Protein AF-0000000068815207 (afdb_homodimer)

Radius of gyration: 31.26 Å; Cα contacts (8 Å, |Δi|>4): 1818; chains: 2; bounding box: 66×94×66 Å

Organism: Brassicogethes aeneus (NCBI:txid1431903)

Solvent-accessible surface area (backbone atoms only — not comparable to full-atom values): 41514 Å² total; per-residue (Å²): 108,58,62,49,52,49,52,42,51,51,50,59,57,32,50,72,76,37,91,57,64,52,88,56,63,68,58,88,53,42,69,40,53,63,66,57,42,32,51,74,68,54,32,44,70,48,82,45,77,45,69,26,89,88,34,42,34,23,28,33,36,32,41,72,35,25,81,77,25,71,74,82,75,94,48,62,40,36,39,40,33,40,34,78,38,34,36,45,46,60,38,42,69,70,35,71,90,55,10,59,52,42,43,42,21,42,73,52,32,38,31,33,30,35,34,58,74,50,12,78,60,6,66,45,40,77,85,50,48,82,88,37,72,75,62,34,73,41,32,56,63,50,40,7,60,31,47,47,49,40,50,52,51,48,49,33,64,73,68,71,48,76,52,30,34,38,37,16,29,32,47,23,24,32,18,49,54,45,19,21,27,75,40,44,76,53,27,72,39,32,66,32,36,39,23,36,39,41,36,62,39,25,61,63,40,64,43,62,65,55,52,52,48,50,35,68,68,48,32,50,40,50,51,51,25,32,61,53,29,64,58,35,70,42,51,53,62,54,68,64,42,27,52,47,15,61,50,38,19,19,46,86,41,65,44,21,63,48,54,53,46,51,49,24,72,74,45,36,61,44,91,43,51,38,55,63,45,36,17,34,51,23,34,57,41,42,8,11,33,30,44,48,27,55,50,42,53,27,50,19,38,72,68,46,44,49,51,53,74,74,69,45,50,70,50,15,35,72,74,68,72,32,62,58,50,60,62,56,46,51,67,42,32,59,34,39,30,32,42,33,39,27,69,37,17,29,60,29,20,56,68,26,46,52,55,46,53,70,56,38,71,29,66,74,42,84,42,67,43,83,56,61,54,40,21,55,57,32,82,60,42,24,68,58,29,44,83,68,44,45,32,63,52,51,35,51,53,21,58,72,66,77,40,85,70,71,58,50,91,73,54,77,81,106,106,60,63,49,53,50,52,43,51,52,48,57,57,33,52,73,76,40,92,57,64,54,88,56,63,68,56,90,53,42,69,41,54,61,68,57,42,34,51,73,68,51,32,43,69,49,81,46,77,45,68,25,90,88,34,41,35,23,30,33,37,32,41,72,35,24,80,76,24,71,74,81,76,93,50,62,41,38,40,39,32,40,32,78,39,35,35,46,47,59,39,42,69,71,33,69,90,55,10,59,51,41,43,43,21,41,73,51,32,38,31,33,32,36,34,58,75,52,12,79,61,6,68,46,40,79,84,50,48,80,88,37,72,76,61,32,72,43,34,56,62,48,39,7,58,32,48,47,49,38,51,52,50,50,49,34,64,73,67,71,46,77,51,30,34,38,36,16,30,32,46,24,24,32,16,50,53,45,19,21,29,74,40,44,76,54,27,72,39,32,66,33,36,39,21,38,38,42,37,63,38,26,62,61,40,64,43,61,65,57,51,53,49,48,36,69,68,48,30,52,41,51,49,52,26,32,60,54,29,64,57,34,68,42,51,53,62,54,68,63,42,26,52,47,14,60,51,38,18,18,46,88,40,66,43,21,62,49,55,54,46,52,50,24,71,74,45,36,60,43,91,43,52,39,55,62,43,35,16,33,51,24,34,59,40,42,7,10,34,28,43,49,26,55,50,41,54,27,49,20,39,73,70,46,45,48,50,52,72,74,69,44,51,73,50,15,33,73,73,67,69,31,61,59,51,58,63,56,45,51,66,40,33,60,33,39,30,33,41,34,39,27,69,38,16,30,59,29,20,55,69,24,47,52,54,46,53,70,55,37,70,29,67,73,42,83,43,68,43,82,54,60,54,40,22,54,59,29,83,59,41,25,66,57,27,45,83,65,43,45,32,64,52,51,34,52,52,22,58,72,65,74,40,83,70,73,59,49,90,73,54,76,81,106

Nearest PDB structures (foldseek):
  1k8q-assembly2_B  TM=9.442E-01  e=6.840E-45  Canis lupus familiaris
  6v7n-assembly2_B  TM=8.949E-01  e=7.495E-42  Homo sapiens
  1hlg-assembly1_B  TM=8.792E-01  e=1.313E-40  Homo sapiens
  6v7n-assembly1_A  TM=8.928E-01  e=2.159E-39  Homo sapiens
  3lcr-assembly1_B  TM=5.866E-01  e=9.222E-06  Streptomyces sp. CK4412

Secondary structure (DSSP, 8-state):
-HHHHHHHHHHHHHHHHS-----S---TTTT--HHHHHHHTT-EEEEEEEE-TTSEEEEEEEEEE-SS----S---EEEEE--TT--GGGGTTT-TTT-HHHHHHHTT-EEEEE--TTSTT--EESS--TTSGGGG---HHHIIIIIIHHHHHHHHHHHT-S-EEEEEETHHHHHHHHHHHH-GGGGGGEEEEEEES--S--TT---HHHHHHHSHHHHHHHHHHHHHHT--EES---HHHHHHHHHHSSTT-TTHHHHHHHHHHHH---TTB-GGGHHHHTTT----EEHHHHHHHHHHHHH---BS----HHHHHHHHSSSSPPBP-GGG--S-EEEEE-TT-SSS-HHHHHHHHHH-S-EEEEEE-SSTT--TTHHHHBTTHIIIIIHHHHHHHHHHTT------TTGGG-/-HHHHHHHHHHHHHHHHS-----S---TTTT--HHHHHHHTT-EEEEEEEE-TTSEEEEEEEEEE-SS----S---EEEEE--TT--GGGGTTT-TTT-HHHHHHHTT-EEEEE--TTSTT--EESS--TTSGGGG---HHHIIIIIIHHHHHHHHHHHT-S-EEEEEETHHHHHHHHHHHH-GGGGGGEEEEEEES--S--TT---HHHHHHHSHHHHHHHHHHHHHHT--EES---HHHHHHHHHHSSTT-TTHHHHHHHHHHHH---TTB-GGGHHHHTTT----EEHHHHHHHHHHHHH---BS----HHHHHHHHSSSSPPBP-GGG--S-EEEEE-TT-SSS-HHHHHHHHHH-S-EEEEEE-SSTT--TTHHHHBTTHIIIIIHHHHHHHHHHTT------TTGGG-

Structure (mmCIF, N/CA/C/O backbone):
data_AF-0000000068815207-model_v1
#
loop_
_entity.id
_entity.type
_entity.pdbx_description
1 polymer Lipase
#
loop_
_atom_site.group_PDB
_atom_site.id
_atom_site.type_symbol
_atom_site.label_atom_id
_atom_site.label_alt_id
_atom_site.label_comp_id
_atom_site.label_asym_id
_atom_site.label_entity_id
_atom_site.label_seq_id
_atom_site.pdbx_PDB_ins_code
_atom_site.Cartn_x
_atom_site.Cartn_y
_atom_site.Cartn_z
_atom_site.occupancy
_atom_site.B_iso_or_equiv
_atom_site.auth_seq_id
_atom_site.auth_comp_id
_atom_site.auth_asym_id
_atom_site.auth_atom_id
_atom_site.pdbx_PDB_model_num
ATOM 1 N N . MET A 1 1 ? 4.004 7.453 -12.352 1 59.53 1 MET A N 1
ATOM 2 C CA . MET A 1 1 ? 3.369 7.684 -11.055 1 59.53 1 MET A CA 1
ATOM 3 C C . MET A 1 1 ? 2.662 6.426 -10.562 1 59.53 1 MET A C 1
ATOM 5 O O . MET A 1 1 ? 2.914 5.957 -9.453 1 59.53 1 MET A O 1
ATOM 9 N N . LYS A 1 2 ? 1.889 5.758 -11.484 1 63.53 2 LYS A N 1
ATOM 10 C CA . LYS A 1 2 ? 1.195 4.5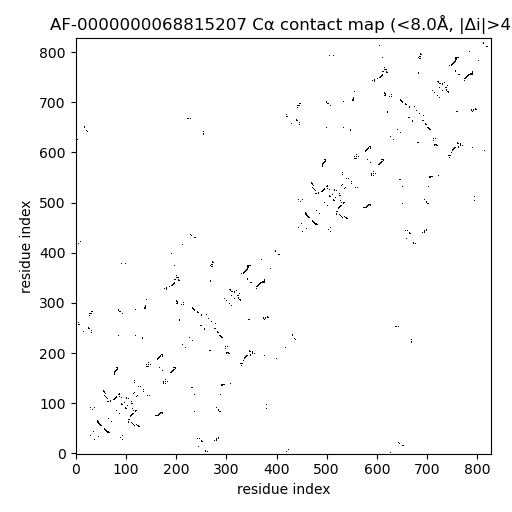35 -11.086 1 63.53 2 LYS A CA 1
ATOM 11 C C . LYS A 1 2 ? 2.186 3.445 -10.695 1 63.53 2 LYS A C 1
ATOM 13 O O . LYS A 1 2 ? 2 2.764 -9.688 1 63.53 2 LYS A O 1
ATOM 18 N N . SER A 1 3 ? 3.252 3.51 -11.32 1 72.75 3 SER A N 1
ATOM 19 C CA . SER A 1 3 ? 4.234 2.451 -11.117 1 72.75 3 SER A CA 1
ATOM 20 C C . SER A 1 3 ? 4.992 2.648 -9.805 1 72.75 3 SER A C 1
ATOM 22 O O . SER A 1 3 ? 5.262 1.683 -9.094 1 72.75 3 SER A O 1
ATOM 24 N N . HIS A 1 4 ? 5.137 3.852 -9.461 1 73.31 4 HIS A N 1
ATOM 25 C CA . HIS A 1 4 ? 5.902 4.121 -8.25 1 73.31 4 HIS A CA 1
ATOM 26 C C . HIS A 1 4 ? 5.074 3.838 -7.004 1 73.31 4 HIS A C 1
ATOM 28 O O . HIS A 1 4 ? 5.598 3.338 -6.004 1 73.31 4 HIS A O 1
ATOM 34 N N . MET A 1 5 ? 3.82 4.121 -7.199 1 74.62 5 MET A N 1
ATOM 35 C CA . MET A 1 5 ? 2.93 3.84 -6.082 1 74.62 5 MET A CA 1
ATOM 36 C C . MET A 1 5 ? 2.828 2.338 -5.828 1 74.62 5 MET A C 1
ATOM 38 O O . MET A 1 5 ? 2.846 1.894 -4.68 1 74.62 5 MET A O 1
ATOM 42 N N . PHE A 1 6 ? 2.777 1.652 -6.902 1 76.06 6 PHE A N 1
ATOM 43 C CA . PHE A 1 6 ? 2.707 0.201 -6.789 1 76.06 6 PHE A CA 1
ATOM 44 C C . PHE A 1 6 ? 3.971 -0.354 -6.145 1 76.06 6 PHE A C 1
ATOM 46 O O . PHE A 1 6 ? 3.895 -1.166 -5.219 1 76.06 6 PHE A O 1
ATOM 53 N N . LEU A 1 7 ? 5.059 0.142 -6.641 1 75.06 7 LEU A N 1
ATOM 54 C CA . LEU A 1 7 ? 6.336 -0.332 -6.113 1 75.06 7 LEU A CA 1
ATOM 55 C C . LEU A 1 7 ? 6.469 0.003 -4.633 1 75.06 7 LEU A C 1
ATOM 57 O O . LEU A 1 7 ? 6.945 -0.819 -3.846 1 75.06 7 LEU A O 1
ATOM 61 N N . PHE A 1 8 ? 6.004 1.092 -4.289 1 74 8 PHE A N 1
ATOM 62 C CA . PHE A 1 8 ? 6.059 1.503 -2.893 1 74 8 PHE A CA 1
ATOM 63 C C . PHE A 1 8 ? 5.184 0.607 -2.027 1 74 8 PHE A C 1
ATOM 65 O O . PHE A 1 8 ? 5.586 0.197 -0.938 1 74 8 PHE A O 1
ATOM 72 N N . CYS A 1 9 ? 4.023 0.347 -2.539 1 75.44 9 CYS A N 1
ATOM 73 C CA . CYS A 1 9 ? 3.102 -0.496 -1.782 1 75.44 9 CYS A CA 1
ATOM 74 C C . CYS A 1 9 ? 3.686 -1.889 -1.575 1 75.44 9 CYS A C 1
ATOM 76 O O . CYS A 1 9 ? 3.596 -2.447 -0.48 1 75.44 9 CYS A O 1
ATOM 78 N N . VAL A 1 10 ? 4.285 -2.324 -2.588 1 74.38 10 VAL A N 1
ATOM 79 C CA . VAL A 1 10 ? 4.875 -3.658 -2.514 1 74.38 10 VAL A CA 1
ATOM 80 C C . VAL A 1 10 ? 6.004 -3.666 -1.49 1 74.38 10 VAL A C 1
ATOM 82 O O . VAL A 1 10 ? 6.09 -4.57 -0.658 1 74.38 10 VAL A O 1
ATOM 85 N N . ILE A 1 11 ? 6.793 -2.654 -1.549 1 72.38 11 ILE A N 1
ATOM 86 C CA . ILE A 1 11 ? 7.93 -2.561 -0.638 1 72.38 11 ILE A CA 1
ATOM 87 C C . ILE A 1 11 ? 7.43 -2.369 0.792 1 72.38 11 ILE A C 1
ATOM 89 O O . ILE A 1 11 ? 7.934 -3.002 1.722 1 72.38 11 ILE A O 1
ATOM 93 N N . PHE A 1 12 ? 6.406 -1.546 0.879 1 72.19 12 PHE A N 1
ATOM 94 C CA . PHE A 1 12 ? 5.832 -1.269 2.191 1 72.19 12 PHE A CA 1
ATOM 95 C C . PHE A 1 12 ? 5.316 -2.549 2.838 1 72.19 12 PHE A C 1
ATOM 97 O O . PHE A 1 12 ? 5.582 -2.807 4.016 1 72.19 12 PHE A O 1
ATOM 104 N N . ILE A 1 13 ? 4.738 -3.348 2.066 1 70.25 13 ILE A N 1
ATOM 105 C CA . ILE A 1 13 ? 4.164 -4.59 2.568 1 70.25 13 ILE A CA 1
ATOM 106 C C . ILE A 1 13 ? 5.277 -5.586 2.889 1 70.25 13 ILE A C 1
ATOM 108 O O . ILE A 1 13 ? 5.215 -6.297 3.895 1 70.25 13 ILE A O 1
ATOM 112 N N . SER A 1 14 ? 6.266 -5.531 2.086 1 69.19 14 SER A N 1
ATOM 113 C CA . SER A 1 14 ? 7.336 -6.508 2.238 1 69.19 14 SER A CA 1
ATOM 114 C C . SER A 1 14 ? 8.203 -6.195 3.453 1 69.19 14 SER A C 1
ATOM 116 O O . SER A 1 14 ? 8.773 -7.102 4.066 1 69.19 14 SER A O 1
ATOM 118 N N . VAL A 1 15 ? 8.352 -4.973 3.73 1 67.62 15 VAL A N 1
ATOM 119 C CA . VAL A 1 15 ? 9.195 -4.566 4.852 1 67.62 15 VAL A CA 1
ATOM 120 C C . VAL A 1 15 ? 8.57 -5.031 6.164 1 67.62 15 VAL A C 1
ATOM 122 O O . VAL A 1 15 ? 9.281 -5.289 7.141 1 67.62 15 VAL A O 1
ATOM 125 N N . PHE A 1 16 ? 7.391 -5.23 6.113 1 64.5 16 PHE A N 1
ATOM 126 C CA . PHE A 1 16 ? 6.711 -5.711 7.312 1 64.5 16 PHE A CA 1
ATOM 127 C C . PHE A 1 16 ? 7.16 -7.121 7.664 1 64.5 16 PHE A C 1
ATOM 129 O O . PHE A 1 16 ? 7.254 -7.473 8.844 1 64.5 16 PHE A O 1
ATOM 136 N N . SER A 1 17 ? 7.512 -7.844 6.645 1 61.28 17 SER A N 1
ATOM 137 C CA . SER A 1 17 ? 7.75 -9.266 6.852 1 61.28 17 SER A CA 1
ATOM 138 C C . SER A 1 17 ? 9.227 -9.547 7.141 1 61.28 17 SER A C 1
ATOM 140 O O . SER A 1 17 ? 9.562 -10.578 7.715 1 61.28 17 SER A O 1
ATOM 142 N N . ASN A 1 18 ? 10.086 -8.594 6.695 1 63.09 18 ASN A N 1
ATOM 143 C CA . ASN A 1 18 ? 11.5 -8.93 6.816 1 63.09 18 ASN A CA 1
ATOM 144 C C . ASN A 1 18 ? 12.297 -7.785 7.43 1 63.09 18 ASN A C 1
ATOM 146 O O . ASN A 1 18 ? 12.148 -6.633 7.027 1 63.09 18 ASN A O 1
ATOM 150 N N . PRO A 1 19 ? 12.867 -8.125 8.547 1 62.78 19 PRO A N 1
ATOM 151 C CA . PRO A 1 19 ? 13.766 -7.086 9.055 1 62.78 19 PRO A CA 1
ATOM 152 C C . PRO A 1 19 ? 14.844 -6.699 8.047 1 62.78 19 PRO A C 1
ATOM 154 O O . PRO A 1 19 ? 15.609 -7.555 7.598 1 62.78 19 PRO A O 1
ATOM 157 N N . ILE A 1 20 ? 14.633 -5.641 7.395 1 64.56 20 ILE A N 1
ATOM 158 C CA . ILE A 1 20 ? 15.562 -5.098 6.414 1 64.56 20 ILE A CA 1
ATOM 159 C C . ILE A 1 20 ? 16.719 -4.406 7.137 1 64.56 20 ILE A C 1
ATOM 161 O O . ILE A 1 20 ? 16.5 -3.639 8.078 1 64.56 20 ILE A O 1
ATOM 165 N N . LYS A 1 21 ? 17.969 -4.887 6.898 1 65.5 21 LYS A N 1
ATOM 166 C CA . LYS A 1 21 ? 19.141 -4.191 7.414 1 65.5 21 LYS A CA 1
ATOM 167 C C . LYS A 1 21 ? 19.734 -3.252 6.363 1 65.5 21 LYS A C 1
ATOM 169 O O . LYS A 1 21 ? 19.797 -3.6 5.184 1 65.5 21 LYS A O 1
ATOM 174 N N . ASN A 1 22 ? 19.672 -1.909 6.633 1 68.25 22 ASN A N 1
ATOM 175 C CA . ASN A 1 22 ? 20.359 -0.995 5.719 1 68.25 22 ASN A CA 1
ATOM 176 C C . ASN A 1 22 ? 21.562 -0.326 6.383 1 68.25 22 ASN A C 1
ATOM 178 O O . ASN A 1 22 ? 21.609 -0.211 7.609 1 68.25 22 ASN A O 1
ATOM 182 N N . ASP A 1 23 ? 22.516 -0.087 5.508 1 75.81 23 ASP A N 1
ATOM 183 C CA . ASP A 1 23 ? 23.766 0.496 5.961 1 75.81 23 ASP A CA 1
ATOM 184 C C . ASP A 1 23 ? 23.828 1.988 5.645 1 75.81 23 ASP A C 1
ATOM 186 O O . ASP A 1 23 ? 24.906 2.582 5.625 1 75.81 23 ASP A O 1
ATOM 190 N N . PHE A 1 24 ? 22.641 2.535 5.375 1 84.56 24 PHE A N 1
ATOM 191 C CA . PHE A 1 24 ? 22.688 3.953 5.035 1 84.56 24 PHE A CA 1
ATOM 192 C C . PHE A 1 24 ? 22.625 4.816 6.289 1 84.56 24 PHE A C 1
ATOM 194 O O . PHE A 1 24 ? 22.031 4.418 7.293 1 84.56 24 PHE A O 1
ATOM 201 N N . PRO A 1 25 ? 23.266 5.973 6.246 1 88.5 25 PRO A N 1
ATOM 202 C CA . PRO A 1 25 ? 23.188 6.859 7.414 1 88.5 25 PRO A CA 1
ATOM 203 C C . PRO A 1 25 ? 21.766 7.324 7.711 1 88.5 25 PRO A C 1
ATOM 205 O O . PRO A 1 25 ? 21.047 7.727 6.801 1 88.5 25 PRO A O 1
ATOM 208 N N . ILE A 1 26 ? 21.438 7.191 8.906 1 92.44 26 ILE A N 1
ATOM 209 C CA . ILE A 1 26 ? 20.125 7.621 9.375 1 92.44 26 ILE A CA 1
ATOM 210 C C . ILE A 1 26 ? 20.266 8.906 10.195 1 92.44 26 ILE A C 1
ATOM 212 O O . ILE A 1 26 ? 21.078 8.977 11.109 1 92.44 26 ILE A O 1
ATOM 216 N N . PRO A 1 27 ? 19.484 9.906 9.836 1 95.19 27 PRO A N 1
ATOM 217 C CA . PRO A 1 27 ? 19.578 11.141 10.625 1 95.19 27 PRO A CA 1
ATOM 218 C C . PRO A 1 27 ? 19.172 10.938 12.086 1 95.19 27 PRO A C 1
ATOM 220 O O . PRO A 1 27 ? 18.297 10.117 12.383 1 95.19 27 PRO A O 1
ATOM 223 N N . ALA A 1 28 ? 19.797 11.648 13 1 93.44 28 ALA A N 1
ATOM 224 C CA . ALA A 1 28 ? 19.672 11.461 14.445 1 93.44 28 ALA A CA 1
ATOM 225 C C . ALA A 1 28 ? 18.234 11.594 14.906 1 93.44 28 ALA A C 1
ATOM 227 O O . ALA A 1 28 ? 17.812 10.953 15.875 1 93.44 28 ALA A O 1
ATOM 228 N N . GLY A 1 29 ? 17.406 12.258 14.25 1 96.38 29 GLY A N 1
ATOM 229 C CA . GLY A 1 29 ? 16.031 12.492 14.688 1 96.38 29 GLY A CA 1
ATOM 230 C C . GLY A 1 29 ? 15.07 11.406 14.242 1 96.38 29 GLY A C 1
ATOM 231 O O . GLY A 1 29 ? 13.922 11.359 14.688 1 96.38 29 GLY A O 1
ATOM 232 N N . ALA A 1 30 ? 15.562 10.414 13.523 1 96.81 30 ALA A N 1
ATOM 233 C CA . ALA A 1 30 ? 14.688 9.359 13 1 96.81 30 ALA A CA 1
ATOM 234 C C . ALA A 1 30 ? 14.25 8.414 14.117 1 96.81 30 ALA A C 1
ATOM 236 O O . ALA A 1 30 ? 15.078 7.93 14.891 1 96.81 30 ALA A O 1
ATOM 237 N N . GLY A 1 31 ? 12.961 8.227 14.211 1 96.62 31 GLY A N 1
ATOM 238 C CA . GLY A 1 31 ? 12.406 7.301 15.188 1 96.62 31 GLY A CA 1
ATOM 239 C C . GLY A 1 31 ? 12.094 7.957 16.516 1 96.62 31 GLY A C 1
ATOM 240 O O . GLY A 1 31 ? 11.547 7.316 17.422 1 96.62 31 GLY A O 1
ATOM 241 N N . LEU A 1 32 ? 12.383 9.203 16.641 1 98.12 32 LEU A N 1
ATOM 242 C CA . LEU A 1 32 ? 12.156 9.891 17.906 1 98.12 32 LEU A CA 1
ATOM 243 C C . LEU A 1 32 ? 10.797 10.578 17.922 1 98.12 32 LEU A C 1
ATOM 245 O O . LEU A 1 32 ? 10.359 11.125 16.906 1 98.12 32 LEU A O 1
ATOM 249 N N . ASN A 1 33 ? 10.148 10.477 19.062 1 97.81 33 ASN A N 1
ATOM 250 C CA . ASN A 1 33 ? 9 11.359 19.234 1 97.81 33 ASN A CA 1
ATOM 251 C C . ASN A 1 33 ? 9.43 12.781 19.578 1 97.81 33 ASN A C 1
ATOM 253 O O . ASN A 1 33 ? 10.625 13.078 19.625 1 97.81 33 ASN A O 1
ATOM 257 N N . ILE A 1 34 ? 8.484 13.664 19.781 1 98.56 34 ILE A N 1
ATOM 258 C CA . ILE A 1 34 ? 8.812 15.078 19.922 1 98.56 34 ILE A CA 1
ATOM 259 C C . ILE A 1 34 ? 9.641 15.305 21.172 1 98.56 34 ILE A C 1
ATOM 261 O O . ILE A 1 34 ? 10.578 16.109 21.172 1 98.56 34 ILE A O 1
ATOM 265 N N . PHE A 1 35 ? 9.391 14.633 22.266 1 98.5 35 PHE A N 1
ATOM 266 C CA . PHE A 1 35 ? 10.117 14.859 23.516 1 98.5 35 PHE A CA 1
ATOM 267 C C . PHE A 1 35 ? 11.539 14.328 23.422 1 98.5 35 PHE A C 1
ATOM 269 O O . PHE A 1 35 ? 12.484 14.984 23.859 1 98.5 35 PHE A O 1
ATOM 276 N N . GLU A 1 36 ? 11.625 13.141 22.859 1 98.5 36 GLU A N 1
ATOM 277 C CA . GLU A 1 36 ? 12.953 12.586 22.625 1 98.5 36 GLU A CA 1
ATOM 278 C C . GLU A 1 36 ? 13.781 13.484 21.703 1 98.5 36 GLU A C 1
ATOM 280 O O . GLU A 1 36 ? 14.984 13.641 21.891 1 98.5 36 GLU A O 1
ATOM 285 N N . PHE A 1 37 ? 13.109 14.016 20.734 1 98.56 37 PHE A N 1
ATOM 286 C CA . PHE A 1 37 ? 13.766 14.891 19.781 1 98.56 37 PHE A CA 1
ATOM 287 C C . PHE A 1 37 ? 14.25 16.172 20.453 1 98.56 37 PHE A C 1
ATOM 289 O O . PHE A 1 37 ? 15.375 16.609 20.219 1 98.56 37 PHE A O 1
ATOM 296 N N . LEU A 1 38 ? 13.445 16.797 21.281 1 98.62 38 LEU A N 1
ATOM 297 C CA . LEU A 1 38 ? 13.812 18 22 1 98.62 38 LEU A CA 1
ATOM 298 C C . LEU A 1 38 ? 14.961 17.719 22.969 1 98.62 38 LEU A C 1
ATOM 300 O O . LEU A 1 38 ? 15.875 18.547 23.094 1 98.62 38 LEU A O 1
ATOM 304 N N . ASP A 1 39 ? 14.922 16.578 23.578 1 98.19 39 ASP A N 1
ATOM 305 C CA . ASP A 1 39 ? 15.992 16.172 24.469 1 98.19 39 ASP A CA 1
ATOM 306 C C . ASP A 1 39 ? 17.312 16.031 23.719 1 98.19 39 ASP A C 1
ATOM 308 O O . ASP A 1 39 ? 18.375 16.375 24.25 1 98.19 39 ASP A O 1
ATOM 312 N N . LEU A 1 40 ? 17.219 15.492 22.547 1 97.75 40 LEU A N 1
ATOM 313 C CA . LEU A 1 40 ? 18.391 15.273 21.719 1 97.75 40 LEU A CA 1
ATOM 314 C C . LEU A 1 40 ? 19.172 16.578 21.516 1 97.75 40 LEU A C 1
ATOM 316 O O . LEU A 1 40 ? 20.406 16.562 21.438 1 97.75 40 LEU A O 1
ATOM 320 N N . TYR A 1 41 ? 18.484 17.688 21.453 1 97.38 41 TYR A N 1
ATOM 321 C CA . TYR A 1 41 ? 19.125 18.953 21.156 1 97.38 41 TYR A CA 1
ATOM 322 C C . TYR A 1 41 ? 19.094 19.875 22.359 1 97.38 41 TYR A C 1
ATOM 324 O O . TYR A 1 41 ? 19.297 21.094 22.234 1 97.38 41 TYR A O 1
ATOM 332 N N . ASP A 1 42 ? 18.688 19.406 23.516 1 96.94 42 ASP A N 1
ATOM 333 C CA . ASP A 1 42 ? 18.797 20.062 24.812 1 96.94 42 ASP A CA 1
ATOM 334 C C . ASP A 1 42 ? 17.797 21.203 24.938 1 96.94 42 ASP A C 1
ATOM 336 O O . ASP A 1 42 ? 18.125 22.266 25.469 1 96.94 42 ASP A O 1
ATOM 340 N N . TYR A 1 43 ? 16.656 21.047 24.328 1 98 43 TYR A N 1
ATOM 341 C CA . TYR A 1 43 ? 15.539 21.953 24.594 1 98 43 TYR A CA 1
ATOM 342 C C . TYR A 1 43 ? 14.68 21.422 25.734 1 98 43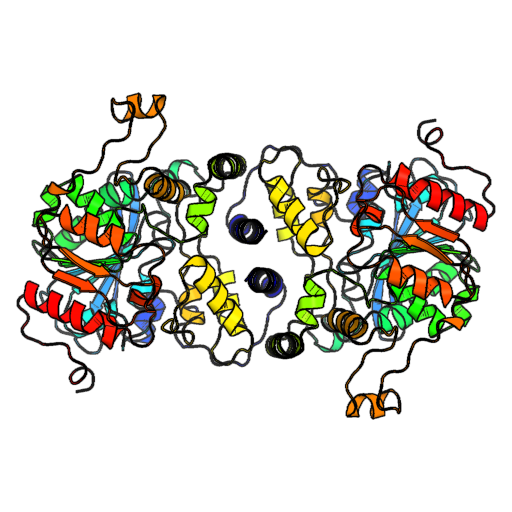 TYR A C 1
ATOM 344 O O . TYR A 1 43 ? 14.25 20.266 25.719 1 98 43 TYR A O 1
ATOM 352 N N . THR A 1 44 ? 14.422 22.266 26.703 1 96.5 44 THR A N 1
ATOM 353 C CA . THR A 1 44 ? 13.547 21.812 27.781 1 96.5 44 THR A CA 1
ATOM 354 C C . THR A 1 44 ? 12.086 21.938 27.375 1 96.5 44 THR A C 1
ATOM 356 O O . THR A 1 44 ? 11.734 22.797 26.562 1 96.5 44 THR A O 1
ATOM 359 N N . HIS A 1 45 ? 11.289 21.062 27.891 1 97.56 45 HIS A N 1
ATOM 360 C CA . HIS A 1 45 ? 9.922 20.984 27.406 1 97.56 45 HIS A CA 1
ATOM 361 C C . HIS A 1 45 ? 8.961 20.562 28.5 1 97.56 45 HIS A C 1
ATOM 363 O O . HIS A 1 45 ? 9.383 20.031 29.531 1 97.56 45 HIS A O 1
ATOM 369 N N . GLU A 1 46 ? 7.703 20.891 28.328 1 98.25 46 GLU A N 1
ATOM 370 C CA . GLU A 1 46 ? 6.582 20.469 29.172 1 98.25 46 GLU A CA 1
ATOM 371 C C . GLU A 1 46 ? 5.469 19.859 28.328 1 98.25 46 GLU A C 1
ATOM 373 O O . GLU A 1 46 ? 5.312 20.188 27.156 1 98.25 46 GLU A O 1
ATOM 378 N N . GLU A 1 47 ? 4.828 18.938 28.922 1 98.38 47 GLU A N 1
ATOM 379 C CA . GLU A 1 47 ? 3.623 18.344 28.344 1 98.38 47 GLU A CA 1
ATOM 380 C C . GLU A 1 47 ? 2.377 18.75 29.125 1 98.38 47 GLU A C 1
ATOM 382 O O . GLU A 1 47 ? 2.35 18.656 30.359 1 98.38 47 GLU A O 1
ATOM 387 N N . HIS A 1 48 ? 1.428 19.266 28.453 1 98.75 48 HIS A N 1
ATOM 388 C CA . HIS A 1 48 ? 0.145 19.625 29.047 1 98.75 48 HIS A CA 1
ATOM 389 C C . HIS A 1 48 ? -0.996 18.828 28.422 1 98.75 48 HIS A C 1
ATOM 391 O O . HIS A 1 48 ? -0.891 18.375 27.266 1 98.75 48 HIS A O 1
ATOM 397 N N . SER A 1 49 ? -2.037 18.578 29.172 1 98.69 49 SER A N 1
ATOM 398 C CA . SER A 1 49 ? -3.307 18.031 28.703 1 98.69 49 SER A CA 1
ATOM 399 C C . SER A 1 49 ? -4.449 19.016 28.906 1 98.69 49 SER A C 1
ATOM 401 O O . SER A 1 49 ? -4.645 19.531 30.016 1 98.69 49 SER A O 1
ATOM 403 N N . VAL A 1 50 ? -5.172 19.281 27.859 1 98.88 50 VAL A N 1
ATOM 404 C CA . VAL A 1 50 ? -6.23 20.281 27.906 1 98.88 50 VAL A CA 1
ATOM 405 C C . VAL A 1 50 ? -7.566 19.641 27.547 1 98.88 50 VAL A C 1
ATOM 407 O O . VAL A 1 50 ? -7.688 18.984 26.516 1 98.88 50 VAL A O 1
ATOM 410 N N . VAL A 1 51 ? -8.594 19.797 28.359 1 98.88 51 VAL A N 1
ATOM 411 C CA . VAL A 1 51 ? -9.914 19.234 28.094 1 98.88 51 VAL A CA 1
ATOM 412 C C . VAL A 1 51 ? -10.789 20.266 27.391 1 98.88 51 VAL A C 1
ATOM 414 O O . VAL A 1 51 ? -10.906 21.406 27.828 1 98.88 51 VAL A O 1
ATOM 417 N N . THR A 1 52 ? -11.336 19.891 26.297 1 98.88 52 THR A N 1
ATOM 418 C CA . THR A 1 52 ? -12.219 20.781 25.547 1 98.88 52 THR A CA 1
ATOM 419 C C . THR A 1 52 ? -13.625 20.766 26.141 1 98.88 52 THR A C 1
ATOM 421 O O . THR A 1 52 ? -13.961 19.875 26.922 1 98.88 52 THR A O 1
ATOM 424 N N . GLU A 1 53 ? -14.391 21.734 25.672 1 98.5 53 GLU A N 1
ATOM 425 C CA . GLU A 1 53 ? -15.766 21.844 26.141 1 98.5 53 GLU A CA 1
ATOM 426 C C . GLU A 1 53 ? -16.562 20.578 25.844 1 98.5 53 GLU A C 1
ATOM 428 O O . GLU A 1 53 ? -17.422 20.188 26.641 1 98.5 53 GLU A O 1
ATOM 433 N N . ASP A 1 54 ? -16.203 19.953 24.734 1 98.38 54 ASP A N 1
ATOM 434 C CA . ASP A 1 54 ? -16.969 18.781 24.328 1 98.38 54 ASP A CA 1
ATOM 435 C C . ASP A 1 54 ? -16.266 17.484 24.734 1 98.38 54 ASP A C 1
ATOM 437 O O . ASP A 1 54 ? -16.594 16.406 24.25 1 98.38 54 ASP A O 1
ATOM 441 N N . GLY A 1 55 ? -15.211 17.562 25.484 1 98.75 55 GLY A N 1
ATOM 442 C CA . GLY A 1 55 ? -14.75 16.406 26.25 1 98.75 55 GLY A CA 1
ATOM 443 C C . GLY A 1 55 ? -13.469 15.805 25.688 1 98.75 55 GLY A C 1
ATOM 444 O O . GLY A 1 55 ? -12.914 14.875 26.281 1 98.75 55 GLY A O 1
ATOM 445 N N . TYR A 1 56 ? -12.93 16.266 24.594 1 98.88 56 TYR A N 1
ATOM 446 C CA . TYR A 1 56 ? -11.656 15.758 24.109 1 98.88 56 TYR A CA 1
ATOM 447 C C . TYR A 1 56 ? -10.516 16.188 25.031 1 98.88 56 TYR A C 1
ATOM 449 O O . TYR A 1 56 ? -10.555 17.266 25.625 1 98.88 56 TYR A O 1
ATOM 457 N N . ILE A 1 57 ? -9.516 15.359 25.188 1 98.88 57 ILE A N 1
ATOM 458 C CA . ILE A 1 57 ? -8.297 15.672 25.906 1 98.88 57 ILE A CA 1
ATOM 459 C C . ILE A 1 57 ? -7.145 15.859 24.922 1 98.88 57 ILE A C 1
ATOM 461 O O . ILE A 1 57 ? -6.684 14.898 24.312 1 98.88 57 ILE A O 1
ATOM 465 N N . LEU A 1 58 ? -6.668 17.047 24.812 1 98.88 58 LEU A N 1
ATOM 466 C CA . LEU A 1 58 ? -5.703 17.422 23.797 1 98.88 58 LEU A CA 1
ATOM 467 C C . LEU A 1 58 ? -4.293 17.469 24.375 1 98.88 58 LEU A C 1
ATOM 469 O O . LEU A 1 58 ? -4.094 17.922 25.5 1 98.88 58 LEU A O 1
ATOM 473 N N . GLY A 1 59 ? -3.348 16.906 23.594 1 98.88 59 GLY A N 1
ATOM 474 C CA . GLY A 1 59 ? -1.947 17.109 23.922 1 98.88 59 GLY A CA 1
ATOM 475 C C . GLY A 1 59 ? -1.435 18.484 23.516 1 98.88 59 GLY A C 1
ATOM 476 O O . GLY A 1 59 ? -1.681 18.938 22.391 1 98.88 59 GLY A O 1
ATOM 477 N N . LEU A 1 60 ? -0.839 19.172 24.422 1 98.88 60 LEU A N 1
ATOM 478 C CA . LEU A 1 60 ? -0.219 20.469 24.219 1 98.88 60 LEU A CA 1
ATOM 479 C C . LEU A 1 60 ? 1.213 20.469 24.75 1 98.88 60 LEU A C 1
ATOM 481 O O . LEU A 1 60 ? 1.463 20.078 25.891 1 98.88 60 LEU A O 1
ATOM 485 N N . HIS A 1 61 ? 2.107 20.906 23.859 1 98.94 61 HIS A N 1
ATOM 486 C CA . HIS A 1 61 ? 3.518 20.875 24.219 1 98.94 61 HIS A CA 1
ATOM 487 C C . HIS A 1 61 ? 4.082 22.281 24.344 1 98.94 61 HIS A C 1
ATOM 489 O O . HIS A 1 61 ? 3.617 23.203 23.672 1 98.94 61 HIS A O 1
ATOM 495 N N . ARG A 1 62 ? 5.027 22.422 25.25 1 98.69 62 ARG A N 1
ATOM 496 C CA . ARG A 1 62 ? 5.652 23.703 25.516 1 98.69 62 ARG A CA 1
ATOM 497 C C . ARG A 1 62 ? 7.172 23.594 25.531 1 98.69 62 ARG A C 1
ATOM 499 O O . ARG A 1 62 ? 7.723 22.688 26.172 1 98.69 62 ARG A O 1
ATOM 506 N N . ILE A 1 63 ? 7.82 24.391 24.672 1 98.12 63 ILE A N 1
ATOM 507 C CA . ILE A 1 63 ? 9.266 24.562 24.781 1 98.12 63 ILE A CA 1
ATOM 508 C C . ILE A 1 63 ? 9.586 25.703 25.734 1 98.12 63 ILE A C 1
ATOM 510 O O . ILE A 1 63 ? 9.391 26.875 25.406 1 98.12 63 ILE A O 1
ATOM 514 N N . THR A 1 64 ? 10.195 25.375 26.828 1 93.06 64 THR A N 1
ATOM 515 C CA . THR A 1 64 ? 10.328 26.344 27.906 1 93.06 64 THR A CA 1
ATOM 516 C C . THR A 1 64 ? 11.688 27.047 27.844 1 93.06 64 THR A C 1
ATOM 518 O O . THR A 1 64 ? 11.836 28.156 28.344 1 93.06 64 THR A O 1
ATOM 521 N N . SER A 1 65 ? 12.648 26.359 27.359 1 91.31 65 SER A N 1
ATOM 522 C CA . SER A 1 65 ? 13.961 26.969 27.219 1 91.31 65 SER A CA 1
ATOM 523 C C . SER A 1 65 ? 14.773 26.297 26.109 1 91.31 65 SER A C 1
ATOM 525 O O . SER A 1 65 ? 14.422 25.203 25.656 1 91.31 65 SER A O 1
ATOM 527 N N . SER A 1 66 ? 15.797 27.031 25.625 1 93.06 66 SER A N 1
ATOM 528 C CA . SER A 1 66 ? 16.703 26.547 24.594 1 93.06 66 SER A CA 1
ATOM 529 C C . SER A 1 66 ? 18.156 26.625 25.047 1 93.06 66 SER A C 1
ATOM 531 O O . SER A 1 66 ? 18.469 27.344 26 1 93.06 66 SER A O 1
ATOM 533 N N . PRO A 1 67 ? 19.016 25.891 24.438 1 91.56 67 PRO A N 1
ATOM 534 C CA . PRO A 1 67 ? 20.438 26.016 24.766 1 91.56 67 PRO A CA 1
ATOM 535 C C . PRO A 1 67 ? 21 27.391 24.469 1 91.56 67 PRO A C 1
ATOM 537 O O . PRO A 1 67 ? 21.984 27.812 25.078 1 91.56 67 PRO A O 1
ATOM 540 N N . ARG A 1 68 ? 20.312 28.094 23.609 1 87.94 68 ARG A N 1
ATOM 541 C CA . ARG A 1 68 ? 20.812 29.406 23.172 1 87.94 68 ARG A CA 1
ATOM 542 C C . ARG A 1 68 ? 20.172 30.516 23.984 1 87.94 68 ARG A C 1
ATOM 544 O O . ARG A 1 68 ? 20.656 31.656 23.984 1 87.94 68 ARG A O 1
ATOM 551 N N . ASN A 1 69 ? 19.109 30.25 24.562 1 86 69 ASN A N 1
ATOM 552 C CA . ASN A 1 69 ? 18.391 31.234 25.359 1 86 69 ASN A CA 1
ATOM 553 C C . ASN A 1 69 ? 17.766 30.594 26.594 1 86 69 ASN A C 1
ATOM 555 O O . ASN A 1 69 ? 16.688 30.031 26.531 1 86 69 ASN A O 1
ATOM 559 N N . ARG A 1 70 ? 18.422 30.859 27.734 1 83.38 70 ARG A N 1
ATOM 560 C CA . ARG A 1 70 ? 17.953 30.25 28.969 1 83.38 70 ARG A CA 1
ATOM 561 C C . ARG A 1 70 ? 17.328 31.297 29.891 1 83.38 70 ARG A C 1
ATOM 563 O O . ARG A 1 70 ? 17.25 31.094 31.109 1 83.38 70 ARG A O 1
ATOM 570 N N . ALA A 1 71 ? 17 32.406 29.203 1 75.75 71 ALA A N 1
ATOM 571 C CA . ALA A 1 71 ? 16.438 33.5 29.984 1 75.75 71 ALA A CA 1
ATOM 572 C C . ALA A 1 71 ? 15.195 33.031 30.734 1 75.75 71 ALA A C 1
ATOM 574 O O . ALA A 1 71 ? 14.391 32.25 30.219 1 75.75 71 ALA A O 1
ATOM 575 N N . GLU A 1 72 ? 15.234 33.5 32.062 1 77.31 72 GLU A N 1
ATOM 576 C CA . GLU A 1 72 ? 14.07 33.281 32.906 1 77.31 72 GLU A CA 1
ATOM 577 C C . GLU A 1 72 ? 13.133 34.5 32.906 1 77.31 72 GLU A C 1
ATOM 579 O O . GLU A 1 72 ? 13.531 35.594 32.5 1 77.31 72 GLU A O 1
ATOM 584 N N . GLY A 1 73 ? 11.875 34.406 33.094 1 77.88 73 GLY A N 1
ATOM 585 C CA . GLY A 1 73 ? 10.93 35.5 33.156 1 77.88 73 GLY A CA 1
ATOM 586 C C . GLY A 1 73 ? 9.836 35.406 32.094 1 77.88 73 GLY A C 1
ATOM 587 O O . GLY A 1 73 ? 9.703 34.375 31.422 1 77.88 73 GLY A O 1
ATOM 588 N N . PRO A 1 74 ? 9.227 36.594 32.062 1 84.94 74 PRO A N 1
ATOM 589 C CA . PRO A 1 74 ? 8.109 36.594 31.109 1 84.94 74 PRO A CA 1
ATOM 590 C C . PRO A 1 74 ? 8.57 36.656 29.656 1 84.94 74 PRO A C 1
ATOM 592 O O . PRO A 1 74 ? 9.477 37.438 29.328 1 84.94 74 PRO A O 1
ATOM 595 N N . LYS A 1 75 ? 8.148 35.875 28.828 1 91.62 75 LYS A N 1
ATOM 596 C CA . LYS A 1 75 ? 8.422 35.812 27.391 1 91.62 75 LYS A CA 1
ATOM 597 C C . LYS A 1 75 ? 7.148 36.031 26.578 1 91.62 75 LYS A C 1
ATOM 599 O O . LYS A 1 75 ? 6.066 35.594 26.984 1 91.62 75 LYS A O 1
ATOM 604 N N . PRO A 1 76 ? 7.332 36.781 25.406 1 95.62 76 PRO A N 1
ATOM 605 C CA . PRO A 1 76 ? 6.164 36.75 24.531 1 95.62 76 PRO A CA 1
ATOM 606 C C . PRO A 1 76 ? 5.805 35.344 24.078 1 95.62 76 PRO A C 1
ATOM 608 O O . PRO A 1 76 ? 6.684 34.5 23.938 1 95.62 76 PRO A O 1
ATOM 611 N N . VAL A 1 77 ? 4.512 35.156 23.891 1 98.31 77 VAL A N 1
ATOM 612 C CA . VAL A 1 77 ? 4.016 33.812 23.688 1 98.31 77 VAL A CA 1
ATOM 613 C C . VAL A 1 77 ? 3.689 33.594 22.203 1 98.31 77 VAL A C 1
ATOM 615 O O . VAL A 1 77 ? 3.061 34.438 21.578 1 98.31 77 VAL A O 1
ATOM 618 N N . VAL A 1 78 ? 4.18 32.5 21.641 1 98.75 78 VAL A N 1
ATOM 619 C CA . VAL A 1 78 ? 3.82 32.094 20.297 1 98.75 78 VAL A CA 1
ATOM 620 C C . VAL A 1 78 ? 3.191 30.688 20.328 1 98.75 78 VAL A C 1
ATOM 622 O O . VAL A 1 78 ? 3.705 29.781 21 1 98.75 78 VAL A O 1
ATOM 625 N N . PHE A 1 79 ? 2.062 30.547 19.688 1 98.94 79 PHE A N 1
ATOM 626 C CA . PHE A 1 79 ? 1.326 29.297 19.578 1 98.94 79 PHE A CA 1
ATOM 627 C C . PHE A 1 79 ? 1.337 28.766 18.156 1 98.94 79 PHE A C 1
ATOM 629 O O . PHE A 1 79 ? 0.867 29.453 17.234 1 98.94 79 PHE A O 1
ATOM 636 N N . LEU A 1 80 ? 1.9 27.547 17.953 1 98.94 80 LEU A N 1
ATOM 637 C CA . LEU A 1 80 ? 2.033 26.938 16.641 1 98.94 80 LEU A CA 1
ATOM 638 C C . LEU A 1 80 ? 1.052 25.781 16.469 1 98.94 80 LEU A C 1
ATOM 640 O O . LEU A 1 80 ? 0.993 24.875 17.312 1 98.94 80 LEU A O 1
ATOM 644 N N . MET A 1 81 ? 0.294 25.781 15.383 1 98.94 81 MET A N 1
ATOM 645 C CA . MET A 1 81 ? -0.696 24.734 15.125 1 98.94 81 MET A CA 1
ATOM 646 C C . MET A 1 81 ? -0.458 24.078 13.766 1 98.94 81 MET A C 1
ATOM 648 O O . MET A 1 81 ? -0.281 24.781 12.758 1 98.94 81 MET A O 1
ATOM 652 N N . HIS A 1 82 ? -0.467 22.781 13.734 1 98.75 82 HIS A N 1
ATOM 653 C CA . HIS A 1 82 ? -0.099 21.969 12.578 1 98.75 82 HIS A CA 1
ATOM 654 C C . HIS A 1 82 ? -1.269 21.828 11.609 1 98.75 82 HIS A C 1
ATOM 656 O O . HIS A 1 82 ? -2.377 22.281 11.898 1 98.75 82 HIS A O 1
ATOM 662 N N . GLY A 1 83 ? -0.958 21.219 10.445 1 98.38 83 GLY A N 1
ATOM 663 C CA . GLY A 1 83 ? -1.956 20.953 9.422 1 98.38 83 GLY A CA 1
ATOM 664 C C . GLY A 1 83 ? -2.564 19.562 9.523 1 98.38 83 GLY A C 1
ATOM 665 O O . GLY A 1 83 ? -2.424 18.891 10.547 1 98.38 83 GLY A O 1
ATOM 666 N N . LEU A 1 84 ? -3.262 19.172 8.461 1 97.62 84 LEU A N 1
ATOM 667 C CA . LEU A 1 84 ? -3.939 17.875 8.375 1 97.62 84 LEU A CA 1
ATOM 668 C C . LEU A 1 84 ? -2.936 16.734 8.414 1 97.62 84 LEU A C 1
ATOM 670 O O . LEU A 1 84 ? -1.891 16.797 7.762 1 97.62 84 LEU A O 1
ATOM 674 N N . GLU A 1 85 ? -3.236 15.664 9.125 1 96 85 GLU A N 1
ATOM 675 C CA . GLU A 1 85 ? -2.432 14.445 9.242 1 96 85 GLU A CA 1
ATOM 676 C C . GLU A 1 85 ? -1.072 14.75 9.867 1 96 85 GLU A C 1
ATOM 678 O O . GLU A 1 85 ? -0.082 14.078 9.562 1 96 85 GLU A O 1
ATOM 683 N N . SER A 1 86 ? -1.014 15.789 10.602 1 97.81 86 SER A N 1
ATOM 684 C CA . SER A 1 86 ? 0.233 16.25 11.203 1 97.81 86 SER A CA 1
ATOM 685 C C . SER A 1 86 ? 0.1 16.375 12.719 1 97.81 86 SER A C 1
ATOM 687 O O . SER A 1 86 ? -0.931 16.016 13.289 1 97.81 86 SER A O 1
ATOM 689 N N . SER A 1 87 ? 1.244 16.812 13.359 1 98.56 87 SER A N 1
ATOM 690 C CA . SER A 1 87 ? 1.314 17.016 14.805 1 98.56 87 SER A CA 1
ATOM 691 C C . SER A 1 87 ? 2.301 18.109 15.164 1 98.56 87 SER A C 1
ATOM 693 O O . SER A 1 87 ? 2.914 18.719 14.281 1 98.56 87 SER A O 1
ATOM 695 N N . SER A 1 88 ? 2.428 18.266 16.438 1 98.81 88 SER A N 1
ATOM 696 C CA . SER A 1 88 ? 3.357 19.25 16.969 1 98.81 88 SER A CA 1
ATOM 697 C C . SER A 1 88 ? 4.781 18.984 16.484 1 98.81 88 SER A C 1
ATOM 699 O O . SER A 1 88 ? 5.59 19.906 16.391 1 98.81 88 SER A O 1
ATOM 701 N N . MET A 1 89 ? 5.051 17.797 16.094 1 98.62 89 MET A N 1
ATOM 702 C CA . MET A 1 89 ? 6.391 17.391 15.672 1 98.62 89 MET A CA 1
ATOM 703 C C . MET A 1 89 ? 6.844 18.188 14.453 1 98.62 89 MET A C 1
ATOM 705 O O . MET A 1 89 ? 8.031 18.453 14.297 1 98.62 89 MET A O 1
ATOM 709 N N . ASP A 1 90 ? 5.953 18.609 13.664 1 98.25 90 ASP A N 1
ATOM 710 C CA . ASP A 1 90 ? 6.277 19.234 12.391 1 98.25 90 ASP A CA 1
ATOM 711 C C . ASP A 1 90 ? 6.953 20.594 12.594 1 98.25 90 ASP A C 1
ATOM 713 O O . ASP A 1 90 ? 7.633 21.094 11.695 1 98.25 90 ASP A O 1
ATOM 717 N N . TRP A 1 91 ? 6.844 21.125 13.758 1 98.81 91 TRP A N 1
ATOM 718 C CA . TRP A 1 91 ? 7.395 22.453 14.031 1 98.81 91 TRP A CA 1
ATOM 719 C C . TRP A 1 91 ? 8.828 22.344 14.523 1 98.81 91 TRP A C 1
ATOM 721 O O . TRP A 1 91 ? 9.484 23.359 14.758 1 98.81 91 TRP A O 1
ATOM 731 N N . VAL A 1 92 ? 9.367 21.078 14.703 1 98.69 92 VAL A N 1
ATOM 732 C CA . VAL A 1 92 ? 10.695 20.969 15.297 1 98.69 92 VAL A CA 1
ATOM 733 C C . VAL A 1 92 ? 11.547 20 14.477 1 98.69 92 VAL A C 1
ATOM 735 O O . VAL A 1 92 ? 12.773 19.984 14.602 1 98.69 92 VAL A O 1
ATOM 738 N N . ASP A 1 93 ? 10.961 19.203 13.578 1 98 93 ASP A N 1
ATOM 739 C CA . ASP A 1 93 ? 11.57 17.969 13.117 1 98 93 ASP A CA 1
ATOM 740 C C . ASP A 1 93 ? 12.648 18.234 12.062 1 98 93 ASP A C 1
ATOM 742 O O . ASP A 1 93 ? 13.453 17.359 11.75 1 98 93 ASP A O 1
ATOM 746 N N . VAL A 1 94 ? 12.773 19.484 11.555 1 98.12 94 VAL A N 1
ATOM 747 C CA . VAL A 1 94 ? 13.867 19.75 10.633 1 98.12 94 VAL A CA 1
ATOM 748 C C . VAL A 1 94 ? 15.109 20.172 11.414 1 98.12 94 VAL A C 1
ATOM 750 O O . VAL A 1 94 ? 16.188 20.375 10.844 1 98.12 94 VAL A O 1
ATOM 753 N N . GLY A 1 95 ? 15.023 20.406 12.758 1 97.38 95 GLY A N 1
ATOM 754 C CA . GLY A 1 95 ? 16.203 20.609 13.586 1 97.38 95 GLY A CA 1
ATOM 755 C C . GLY A 1 95 ? 16.391 22.062 13.977 1 97.38 95 GLY A C 1
ATOM 756 O O . GLY A 1 95 ? 15.648 22.938 13.531 1 97.38 95 GLY A O 1
ATOM 757 N N . PRO A 1 96 ? 17.344 22.328 14.82 1 96.06 96 PRO A N 1
ATOM 758 C CA . PRO A 1 96 ? 17.5 23.625 15.469 1 96.06 96 PRO A CA 1
ATOM 759 C C . PRO A 1 96 ? 17.844 24.734 14.477 1 96.06 96 PRO A C 1
ATOM 761 O O . PRO A 1 96 ? 17.531 25.906 14.711 1 96.06 96 PRO A O 1
ATOM 764 N N . GLU A 1 97 ? 18.391 24.375 13.344 1 94 97 GLU A N 1
ATOM 765 C CA . GLU A 1 97 ? 18.875 25.391 12.422 1 94 97 GLU A CA 1
ATOM 766 C C . GLU A 1 97 ? 17.734 25.984 11.602 1 94 97 GLU A C 1
ATOM 768 O O . GLU A 1 97 ? 17.844 27.109 11.102 1 94 97 GLU A O 1
ATOM 773 N N . SER A 1 98 ? 16.625 25.172 11.523 1 96.38 98 SER A N 1
ATOM 774 C CA . SER A 1 98 ? 15.641 25.672 10.562 1 96.38 98 SER A CA 1
ATOM 775 C C . SER A 1 98 ? 14.219 25.438 11.055 1 96.38 98 SER A C 1
ATOM 777 O O . SER A 1 98 ? 13.266 25.969 10.477 1 96.38 98 SER A O 1
ATOM 779 N N . ALA A 1 99 ? 14.016 24.703 12.07 1 98.25 99 ALA A N 1
ATOM 780 C CA . ALA A 1 99 ? 12.656 24.484 12.562 1 98.25 99 ALA A CA 1
ATOM 781 C C . ALA A 1 99 ? 12.109 25.734 13.242 1 98.25 99 ALA A C 1
ATOM 783 O O . ALA A 1 99 ? 12.711 26.25 14.195 1 98.25 99 ALA A O 1
ATOM 784 N N . LEU A 1 100 ? 10.969 26.188 12.812 1 98.5 100 LEU A N 1
ATOM 785 C CA . LEU A 1 100 ? 10.422 27.469 13.289 1 98.5 100 LEU A CA 1
ATOM 786 C C . LEU A 1 100 ? 10.234 27.438 14.805 1 98.5 100 LEU A C 1
ATOM 788 O O . LEU A 1 100 ? 10.562 28.406 15.492 1 98.5 100 LEU A O 1
ATOM 792 N N . GLY A 1 101 ? 9.695 26.312 15.328 1 98.56 101 GLY A N 1
ATOM 793 C CA . GLY A 1 101 ? 9.477 26.203 16.766 1 98.56 101 GLY A CA 1
ATOM 794 C C . GLY A 1 101 ? 10.742 26.359 17.578 1 98.56 101 GLY A C 1
ATOM 795 O O . GLY A 1 101 ? 10.742 27.031 18.609 1 98.56 101 GLY A O 1
ATOM 796 N N . LEU A 1 102 ? 11.789 25.812 17.094 1 98.19 102 LEU A N 1
ATOM 797 C CA . LEU A 1 102 ? 13.055 25.875 17.812 1 98.19 102 LEU A CA 1
ATOM 798 C C . LEU A 1 102 ? 13.711 27.234 17.656 1 98.19 102 LEU A C 1
ATOM 800 O O . LEU A 1 102 ? 14.258 27.781 18.609 1 98.19 102 LEU A O 1
ATOM 804 N N . MET A 1 103 ? 13.609 27.781 16.453 1 96.88 103 MET A N 1
ATOM 805 C CA . MET A 1 103 ? 14.188 29.094 16.203 1 96.88 103 MET A CA 1
ATOM 806 C C . MET A 1 103 ? 13.5 30.156 17.062 1 96.88 103 MET A C 1
ATOM 808 O O . MET A 1 103 ? 14.164 31.062 17.594 1 96.88 103 MET A O 1
ATOM 812 N N . LEU A 1 104 ? 12.227 30.062 17.172 1 97.06 104 LEU A N 1
ATOM 813 C CA . LEU A 1 104 ? 11.484 31 18.016 1 97.06 104 LEU A CA 1
ATOM 814 C C . LEU A 1 104 ? 11.906 30.875 19.469 1 97.06 104 LEU A C 1
ATOM 816 O O . LEU A 1 104 ? 12.062 31.875 20.172 1 97.06 104 LEU A O 1
ATOM 820 N N . SER A 1 105 ? 12.086 29.672 19.922 1 96.19 105 SER A N 1
ATOM 821 C CA . SER A 1 105 ? 12.578 29.484 21.281 1 96.19 105 SER A CA 1
ATOM 822 C C . SER A 1 105 ? 13.961 30.094 21.469 1 96.19 105 SER A C 1
ATOM 824 O O . SER A 1 105 ? 14.227 30.75 22.484 1 96.19 105 SER A O 1
ATOM 826 N N . ASP A 1 106 ? 14.781 29.875 20.5 1 94.06 106 ASP A N 1
ATOM 827 C CA . ASP A 1 106 ? 16.156 30.391 20.531 1 94.06 106 ASP A CA 1
ATOM 828 C C . ASP A 1 106 ? 16.156 31.922 20.609 1 94.06 106 ASP A C 1
ATOM 830 O O . ASP A 1 106 ? 17.094 32.5 21.172 1 94.06 106 ASP A O 1
ATOM 834 N N . THR A 1 107 ? 15.141 32.531 20.078 1 90.38 107 THR A N 1
ATOM 835 C CA . THR A 1 107 ? 15.125 33.969 20.016 1 90.38 107 THR A CA 1
ATOM 836 C C . THR A 1 107 ? 14.32 34.562 21.188 1 90.38 107 THR A C 1
ATOM 838 O O . THR A 1 107 ? 14.047 35.75 21.219 1 90.38 107 THR A O 1
ATOM 841 N N . GLY A 1 108 ? 13.836 33.719 22.094 1 91.5 108 GLY A N 1
ATOM 842 C CA . GLY A 1 108 ? 13.344 34.219 23.359 1 91.5 108 GLY A CA 1
ATOM 843 C C . GLY A 1 108 ? 11.836 34.125 23.5 1 91.5 108 GLY A C 1
ATOM 844 O O . GLY A 1 108 ? 11.242 34.812 24.344 1 91.5 108 GLY A O 1
ATOM 845 N N . TYR A 1 109 ? 11.211 33.375 22.734 1 95.94 109 TYR A N 1
ATOM 846 C CA . TYR A 1 109 ? 9.766 33.219 22.828 1 95.94 109 TYR A CA 1
ATOM 847 C C . TYR A 1 109 ? 9.398 32.031 23.688 1 95.94 109 TYR A C 1
ATOM 849 O O . TYR A 1 109 ? 10.188 31.078 23.797 1 95.94 109 TYR A O 1
ATOM 857 N N . ASP A 1 110 ? 8.312 32.125 24.406 1 97.31 110 ASP A N 1
ATOM 858 C CA . ASP A 1 110 ? 7.621 30.984 24.984 1 97.31 110 ASP A CA 1
ATOM 859 C C . ASP A 1 110 ? 6.785 30.266 23.938 1 97.31 110 ASP A C 1
ATOM 861 O O . ASP A 1 110 ? 5.723 30.75 23.531 1 97.31 110 ASP A O 1
ATOM 865 N N . VAL A 1 111 ? 7.262 29.062 23.516 1 98.56 111 VAL A N 1
ATOM 866 C CA . VAL A 1 111 ? 6.707 28.422 22.328 1 98.56 111 VAL A CA 1
ATOM 867 C C . VAL A 1 111 ? 5.777 27.281 22.734 1 98.56 111 VAL A C 1
ATOM 869 O O . VAL A 1 111 ? 6.176 26.391 23.484 1 98.56 111 VAL A O 1
ATOM 872 N N . TRP A 1 112 ? 4.609 27.359 22.266 1 98.94 112 TRP A N 1
ATOM 873 C CA . TRP A 1 112 ? 3.602 26.328 22.5 1 98.94 112 TRP A CA 1
ATOM 874 C C . TRP A 1 112 ? 3.221 25.641 21.203 1 98.94 112 TRP A C 1
ATOM 876 O O . TRP A 1 112 ? 3.1 26.281 20.156 1 98.94 112 TRP A O 1
ATOM 886 N N . LEU A 1 113 ? 3.104 24.312 21.281 1 98.94 113 LEU A N 1
ATOM 887 C CA . LEU A 1 113 ? 2.809 23.484 20.109 1 98.94 113 LEU A CA 1
ATOM 888 C C . LEU A 1 113 ? 1.549 22.656 20.344 1 98.94 113 LEU A C 1
ATOM 890 O O . LEU A 1 113 ? 1.532 21.766 21.203 1 98.94 113 LEU A O 1
ATOM 894 N N . GLY A 1 114 ? 0.561 22.906 19.547 1 98.88 114 GLY A N 1
ATOM 895 C CA . GLY A 1 114 ? -0.727 22.266 19.75 1 98.88 114 GLY A CA 1
ATOM 896 C C . GLY A 1 114 ? -0.877 20.969 18.969 1 98.88 114 GLY A C 1
ATOM 897 O O . GLY A 1 114 ? -0.11 20.703 18.047 1 98.88 114 GLY A O 1
ATOM 898 N N . ASN A 1 115 ? -1.851 20.156 19.375 1 98.88 115 ASN A N 1
ATOM 899 C CA . ASN A 1 115 ? -2.279 18.953 18.672 1 98.88 115 ASN A CA 1
ATOM 900 C C . ASN A 1 115 ? -3.801 18.875 18.562 1 98.88 115 ASN A C 1
ATOM 902 O O . ASN A 1 115 ? -4.5 19 19.578 1 98.88 115 ASN A O 1
ATOM 906 N N . ASN A 1 116 ? -4.238 18.672 17.344 1 98.25 116 ASN A N 1
ATOM 907 C CA . ASN A 1 116 ? -5.672 18.547 17.109 1 98.25 116 ASN A CA 1
ATOM 908 C C . ASN A 1 116 ? -6.207 17.219 17.625 1 98.25 116 ASN A C 1
ATOM 910 O O . ASN A 1 116 ? -5.469 16.234 17.703 1 98.25 116 ASN A O 1
ATOM 914 N N . ARG A 1 117 ? -7.504 17.25 18 1 98.75 117 ARG A N 1
ATOM 915 C CA . ARG A 1 117 ? -8.18 16 18.359 1 98.75 117 ARG A CA 1
ATOM 916 C C . ARG A 1 117 ? -7.98 14.953 17.281 1 98.75 117 ARG A C 1
ATOM 918 O O . ARG A 1 117 ? -7.996 15.266 16.078 1 98.75 117 ARG A O 1
ATOM 925 N N . GLY A 1 118 ? -7.688 13.695 17.75 1 97.25 118 GLY A N 1
ATOM 926 C CA . GLY A 1 118 ? -7.633 12.562 16.844 1 97.25 118 GLY A CA 1
ATOM 927 C C . GLY A 1 118 ? -6.227 12.25 16.344 1 97.25 118 GLY A C 1
ATOM 928 O O . GLY A 1 118 ? -5.973 11.172 15.82 1 97.25 118 GLY A O 1
ATOM 929 N N . ASN A 1 119 ? -5.277 13.203 16.469 1 97.62 119 ASN A N 1
ATOM 930 C CA . ASN A 1 119 ? -3.928 12.883 16.016 1 97.62 119 ASN A CA 1
ATOM 931 C C . ASN A 1 119 ? -3.152 12.102 17.078 1 97.62 119 ASN A C 1
ATOM 933 O O . ASN A 1 119 ? -3.709 11.727 18.109 1 97.62 119 ASN A O 1
ATOM 937 N N . THR A 1 120 ? -1.926 11.836 16.875 1 97.12 120 THR A N 1
ATOM 938 C CA . THR A 1 120 ? -1.071 10.961 17.672 1 97.12 120 THR A CA 1
ATOM 939 C C . THR A 1 120 ? -1.102 11.367 19.141 1 97.12 120 THR A C 1
ATOM 941 O O . THR A 1 120 ? -1.076 10.508 20.031 1 97.12 120 THR A O 1
ATOM 944 N N . TRP A 1 121 ? -1.292 12.641 19.438 1 98.44 121 TRP A N 1
ATOM 945 C CA . TRP A 1 121 ? -1.104 13.133 20.797 1 98.44 121 TRP A CA 1
ATOM 946 C C . TRP A 1 121 ? -2.443 13.492 21.438 1 98.44 121 TRP A C 1
ATOM 948 O O . TRP A 1 121 ? -2.488 13.969 22.578 1 98.44 121 TRP A O 1
ATOM 958 N N . SER A 1 122 ? -3.52 13.32 20.703 1 98.62 122 SER A N 1
ATOM 959 C CA . SER A 1 122 ? -4.836 13.742 21.172 1 98.62 122 SER A CA 1
ATOM 960 C C . SER A 1 122 ? -5.898 12.703 20.844 1 98.62 122 SER A C 1
ATOM 962 O O . SER A 1 122 ? -6.926 13.016 20.25 1 98.62 122 SER A O 1
ATOM 964 N N . ARG A 1 123 ? -5.707 11.547 21.422 1 97.5 123 ARG A N 1
ATOM 965 C CA . ARG A 1 123 ? -6.613 10.438 21.125 1 97.5 123 ARG A CA 1
ATOM 966 C C . ARG A 1 123 ? -7.391 10.023 22.375 1 97.5 123 ARG A C 1
ATOM 968 O O . ARG A 1 123 ? -7.75 8.859 22.531 1 97.5 123 ARG A O 1
ATOM 975 N N . ASN A 1 124 ? -7.578 10.938 23.281 1 98.12 124 ASN A N 1
ATOM 976 C CA . ASN A 1 124 ? -8.336 10.664 24.5 1 98.12 124 ASN A CA 1
ATOM 977 C C . ASN A 1 124 ? -9.578 11.539 24.594 1 98.12 124 ASN A C 1
ATOM 979 O O . ASN A 1 124 ? -9.656 12.586 23.938 1 98.12 124 ASN A O 1
ATOM 983 N N . HIS A 1 125 ? -10.5 11.086 25.359 1 98.5 125 HIS A N 1
ATOM 984 C CA . HIS A 1 125 ? -11.773 11.734 25.625 1 98.5 125 HIS A CA 1
ATOM 985 C C . HIS A 1 125 ? -12.281 11.398 27.031 1 98.5 125 HIS A C 1
ATOM 987 O O . HIS A 1 125 ? -11.945 10.344 27.578 1 98.5 125 HIS A O 1
ATOM 993 N N . THR A 1 126 ? -13.094 12.227 27.531 1 98.62 126 THR A N 1
ATOM 994 C CA . THR A 1 126 ? -13.57 12.023 28.891 1 98.62 126 THR A CA 1
ATOM 995 C C . THR A 1 126 ? -14.586 10.891 28.938 1 98.62 126 THR A C 1
ATOM 997 O O . THR A 1 126 ? -14.789 10.273 29.984 1 98.62 126 THR A O 1
ATOM 1000 N N . SER A 1 127 ? -15.219 10.594 27.781 1 98.12 127 SER A N 1
ATOM 1001 C CA . SER A 1 127 ? -16.297 9.617 27.859 1 98.12 127 SER A CA 1
ATOM 1002 C C . SER A 1 127 ? -16.281 8.68 26.672 1 98.12 127 SER A C 1
ATOM 1004 O O . SER A 1 127 ? -16.984 7.668 26.656 1 98.12 127 SER A O 1
ATOM 1006 N N . LEU A 1 128 ? -15.492 9 25.625 1 97.56 128 LEU A N 1
ATOM 1007 C CA . LEU A 1 128 ? -15.508 8.195 24.406 1 97.56 128 LEU A CA 1
ATOM 1008 C C . LEU A 1 128 ? -14.188 7.457 24.219 1 97.56 128 LEU A C 1
ATOM 1010 O O . LEU A 1 128 ? -13.125 7.973 24.578 1 97.56 128 LEU A O 1
ATOM 1014 N N . SER A 1 129 ? -14.359 6.301 23.703 1 94.12 129 SER A N 1
ATOM 1015 C CA . SER A 1 129 ? -13.18 5.547 23.266 1 94.12 129 SER A CA 1
ATOM 1016 C C . SER A 1 129 ? -12.875 5.793 21.797 1 94.12 129 SER A C 1
ATOM 1018 O O . SER A 1 129 ? -13.773 6.113 21.016 1 94.12 129 SER A O 1
ATOM 1020 N N . VAL A 1 130 ? -11.664 5.582 21.391 1 92.31 130 VAL A N 1
ATOM 1021 C CA . VAL A 1 130 ? -11.258 5.742 20 1 92.31 130 VAL A CA 1
ATOM 1022 C C . VAL A 1 130 ? -11.945 4.684 19.141 1 92.31 130 VAL A C 1
ATOM 1024 O O . VAL A 1 130 ? -12.008 4.816 17.922 1 92.31 130 VAL A O 1
ATOM 1027 N N . LYS A 1 131 ? -12.484 3.656 19.734 1 85.56 131 LYS A N 1
ATOM 1028 C CA . LYS A 1 131 ? -13.203 2.613 19 1 85.56 131 LYS A CA 1
ATOM 1029 C C . LYS A 1 131 ? -14.641 3.031 18.703 1 85.56 131 LYS A C 1
ATOM 1031 O O . LYS A 1 131 ? -15.32 2.41 17.891 1 85.56 131 LYS A O 1
ATOM 1036 N N . ASP A 1 132 ? -15.047 4.082 19.344 1 91.06 132 ASP A N 1
ATOM 1037 C CA . ASP A 1 132 ? -16.391 4.613 19.172 1 91.06 132 ASP A CA 1
ATOM 1038 C C . ASP A 1 132 ? -16.469 5.551 17.969 1 91.06 132 ASP A C 1
ATOM 1040 O O . ASP A 1 132 ? -15.648 6.461 17.844 1 91.06 132 ASP A O 1
ATOM 1044 N N . LYS A 1 133 ? -17.484 5.297 17.125 1 89.69 133 LYS A N 1
ATOM 1045 C CA . LYS A 1 133 ? -17.672 6.148 15.945 1 89.69 133 LYS A CA 1
ATOM 1046 C C . LYS A 1 133 ? -17.859 7.609 16.359 1 89.69 133 LYS A C 1
ATOM 1048 O O . LYS A 1 133 ? -17.438 8.516 15.641 1 89.69 133 LYS A O 1
ATOM 1053 N N . ARG A 1 134 ? -18.484 7.793 17.547 1 96.12 134 ARG A N 1
ATOM 1054 C CA . ARG A 1 134 ? -18.75 9.141 18.031 1 96.12 134 ARG A CA 1
ATOM 1055 C C . ARG A 1 134 ? -17.469 9.898 18.312 1 96.12 134 ARG A C 1
ATOM 1057 O O . ARG A 1 134 ? -17.422 11.125 18.203 1 96.12 134 ARG A O 1
ATOM 1064 N N . PHE A 1 135 ? -16.312 9.297 18.547 1 96.75 135 PHE A N 1
ATOM 1065 C CA . PHE A 1 135 ? -15.008 9.898 18.812 1 96.75 135 PHE A CA 1
ATOM 1066 C C . PHE A 1 135 ? -14.484 10.586 17.562 1 96.75 135 PHE A C 1
ATOM 1068 O O . PHE A 1 135 ? -13.812 11.617 17.641 1 96.75 135 PHE A O 1
ATOM 1075 N N . TRP A 1 136 ? -14.891 10.102 16.469 1 95.62 136 TRP A N 1
ATOM 1076 C CA . TRP A 1 136 ? -14.32 10.555 15.211 1 95.62 136 TRP A CA 1
ATOM 1077 C C . TRP A 1 136 ? -15.281 11.492 14.484 1 95.62 136 TRP A C 1
ATOM 1079 O O . TRP A 1 136 ? -15.031 11.875 13.336 1 95.62 136 TRP A O 1
ATOM 1089 N N . ASP A 1 137 ? -16.359 11.891 15.117 1 95.94 137 ASP A N 1
ATOM 1090 C CA . ASP A 1 137 ? -17.359 12.758 14.5 1 95.94 137 ASP A CA 1
ATOM 1091 C C . ASP A 1 137 ? -16.969 14.227 14.648 1 95.94 137 ASP A C 1
ATOM 1093 O O . ASP A 1 137 ? -17.688 15 15.289 1 95.94 137 ASP A O 1
ATOM 1097 N N . PHE A 1 138 ? -15.852 14.562 13.953 1 98.19 138 PHE A N 1
ATOM 1098 C CA . PHE A 1 138 ? -15.391 15.938 14.023 1 98.19 138 PHE A CA 1
ATOM 1099 C C . PHE A 1 138 ? -14.758 16.375 12.711 1 98.19 138 PHE A C 1
ATOM 1101 O O . PHE A 1 138 ? -14.445 15.531 11.859 1 98.19 138 PHE A O 1
ATOM 1108 N N . SER A 1 139 ? -14.664 17.641 12.492 1 98.19 139 SER A N 1
ATOM 1109 C CA . SER A 1 139 ? -13.969 18.297 11.391 1 98.19 139 SER A CA 1
ATOM 1110 C C . SER A 1 139 ? -13.234 19.547 11.867 1 98.19 139 SER A C 1
ATOM 1112 O O . SER A 1 139 ? -13.078 19.75 13.07 1 98.19 139 SER A O 1
ATOM 1114 N N . PHE A 1 140 ? -12.789 20.328 10.891 1 98.62 140 PHE A N 1
ATOM 1115 C CA . PHE A 1 140 ? -12.086 21.547 11.266 1 98.62 140 PHE A CA 1
ATOM 1116 C C . PHE A 1 140 ? -13.016 22.516 12 1 98.62 140 PHE A C 1
ATOM 1118 O O . PHE A 1 140 ? -12.562 23.453 12.656 1 98.62 140 PHE A O 1
ATOM 1125 N N . HIS A 1 141 ? -14.336 22.25 11.898 1 98.56 141 HIS A N 1
ATOM 1126 C CA . HIS A 1 141 ? -15.297 23.047 12.648 1 98.56 141 HIS A CA 1
ATOM 1127 C C . HIS A 1 141 ? -15.102 22.891 14.148 1 98.56 141 HIS A C 1
ATOM 1129 O O . HIS A 1 141 ? -14.945 23.875 14.875 1 98.56 141 HIS A O 1
ATOM 1135 N N . GLU A 1 142 ? -15.086 21.656 14.625 1 98.75 142 GLU A N 1
ATOM 1136 C CA . GLU A 1 142 ? -14.898 21.375 16.047 1 98.75 142 GLU A CA 1
ATOM 1137 C C . GLU A 1 142 ? -13.484 21.719 16.5 1 98.75 142 GLU A C 1
ATOM 1139 O O . GLU A 1 142 ? -13.281 22.172 17.625 1 98.75 142 GLU A O 1
ATOM 1144 N N . ILE A 1 143 ? -12.578 21.5 15.648 1 98.88 143 ILE A N 1
ATOM 1145 C CA . ILE A 1 143 ? -11.195 21.828 15.961 1 98.88 143 ILE A CA 1
ATOM 1146 C C . ILE A 1 143 ? -11.062 23.328 16.203 1 98.88 143 ILE A C 1
ATOM 1148 O O . ILE A 1 143 ? -10.391 23.75 17.156 1 98.88 143 ILE A O 1
ATOM 1152 N N . GLY A 1 144 ? -11.664 24.141 15.344 1 98.81 144 GLY A N 1
ATOM 1153 C CA . GLY A 1 144 ? -11.664 25.578 15.555 1 98.81 144 GLY A CA 1
ATOM 1154 C C . GLY A 1 144 ? -12.445 26 16.781 1 98.81 144 GLY A C 1
ATOM 1155 O O . GLY A 1 144 ? -11.906 26.672 17.672 1 98.81 144 GLY A O 1
ATOM 1156 N N . LYS A 1 145 ? -13.594 25.5 16.891 1 98.56 145 LYS A N 1
ATOM 1157 C CA . LYS A 1 145 ? -14.539 25.938 17.922 1 98.56 145 LYS A CA 1
ATOM 1158 C C . LYS A 1 145 ? -14.109 25.469 19.312 1 98.56 145 LYS A C 1
ATOM 1160 O O . LYS A 1 145 ? -14.156 26.234 20.266 1 98.56 145 LYS A O 1
ATOM 1165 N N . TYR A 1 146 ? -13.648 24.219 19.375 1 98.81 146 TYR A N 1
ATOM 1166 C CA . TYR A 1 146 ? -13.453 23.625 20.703 1 98.81 146 TYR A CA 1
ATOM 1167 C C . TYR A 1 146 ? -11.969 23.453 21 1 98.81 146 TYR A C 1
ATOM 1169 O O . TYR A 1 146 ? -11.508 23.797 22.094 1 98.81 146 TYR A O 1
ATOM 1177 N N . ASP A 1 147 ? -11.219 22.875 20.062 1 98.88 147 ASP A N 1
ATOM 1178 C CA . ASP A 1 147 ? -9.805 22.609 20.344 1 98.88 147 ASP A CA 1
ATOM 1179 C C . ASP A 1 147 ? -9.023 23.922 20.516 1 98.88 147 ASP A C 1
ATOM 1181 O O . ASP A 1 147 ? -8.391 24.141 21.547 1 98.88 147 ASP A O 1
ATOM 1185 N N . LEU A 1 148 ? -9.117 24.781 19.516 1 98.88 148 LEU A N 1
ATOM 1186 C CA . LEU A 1 148 ? -8.289 25.969 19.516 1 98.88 148 LEU A CA 1
ATOM 1187 C C . LEU A 1 148 ? -8.664 26.906 20.656 1 98.88 148 LEU A C 1
ATOM 1189 O O . LEU A 1 148 ? -7.789 27.531 21.266 1 98.88 148 LEU A O 1
ATOM 1193 N N . SER A 1 149 ? -9.969 27.078 20.891 1 98.81 149 SER A N 1
ATOM 1194 C CA . SER A 1 149 ? -10.375 27.938 21.984 1 98.81 149 SER A CA 1
ATOM 1195 C C . SER A 1 149 ? -9.828 27.438 23.312 1 98.81 149 SER A C 1
ATOM 1197 O O . SER A 1 149 ? -9.266 28.203 24.094 1 98.81 149 SER A O 1
ATOM 1199 N N . ALA A 1 150 ? -9.898 26.109 23.516 1 98.94 150 ALA A N 1
ATOM 1200 C CA . ALA A 1 150 ? -9.406 25.531 24.766 1 98.94 150 ALA A CA 1
ATOM 1201 C C . ALA A 1 150 ? -7.895 25.688 24.891 1 98.94 150 ALA A C 1
ATOM 1203 O O . ALA A 1 150 ? -7.387 25.984 25.969 1 98.94 150 ALA A O 1
ATOM 1204 N N . LEU A 1 151 ? -7.203 25.469 23.844 1 98.94 151 LEU A N 1
ATOM 1205 C CA . LEU A 1 151 ? -5.746 25.547 23.859 1 98.94 151 LEU A CA 1
ATOM 1206 C C . LEU A 1 151 ? -5.285 26.984 24.109 1 98.94 151 LEU A C 1
ATOM 1208 O O . LEU A 1 151 ? -4.375 27.219 24.906 1 98.94 151 LEU A O 1
ATOM 1212 N N . ILE A 1 152 ? -5.906 27.938 23.391 1 98.94 152 ILE A N 1
ATOM 1213 C CA . ILE A 1 152 ? -5.551 29.344 23.547 1 98.94 152 ILE A CA 1
ATOM 1214 C C . ILE A 1 152 ? -5.809 29.781 24.984 1 98.94 152 ILE A C 1
ATOM 1216 O O . ILE A 1 152 ? -4.945 30.391 25.625 1 98.94 152 ILE A O 1
ATOM 1220 N N . ASP A 1 153 ? -6.922 29.422 25.516 1 98.88 153 ASP A N 1
ATOM 1221 C CA . ASP A 1 153 ? -7.262 29.797 26.875 1 98.88 153 ASP A CA 1
ATOM 1222 C C . ASP A 1 153 ? -6.277 29.188 27.875 1 98.88 153 ASP A C 1
ATOM 1224 O O . ASP A 1 153 ? -5.84 29.859 28.812 1 98.88 153 ASP A O 1
ATOM 1228 N N . HIS A 1 154 ? -5.965 27.938 27.688 1 98.94 154 HIS A N 1
ATOM 1229 C CA . HIS A 1 154 ? -5.02 27.266 28.578 1 98.94 154 HIS A CA 1
ATOM 1230 C C . HIS A 1 154 ? -3.66 27.969 28.562 1 98.94 154 HIS A C 1
ATOM 1232 O O . HIS A 1 154 ? -3.049 28.172 29.609 1 98.94 154 HIS A O 1
ATOM 1238 N N . ILE A 1 155 ? -3.211 28.312 27.406 1 98.88 155 ILE A N 1
ATOM 1239 C CA . ILE A 1 155 ? -1.911 28.953 27.25 1 98.88 155 ILE A CA 1
ATOM 1240 C C . ILE A 1 155 ? -1.914 30.297 27.953 1 98.88 155 ILE A C 1
ATOM 1242 O O . ILE A 1 155 ? -0.998 30.609 28.719 1 98.88 155 ILE A O 1
ATOM 1246 N N . LEU A 1 156 ? -2.939 31.109 27.672 1 98.69 156 LEU A N 1
ATOM 1247 C CA . LEU A 1 156 ? -3.016 32.438 28.25 1 98.69 156 LEU A CA 1
ATOM 1248 C C . LEU A 1 156 ? -3.131 32.375 29.766 1 98.69 156 LEU A C 1
ATOM 1250 O O . LEU A 1 156 ? -2.525 33.188 30.484 1 98.69 156 LEU A O 1
ATOM 1254 N N . GLU A 1 157 ? -3.869 31.406 30.25 1 98.44 157 GLU A N 1
ATOM 1255 C CA . GLU A 1 157 ? -4.008 31.234 31.688 1 98.44 157 GLU A CA 1
ATOM 1256 C C . GLU A 1 157 ? -2.689 30.812 32.312 1 98.44 157 GLU A C 1
ATOM 1258 O O . GLU A 1 157 ? -2.332 31.281 33.406 1 98.44 157 GLU A O 1
ATOM 1263 N N . THR A 1 158 ? -2.047 29.922 31.688 1 97.81 158 THR A N 1
ATOM 1264 C CA . THR A 1 158 ? -0.805 29.375 32.219 1 97.81 158 THR A CA 1
ATOM 1265 C C . THR A 1 158 ? 0.296 30.438 32.219 1 97.81 158 THR A C 1
ATOM 1267 O O . THR A 1 158 ? 1.101 30.5 33.156 1 97.81 158 THR A O 1
ATOM 1270 N N . THR A 1 159 ? 0.36 31.25 31.188 1 97.12 159 THR A N 1
ATOM 1271 C CA . THR A 1 159 ? 1.459 32.188 31 1 97.12 159 THR A CA 1
ATOM 1272 C C . THR A 1 159 ? 1.105 33.562 31.578 1 97.12 159 THR A C 1
ATOM 1274 O O . THR A 1 159 ? 1.977 34.406 31.734 1 97.12 159 THR A O 1
ATOM 1277 N N . ARG A 1 160 ? -0.128 33.844 31.906 1 96.38 160 ARG A N 1
ATOM 1278 C CA . ARG A 1 160 ? -0.635 35.062 32.5 1 96.38 160 ARG A CA 1
ATOM 1279 C C . ARG A 1 160 ? -0.388 36.281 31.609 1 96.38 160 ARG A C 1
ATOM 1281 O O . ARG A 1 160 ? 0.026 37.344 32.062 1 96.38 160 ARG A O 1
ATOM 1288 N N . VAL A 1 161 ? -0.47 36.062 30.312 1 96.56 161 VAL A N 1
ATOM 1289 C CA . VAL A 1 161 ? -0.46 37.156 29.344 1 96.56 161 VAL A CA 1
ATOM 1290 C C . VAL A 1 161 ? -1.851 37.312 28.734 1 96.56 161 VAL A C 1
ATOM 1292 O O . VAL A 1 161 ? -2.707 36.438 28.875 1 96.56 161 VAL A O 1
ATOM 1295 N N . ASN A 1 162 ? -2.062 38.438 28.062 1 96.12 162 ASN A N 1
ATOM 1296 C CA . ASN A 1 162 ? -3.406 38.75 27.594 1 96.12 162 ASN A CA 1
ATOM 1297 C C . ASN A 1 162 ? -3.625 38.312 26.156 1 96.12 162 ASN A C 1
ATOM 1299 O O . ASN A 1 162 ? -4.766 38.156 25.719 1 96.12 162 ASN A O 1
ATOM 1303 N N . ASN A 1 163 ? -2.531 38.25 25.438 1 98 163 ASN A N 1
ATOM 1304 C CA . ASN A 1 163 ? -2.631 37.812 24.047 1 98 163 ASN A CA 1
ATOM 1305 C C . ASN A 1 163 ? -1.388 37.031 23.609 1 98 163 ASN A C 1
ATOM 1307 O O . ASN A 1 163 ? -0.424 36.906 24.375 1 98 163 ASN A O 1
ATOM 1311 N N . LEU A 1 164 ? -1.48 36.406 22.469 1 98.81 164 LEU A N 1
ATOM 1312 C CA . LEU A 1 164 ? -0.38 35.625 21.938 1 98.81 164 LEU A CA 1
ATOM 1313 C C . LEU A 1 164 ? -0.32 35.719 20.406 1 98.81 164 LEU A C 1
ATOM 1315 O O . LEU A 1 164 ? -1.258 36.219 19.781 1 98.81 164 LEU A O 1
ATOM 1319 N N . THR A 1 165 ? 0.834 35.406 19.844 1 98.88 165 THR A N 1
ATOM 1320 C CA . THR A 1 165 ? 0.983 35.25 18.391 1 98.88 165 THR A CA 1
ATOM 1321 C C . THR A 1 165 ? 0.615 33.844 17.953 1 98.88 165 THR A C 1
ATOM 1323 O O . THR A 1 165 ? 1.075 32.844 18.547 1 98.88 165 THR A O 1
ATOM 1326 N N . TYR A 1 166 ? -0.242 33.75 16.969 1 98.94 166 TYR A N 1
ATOM 1327 C CA . TYR A 1 166 ? -0.66 32.469 16.422 1 98.94 166 TYR A CA 1
ATOM 1328 C C . TYR A 1 166 ? -0.012 32.219 15.07 1 98.94 166 TYR A C 1
ATOM 1330 O O . TYR A 1 166 ? -0.023 33.094 14.188 1 98.94 166 TYR A O 1
ATOM 1338 N N . VAL A 1 167 ? 0.588 31.031 14.906 1 98.94 167 VAL A N 1
ATOM 1339 C CA . VAL A 1 167 ? 1.09 30.578 13.609 1 98.94 167 VAL A CA 1
ATOM 1340 C C . VAL A 1 167 ? 0.442 29.25 13.242 1 98.94 167 VAL A C 1
ATOM 1342 O O . VAL A 1 167 ? 0.546 28.266 13.984 1 98.94 167 VAL A O 1
ATOM 1345 N N . GLY A 1 168 ? -0.219 29.172 12.133 1 98.94 168 GLY A N 1
ATOM 1346 C CA . GLY A 1 168 ? -0.841 27.938 11.656 1 98.94 168 GLY A CA 1
ATOM 1347 C C . GLY A 1 168 ? -0.381 27.547 10.266 1 98.94 168 GLY A C 1
ATOM 1348 O O . GLY A 1 168 ? -0.093 28.406 9.43 1 98.94 168 GLY A O 1
ATOM 1349 N N . HIS A 1 169 ? -0.315 26.25 10.062 1 98.88 169 HIS A N 1
ATOM 1350 C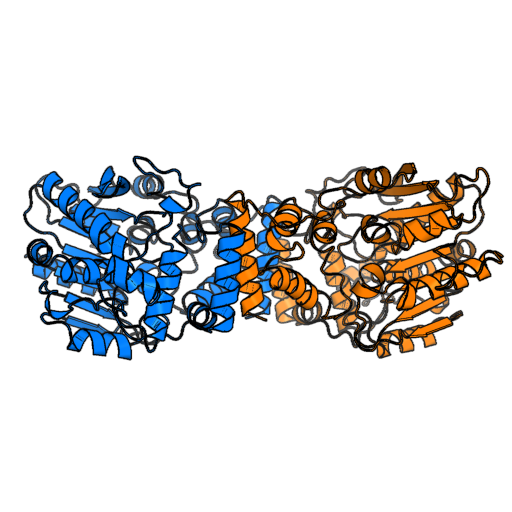 CA . HIS A 1 169 ? -0.07 25.719 8.734 1 98.88 169 HIS A CA 1
ATOM 1351 C C . HIS A 1 169 ? -1.284 24.953 8.211 1 98.88 169 HIS A C 1
ATOM 1353 O O . HIS A 1 169 ? -1.845 24.109 8.922 1 98.88 169 HIS A O 1
ATOM 1359 N N . SER A 1 170 ? -1.703 25.234 6.969 1 98.44 170 SER A N 1
ATOM 1360 C CA . SER A 1 170 ? -2.734 24.469 6.281 1 98.44 170 SER A CA 1
ATOM 1361 C C . SER A 1 170 ? -3.996 24.359 7.129 1 98.44 170 SER A C 1
ATOM 1363 O O . SER A 1 170 ? -4.656 25.359 7.406 1 98.44 170 SER A O 1
ATOM 1365 N N . GLN A 1 171 ? -4.316 23.203 7.707 1 98.62 171 GLN A N 1
ATOM 1366 C CA . GLN A 1 171 ? -5.492 23.047 8.555 1 98.62 171 GLN A CA 1
ATOM 1367 C C . GLN A 1 171 ? -5.418 23.969 9.773 1 98.62 171 GLN A C 1
ATOM 1369 O O . GLN A 1 171 ? -6.445 24.438 10.266 1 98.62 171 GLN A O 1
ATOM 1374 N N . GLY A 1 172 ? -4.219 24.188 10.258 1 98.81 172 GLY A N 1
ATOM 1375 C CA . GLY A 1 172 ? -4.055 25.094 11.383 1 98.81 172 GLY A CA 1
ATOM 1376 C C . GLY A 1 172 ? -4.566 26.5 11.086 1 98.81 172 GLY A C 1
ATOM 1377 O O . GLY A 1 172 ? -5.027 27.203 11.992 1 98.81 172 GLY A O 1
ATOM 1378 N N . THR A 1 173 ? -4.465 26.922 9.867 1 98.94 173 THR A N 1
ATOM 1379 C CA . THR A 1 173 ? -5.023 28.203 9.469 1 98.94 173 THR A CA 1
ATOM 1380 C C . THR A 1 173 ? -6.547 28.125 9.359 1 98.94 173 THR A C 1
ATOM 1382 O O . THR A 1 173 ? -7.25 29.047 9.781 1 98.94 173 THR A O 1
ATOM 1385 N N . THR A 1 174 ? -7.02 27.016 8.75 1 98.81 174 THR A N 1
ATOM 1386 C CA . THR A 1 174 ? -8.453 26.797 8.617 1 98.81 174 THR A CA 1
ATOM 1387 C C . THR A 1 174 ? -9.141 26.875 9.977 1 98.81 174 THR A C 1
ATOM 1389 O O . THR A 1 174 ? -10.18 27.516 10.117 1 98.81 174 THR A O 1
ATOM 1392 N N . ALA A 1 175 ? -8.578 26.219 10.898 1 98.81 175 ALA A N 1
ATOM 1393 C CA . ALA A 1 175 ? -9.156 26.156 12.242 1 98.81 175 ALA A CA 1
ATOM 1394 C C . ALA A 1 175 ? -9.203 27.547 12.883 1 98.81 175 ALA A C 1
ATOM 1396 O O . ALA A 1 175 ? -10.18 27.891 13.555 1 98.81 175 ALA A O 1
ATOM 1397 N N . PHE A 1 176 ? -8.18 28.281 12.734 1 98.94 176 PHE A N 1
ATOM 1398 C CA . PHE A 1 176 ? -8.141 29.641 13.273 1 98.94 176 PHE A CA 1
ATOM 1399 C C . PHE A 1 176 ? -9.242 30.5 12.672 1 98.94 176 PHE A C 1
ATOM 1401 O O . PHE A 1 176 ? -9.945 31.219 13.391 1 98.94 176 PHE A O 1
ATOM 1408 N N . PHE A 1 177 ? -9.375 30.438 11.352 1 98.94 177 PHE A N 1
ATOM 1409 C CA . PHE A 1 177 ? -10.398 31.219 10.664 1 98.94 177 PHE A CA 1
ATOM 1410 C C . PHE A 1 177 ? -11.797 30.812 11.133 1 98.94 177 PHE A C 1
ATOM 1412 O O . PHE A 1 177 ? -12.656 31.672 11.344 1 98.94 177 PHE A O 1
ATOM 1419 N N . ALA A 1 178 ? -12 29.578 11.281 1 98.81 178 ALA A N 1
ATOM 1420 C CA . ALA A 1 178 ? -13.281 29.094 11.789 1 98.81 178 ALA A CA 1
ATOM 1421 C C . ALA A 1 178 ? -13.539 29.609 13.203 1 98.81 178 ALA A C 1
ATOM 1423 O O . ALA A 1 178 ? -14.633 30.078 13.516 1 98.81 178 ALA A O 1
ATOM 1424 N N . LEU A 1 179 ? -12.523 29.484 14.047 1 98.88 179 LEU A N 1
ATOM 1425 C CA . LEU A 1 179 ? -12.664 29.922 15.43 1 98.88 179 LEU A CA 1
ATOM 1426 C C . LEU A 1 179 ? -13.078 31.391 15.5 1 98.88 179 LEU A C 1
ATOM 1428 O O . LEU A 1 179 ? -14.062 31.734 16.141 1 98.88 179 LEU A O 1
ATOM 1432 N N . THR A 1 180 ? -12.32 32.25 14.875 1 98.81 180 THR A N 1
ATOM 1433 C CA . THR A 1 180 ? -12.5 33.688 15.039 1 98.81 180 THR A CA 1
ATOM 1434 C C . THR A 1 180 ? -13.773 34.156 14.32 1 98.81 180 THR A C 1
ATOM 1436 O O . THR A 1 180 ? -14.344 35.188 14.672 1 98.81 180 THR A O 1
ATOM 1439 N N . ALA A 1 181 ? -14.172 33.406 13.344 1 98.62 181 ALA A N 1
ATOM 1440 C CA . ALA A 1 181 ? -15.469 33.688 12.727 1 98.62 181 ALA A CA 1
ATOM 1441 C C . ALA A 1 181 ? -16.609 33.312 13.664 1 98.62 181 ALA A C 1
ATOM 1443 O O . ALA A 1 181 ? -17.625 34 13.734 1 98.62 181 ALA A O 1
ATOM 1444 N N . LEU A 1 182 ? -16.484 32.219 14.375 1 98.25 182 LEU A N 1
ATOM 1445 C CA . LEU A 1 182 ? -17.531 31.688 15.234 1 98.25 182 LEU A CA 1
ATOM 1446 C C . LEU A 1 182 ? -17.547 32.375 16.594 1 98.25 182 LEU A C 1
ATOM 1448 O O . LEU A 1 182 ? -18.594 32.531 17.219 1 98.25 182 LEU A O 1
ATOM 1452 N N . LYS A 1 183 ? -16.375 32.688 17.047 1 98.56 183 LYS A N 1
ATOM 1453 C CA . LYS A 1 183 ? -16.172 33.312 18.344 1 98.56 183 LYS A CA 1
ATOM 1454 C C . LYS A 1 183 ? -15.305 34.562 18.219 1 98.56 183 LYS A C 1
ATOM 1456 O O . LYS A 1 183 ? -14.156 34.562 18.672 1 98.56 183 LYS A O 1
ATOM 1461 N N . PRO A 1 184 ? -15.891 35.594 17.812 1 98.5 184 PRO A N 1
ATOM 1462 C CA . PRO A 1 184 ? -15.109 36.781 17.469 1 98.5 184 PRO A CA 1
ATOM 1463 C C . PRO A 1 184 ? -14.367 37.375 18.672 1 98.5 184 PRO A C 1
ATOM 1465 O O . PRO A 1 184 ? -13.414 38.125 18.484 1 98.5 184 PRO A O 1
ATOM 1468 N N . GLU A 1 185 ? -14.773 37.031 19.891 1 98.5 185 GLU A N 1
ATOM 1469 C CA . GLU A 1 185 ? -14.094 37.562 21.078 1 98.5 185 GLU A CA 1
ATOM 1470 C C . GLU A 1 185 ? -12.648 37.062 21.156 1 98.5 185 GLU A C 1
ATOM 1472 O O . GLU A 1 185 ? -11.812 37.688 21.812 1 98.5 185 GLU A O 1
ATOM 1477 N N . TYR A 1 186 ? -12.32 36.062 20.453 1 98.81 186 TYR A N 1
ATOM 1478 C CA . TYR A 1 186 ? -10.969 35.5 20.5 1 98.81 186 TYR A CA 1
ATOM 1479 C C . TYR A 1 186 ? -10 36.375 19.703 1 98.81 186 TYR A C 1
ATOM 1481 O O . TYR A 1 186 ? -8.781 36.219 19.859 1 98.81 186 TYR A O 1
ATOM 1489 N N . ASN A 1 187 ? -10.555 37.219 18.844 1 98.81 187 ASN A N 1
ATOM 1490 C CA . ASN A 1 187 ? -9.68 38.156 18.109 1 98.81 187 ASN A CA 1
ATOM 1491 C C . ASN A 1 187 ? -8.812 38.969 19.062 1 98.81 187 ASN A C 1
ATOM 1493 O O . ASN A 1 187 ? -7.656 39.25 18.766 1 98.81 187 ASN A O 1
ATOM 1497 N N . GLU A 1 188 ? -9.312 39.281 20.203 1 98.56 188 GLU A N 1
ATOM 1498 C CA . GLU A 1 188 ? -8.609 40.125 21.156 1 98.56 188 GLU A CA 1
ATOM 1499 C C . GLU A 1 188 ? -7.449 39.375 21.812 1 98.56 188 GLU A C 1
ATOM 1501 O O . GLU A 1 188 ? -6.539 40 22.359 1 98.56 188 GLU A O 1
ATOM 1506 N N . LYS A 1 189 ? -7.496 38.125 21.672 1 98.81 189 LYS A N 1
ATOM 1507 C CA . LYS A 1 189 ? -6.484 37.312 22.312 1 98.81 189 LYS A CA 1
ATOM 1508 C C . LYS A 1 189 ? -5.309 37.031 21.375 1 98.81 189 LYS A C 1
ATOM 1510 O O . LYS A 1 189 ? -4.367 36.344 21.734 1 98.81 189 LYS A O 1
ATOM 1515 N N . ILE A 1 190 ? -5.375 37.625 20.203 1 98.88 190 ILE A N 1
ATOM 1516 C CA . ILE A 1 190 ? -4.371 37.344 19.188 1 98.88 190 ILE A CA 1
ATOM 1517 C C . ILE A 1 190 ? -3.746 38.688 18.734 1 98.88 190 ILE A C 1
ATOM 1519 O O . ILE A 1 190 ? -4.445 39.562 18.219 1 98.88 190 ILE A O 1
ATOM 1523 N N . ASN A 1 191 ? -2.477 38.844 18.906 1 98.69 191 ASN A N 1
ATOM 1524 C CA . ASN A 1 191 ? -1.831 40.062 18.453 1 98.69 191 ASN A CA 1
ATOM 1525 C C . ASN A 1 191 ? -1.439 39.969 16.984 1 98.69 191 ASN A C 1
ATOM 1527 O O . ASN A 1 191 ? -1.271 41 16.312 1 98.69 191 ASN A O 1
ATOM 1531 N N . LEU A 1 192 ? -1.207 38.719 16.531 1 98.88 192 LEU A N 1
ATOM 1532 C CA . LEU A 1 192 ? -0.868 38.469 15.133 1 98.88 192 LEU A CA 1
ATOM 1533 C C . LEU A 1 192 ? -1.164 37 14.773 1 98.88 192 LEU A C 1
ATOM 1535 O O . LEU A 1 192 ? -0.865 36.094 15.547 1 98.88 192 LEU A O 1
ATOM 1539 N N . MET A 1 193 ? -1.824 36.844 13.641 1 98.94 193 MET A N 1
ATOM 1540 C CA . MET A 1 193 ? -1.991 35.5 13.047 1 98.94 193 MET A CA 1
ATOM 1541 C C . MET A 1 193 ? -1.149 35.375 11.781 1 98.94 193 MET A C 1
ATOM 1543 O O . MET A 1 193 ? -1.319 36.125 10.828 1 98.94 193 MET A O 1
ATOM 1547 N N . VAL A 1 194 ? -0.189 34.469 11.82 1 98.94 194 VAL A N 1
ATOM 1548 C CA . VAL A 1 194 ? 0.596 34.094 10.641 1 98.94 194 VAL A CA 1
ATOM 1549 C C . VAL A 1 194 ? 0.052 32.812 10.016 1 98.94 194 VAL A C 1
ATOM 1551 O O . VAL A 1 194 ? 0.132 31.75 10.617 1 98.94 194 VAL A O 1
ATOM 1554 N N . ALA A 1 195 ? -0.456 32.938 8.82 1 98.94 195 ALA A N 1
ATOM 1555 C CA . ALA A 1 195 ? -1.048 31.812 8.109 1 98.94 195 ALA A CA 1
ATOM 1556 C C . ALA A 1 195 ? -0.099 31.281 7.043 1 98.94 195 ALA A C 1
ATOM 1558 O O . ALA A 1 195 ? 0.107 31.922 6.012 1 98.94 195 ALA A O 1
ATOM 1559 N N . LEU A 1 196 ? 0.445 30.125 7.293 1 98.94 196 LEU A N 1
ATOM 1560 C CA . LEU A 1 196 ? 1.284 29.453 6.312 1 98.94 196 LEU A CA 1
ATOM 1561 C C . LEU A 1 196 ? 0.456 28.5 5.453 1 98.94 196 LEU A C 1
ATOM 1563 O O . LEU A 1 196 ? -0.145 27.562 5.973 1 98.94 196 LEU A O 1
ATOM 1567 N N . ALA A 1 197 ? 0.441 28.719 4.152 1 98.75 197 ALA A N 1
ATOM 1568 C CA . ALA A 1 197 ? -0.381 27.938 3.229 1 98.75 197 ALA A CA 1
ATOM 1569 C C . ALA A 1 197 ? -1.844 27.938 3.664 1 98.75 197 ALA A C 1
ATOM 1571 O O . ALA A 1 197 ? -2.436 26.875 3.875 1 98.75 197 ALA A O 1
ATOM 1572 N N . PRO A 1 198 ? -2.406 29.141 3.721 1 98.75 198 PRO A N 1
ATOM 1573 C CA . PRO A 1 198 ? -3.752 29.281 4.285 1 98.75 198 PRO A CA 1
ATOM 1574 C C . PRO A 1 198 ? -4.816 28.578 3.447 1 98.75 198 PRO A C 1
ATOM 1576 O O . PRO A 1 198 ? -4.793 28.656 2.217 1 98.75 198 PRO A O 1
ATOM 1579 N N . VAL A 1 199 ? -5.695 27.891 4.117 1 98.06 199 VAL A N 1
ATOM 1580 C CA . VAL A 1 199 ? -6.766 27.156 3.451 1 98.06 199 VAL A CA 1
ATOM 1581 C C . VAL A 1 199 ? -8.117 27.594 4.012 1 98.06 199 VAL A C 1
ATOM 1583 O O . VAL A 1 199 ? -8.375 27.438 5.207 1 98.06 199 VAL A O 1
ATOM 1586 N N . ALA A 1 200 ? -8.945 28.219 3.266 1 97.38 200 ALA A N 1
ATOM 1587 C CA . ALA A 1 200 ? -10.336 28.578 3.525 1 97.38 200 ALA A CA 1
ATOM 1588 C C . ALA A 1 200 ? -11.219 28.266 2.316 1 97.38 200 ALA A C 1
ATOM 1590 O O . ALA A 1 200 ? -11.852 27.203 2.26 1 97.38 200 ALA A O 1
ATOM 1591 N N . TYR A 1 201 ? -11.07 29.141 1.295 1 96.56 201 TYR A N 1
ATOM 1592 C CA . TYR A 1 201 ? -11.695 28.781 0.024 1 96.56 201 TYR A CA 1
ATOM 1593 C C . TYR A 1 201 ? -10.867 27.766 -0.733 1 96.56 201 TYR A C 1
ATOM 1595 O O . TYR A 1 201 ? -9.633 27.797 -0.689 1 96.56 201 TYR A O 1
ATOM 1603 N N . MET A 1 202 ? -11.602 26.828 -1.438 1 95.31 202 MET A N 1
ATOM 1604 C CA . MET A 1 202 ? -10.852 25.734 -2.045 1 95.31 202 MET A CA 1
ATOM 1605 C C . MET A 1 202 ? -11.336 25.469 -3.465 1 95.31 202 MET A C 1
ATOM 1607 O O . MET A 1 202 ? -11.07 24.391 -4.023 1 95.31 202 MET A O 1
ATOM 1611 N N . ASP A 1 203 ? -11.875 26.391 -4.074 1 91.75 203 ASP A N 1
ATOM 1612 C CA . ASP A 1 203 ? -12.469 26.234 -5.398 1 91.75 203 ASP A CA 1
ATOM 1613 C C . ASP A 1 203 ? -11.422 25.828 -6.43 1 91.75 203 ASP A C 1
ATOM 1615 O O . ASP A 1 203 ? -11.703 25.062 -7.355 1 91.75 203 ASP A O 1
ATOM 1619 N N . ASP A 1 204 ? -10.328 26.281 -6.277 1 93.44 204 ASP A N 1
ATOM 1620 C CA . ASP A 1 204 ? -9.312 26.125 -7.316 1 93.44 204 ASP A CA 1
ATOM 1621 C C . ASP A 1 204 ? -8.234 25.141 -6.887 1 93.44 204 ASP A C 1
ATOM 1623 O O . ASP A 1 204 ? -7.164 25.078 -7.5 1 93.44 204 ASP A O 1
ATOM 1627 N N . MET A 1 205 ? -8.531 24.422 -5.793 1 93.31 205 MET A N 1
ATOM 1628 C CA . MET A 1 205 ? -7.613 23.375 -5.336 1 93.31 205 MET A CA 1
ATOM 1629 C C . MET A 1 205 ? -7.371 22.359 -6.434 1 93.31 205 MET A C 1
ATOM 1631 O O . MET A 1 205 ? -8.305 21.922 -7.113 1 93.31 205 MET A O 1
ATOM 1635 N N . THR A 1 206 ? -6.105 21.828 -6.617 1 92.75 206 THR A N 1
ATOM 1636 C CA . THR A 1 206 ? -5.781 21 -7.77 1 92.75 206 THR A CA 1
ATOM 1637 C C . THR A 1 206 ? -5.371 19.594 -7.324 1 92.75 206 THR A C 1
ATOM 1639 O O . THR A 1 206 ? -5.195 18.703 -8.156 1 92.75 206 THR A O 1
ATOM 1642 N N . ASN A 1 207 ? -5.254 19.422 -6.074 1 92.38 207 ASN A N 1
ATOM 1643 C CA . ASN A 1 207 ? -4.844 18.109 -5.617 1 92.38 207 ASN A CA 1
ATOM 1644 C C . ASN A 1 207 ? -5.82 17.031 -6.074 1 92.38 207 ASN A C 1
ATOM 1646 O O . ASN A 1 207 ? -7.035 17.203 -5.98 1 92.38 207 ASN A O 1
ATOM 1650 N N . TRP A 1 208 ? -5.336 15.867 -6.484 1 87.19 208 TRP A N 1
ATOM 1651 C CA . TRP A 1 208 ? -6.16 14.844 -7.121 1 87.19 208 TRP A CA 1
ATOM 1652 C C . TRP A 1 208 ? -6.945 14.055 -6.078 1 87.19 208 TRP A C 1
ATOM 1654 O O . TRP A 1 208 ? -8.023 13.523 -6.371 1 87.19 208 TRP A O 1
ATOM 1664 N N . VAL A 1 209 ? -6.488 13.945 -4.887 1 84.94 209 VAL A N 1
ATOM 1665 C CA . VAL A 1 209 ? -7.129 13.102 -3.881 1 84.94 209 VAL A CA 1
ATOM 1666 C C . VAL A 1 209 ? -8.484 13.688 -3.504 1 84.94 209 VAL A C 1
ATOM 1668 O O . VAL A 1 209 ? -9.516 13.023 -3.65 1 84.94 209 VAL A O 1
ATOM 1671 N N . PRO A 1 210 ? -8.5 14.914 -3.01 1 86.56 210 PRO A N 1
ATOM 1672 C CA . PRO A 1 210 ? -9.82 15.484 -2.736 1 86.56 210 PRO A CA 1
ATOM 1673 C C . PRO A 1 210 ? -10.695 15.578 -3.986 1 86.56 210 PRO A C 1
ATOM 1675 O O . PRO A 1 210 ? -11.922 15.445 -3.902 1 86.56 210 PRO A O 1
ATOM 1678 N N . ARG A 1 211 ? -10.125 15.805 -5.074 1 86.69 211 ARG A N 1
ATOM 1679 C CA . ARG A 1 211 ? -10.914 15.875 -6.305 1 86.69 211 ARG A CA 1
ATOM 1680 C C . ARG A 1 211 ? -11.539 14.523 -6.633 1 86.69 211 ARG A C 1
ATOM 1682 O O . ARG A 1 211 ? -12.688 14.461 -7.094 1 86.69 211 ARG A O 1
ATOM 1689 N N . LEU A 1 212 ? -10.789 13.469 -6.438 1 84.31 212 LEU A N 1
ATOM 1690 C CA . LEU A 1 212 ? -11.336 12.125 -6.609 1 84.31 212 LEU A CA 1
ATOM 1691 C C . LEU A 1 212 ? -12.523 11.898 -5.676 1 84.31 212 LEU A C 1
ATOM 1693 O O . LEU A 1 212 ? -13.547 11.352 -6.09 1 84.31 212 LEU A O 1
ATOM 1697 N N . MET A 1 213 ? -12.43 12.344 -4.496 1 85.31 213 MET A N 1
ATOM 1698 C CA . MET A 1 213 ? -13.469 12.148 -3.49 1 85.31 213 MET A CA 1
ATOM 1699 C C . MET A 1 213 ? -14.664 13.055 -3.758 1 85.31 213 MET A C 1
ATOM 1701 O O . MET A 1 213 ? -15.773 12.789 -3.287 1 85.31 213 MET A O 1
ATOM 1705 N N . SER A 1 214 ? -14.391 14.086 -4.453 1 87.5 214 SER A N 1
ATOM 1706 C CA . SER A 1 214 ? -15.445 15.062 -4.699 1 87.5 214 SER A CA 1
ATOM 1707 C C . SER A 1 214 ? -16.375 14.602 -5.812 1 87.5 214 SER A C 1
ATOM 1709 O O . SER A 1 214 ? -17.484 15.109 -5.945 1 87.5 214 SER A O 1
ATOM 1711 N N . ASN A 1 215 ? -15.922 13.625 -6.602 1 87.38 215 ASN A N 1
ATOM 1712 C CA . ASN A 1 215 ? -16.828 13.016 -7.57 1 87.38 215 ASN A CA 1
ATOM 1713 C C . ASN A 1 215 ? -18.031 12.375 -6.891 1 87.38 215 ASN A C 1
ATOM 1715 O O . ASN A 1 215 ? -17.875 11.609 -5.938 1 87.38 215 ASN A O 1
ATOM 1719 N N . PRO A 1 216 ? -19.234 12.711 -7.363 1 85.44 216 PRO A N 1
ATOM 1720 C CA . PRO A 1 216 ? -20.422 12.25 -6.648 1 85.44 216 PRO A CA 1
ATOM 1721 C C . PRO A 1 216 ? -20.484 10.734 -6.508 1 85.44 216 PRO A C 1
ATOM 1723 O O . PRO A 1 216 ? -20.859 10.219 -5.449 1 85.44 216 PRO A O 1
ATOM 1726 N N . ILE A 1 217 ? -20.141 10.047 -7.547 1 83.31 217 ILE A N 1
ATOM 1727 C CA . ILE A 1 217 ? -20.203 8.586 -7.52 1 83.31 217 ILE A CA 1
ATOM 1728 C C . ILE A 1 217 ? -19.125 8.047 -6.57 1 83.31 217 ILE A C 1
ATOM 1730 O O . ILE A 1 217 ? -19.422 7.195 -5.723 1 83.31 217 ILE A O 1
ATOM 1734 N N . ASN A 1 218 ? -17.953 8.562 -6.68 1 81.5 218 ASN A N 1
ATOM 1735 C CA . ASN A 1 218 ? -16.875 8.148 -5.785 1 81.5 218 ASN A CA 1
ATOM 1736 C C . ASN A 1 218 ? -17.203 8.469 -4.328 1 81.5 218 ASN A C 1
ATOM 1738 O O . ASN A 1 218 ? -16.938 7.656 -3.439 1 81.5 218 ASN A O 1
ATOM 1742 N N . ASN A 1 219 ? -17.734 9.609 -4.195 1 83 219 ASN A N 1
ATOM 1743 C CA . ASN A 1 219 ? -18.078 10.055 -2.85 1 83 219 ASN A CA 1
ATOM 1744 C C . ASN A 1 219 ? -19.094 9.117 -2.197 1 83 219 ASN A C 1
ATOM 1746 O O . ASN A 1 219 ? -18.953 8.773 -1.023 1 83 219 ASN A O 1
ATOM 1750 N N . LEU A 1 220 ? -20.031 8.734 -2.932 1 82.19 220 LEU A N 1
ATOM 1751 C CA . LEU A 1 220 ? -21.062 7.824 -2.434 1 82.19 220 LEU A CA 1
ATOM 1752 C C . LEU A 1 220 ? -20.469 6.457 -2.105 1 82.19 220 LEU A C 1
ATOM 1754 O O . LEU A 1 220 ? -20.719 5.91 -1.029 1 82.19 220 LEU A O 1
ATOM 1758 N N . ILE A 1 221 ? -19.656 5.961 -2.951 1 79.81 221 ILE A N 1
ATOM 1759 C CA . ILE A 1 221 ? -19.109 4.621 -2.805 1 79.81 221 ILE A CA 1
ATOM 1760 C C . ILE A 1 221 ? -18.125 4.594 -1.635 1 79.81 221 ILE A C 1
ATOM 1762 O O . ILE A 1 221 ? -18.172 3.699 -0.788 1 79.81 221 ILE A O 1
ATOM 1766 N N . ILE A 1 222 ? -17.312 5.578 -1.616 1 78.94 222 ILE A N 1
ATOM 1767 C CA . ILE A 1 222 ? -16.328 5.664 -0.553 1 78.94 222 ILE A CA 1
ATOM 1768 C C . ILE A 1 222 ? -17.016 5.895 0.787 1 78.94 222 ILE A C 1
ATOM 1770 O O . ILE A 1 222 ? -16.656 5.285 1.796 1 78.94 222 ILE A O 1
ATOM 1774 N N . GLY A 1 223 ? -18 6.727 0.763 1 81.56 223 GLY A N 1
ATOM 1775 C CA . GLY A 1 223 ? -18.75 6.98 1.979 1 81.56 223 GLY A CA 1
ATOM 1776 C C . GLY A 1 223 ? -19.422 5.738 2.535 1 81.56 223 GLY A C 1
ATOM 1777 O O . GLY A 1 223 ? -19.297 5.438 3.723 1 81.56 223 GLY A O 1
ATOM 1778 N N . PHE A 1 224 ? -20.031 5.047 1.686 1 78 224 PHE A N 1
ATOM 1779 C CA . PHE A 1 224 ? -20.688 3.807 2.088 1 78 224 PHE A CA 1
ATOM 1780 C C . PHE A 1 224 ? -19.656 2.773 2.541 1 78 224 PHE A C 1
ATOM 1782 O O . PHE A 1 224 ? -19.906 2.027 3.492 1 78 224 PHE A O 1
ATOM 1789 N N . GLY A 1 225 ? -18.672 2.762 1.821 1 78.38 225 GLY A N 1
ATOM 1790 C CA . GLY A 1 225 ? -17.609 1.825 2.164 1 78.38 225 GLY A CA 1
ATOM 1791 C C . GLY A 1 225 ? -17 2.09 3.529 1 78.38 225 GLY A C 1
ATOM 1792 O O . GLY A 1 225 ? -16.875 1.175 4.348 1 78.38 225 GLY A O 1
ATOM 1793 N N . ILE A 1 226 ? -16.703 3.281 3.719 1 78.25 226 ILE A N 1
ATOM 1794 C CA . ILE A 1 226 ? -16.078 3.682 4.969 1 78.25 226 ILE A CA 1
ATOM 1795 C C . ILE A 1 226 ? -17.016 3.408 6.137 1 78.25 226 ILE A C 1
ATOM 1797 O O . ILE A 1 226 ? -16.594 2.92 7.188 1 78.25 226 ILE A O 1
ATOM 1801 N N . GLN A 1 227 ? -18.25 3.68 5.934 1 77.12 227 GLN A N 1
ATOM 1802 C CA . GLN A 1 227 ? -19.234 3.438 6.98 1 77.12 227 GLN A CA 1
ATOM 1803 C C . GLN A 1 227 ? -19.391 1.944 7.25 1 77.12 227 GLN A C 1
ATOM 1805 O O . GLN A 1 227 ? -19.547 1.528 8.398 1 77.12 227 GLN A O 1
ATOM 1810 N N . SER A 1 228 ? -19.328 1.248 6.223 1 76.19 228 SER A N 1
ATOM 1811 C CA . SER A 1 228 ? -19.578 -0.186 6.336 1 76.19 228 SER A CA 1
ATOM 1812 C C . SER A 1 228 ? -18.453 -0.879 7.105 1 76.19 228 SER A C 1
ATOM 1814 O O . SER A 1 228 ? -18.688 -1.871 7.797 1 76.19 228 SER A O 1
ATOM 1816 N N . ILE A 1 229 ? -17.281 -0.28 6.961 1 75.56 229 ILE A N 1
ATOM 1817 C CA . ILE A 1 229 ? -16.172 -0.942 7.625 1 75.56 229 ILE A CA 1
ATOM 1818 C C . ILE A 1 229 ? -15.75 -0.139 8.852 1 75.56 229 ILE A C 1
ATOM 1820 O O . ILE A 1 229 ? -14.727 -0.44 9.484 1 75.56 229 ILE A O 1
ATOM 1824 N N . ARG A 1 230 ? -16.438 0.918 9.133 1 79.12 230 ARG A N 1
ATOM 1825 C CA . ARG A 1 230 ? -16.219 1.755 10.305 1 79.12 230 ARG A CA 1
ATOM 1826 C C . ARG A 1 230 ? -14.805 2.311 10.32 1 79.12 230 ARG A C 1
ATOM 1828 O O . ARG A 1 230 ? -14.125 2.26 11.352 1 79.12 230 ARG A O 1
ATOM 1835 N N . PHE A 1 231 ? -14.461 2.719 9.148 1 80.44 231 PHE A N 1
ATOM 1836 C CA . PHE A 1 231 ? -13.141 3.301 8.953 1 80.44 231 PHE A CA 1
ATOM 1837 C C . PHE A 1 231 ? -13.18 4.812 9.148 1 80.44 231 PHE A C 1
ATOM 1839 O O . PHE A 1 231 ? -13.086 5.57 8.18 1 80.44 231 PHE A O 1
ATOM 1846 N N . TYR A 1 232 ? -13.102 5.207 10.453 1 87.81 232 TYR A N 1
ATOM 1847 C CA . TYR A 1 232 ? -13.273 6.621 10.766 1 87.81 232 TYR A CA 1
ATOM 1848 C C . TYR A 1 232 ? -11.945 7.27 11.125 1 87.81 232 TYR A C 1
ATOM 1850 O O . TYR A 1 232 ? -11.805 8.492 11.039 1 87.81 232 TYR A O 1
ATOM 1858 N N . ASP A 1 233 ? -11.031 6.453 11.602 1 89.88 233 ASP A N 1
ATOM 1859 C CA . ASP A 1 233 ? -9.672 6.871 11.93 1 89.88 233 ASP A CA 1
ATOM 1860 C C . ASP A 1 233 ? -8.773 6.816 10.695 1 89.88 233 ASP A C 1
ATOM 1862 O O . ASP A 1 233 ? -8.273 5.75 10.328 1 89.88 233 ASP A O 1
ATOM 1866 N N . ILE A 1 234 ? -8.523 7.965 10.094 1 89.19 234 ILE A N 1
ATOM 1867 C CA . ILE A 1 234 ? -7.863 7.984 8.789 1 89.19 234 ILE A CA 1
ATOM 1868 C C . ILE A 1 234 ? -6.363 8.195 8.977 1 89.19 234 ILE A C 1
ATOM 1870 O O . ILE A 1 234 ? -5.938 9.219 9.516 1 89.19 234 ILE A O 1
ATOM 1874 N N . LEU A 1 235 ? -5.527 7.273 8.562 1 88.75 235 LEU A N 1
ATOM 1875 C CA . LEU A 1 235 ? -4.074 7.289 8.469 1 88.75 235 LEU A CA 1
ATOM 1876 C C . LEU A 1 235 ? -3.445 7.684 9.797 1 88.75 235 LEU A C 1
ATOM 1878 O O . LEU A 1 235 ? -2.645 8.617 9.859 1 88.75 235 LEU A O 1
ATOM 1882 N N . PRO A 1 236 ? -3.816 6.969 10.852 1 90.69 236 PRO A N 1
ATOM 1883 C CA . PRO A 1 236 ? -3.055 7.164 12.094 1 90.69 236 PRO A CA 1
ATOM 1884 C C . PRO A 1 236 ? -1.581 6.789 11.938 1 90.69 236 PRO A C 1
ATOM 1886 O O . PRO A 1 236 ? -1.205 6.117 10.977 1 90.69 236 PRO A O 1
ATOM 1889 N N . HIS A 1 237 ? -0.774 7.289 12.82 1 92.19 237 HIS A N 1
ATOM 1890 C CA . HIS A 1 237 ? 0.62 6.863 12.766 1 92.19 237 HIS A CA 1
ATOM 1891 C C . HIS A 1 237 ? 0.774 5.418 13.219 1 92.19 237 HIS A C 1
ATOM 1893 O O . HIS A 1 237 ? 0.232 5.031 14.258 1 92.19 237 HIS A O 1
ATOM 1899 N N . ILE A 1 238 ? 1.415 4.676 12.398 1 86.31 238 ILE A N 1
ATOM 1900 C CA . ILE A 1 238 ? 1.781 3.322 12.797 1 86.31 238 ILE A CA 1
ATOM 1901 C C . ILE A 1 238 ? 3.287 3.125 12.633 1 86.31 238 ILE A C 1
ATOM 1903 O O . ILE A 1 238 ? 3.926 3.809 11.836 1 86.31 238 ILE A O 1
ATOM 1907 N N . GLU A 1 239 ? 3.848 2.221 13.336 1 86.38 239 GLU A N 1
ATOM 1908 C CA . GLU A 1 239 ? 5.289 2.004 13.406 1 86.38 239 GLU A CA 1
ATOM 1909 C C . GLU A 1 239 ? 5.867 1.672 12.031 1 86.38 239 GLU A C 1
ATOM 1911 O O . GLU A 1 239 ? 7.035 1.961 11.758 1 86.38 239 GLU A O 1
ATOM 1916 N N . LEU A 1 240 ? 5.09 1.142 11.188 1 83.81 240 LEU A N 1
ATOM 1917 C CA . LEU A 1 240 ? 5.543 0.747 9.859 1 83.81 240 LEU A CA 1
ATOM 1918 C C . LEU A 1 240 ? 6.066 1.95 9.086 1 83.81 240 LEU A C 1
ATOM 1920 O O . LEU A 1 240 ? 7.012 1.826 8.305 1 83.81 240 LEU A O 1
ATOM 1924 N N . PHE A 1 241 ? 5.488 3.111 9.289 1 89.44 241 PHE A N 1
ATOM 1925 C CA . PHE A 1 241 ? 5.988 4.316 8.633 1 89.44 241 PHE A CA 1
ATOM 1926 C C . PHE A 1 241 ? 7.414 4.621 9.078 1 89.44 241 PHE A C 1
ATOM 1928 O O . PHE A 1 241 ? 8.258 4.996 8.258 1 89.44 241 PHE A O 1
ATOM 1935 N N . THR A 1 242 ? 7.637 4.391 10.312 1 91.69 242 THR A N 1
ATOM 1936 C CA . THR A 1 242 ? 8.961 4.629 10.875 1 91.69 242 THR A CA 1
ATOM 1937 C C . THR A 1 242 ? 9.977 3.635 10.305 1 91.69 242 THR A C 1
ATOM 1939 O O . THR A 1 242 ? 11.078 4.016 9.922 1 91.69 242 THR A O 1
ATOM 1942 N N . VAL A 1 243 ? 9.594 2.443 10.227 1 87.88 243 VAL A N 1
ATOM 1943 C CA . VAL A 1 243 ? 10.477 1.392 9.734 1 87.88 243 VAL A CA 1
ATOM 1944 C C . VAL A 1 243 ? 10.805 1.642 8.266 1 87.88 243 VAL A C 1
ATOM 1946 O O . VAL A 1 243 ? 11.969 1.57 7.859 1 87.88 243 VAL A O 1
ATOM 1949 N N . VAL A 1 244 ? 9.82 1.944 7.504 1 86.88 244 VAL A N 1
ATOM 1950 C CA . VAL A 1 244 ? 10.023 2.23 6.086 1 86.88 244 VAL A CA 1
ATOM 1951 C C . VAL A 1 244 ? 10.906 3.467 5.934 1 86.88 244 VAL A C 1
ATOM 1953 O O . VAL A 1 244 ? 11.812 3.492 5.094 1 86.88 244 VAL A O 1
ATOM 1956 N N . GLY A 1 245 ? 10.633 4.48 6.707 1 91.5 245 GLY A N 1
ATOM 1957 C CA . GLY A 1 245 ? 11.445 5.684 6.68 1 91.5 245 GLY A CA 1
ATOM 1958 C C . GLY A 1 245 ? 12.922 5.414 6.941 1 91.5 245 GLY A C 1
ATOM 1959 O O . GLY A 1 245 ? 13.789 5.934 6.234 1 91.5 245 GLY A O 1
ATOM 1960 N N . LYS A 1 246 ? 13.172 4.574 7.902 1 89.75 246 LYS A N 1
ATOM 1961 C CA . LYS A 1 246 ? 14.547 4.301 8.312 1 89.75 246 LYS A CA 1
ATOM 1962 C C . LYS A 1 246 ? 15.234 3.367 7.32 1 89.75 246 LYS A C 1
ATOM 1964 O O . LYS A 1 246 ? 16.438 3.49 7.078 1 89.75 246 LYS A O 1
ATOM 1969 N N . LYS A 1 247 ? 14.508 2.564 6.695 1 85.75 247 LYS A N 1
ATOM 1970 C CA . LYS A 1 247 ? 15.125 1.5 5.91 1 85.75 247 LYS A CA 1
ATOM 1971 C C . LYS A 1 247 ? 15.18 1.868 4.43 1 85.75 247 LYS A C 1
ATOM 1973 O O . LYS A 1 247 ? 16.094 1.459 3.719 1 85.75 247 LYS A O 1
ATOM 1978 N N . ILE A 1 248 ? 14.281 2.652 4.012 1 87.62 248 ILE A N 1
ATOM 1979 C CA . ILE A 1 248 ? 14.125 2.855 2.572 1 87.62 248 ILE A CA 1
ATOM 1980 C C . ILE A 1 248 ? 14.43 4.309 2.223 1 87.62 248 ILE A C 1
ATOM 1982 O O . ILE A 1 248 ? 14.922 4.602 1.13 1 87.62 248 ILE A O 1
ATOM 1986 N N . CYS A 1 249 ? 14.25 5.16 3.129 1 91.81 249 CYS A N 1
ATOM 1987 C CA . CYS A 1 249 ? 14.164 6.559 2.723 1 91.81 249 CYS A CA 1
ATOM 1988 C C . CYS A 1 249 ? 15.422 7.324 3.125 1 91.81 249 CYS A C 1
ATOM 1990 O O . CYS A 1 249 ? 15.508 8.539 2.918 1 91.81 249 CYS A O 1
ATOM 1992 N N . PRO A 1 250 ? 16.406 6.664 3.744 1 92.12 250 PRO A N 1
ATOM 1993 C CA . PRO A 1 250 ? 17.609 7.426 4.066 1 92.12 250 PRO A CA 1
ATOM 1994 C C . PRO A 1 250 ? 18.312 7.961 2.824 1 92.12 250 PRO A C 1
ATOM 1996 O O . PRO A 1 250 ? 18.141 7.418 1.729 1 92.12 250 PRO A O 1
ATOM 1999 N N . ASP A 1 251 ? 19.047 9.062 3.188 1 90.31 251 ASP A N 1
ATOM 2000 C CA . ASP A 1 251 ? 19.875 9.609 2.123 1 90.31 251 ASP A CA 1
ATOM 2001 C C . ASP A 1 251 ? 20.875 8.57 1.618 1 90.31 251 ASP A C 1
ATOM 2003 O O . ASP A 1 251 ? 21.453 7.824 2.408 1 90.31 251 ASP A O 1
ATOM 2007 N N . GLY A 1 252 ? 21.047 8.484 0.362 1 86.62 252 GLY A N 1
ATOM 2008 C CA . GLY A 1 252 ? 21.953 7.5 -0.227 1 86.62 252 GLY A CA 1
ATOM 2009 C C . GLY A 1 252 ? 21.234 6.246 -0.7 1 86.62 252 GLY A C 1
ATOM 2010 O O . GLY A 1 252 ? 21.766 5.504 -1.532 1 86.62 252 GLY A O 1
ATOM 2011 N N . SER A 1 253 ? 20.062 5.957 -0.143 1 86.62 253 SER A N 1
ATOM 2012 C CA . SER A 1 253 ? 19.281 4.809 -0.599 1 86.62 253 SER A CA 1
ATOM 2013 C C . SER A 1 253 ? 18.844 4.98 -2.049 1 86.62 253 SER A C 1
ATOM 2015 O O . SER A 1 253 ? 18.297 6.023 -2.418 1 86.62 253 SER A O 1
ATOM 2017 N N . PRO A 1 254 ? 19.016 3.961 -2.832 1 84.62 254 PRO A N 1
ATOM 2018 C CA . PRO A 1 254 ? 18.547 4.043 -4.219 1 84.62 254 PRO A CA 1
ATOM 2019 C C . PRO A 1 254 ? 17.031 4.125 -4.336 1 84.62 254 PRO A C 1
ATOM 2021 O O . PRO A 1 254 ? 16.5 4.504 -5.383 1 84.62 254 PRO A O 1
ATOM 2024 N N . LEU A 1 255 ? 16.375 3.775 -3.25 1 85.62 255 LEU A N 1
ATOM 2025 C CA . LEU A 1 255 ? 14.914 3.738 -3.305 1 85.62 255 LEU A CA 1
ATOM 2026 C C . LEU A 1 255 ? 14.312 4.969 -2.635 1 85.62 255 LEU A C 1
ATOM 2028 O O . LEU A 1 255 ? 13.086 5.086 -2.521 1 85.62 255 LEU A O 1
ATOM 2032 N N . GLN A 1 256 ? 15.125 5.852 -2.213 1 89.38 256 GLN A N 1
ATOM 2033 C CA . GLN A 1 256 ? 14.641 7.043 -1.526 1 89.38 256 GLN A CA 1
ATOM 2034 C C . GLN A 1 256 ? 13.633 7.801 -2.389 1 89.38 256 GLN A C 1
ATOM 2036 O O . GLN A 1 256 ? 12.672 8.383 -1.872 1 89.38 256 GLN A O 1
ATOM 2041 N N . PHE A 1 257 ? 13.844 7.754 -3.682 1 87.62 257 PHE A N 1
ATOM 2042 C CA . PHE A 1 257 ? 12.984 8.492 -4.602 1 87.62 257 PHE A CA 1
ATOM 2043 C C . PHE A 1 257 ? 11.539 8.023 -4.48 1 87.62 257 PHE A C 1
ATOM 2045 O O . PHE A 1 257 ? 10.609 8.805 -4.699 1 87.62 257 PHE A O 1
ATOM 2052 N N . LEU A 1 258 ? 11.297 6.766 -4.141 1 85.94 258 LEU A N 1
ATOM 2053 C CA . LEU A 1 258 ? 9.945 6.25 -3.971 1 85.94 258 LEU A CA 1
ATOM 2054 C C . LEU A 1 258 ? 9.234 6.945 -2.809 1 85.94 258 LEU A C 1
ATOM 2056 O O . LEU A 1 258 ? 8.047 7.246 -2.891 1 85.94 258 LEU A O 1
ATOM 2060 N N . CYS A 1 259 ? 10.031 7.172 -1.76 1 90.62 259 CYS A N 1
ATOM 2061 C CA . CYS A 1 259 ? 9.484 7.852 -0.593 1 90.62 259 CYS A CA 1
ATOM 2062 C C . CYS A 1 259 ? 9.102 9.289 -0.931 1 90.62 259 CYS A C 1
ATOM 2064 O O . CYS A 1 259 ? 8.008 9.742 -0.584 1 90.62 259 CYS A O 1
ATOM 2066 N N . ALA A 1 260 ? 9.953 9.953 -1.611 1 92.56 260 ALA A N 1
ATOM 2067 C CA . ALA A 1 260 ? 9.672 11.32 -2.037 1 92.56 260 ALA A CA 1
ATOM 2068 C C . ALA A 1 260 ? 8.469 11.367 -2.975 1 92.56 260 ALA A C 1
ATOM 2070 O O . ALA A 1 260 ? 7.625 12.266 -2.869 1 92.56 260 ALA A O 1
ATOM 2071 N N . ASP A 1 261 ? 8.359 10.422 -3.824 1 88.94 261 ASP A N 1
ATOM 2072 C CA . ASP A 1 261 ? 7.301 10.398 -4.828 1 88.94 261 ASP A CA 1
ATOM 2073 C C . ASP A 1 261 ? 5.93 10.234 -4.18 1 88.94 261 ASP A C 1
ATOM 2075 O O . ASP A 1 261 ? 4.938 10.781 -4.66 1 88.94 261 ASP A O 1
ATOM 2079 N N . ILE A 1 262 ? 5.902 9.484 -3.186 1 88.25 262 ILE A N 1
ATOM 2080 C CA . ILE A 1 262 ? 4.625 9.305 -2.504 1 88.25 262 ILE A CA 1
ATOM 2081 C C . ILE A 1 262 ? 4.191 10.625 -1.872 1 88.25 262 ILE A C 1
ATOM 2083 O O . ILE A 1 262 ? 3.018 11 -1.939 1 88.25 262 ILE A O 1
ATOM 2087 N N . ILE A 1 263 ? 5.109 11.328 -1.271 1 92.62 263 ILE A N 1
ATOM 2088 C CA . ILE A 1 263 ? 4.816 12.625 -0.68 1 92.62 263 ILE A CA 1
ATOM 2089 C C . ILE A 1 263 ? 4.402 13.609 -1.774 1 92.62 263 ILE A C 1
ATOM 2091 O O . ILE A 1 263 ? 3.434 14.352 -1.613 1 92.62 263 ILE A O 1
ATOM 2095 N N . TYR A 1 264 ? 5.086 13.547 -2.922 1 91.69 264 TYR A N 1
ATOM 2096 C CA . TYR A 1 264 ? 4.75 14.406 -4.055 1 91.69 264 TYR A CA 1
ATOM 2097 C C . TYR A 1 264 ? 3.344 14.102 -4.566 1 91.69 264 TYR A C 1
ATOM 2099 O O . TYR A 1 264 ? 2.59 15.016 -4.902 1 91.69 264 TYR A O 1
ATOM 2107 N N . ALA A 1 265 ? 3.082 12.867 -4.551 1 87.06 265 ALA A N 1
ATOM 2108 C CA . ALA A 1 265 ? 1.772 12.461 -5.059 1 87.06 265 ALA A CA 1
ATOM 2109 C C . ALA A 1 265 ? 0.653 12.977 -4.16 1 87.06 265 ALA A C 1
ATOM 2111 O O . ALA A 1 265 ? -0.414 13.367 -4.645 1 87.06 265 ALA A O 1
ATOM 2112 N N . VAL A 1 266 ? 0.9 13.062 -2.91 1 88.69 266 VAL A N 1
ATOM 2113 C CA . VAL A 1 266 ? -0.173 13.375 -1.974 1 88.69 266 VAL A CA 1
ATOM 2114 C C . VAL A 1 266 ? -0.193 14.875 -1.694 1 88.69 266 VAL A C 1
ATOM 2116 O O . VAL A 1 266 ? -1.259 15.461 -1.5 1 88.69 266 VAL A O 1
ATOM 2119 N N . ALA A 1 267 ? 1.013 15.508 -1.695 1 93.19 267 ALA A N 1
ATOM 2120 C CA . ALA A 1 267 ? 1.049 16.875 -1.185 1 93.19 267 ALA A CA 1
ATOM 2121 C C . ALA A 1 267 ? 1.674 17.828 -2.201 1 93.19 267 ALA A C 1
ATOM 2123 O O . ALA A 1 267 ? 1.826 19.016 -1.934 1 93.19 267 ALA A O 1
ATOM 2124 N N . GLY A 1 268 ? 2.023 17.359 -3.334 1 92.62 268 GLY A N 1
ATOM 2125 C CA . GLY A 1 268 ? 2.6 18.203 -4.367 1 92.62 268 GLY A CA 1
ATOM 2126 C C . GLY A 1 268 ? 4.109 18.062 -4.477 1 92.62 268 GLY A C 1
ATOM 2127 O O . GLY A 1 268 ? 4.797 17.938 -3.463 1 92.62 268 GLY A O 1
ATOM 2128 N N . SER A 1 269 ? 4.594 18.094 -5.711 1 92.94 269 SER A N 1
ATOM 2129 C CA . SER A 1 269 ? 6.02 17.938 -5.977 1 92.94 269 SER A CA 1
ATOM 2130 C C . SER A 1 269 ? 6.777 19.234 -5.688 1 92.94 269 SER A C 1
ATOM 2132 O O . SER A 1 269 ? 6.281 20.328 -5.961 1 92.94 269 SER A O 1
ATOM 2134 N N . SER A 1 270 ? 7.945 19.078 -5.117 1 94.5 270 SER A N 1
ATOM 2135 C CA . SER A 1 270 ? 8.797 20.234 -4.832 1 94.5 270 SER A CA 1
ATOM 2136 C C . SER A 1 270 ? 10.266 19.828 -4.75 1 94.5 270 SER A C 1
ATOM 2138 O O . SER A 1 270 ? 10.617 18.875 -4.039 1 94.5 270 SER A O 1
ATOM 2140 N N . PRO A 1 271 ? 11.125 20.562 -5.434 1 95.94 271 PRO A N 1
ATOM 2141 C CA . PRO A 1 271 ? 12.562 20.344 -5.266 1 95.94 271 PRO A CA 1
ATOM 2142 C C . PRO A 1 271 ? 13.07 20.766 -3.893 1 95.94 271 PRO A C 1
ATOM 2144 O O . PRO A 1 271 ? 14.203 20.453 -3.52 1 95.94 271 PRO A O 1
ATOM 2147 N N . GLN A 1 272 ? 12.227 21.453 -3.135 1 97.06 272 GLN A N 1
ATOM 2148 C CA . GLN A 1 272 ? 12.656 22 -1.851 1 97.06 272 GLN A CA 1
ATOM 2149 C C . GLN A 1 272 ? 12.398 21 -0.719 1 97.06 272 GLN A C 1
ATOM 2151 O O . GLN A 1 272 ? 12.859 21.203 0.407 1 97.06 272 GLN A O 1
ATOM 2156 N N . LEU A 1 273 ? 11.68 19.906 -1.028 1 97 273 LEU A N 1
ATOM 2157 C CA . LEU A 1 273 ? 11.484 18.922 0.035 1 97 273 LEU A CA 1
ATOM 2158 C C . LEU A 1 273 ? 12.82 18.406 0.544 1 97 273 LEU A C 1
ATOM 2160 O O . LEU A 1 273 ? 13.641 17.906 -0.237 1 97 273 LEU A O 1
ATOM 2164 N N . ASN A 1 274 ? 13.047 18.516 1.85 1 97.19 274 ASN A N 1
ATOM 2165 C CA . ASN A 1 274 ? 14.289 18.016 2.432 1 97.19 274 ASN A CA 1
ATOM 2166 C C . ASN A 1 274 ? 14.305 16.5 2.494 1 97.19 274 ASN A C 1
ATOM 2168 O O . ASN A 1 274 ? 13.984 15.906 3.529 1 97.19 274 ASN A O 1
ATOM 2172 N N . ARG A 1 275 ? 14.859 15.891 1.49 1 95.88 275 ARG A N 1
ATOM 2173 C CA . ARG A 1 275 ? 14.789 14.445 1.349 1 95.88 275 ARG A CA 1
ATOM 2174 C C . ARG A 1 275 ? 15.695 13.75 2.361 1 95.88 275 ARG A C 1
ATOM 2176 O O . ARG A 1 275 ? 15.469 12.594 2.717 1 95.88 275 ARG A O 1
ATOM 2183 N N . ASN A 1 276 ? 16.719 14.461 2.855 1 95.5 276 ASN A N 1
ATOM 2184 C CA . ASN A 1 276 ? 17.641 13.891 3.844 1 95.5 276 ASN A CA 1
ATOM 2185 C C . ASN A 1 276 ? 16.922 13.586 5.152 1 95.5 276 ASN A C 1
ATOM 2187 O O . ASN A 1 276 ? 17.359 12.727 5.922 1 95.5 276 ASN A O 1
ATOM 2191 N N . LEU A 1 277 ? 15.812 14.234 5.34 1 97.75 277 LEU A N 1
ATOM 2192 C CA . LEU A 1 277 ? 15.133 14.102 6.625 1 97.75 277 LEU A CA 1
ATOM 2193 C C . LEU A 1 277 ? 13.867 13.258 6.488 1 97.75 277 LEU A C 1
ATOM 2195 O O . LEU A 1 277 ? 13.055 13.195 7.414 1 97.75 277 LEU A O 1
ATOM 2199 N N . LEU A 1 278 ? 13.711 12.578 5.375 1 97.44 278 LEU A N 1
ATOM 2200 C CA . LEU A 1 278 ? 12.531 11.758 5.148 1 97.44 278 LEU A CA 1
ATOM 2201 C C . LEU A 1 278 ? 12.359 10.734 6.27 1 97.44 278 LEU A C 1
ATOM 2203 O O . LEU A 1 278 ? 11.25 10.539 6.773 1 97.44 278 LEU A O 1
ATOM 2207 N N . PRO A 1 279 ? 13.477 10.07 6.801 1 96.94 279 PRO A N 1
ATOM 2208 C CA . PRO A 1 279 ? 13.305 9.148 7.926 1 96.94 279 PRO A CA 1
ATOM 2209 C C . PRO A 1 279 ? 12.734 9.828 9.164 1 96.94 279 PRO A C 1
ATOM 2211 O O . PRO A 1 279 ? 11.977 9.211 9.922 1 96.94 279 PRO A O 1
ATOM 2214 N N . VAL A 1 280 ? 13.055 11.078 9.344 1 98.06 280 VAL A N 1
ATOM 2215 C CA . VAL A 1 280 ? 12.555 11.828 10.492 1 98.06 280 VAL A CA 1
ATOM 2216 C C . VAL A 1 280 ? 11.086 12.172 10.297 1 98.06 280 VAL A C 1
ATOM 2218 O O . VAL A 1 280 ? 10.266 11.992 11.203 1 98.06 280 VAL A O 1
ATOM 2221 N N . PHE A 1 281 ? 10.742 12.617 9.086 1 97.94 281 PHE A N 1
ATOM 2222 C CA . PHE A 1 281 ? 9.367 13.008 8.789 1 97.94 281 PHE A CA 1
ATOM 2223 C C . PHE A 1 281 ? 8.43 11.812 8.93 1 97.94 281 PHE A C 1
ATOM 2225 O O . PHE A 1 281 ? 7.363 11.93 9.539 1 97.94 281 PHE A O 1
ATOM 2232 N N . LEU A 1 282 ? 8.852 10.656 8.484 1 96.25 282 LEU A N 1
ATOM 2233 C CA . LEU A 1 282 ? 8 9.469 8.461 1 96.25 282 LEU A CA 1
ATOM 2234 C C . LEU A 1 282 ? 7.91 8.844 9.852 1 96.25 282 LEU A C 1
ATOM 2236 O O . LEU A 1 282 ? 7.07 7.969 10.086 1 96.25 282 LEU A O 1
ATOM 2240 N N . SER A 1 283 ? 8.688 9.359 10.789 1 97.38 283 SER A N 1
ATOM 2241 C CA . SER A 1 283 ? 8.656 8.828 12.141 1 97.38 283 SER A CA 1
ATOM 2242 C C . SER A 1 283 ? 7.441 9.336 12.914 1 97.38 283 SER A C 1
ATOM 2244 O O . SER A 1 283 ? 7.082 8.781 13.953 1 97.38 283 SER A O 1
ATOM 2246 N N . ASN A 1 284 ? 6.828 10.359 12.375 1 97.62 284 ASN A N 1
ATOM 2247 C CA . ASN A 1 284 ? 5.727 10.938 13.141 1 97.62 284 ASN A CA 1
ATOM 2248 C C . ASN A 1 284 ? 4.57 11.344 12.234 1 97.62 284 ASN A C 1
ATOM 2250 O O . ASN A 1 284 ? 3.529 11.805 12.711 1 97.62 284 ASN A O 1
ATOM 2254 N N . THR A 1 285 ? 4.676 11.297 10.945 1 95.81 285 THR A N 1
ATOM 2255 C CA . THR A 1 285 ? 3.662 11.633 9.953 1 95.81 285 THR A CA 1
ATOM 2256 C C . THR A 1 285 ? 3.418 10.461 9.008 1 95.81 285 THR A C 1
ATOM 2258 O O . THR A 1 285 ? 4.367 9.836 8.531 1 95.81 285 THR A O 1
ATOM 2261 N N . PRO A 1 286 ? 2.213 10.141 8.703 1 94 286 PRO A N 1
ATOM 2262 C CA . PRO A 1 286 ? 0.988 10.844 9.094 1 94 286 PRO A CA 1
ATOM 2263 C C . PRO A 1 286 ? 0.627 10.625 10.562 1 94 286 PRO A C 1
ATOM 2265 O O . PRO A 1 286 ? 1.163 9.711 11.203 1 94 286 PRO A O 1
ATOM 2268 N N . ALA A 1 287 ? -0.292 11.508 11.094 1 96.88 287 ALA A N 1
ATOM 2269 C CA . ALA A 1 287 ? -0.5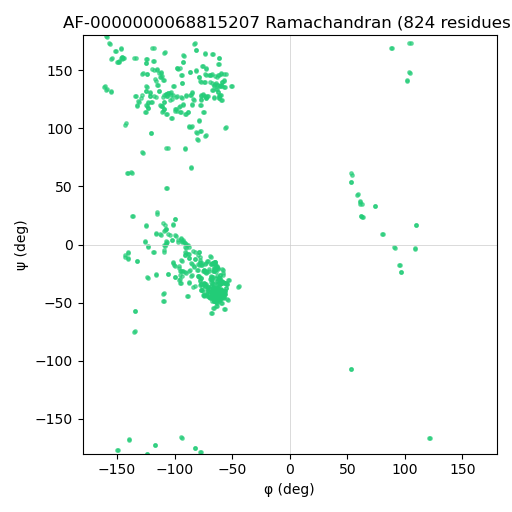47 11.477 12.531 1 96.88 287 ALA A CA 1
ATOM 2270 C C . ALA A 1 287 ? -2.025 11.234 12.82 1 96.88 287 ALA A C 1
ATOM 2272 O O . ALA A 1 287 ? -2.439 11.203 13.984 1 96.88 287 ALA A O 1
ATOM 2273 N N . GLY A 1 288 ? -2.867 11.125 11.781 1 93.06 288 GLY A N 1
ATOM 2274 C CA . GLY A 1 288 ? -4.254 10.734 11.984 1 93.06 288 GLY A CA 1
ATOM 2275 C C . GLY A 1 288 ? -5.223 11.898 11.867 1 93.06 288 GLY A C 1
ATOM 2276 O O . GLY A 1 288 ? -4.867 13.039 12.164 1 93.06 288 GLY A O 1
ATOM 2277 N N . THR A 1 289 ? -6.422 11.617 11.391 1 94.56 289 THR A N 1
ATOM 2278 C CA . THR A 1 289 ? -7.551 12.539 11.328 1 94.56 289 THR A CA 1
ATOM 2279 C C . THR A 1 289 ? -8.867 11.773 11.219 1 94.56 289 THR A C 1
ATOM 2281 O O . THR A 1 289 ? -8.875 10.539 11.258 1 94.56 289 THR A O 1
ATOM 2284 N N . SER A 1 290 ? -9.969 12.492 11.188 1 95 290 SER A N 1
ATOM 2285 C CA . SER A 1 290 ? -11.266 11.828 11.07 1 95 290 SER A CA 1
ATOM 2286 C C . SER A 1 290 ? -11.75 11.82 9.625 1 95 290 SER A C 1
ATOM 2288 O O . SER A 1 290 ? -11.43 12.719 8.852 1 95 290 SER A O 1
ATOM 2290 N N . TYR A 1 291 ? -12.539 10.828 9.289 1 91.62 291 TYR A N 1
ATOM 2291 C CA . TYR A 1 291 ? -13.172 10.766 7.977 1 91.62 291 TYR A CA 1
ATOM 2292 C C . TYR A 1 291 ? -14.062 11.984 7.742 1 91.62 291 TYR A C 1
ATOM 2294 O O . TYR A 1 291 ? -14.094 12.531 6.637 1 91.62 291 TYR A O 1
ATOM 2302 N N . ARG A 1 292 ? -14.75 12.422 8.766 1 94.38 292 ARG A N 1
ATOM 2303 C CA . ARG A 1 292 ? -15.633 13.578 8.641 1 94.38 292 ARG A CA 1
ATOM 2304 C C . ARG A 1 292 ? -14.844 14.82 8.242 1 94.38 292 ARG A C 1
ATOM 2306 O O . ARG A 1 292 ? -15.328 15.641 7.461 1 94.38 292 ARG A O 1
ATOM 2313 N N . GLN A 1 293 ? -13.727 14.93 8.773 1 96.31 293 GLN A N 1
ATOM 2314 C CA . GLN A 1 293 ? -12.891 16.078 8.438 1 96.31 293 GLN A CA 1
ATOM 2315 C C . GLN A 1 293 ? -12.523 16.062 6.957 1 96.31 293 GLN A C 1
ATOM 2317 O O . GLN A 1 293 ? -12.586 17.109 6.289 1 96.31 293 GLN A O 1
ATOM 2322 N N . MET A 1 294 ? -12.156 14.922 6.477 1 93.06 294 MET A N 1
ATOM 2323 C CA . MET A 1 294 ? -11.836 14.797 5.055 1 93.06 294 MET A CA 1
ATOM 2324 C C . MET A 1 294 ? -13.031 15.188 4.195 1 93.06 294 MET A C 1
ATOM 2326 O O . MET A 1 294 ? -12.891 15.93 3.221 1 93.06 294 MET A O 1
ATOM 2330 N N . MET A 1 295 ? -14.156 14.734 4.598 1 93.69 295 MET A N 1
ATOM 2331 C CA . MET A 1 295 ? -15.375 15.023 3.838 1 93.69 295 MET A CA 1
ATOM 2332 C C . MET A 1 295 ? -15.727 16.5 3.912 1 93.69 295 MET A C 1
ATOM 2334 O O . MET A 1 295 ? -16.25 17.062 2.951 1 93.69 295 MET A O 1
ATOM 2338 N N . HIS A 1 296 ? -15.422 17.062 4.996 1 96.5 296 HIS A N 1
ATOM 2339 C CA . HIS A 1 296 ? -15.703 18.484 5.125 1 96.5 296 HIS A CA 1
ATOM 2340 C C . HIS A 1 296 ? -14.883 19.297 4.121 1 96.5 296 HIS A C 1
ATOM 2342 O O . HIS A 1 296 ? -15.406 20.219 3.494 1 96.5 296 HIS A O 1
ATOM 2348 N N . TYR A 1 297 ? -13.656 18.984 3.939 1 96.31 297 TYR A N 1
ATOM 2349 C CA . TYR A 1 297 ? -12.836 19.656 2.938 1 96.31 297 TYR A CA 1
ATOM 2350 C C . TYR A 1 297 ? -13.352 19.391 1.532 1 96.31 297 TYR A C 1
ATOM 2352 O O . TYR A 1 297 ? -13.336 20.266 0.672 1 96.31 297 TYR A O 1
ATOM 2360 N N . VAL A 1 298 ? -13.789 18.188 1.342 1 94.5 298 VAL A N 1
ATOM 2361 C CA . VAL A 1 298 ? -14.352 17.828 0.043 1 94.5 298 VAL A CA 1
ATOM 2362 C C . VAL A 1 298 ? -15.586 18.688 -0.234 1 94.5 298 VAL A C 1
ATOM 2364 O O . VAL A 1 298 ? -15.805 19.125 -1.366 1 94.5 298 VAL A O 1
ATOM 2367 N N . GLN A 1 299 ? -16.391 18.891 0.807 1 94.56 299 GLN A N 1
ATOM 2368 C CA . GLN A 1 299 ? -17.562 19.734 0.669 1 94.56 299 GLN A CA 1
ATOM 2369 C C . GLN A 1 299 ? -17.172 21.172 0.312 1 94.56 299 GLN A C 1
ATOM 2371 O O . GLN A 1 299 ? -17.859 21.828 -0.472 1 94.56 299 GLN A O 1
ATOM 2376 N N . GLU A 1 300 ? -16.078 21.641 0.91 1 95.88 300 GLU A N 1
ATOM 2377 C CA . GLU A 1 300 ? -15.602 22.984 0.593 1 95.88 300 GLU A CA 1
ATOM 2378 C C . GLU A 1 300 ? -15.156 23.078 -0.861 1 95.88 300 GLU A C 1
ATOM 2380 O O . GLU A 1 300 ? -15.406 24.078 -1.529 1 95.88 300 GLU A O 1
ATOM 2385 N N . LEU A 1 301 ? -14.508 22.094 -1.271 1 94.88 301 LEU A N 1
ATOM 2386 C CA . LEU A 1 301 ? -14.047 22.047 -2.652 1 94.88 301 LEU A CA 1
ATOM 2387 C C . LEU A 1 301 ? -15.219 22.078 -3.625 1 94.88 301 LEU A C 1
ATOM 2389 O O . LEU A 1 301 ? -15.195 22.812 -4.613 1 94.88 301 LEU A O 1
ATOM 2393 N N . ARG A 1 302 ? -16.266 21.391 -3.338 1 92.62 302 ARG A N 1
ATOM 2394 C CA . ARG A 1 302 ? -17.406 21.25 -4.23 1 92.62 302 ARG A CA 1
ATOM 2395 C C . ARG A 1 302 ? -18.266 22.5 -4.23 1 92.62 302 ARG A C 1
ATOM 2397 O O . ARG A 1 302 ? -18.766 22.922 -5.277 1 92.62 302 ARG A O 1
ATOM 2404 N N . SER A 1 303 ? -18.422 23.062 -3.078 1 92.12 303 SER A N 1
ATOM 2405 C CA . SER A 1 303 ? -19.344 24.188 -2.936 1 92.12 303 SER A CA 1
ATOM 2406 C C . SER A 1 303 ? -18.656 25.516 -3.244 1 92.12 303 SER A C 1
ATOM 2408 O O . SER A 1 303 ? -19.312 26.484 -3.646 1 92.12 303 SER A O 1
ATOM 2410 N N . GLY A 1 304 ? -17.375 25.531 -2.914 1 92.06 304 GLY A N 1
ATOM 2411 C CA . GLY A 1 304 ? -16.625 26.781 -3.035 1 92.06 304 GLY A CA 1
ATOM 2412 C C . GLY A 1 304 ? -16.859 27.719 -1.87 1 92.06 304 GLY A C 1
ATOM 2413 O O . GLY A 1 304 ? -16.453 28.891 -1.921 1 92.06 304 GLY A O 1
ATOM 2414 N N . HIS A 1 305 ? -17.516 27.234 -0.877 1 93.81 305 HIS A N 1
ATOM 2415 C CA . HIS A 1 305 ? -17.828 28.062 0.281 1 93.81 305 HIS A CA 1
ATOM 2416 C C . HIS A 1 305 ? -17.016 27.641 1.502 1 93.81 305 HIS A C 1
ATOM 2418 O O . HIS A 1 305 ? -16.734 26.438 1.68 1 93.81 305 HIS A O 1
ATOM 2424 N N . PHE A 1 306 ? -16.609 28.625 2.246 1 97.88 306 PHE A N 1
ATOM 2425 C CA . PHE A 1 306 ? -16.094 28.375 3.59 1 97.88 306 PHE A CA 1
ATOM 2426 C C . PHE A 1 306 ? -17.234 28.375 4.609 1 97.88 306 PHE A C 1
ATOM 2428 O O . PHE A 1 306 ? -17.719 29.453 4.992 1 97.88 306 PHE A O 1
ATOM 2435 N N . ARG A 1 307 ? -17.656 27.125 5.031 1 97.56 307 ARG A N 1
ATOM 2436 C CA . ARG A 1 307 ? -18.891 27.062 5.816 1 97.56 307 ARG A CA 1
ATOM 2437 C C . ARG A 1 307 ? -18.922 25.781 6.652 1 97.56 307 ARG A C 1
ATOM 2439 O O . ARG A 1 307 ? -18.031 24.938 6.555 1 97.56 307 ARG A O 1
ATOM 2446 N N . ALA A 1 308 ? -19.922 25.688 7.488 1 97.81 308 ALA A N 1
ATOM 2447 C CA . ALA A 1 308 ? -20.078 24.531 8.359 1 97.81 308 ALA A CA 1
ATOM 2448 C C . ALA A 1 308 ? -20.391 23.281 7.551 1 97.81 308 ALA A C 1
ATOM 2450 O O . ALA A 1 308 ? -20.703 23.359 6.363 1 97.81 308 ALA A O 1
ATOM 2451 N N . TYR A 1 309 ? -20.234 22.125 8.18 1 97.56 309 TYR A N 1
ATOM 2452 C CA . TYR A 1 309 ? -20.422 20.828 7.547 1 97.56 309 TYR A CA 1
ATOM 2453 C C . TYR A 1 309 ? -21.844 20.656 7.035 1 97.56 309 TYR A C 1
ATOM 2455 O O . TYR A 1 309 ? -22.812 21 7.73 1 97.56 309 TYR A O 1
ATOM 2463 N N . ASP A 1 310 ? -22 20.141 5.855 1 96.12 310 ASP A N 1
ATOM 2464 C CA . ASP A 1 310 ? -23.297 19.891 5.266 1 96.12 310 ASP A CA 1
ATOM 2465 C C . ASP A 1 310 ? -23.797 18.484 5.609 1 96.12 310 ASP A C 1
ATOM 2467 O O . ASP A 1 310 ? -23.297 17.5 5.059 1 96.12 310 ASP A O 1
ATOM 2471 N N . TYR A 1 311 ? -24.812 18.438 6.387 1 93.88 311 TYR A N 1
ATOM 2472 C CA . TYR A 1 311 ? -25.375 17.156 6.805 1 93.88 311 TYR A CA 1
ATOM 2473 C C . TYR A 1 311 ? -26.516 16.734 5.879 1 93.88 311 TYR A C 1
ATOM 2475 O O . TYR A 1 311 ? -27.156 15.703 6.105 1 93.88 311 TYR A O 1
ATOM 2483 N N . SER A 1 312 ? -26.734 17.484 4.91 1 91.5 312 SER A N 1
ATOM 2484 C CA . SER A 1 312 ? -27.859 17.312 3.994 1 91.5 312 SER A CA 1
ATOM 2485 C C . SER A 1 312 ? -29.094 18.047 4.504 1 91.5 312 SER A C 1
ATOM 2487 O O . SER A 1 312 ? -29.125 18.516 5.645 1 91.5 312 SER A O 1
ATOM 2489 N N . ILE A 1 313 ? -30.078 18.141 3.668 1 93.38 313 ILE A N 1
ATOM 2490 C CA . ILE A 1 313 ? -31.188 19.062 3.842 1 93.38 313 ILE A CA 1
ATOM 2491 C C . ILE A 1 313 ? -31.891 18.781 5.164 1 93.38 313 ILE A C 1
ATOM 2493 O O . ILE A 1 313 ? -32.094 19.688 5.969 1 93.38 313 ILE A O 1
ATOM 2497 N N . ILE A 1 314 ? -32.25 17.594 5.473 1 94.44 314 ILE A N 1
ATOM 2498 C CA . ILE A 1 314 ? -33.062 17.234 6.633 1 94.44 314 ILE A CA 1
ATOM 2499 C C . ILE A 1 314 ? -32.281 17.5 7.91 1 94.44 314 ILE A C 1
ATOM 2501 O O . ILE A 1 314 ? -32.781 18.141 8.836 1 94.44 314 ILE A O 1
ATOM 2505 N N . LYS A 1 315 ? -31.109 17.062 7.98 1 94.31 315 LYS A N 1
ATOM 2506 C CA . LYS A 1 315 ? -30.281 17.234 9.18 1 94.31 315 LYS A CA 1
ATOM 2507 C C . LYS A 1 315 ? -29.844 18.688 9.336 1 94.31 315 LYS A C 1
ATOM 2509 O O . LYS A 1 315 ? -29.703 19.172 10.461 1 94.31 315 LYS A O 1
ATOM 2514 N N . ASN A 1 316 ? -29.578 19.375 8.25 1 96.19 316 ASN A N 1
ATOM 2515 C CA . ASN A 1 316 ? -29.266 20.797 8.312 1 96.19 316 ASN A CA 1
ATOM 2516 C C . ASN A 1 316 ? -30.391 21.594 8.977 1 96.19 316 ASN A C 1
ATOM 2518 O O . ASN A 1 316 ? -30.141 22.484 9.773 1 96.19 316 ASN A O 1
ATOM 2522 N N . ARG A 1 317 ? -31.578 21.219 8.617 1 96 317 ARG A N 1
ATOM 2523 C CA . ARG A 1 317 ? -32.719 21.906 9.203 1 96 317 ARG A CA 1
ATOM 2524 C C . ARG A 1 317 ? -32.781 21.672 10.711 1 96 317 ARG A C 1
ATOM 2526 O O . ARG A 1 317 ? -33.188 22.562 11.461 1 96 317 ARG A O 1
ATOM 2533 N N . LYS A 1 318 ? -32.469 20.531 11.086 1 95.88 318 LYS A N 1
ATOM 2534 C CA . LYS A 1 318 ? -32.469 20.188 12.5 1 95.88 318 LYS A CA 1
ATOM 2535 C C . LYS A 1 318 ? -31.344 20.891 13.25 1 95.88 318 LYS A C 1
ATOM 2537 O O . LYS A 1 318 ? -31.531 21.391 14.359 1 95.88 318 LYS A O 1
ATOM 2542 N N . ILE A 1 319 ? -30.188 20.938 12.617 1 95.12 319 ILE A N 1
ATOM 2543 C CA . ILE A 1 319 ? -28.969 21.391 13.297 1 95.12 319 ILE A CA 1
ATOM 2544 C C . ILE A 1 319 ? -28.844 22.906 13.148 1 95.12 319 ILE A C 1
ATOM 2546 O O . ILE A 1 319 ? -28.531 23.609 14.109 1 95.12 319 ILE A O 1
ATOM 2550 N N . TYR A 1 320 ? -29.094 23.422 11.891 1 96.31 320 TYR A N 1
ATOM 2551 C CA . TYR A 1 320 ? -28.797 24.812 11.586 1 96.31 320 TYR A CA 1
ATOM 2552 C C . TYR A 1 320 ? -30.078 25.625 11.414 1 96.31 320 TYR A C 1
ATOM 2554 O O . TYR A 1 320 ? -30.031 26.844 11.242 1 96.31 320 TYR A O 1
ATOM 2562 N N . LYS A 1 321 ? -31.234 24.938 11.461 1 96.5 321 LYS A N 1
ATOM 2563 C CA . LYS A 1 321 ? -32.531 25.562 11.273 1 96.5 321 LYS A CA 1
ATOM 2564 C C . LYS A 1 321 ? -32.656 26.188 9.883 1 96.5 321 LYS A C 1
ATOM 2566 O O . LYS A 1 321 ? -33.344 27.203 9.703 1 96.5 321 LYS A O 1
ATOM 2571 N N . GLN A 1 322 ? -31.891 25.672 8.977 1 95.81 322 GLN A N 1
ATOM 2572 C CA . GLN A 1 322 ? -31.938 26 7.562 1 95.81 322 GLN A CA 1
ATOM 2573 C C . GLN A 1 322 ? -31.469 24.844 6.699 1 95.81 322 GLN A C 1
ATOM 2575 O O . GLN A 1 322 ? -30.828 23.906 7.203 1 95.81 322 GLN A O 1
ATOM 2580 N N . SER A 1 323 ? -31.734 24.922 5.348 1 94.94 323 SER A N 1
ATOM 2581 C CA . SER A 1 323 ? -31.516 23.781 4.465 1 94.94 323 SER A CA 1
ATOM 2582 C C . SER A 1 323 ? -30.047 23.641 4.102 1 94.94 323 SER A C 1
ATOM 2584 O O . SER A 1 323 ? -29.578 22.547 3.771 1 94.94 323 SER A O 1
ATOM 2586 N N . THR A 1 324 ? -29.297 24.688 4.105 1 95.44 324 THR A N 1
ATOM 2587 C CA . THR A 1 324 ? -27.875 24.672 3.791 1 95.44 324 THR A CA 1
ATOM 2588 C C . THR A 1 324 ? -27.047 25.078 5.012 1 95.44 324 THR A C 1
ATOM 2590 O O . THR A 1 324 ? -27.547 25.781 5.898 1 95.44 324 THR A O 1
ATOM 2593 N N . PRO A 1 325 ? -25.844 24.562 5.117 1 96.81 325 PRO A N 1
ATOM 2594 C CA . PRO A 1 325 ? -25.031 24.969 6.266 1 96.81 325 PRO A CA 1
ATOM 2595 C C . PRO A 1 325 ? -24.703 26.469 6.254 1 96.81 325 PRO A C 1
ATOM 2597 O O . PRO A 1 325 ? -24.516 27.047 5.188 1 96.81 325 PRO A O 1
ATOM 2600 N N . PRO A 1 326 ? -24.656 27.078 7.383 1 97 326 PRO A N 1
ATOM 2601 C CA . PRO A 1 326 ? -24.266 28.484 7.438 1 97 326 PRO A CA 1
ATOM 2602 C C . PRO A 1 326 ? -22.797 28.719 7.07 1 97 326 PRO A C 1
ATOM 2604 O O . PRO A 1 326 ? -21.938 27.922 7.453 1 97 326 PRO A O 1
ATOM 2607 N N . SER A 1 327 ? -22.547 29.781 6.305 1 97.25 327 SER A N 1
ATOM 2608 C CA . SER A 1 327 ? -21.172 30.203 6.016 1 97.25 327 SER A CA 1
ATOM 2609 C C . SER A 1 327 ? -20.531 30.844 7.234 1 97.25 327 SER A C 1
ATOM 2611 O O . SER A 1 327 ? -21.203 31.469 8.047 1 97.25 327 SER A O 1
ATOM 2613 N N . TYR A 1 328 ? -19.281 30.625 7.348 1 98.31 328 TYR A N 1
ATOM 2614 C CA . TYR A 1 328 ? -18.547 31.375 8.359 1 98.31 328 TYR A CA 1
ATOM 2615 C C . TYR A 1 328 ? -18.516 32.844 8.016 1 98.31 328 TYR A C 1
ATOM 2617 O O . TYR A 1 328 ? -18.281 33.219 6.859 1 98.31 328 TYR A O 1
ATOM 2625 N N . ASN A 1 329 ? -18.812 33.688 8.984 1 98 329 ASN A N 1
ATOM 2626 C CA . ASN A 1 329 ? -18.734 35.125 8.758 1 98 329 ASN A CA 1
ATOM 2627 C C . ASN A 1 329 ? -17.297 35.625 8.812 1 98 329 ASN A C 1
ATOM 2629 O O . ASN A 1 329 ? -16.797 36 9.883 1 98 329 ASN A O 1
ATOM 2633 N N . VAL A 1 330 ? -16.688 35.781 7.715 1 97.88 330 VAL A N 1
ATOM 2634 C CA . VAL A 1 330 ? -15.258 36.062 7.594 1 97.88 330 VAL A CA 1
ATOM 2635 C C . VAL A 1 330 ? -14.984 37.5 8.086 1 97.88 330 VAL A C 1
ATOM 2637 O O . VAL A 1 330 ? -13.867 37.812 8.516 1 97.88 330 VAL A O 1
ATOM 2640 N N . THR A 1 331 ? -15.945 38.312 8.102 1 98 331 THR A N 1
ATOM 2641 C CA . THR A 1 331 ? -15.766 39.719 8.539 1 98 331 THR A CA 1
ATOM 2642 C C . THR A 1 331 ? -15.547 39.781 10.047 1 98 331 THR A C 1
ATOM 2644 O O . THR A 1 331 ? -15.086 40.781 10.562 1 98 331 THR A O 1
ATOM 2647 N N . ASN A 1 332 ? -15.844 38.688 10.695 1 98.56 332 ASN A N 1
ATOM 2648 C CA . ASN A 1 332 ? -15.617 38.625 12.141 1 98.56 332 ASN A CA 1
ATOM 2649 C C . ASN A 1 332 ? -14.141 38.438 12.461 1 98.56 332 ASN A C 1
ATOM 2651 O O . ASN A 1 332 ? -13.727 38.594 13.609 1 98.56 332 ASN A O 1
ATOM 2655 N N . ILE A 1 333 ? -13.398 38.062 11.523 1 98.69 333 ILE A N 1
ATOM 2656 C CA . ILE A 1 333 ? -11.984 37.781 11.742 1 98.69 333 ILE A CA 1
ATOM 2657 C C . ILE A 1 333 ? -11.195 39.094 11.75 1 98.69 333 ILE A C 1
ATOM 2659 O O . ILE A 1 333 ? -10.617 39.469 10.734 1 98.69 333 ILE A O 1
ATOM 2663 N N . LYS A 1 334 ? -11.078 39.625 12.914 1 98.56 334 LYS A N 1
ATOM 2664 C CA . LYS A 1 334 ? -10.578 41 13.023 1 98.56 334 LYS A CA 1
ATOM 2665 C C . LYS A 1 334 ? -9.109 41.031 13.438 1 98.56 334 LYS A C 1
ATOM 2667 O O . LYS A 1 334 ? -8.438 42.062 13.32 1 98.56 334 LYS A O 1
ATOM 2672 N N . ALA A 1 335 ? -8.586 39.938 13.93 1 98.69 335 ALA A N 1
ATOM 2673 C CA . ALA A 1 335 ? -7.164 39.875 14.258 1 98.69 335 ALA A CA 1
ATOM 2674 C C . ALA A 1 335 ? -6.305 40.188 13.039 1 98.69 335 ALA A C 1
ATOM 2676 O O . ALA A 1 335 ? -6.695 39.906 11.906 1 98.69 335 ALA A O 1
ATOM 2677 N N . PRO A 1 336 ? -5.105 40.844 13.273 1 98.81 336 PRO A N 1
ATOM 2678 C CA . PRO A 1 336 ? -4.188 41.031 12.141 1 98.81 336 PRO A CA 1
ATOM 2679 C C . PRO A 1 336 ? -3.73 39.688 11.547 1 98.81 336 PRO A C 1
ATOM 2681 O O . PRO A 1 336 ? -3.262 38.812 12.273 1 98.81 336 PRO A O 1
ATOM 2684 N N . VAL A 1 337 ? -3.895 39.562 10.195 1 98.88 337 VAL A N 1
ATOM 2685 C CA . VAL A 1 337 ? -3.58 38.312 9.547 1 98.88 337 VAL A CA 1
ATOM 2686 C C . VAL A 1 337 ? -2.492 38.531 8.492 1 98.88 337 VAL A C 1
ATOM 2688 O O . VAL A 1 337 ? -2.623 39.375 7.625 1 98.88 337 VAL A O 1
ATOM 2691 N N . ALA A 1 338 ? -1.413 37.844 8.617 1 98.94 338 ALA A N 1
ATOM 2692 C CA . ALA A 1 338 ? -0.391 37.75 7.578 1 98.94 338 ALA A CA 1
ATOM 2693 C C . ALA A 1 338 ? -0.492 36.438 6.809 1 98.94 338 ALA A C 1
ATOM 2695 O O . ALA A 1 338 ? -0.546 35.375 7.406 1 98.94 338 ALA A O 1
ATOM 2696 N N . LEU A 1 339 ? -0.536 36.5 5.469 1 98.88 339 LEU A N 1
ATOM 2697 C CA . LEU A 1 339 ? -0.723 35.312 4.637 1 98.88 339 LEU A CA 1
ATOM 2698 C C . LEU A 1 339 ? 0.559 34.969 3.887 1 98.88 339 LEU A C 1
ATOM 2700 O O . LEU A 1 339 ? 1.132 35.844 3.205 1 98.88 339 LEU A O 1
ATOM 2704 N N . PHE A 1 340 ? 1.046 33.812 4.059 1 98.94 340 PHE A N 1
ATOM 2705 C CA . PHE A 1 340 ? 2.174 33.25 3.312 1 98.94 340 PHE A CA 1
ATOM 2706 C C . PHE A 1 340 ? 1.719 32.125 2.389 1 98.94 340 PHE A C 1
ATOM 2708 O O . PHE A 1 340 ? 1.155 31.141 2.846 1 98.94 340 PHE A O 1
ATOM 2715 N N . TYR A 1 341 ? 1.914 32.281 1.08 1 98.75 341 TYR A N 1
ATOM 2716 C CA . TYR A 1 341 ? 1.379 31.344 0.109 1 98.75 341 TYR A CA 1
ATOM 2717 C C . TYR A 1 341 ? 2.322 31.188 -1.077 1 98.75 341 TYR A C 1
ATOM 2719 O O . TYR A 1 341 ? 3.293 31.938 -1.21 1 98.75 341 TYR A O 1
ATOM 2727 N N . SER A 1 342 ? 2.17 30.125 -1.847 1 98.44 342 SER A N 1
ATOM 2728 C CA . SER A 1 342 ? 3.074 29.828 -2.953 1 98.44 342 SER A CA 1
ATOM 2729 C C . SER A 1 342 ? 2.305 29.422 -4.207 1 98.44 342 SER A C 1
ATOM 2731 O O . SER A 1 342 ? 1.144 29.016 -4.129 1 98.44 342 SER A O 1
ATOM 2733 N N . GLU A 1 343 ? 2.967 29.531 -5.254 1 97.38 343 GLU A N 1
ATOM 2734 C CA . GLU A 1 343 ? 2.354 29.312 -6.562 1 97.38 343 GLU A CA 1
ATOM 2735 C C . GLU A 1 343 ? 2.041 27.844 -6.789 1 97.38 343 GLU A C 1
ATOM 2737 O O . GLU A 1 343 ? 1.046 27.5 -7.434 1 97.38 343 GLU A O 1
ATOM 2742 N N . ASN A 1 344 ? 2.857 26.969 -6.34 1 97.31 344 ASN A N 1
ATOM 2743 C CA . ASN A 1 344 ? 2.764 25.547 -6.656 1 97.31 344 ASN A CA 1
ATOM 2744 C C . ASN A 1 344 ? 2.102 24.766 -5.527 1 97.31 344 ASN A C 1
ATOM 2746 O O . ASN A 1 344 ? 2.312 23.547 -5.398 1 97.31 344 ASN A O 1
ATOM 2750 N N . ASP A 1 345 ? 1.357 25.438 -4.715 1 97.94 345 ASP A N 1
ATOM 2751 C CA . ASP A 1 345 ? 0.612 24.781 -3.656 1 97.94 345 ASP A CA 1
ATOM 2752 C C . ASP A 1 345 ? -0.641 24.094 -4.207 1 97.94 345 ASP A C 1
ATOM 2754 O O . ASP A 1 345 ? -1.52 24.766 -4.762 1 97.94 345 ASP A O 1
ATOM 2758 N N . VAL A 1 346 ? -0.803 22.828 -3.975 1 96.94 346 VAL A N 1
ATOM 2759 C CA . VAL A 1 346 ? -1.865 22.062 -4.617 1 96.94 346 VAL A CA 1
ATOM 2760 C C . VAL A 1 346 ? -3.123 22.094 -3.752 1 96.94 346 VAL A C 1
ATOM 2762 O O . VAL A 1 346 ? -4.191 21.656 -4.184 1 96.94 346 VAL A O 1
ATOM 2765 N N . PHE A 1 347 ? -3.055 22.641 -2.535 1 97.31 347 PHE A N 1
ATOM 2766 C CA . PHE A 1 347 ? -4.203 22.734 -1.643 1 97.31 347 PHE A CA 1
ATOM 2767 C C . PHE A 1 347 ? -4.668 24.172 -1.511 1 97.31 347 PHE A C 1
ATOM 2769 O O . PHE A 1 347 ? -5.867 24.438 -1.437 1 97.31 347 PHE A O 1
ATOM 2776 N N . ALA A 1 348 ? -3.699 25.062 -1.393 1 97.81 348 ALA A N 1
ATOM 2777 C CA . ALA A 1 348 ? -3.967 26.484 -1.242 1 97.81 348 ALA A CA 1
ATOM 2778 C C . ALA A 1 348 ? -3.621 27.25 -2.52 1 97.81 348 ALA A C 1
ATOM 2780 O O . ALA A 1 348 ? -2.602 27.938 -2.582 1 97.81 348 ALA A O 1
ATOM 2781 N N . ALA A 1 349 ? -4.566 27.234 -3.465 1 97.38 349 ALA A N 1
ATOM 2782 C CA . ALA A 1 349 ? -4.34 27.906 -4.742 1 97.38 349 ALA A CA 1
ATOM 2783 C C . ALA A 1 349 ? -4.273 29.422 -4.566 1 97.38 349 ALA A C 1
ATOM 2785 O O . ALA A 1 349 ? -5.023 29.984 -3.771 1 97.38 349 ALA A O 1
ATOM 2786 N N . VAL A 1 350 ? -3.453 30 -5.383 1 98 350 VAL A N 1
ATOM 2787 C CA . VAL A 1 350 ? -3.232 31.453 -5.293 1 98 350 VAL A CA 1
ATOM 2788 C C . VAL A 1 350 ? -4.559 32.188 -5.449 1 98 350 VAL A C 1
ATOM 2790 O O . VAL A 1 350 ? -4.832 33.156 -4.73 1 98 350 VAL A O 1
ATOM 2793 N N . GLN A 1 351 ? -5.387 31.734 -6.348 1 97.88 351 GLN A N 1
ATOM 2794 C CA . GLN A 1 351 ? -6.672 32.375 -6.594 1 97.88 351 GLN A CA 1
ATOM 2795 C C . GLN A 1 351 ? -7.566 32.312 -5.359 1 97.88 351 GLN A C 1
ATOM 2797 O O . GLN A 1 351 ? -8.242 33.281 -5.023 1 97.88 351 GLN A O 1
ATOM 2802 N N . ASP A 1 352 ? -7.566 31.219 -4.75 1 98.12 352 ASP A N 1
ATOM 2803 C CA . ASP A 1 352 ? -8.375 31.047 -3.547 1 98.12 352 ASP A CA 1
ATOM 2804 C C . ASP A 1 352 ? -7.867 31.922 -2.406 1 98.12 352 ASP A C 1
ATOM 2806 O O . ASP A 1 352 ? -8.656 32.531 -1.677 1 98.12 352 ASP A O 1
ATOM 2810 N N . VAL A 1 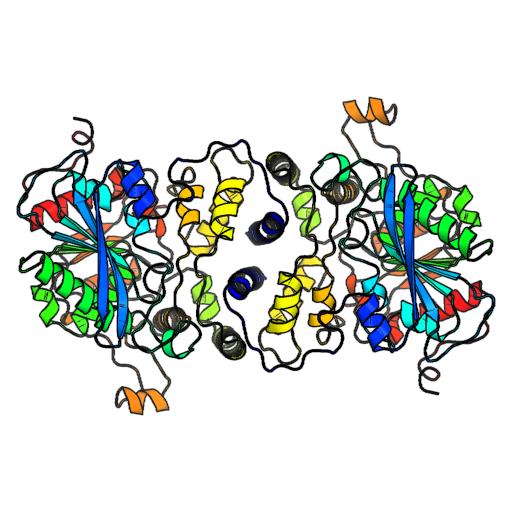353 ? -6.543 31.969 -2.223 1 98.62 353 VAL A N 1
ATOM 2811 C CA . VAL A 1 353 ? -5.926 32.781 -1.164 1 98.62 353 VAL A CA 1
ATOM 2812 C C . VAL A 1 353 ? -6.227 34.25 -1.387 1 98.62 353 VAL A C 1
ATOM 2814 O O . VAL A 1 353 ? -6.57 34.969 -0.446 1 98.62 353 VAL A O 1
ATOM 2817 N N . THR A 1 354 ? -6.133 34.656 -2.58 1 98.38 354 THR A N 1
ATOM 2818 C CA . THR A 1 354 ? -6.363 36.062 -2.914 1 98.38 354 THR A CA 1
ATOM 2819 C C . THR A 1 354 ? -7.824 36.438 -2.695 1 98.38 354 THR A C 1
ATOM 2821 O O . THR A 1 354 ? -8.125 37.5 -2.152 1 98.38 354 THR A O 1
ATOM 2824 N N . ARG A 1 355 ? -8.672 35.562 -3.154 1 98.06 355 ARG A N 1
ATOM 2825 C CA . ARG A 1 355 ? -10.094 35.812 -2.918 1 98.06 355 ARG A CA 1
ATOM 2826 C C . ARG A 1 355 ? -10.391 35.938 -1.427 1 98.06 355 ARG A C 1
ATOM 2828 O O . ARG A 1 355 ? -11.109 36.844 -1.002 1 98.06 355 ARG A O 1
ATOM 2835 N N . PHE A 1 356 ? -9.852 35.062 -0.699 1 98.38 356 PHE A N 1
ATOM 2836 C CA . PHE A 1 356 ? -10.062 35.062 0.744 1 98.38 356 PHE A CA 1
ATOM 2837 C C . PHE A 1 356 ? -9.492 36.344 1.366 1 98.38 356 PHE A C 1
ATOM 2839 O O . PHE A 1 356 ? -10.125 36.938 2.234 1 98.38 356 PHE A O 1
ATOM 2846 N N . ALA A 1 357 ? -8.312 36.719 0.984 1 98.62 357 ALA A N 1
ATOM 2847 C CA . ALA A 1 357 ? -7.668 37.938 1.476 1 98.62 357 ALA A CA 1
ATOM 2848 C C . ALA A 1 357 ? -8.555 39.156 1.248 1 98.62 357 ALA A C 1
ATOM 2850 O O . ALA A 1 357 ? -8.602 40.062 2.086 1 98.62 357 ALA A O 1
ATOM 2851 N N . ASN A 1 358 ? -9.195 39.156 0.172 1 98.19 358 ASN A N 1
ATOM 2852 C CA . ASN A 1 358 ? -10.078 40.281 -0.164 1 98.19 358 ASN A CA 1
ATOM 2853 C C . ASN A 1 358 ? -11.281 40.344 0.765 1 98.19 358 ASN A C 1
ATOM 2855 O O . ASN A 1 358 ? -11.836 41.406 1.007 1 98.19 358 ASN A O 1
ATOM 2859 N N . ASP A 1 359 ? -11.648 39.188 1.265 1 98.06 359 ASP A N 1
ATOM 2860 C CA . ASP A 1 359 ? -12.828 39.125 2.129 1 98.06 359 ASP A CA 1
ATOM 2861 C C . ASP A 1 359 ? -12.453 39.406 3.584 1 98.06 359 ASP A C 1
ATOM 2863 O O . ASP A 1 359 ? -13.312 39.719 4.402 1 98.06 359 ASP A O 1
ATOM 2867 N N . LEU A 1 360 ? -11.18 39.219 3.965 1 98.44 360 LEU A N 1
ATOM 2868 C CA . LEU A 1 360 ? -10.719 39.438 5.332 1 98.44 360 LEU A CA 1
ATOM 2869 C C . LEU A 1 360 ? -10.617 40.906 5.641 1 98.44 360 LEU A C 1
ATOM 2871 O O . LEU A 1 360 ? -10.125 41.688 4.82 1 98.44 360 LEU A O 1
ATOM 2875 N N . PRO A 1 361 ? -11 41.344 6.824 1 98.38 361 PRO A N 1
ATOM 2876 C CA . PRO A 1 361 ? -11.031 42.781 7.133 1 98.38 361 PRO A CA 1
ATOM 2877 C C . PRO A 1 361 ? -9.656 43.312 7.547 1 98.38 361 PRO A C 1
ATOM 2879 O O . PRO A 1 361 ? -9.43 44.531 7.508 1 98.38 361 PRO A O 1
ATOM 2882 N N . ASN A 1 362 ? -8.727 42.469 7.961 1 98.5 362 ASN A N 1
ATOM 2883 C CA . ASN A 1 362 ? -7.492 42.969 8.555 1 98.5 362 ASN A CA 1
ATOM 2884 C C . ASN A 1 362 ? -6.281 42.156 8.109 1 98.5 362 ASN A C 1
ATOM 2886 O O . ASN A 1 362 ? -5.555 41.625 8.945 1 98.5 362 ASN A O 1
ATOM 2890 N N . VAL A 1 363 ? -6.043 42.188 6.773 1 98.75 363 VAL A N 1
ATOM 2891 C CA . VAL A 1 363 ? -4.828 41.562 6.234 1 98.75 363 VAL A CA 1
ATOM 2892 C C . VAL A 1 363 ? -3.666 42.562 6.336 1 98.75 363 VAL A C 1
ATOM 2894 O O . VAL A 1 363 ? -3.701 43.625 5.734 1 98.75 363 VAL A O 1
ATOM 2897 N N . VAL A 1 364 ? -2.67 42.125 7.059 1 98.56 364 VAL A N 1
ATOM 2898 C CA . VAL A 1 364 ? -1.596 43.062 7.328 1 98.56 364 VAL A CA 1
ATOM 2899 C C . VAL A 1 364 ? -0.424 42.812 6.383 1 98.56 364 VAL A C 1
ATOM 2901 O O . VAL A 1 364 ? 0.439 43.656 6.199 1 98.56 364 VAL A O 1
ATOM 2904 N N . SER A 1 365 ? -0.409 41.625 5.801 1 97.75 365 SER A N 1
ATOM 2905 C CA . SER A 1 365 ? 0.66 41.312 4.859 1 97.75 365 SER A CA 1
ATOM 2906 C C . SER A 1 365 ? 0.271 40.125 3.955 1 97.75 365 SER A C 1
ATOM 2908 O O . SER A 1 365 ? -0.35 39.188 4.406 1 97.75 365 SER A O 1
ATOM 2910 N N . MET A 1 366 ? 0.572 40.312 2.67 1 98.12 366 MET A N 1
ATOM 2911 C CA . MET A 1 366 ? 0.492 39.219 1.68 1 98.12 366 MET A CA 1
ATOM 2912 C C . MET A 1 366 ? 1.883 38.812 1.211 1 98.12 366 MET A C 1
ATOM 2914 O O . MET A 1 366 ? 2.584 39.594 0.566 1 98.12 366 MET A O 1
ATOM 2918 N N . ASN A 1 367 ? 2.238 37.625 1.529 1 98.38 367 ASN A N 1
ATOM 2919 C CA . ASN A 1 367 ? 3.6 37.156 1.257 1 98.38 367 ASN A CA 1
ATOM 2920 C C . ASN A 1 367 ? 3.617 35.938 0.335 1 98.38 367 ASN A C 1
ATOM 2922 O O . ASN A 1 367 ? 3.523 34.812 0.798 1 98.38 367 ASN A O 1
ATOM 2926 N N . LYS A 1 368 ? 3.803 36.188 -0.959 1 98.25 368 LYS A N 1
ATOM 2927 C CA . LYS A 1 368 ? 3.975 35.094 -1.909 1 98.25 368 LYS A CA 1
ATOM 2928 C C . LYS A 1 368 ? 5.426 34.625 -1.948 1 98.25 368 LYS A C 1
ATOM 2930 O O . LYS A 1 368 ? 6.336 35.406 -2.201 1 98.25 368 LYS A O 1
ATOM 2935 N N . ILE A 1 369 ? 5.609 33.375 -1.728 1 98.31 369 ILE A N 1
ATOM 2936 C CA . ILE A 1 369 ? 6.961 32.844 -1.747 1 98.31 369 ILE A CA 1
ATOM 2937 C C . ILE A 1 369 ? 7.566 33 -3.137 1 98.31 369 ILE A C 1
ATOM 2939 O O . ILE A 1 369 ? 6.91 32.75 -4.145 1 98.31 369 ILE A O 1
ATOM 2943 N N . LYS A 1 370 ? 8.82 33.406 -3.182 1 95.06 370 LYS A N 1
ATOM 2944 C CA . LYS A 1 370 ? 9.469 33.781 -4.434 1 95.06 370 LYS A CA 1
ATOM 2945 C C . LYS A 1 370 ? 9.789 32.562 -5.277 1 95.06 370 LYS A C 1
ATOM 2947 O O . LYS A 1 370 ? 9.742 32.594 -6.508 1 95.06 370 LYS A O 1
ATOM 2952 N N . TYR A 1 371 ? 10.102 31.484 -4.699 1 96.75 371 TYR A N 1
ATOM 2953 C CA . TYR A 1 371 ? 10.445 30.266 -5.43 1 96.75 371 TYR A CA 1
ATOM 2954 C C . TYR A 1 371 ? 9.211 29.609 -6.016 1 96.75 371 TYR A C 1
ATOM 2956 O O . TYR A 1 371 ? 8.414 29 -5.293 1 96.75 371 TYR A O 1
ATOM 2964 N N . GLY A 1 372 ? 9.125 29.578 -7.273 1 96.56 372 GLY A N 1
ATOM 2965 C CA . GLY A 1 372 ? 7.91 29.203 -7.98 1 96.56 372 GLY A CA 1
ATOM 2966 C C . GLY A 1 372 ? 7.496 27.766 -7.723 1 96.56 372 GLY A C 1
ATOM 2967 O O . GLY A 1 372 ? 6.309 27.438 -7.766 1 96.56 372 GLY A O 1
ATOM 2968 N N . GLN A 1 373 ? 8.398 26.859 -7.438 1 97.12 373 GLN A N 1
ATOM 2969 C CA . GLN A 1 373 ? 8.078 25.453 -7.273 1 97.12 373 GLN A CA 1
ATOM 2970 C C . GLN A 1 373 ? 7.848 25.109 -5.809 1 97.12 373 GLN A C 1
ATOM 2972 O O . GLN A 1 373 ? 7.656 23.938 -5.465 1 97.12 373 GLN A O 1
ATOM 2977 N N . PHE A 1 374 ? 7.879 26.188 -4.949 1 97.75 374 PHE A N 1
ATOM 2978 C CA . PHE A 1 374 ? 7.613 26 -3.527 1 97.75 374 PHE A CA 1
ATOM 2979 C C . PHE A 1 374 ? 6.207 25.453 -3.309 1 97.75 374 PHE A C 1
ATOM 2981 O O . PHE A 1 374 ? 5.234 25.984 -3.84 1 97.75 374 PHE A O 1
ATOM 2988 N N . SER A 1 375 ? 6.105 24.297 -2.551 1 97.38 375 SER A N 1
ATOM 2989 C CA . SER A 1 375 ? 4.82 23.625 -2.445 1 97.38 375 SER A CA 1
ATOM 2990 C C . SER A 1 375 ? 4.316 23.609 -1.007 1 97.38 375 SER A C 1
ATOM 2992 O O . SER A 1 375 ? 4.898 24.25 -0.133 1 97.38 375 SER A O 1
ATOM 2994 N N . HIS A 1 376 ? 3.266 22.906 -0.775 1 98.12 376 HIS A N 1
ATOM 2995 C CA . HIS A 1 376 ? 2.443 22.969 0.427 1 98.12 376 HIS A CA 1
ATOM 2996 C C . HIS A 1 376 ? 3.244 22.562 1.663 1 98.12 376 HIS A C 1
ATOM 2998 O O . HIS A 1 376 ? 3.188 23.25 2.689 1 98.12 376 HIS A O 1
ATOM 3004 N N . LEU A 1 377 ? 4.043 21.516 1.569 1 98.19 377 LEU A N 1
ATOM 3005 C CA . LEU A 1 377 ? 4.746 21 2.738 1 98.19 377 LEU A CA 1
ATOM 3006 C C . LEU A 1 377 ? 6.078 21.719 2.934 1 98.19 377 LEU A C 1
ATOM 3008 O O . LEU A 1 377 ? 6.691 21.609 3.998 1 98.19 377 LEU A O 1
ATOM 3012 N N . ASP A 1 378 ? 6.449 22.469 1.919 1 98.44 378 ASP A N 1
ATOM 3013 C CA . ASP A 1 378 ? 7.73 23.172 1.987 1 98.44 378 ASP A CA 1
ATOM 3014 C C . ASP A 1 378 ? 7.723 24.234 3.088 1 98.44 378 ASP A C 1
ATOM 3016 O O . ASP A 1 378 ? 8.781 24.609 3.592 1 98.44 378 ASP A O 1
ATOM 3020 N N . PHE A 1 379 ? 6.605 24.641 3.498 1 98.75 379 PHE A N 1
ATOM 3021 C CA . PHE A 1 379 ? 6.504 25.641 4.551 1 98.75 379 PHE A CA 1
ATOM 3022 C C . PHE A 1 379 ? 7.035 25.094 5.871 1 98.75 379 PHE A C 1
ATOM 3024 O O . PHE A 1 379 ? 7.297 25.859 6.805 1 98.75 379 PHE A O 1
ATOM 3031 N N . LEU A 1 380 ? 7.207 23.797 5.965 1 98.31 380 LEU A N 1
ATOM 3032 C CA . LEU A 1 380 ? 7.699 23.156 7.18 1 98.31 380 LEU A CA 1
ATOM 3033 C C . LEU A 1 380 ? 8.953 22.328 6.895 1 98.31 380 LEU A C 1
ATOM 3035 O O . LEU A 1 380 ? 9.797 22.156 7.777 1 98.31 380 LEU A O 1
ATOM 3039 N N . TRP A 1 381 ? 9.062 21.828 5.621 1 97.88 381 TRP A N 1
ATOM 3040 C CA . TRP A 1 381 ? 10.008 20.734 5.387 1 97.88 381 TRP A CA 1
ATOM 3041 C C . TRP A 1 381 ? 10.984 21.094 4.273 1 97.88 381 TRP A C 1
ATOM 3043 O O . TRP A 1 381 ? 11.711 20.219 3.773 1 97.88 381 TRP A O 1
ATOM 3053 N N . ALA A 1 382 ? 11.109 22.359 3.893 1 98.12 382 ALA A N 1
ATOM 3054 C CA . ALA A 1 382 ? 11.984 22.781 2.805 1 98.12 382 ALA A CA 1
ATOM 3055 C C . ALA A 1 382 ? 13.445 22.766 3.252 1 98.12 382 ALA A C 1
ATOM 3057 O O . ALA A 1 382 ? 13.742 23 4.426 1 98.12 382 ALA A O 1
ATOM 3058 N N . THR A 1 383 ? 14.297 22.594 2.299 1 97.44 383 THR A N 1
ATOM 3059 C CA . THR A 1 383 ? 15.734 22.688 2.518 1 97.44 383 THR A CA 1
ATOM 3060 C C . THR A 1 383 ? 16.141 24.125 2.865 1 97.44 383 THR A C 1
ATOM 3062 O O . THR A 1 383 ? 16.938 24.344 3.779 1 97.44 383 THR A O 1
ATOM 3065 N N . ASP A 1 384 ? 15.578 25.109 2.176 1 97.31 384 ASP A N 1
ATOM 3066 C CA . ASP A 1 384 ? 15.914 26.5 2.404 1 97.31 384 ASP A CA 1
ATOM 3067 C C . ASP A 1 384 ? 14.781 27.234 3.123 1 97.31 384 ASP A C 1
ATOM 3069 O O . ASP A 1 384 ? 14.375 28.328 2.711 1 97.31 384 ASP A O 1
ATOM 3073 N N . LEU A 1 385 ? 14.352 26.656 4.102 1 97.25 385 LEU A N 1
ATOM 3074 C CA . LEU A 1 385 ? 13.203 27.141 4.863 1 97.25 385 LEU A CA 1
ATOM 3075 C C . LEU A 1 385 ? 13.469 28.531 5.418 1 97.25 385 LEU A C 1
ATOM 3077 O O . LEU A 1 385 ? 12.586 29.391 5.395 1 97.25 385 LEU A O 1
ATOM 3081 N N . ASN A 1 386 ? 14.688 28.797 5.93 1 97.06 386 ASN A N 1
ATOM 3082 C CA . ASN A 1 386 ? 15.008 30.094 6.512 1 97.06 386 ASN A CA 1
ATOM 3083 C C . ASN A 1 386 ? 14.891 31.219 5.488 1 97.06 386 ASN A C 1
ATOM 3085 O O . ASN A 1 386 ? 14.242 32.25 5.75 1 97.06 386 ASN A O 1
ATOM 3089 N N . GLU A 1 387 ? 15.406 30.953 4.348 1 95.81 387 GLU A N 1
ATOM 3090 C CA . GLU A 1 387 ? 15.438 31.953 3.291 1 95.81 387 GLU A CA 1
ATOM 3091 C C . GLU A 1 387 ? 14.031 32.281 2.779 1 95.81 387 GLU A C 1
ATOM 3093 O O . GLU A 1 387 ? 13.695 33.438 2.541 1 95.81 387 GLU A O 1
ATOM 3098 N N . TYR A 1 388 ? 13.234 31.25 2.678 1 96.88 388 TYR A N 1
ATOM 3099 C CA . TYR A 1 388 ? 11.977 31.438 1.967 1 96.88 388 TYR A CA 1
ATOM 3100 C C . TYR A 1 388 ? 10.836 31.75 2.938 1 96.88 388 TYR A C 1
ATOM 3102 O O . TYR A 1 388 ? 9.828 32.344 2.553 1 96.88 388 TYR A O 1
ATOM 3110 N N . VAL A 1 389 ? 10.984 31.344 4.25 1 97.69 389 VAL A N 1
ATOM 3111 C CA . VAL A 1 389 ? 9.828 31.453 5.129 1 97.69 389 VAL A CA 1
ATOM 3112 C C . VAL A 1 389 ? 10.25 32.062 6.465 1 97.69 389 VAL A C 1
ATOM 3114 O O . VAL A 1 389 ? 9.836 33.188 6.809 1 97.69 389 VAL A O 1
ATOM 3117 N N . ASN A 1 390 ? 11.195 31.5 7.184 1 97.62 390 ASN A N 1
ATOM 3118 C CA . ASN A 1 390 ? 11.406 31.734 8.609 1 97.62 390 ASN A CA 1
ATOM 3119 C C . ASN A 1 390 ? 11.844 33.156 8.891 1 97.62 390 ASN A C 1
ATOM 3121 O O . ASN A 1 390 ? 11.383 33.781 9.859 1 97.62 390 ASN A O 1
ATOM 3125 N N . PHE A 1 391 ? 12.75 33.688 8.141 1 96.56 391 PHE A N 1
ATOM 3126 C CA . PHE A 1 391 ? 13.25 35.031 8.422 1 96.56 391 PHE A CA 1
ATOM 3127 C C . PHE A 1 391 ? 12.133 36.062 8.344 1 96.56 391 PHE A C 1
ATOM 3129 O O . PHE A 1 391 ? 11.992 36.875 9.234 1 96.56 391 PHE A O 1
ATOM 3136 N N . ASP A 1 392 ? 11.328 35.938 7.293 1 96.56 392 ASP A N 1
ATOM 3137 C CA . ASP A 1 392 ? 10.211 36.844 7.152 1 96.56 392 ASP A CA 1
ATOM 3138 C C . ASP A 1 392 ? 9.195 36.688 8.273 1 96.56 392 ASP A C 1
ATOM 3140 O O . ASP A 1 392 ? 8.688 37.656 8.828 1 96.56 392 ASP A O 1
ATOM 3144 N N . VAL A 1 393 ? 8.906 35.469 8.609 1 98.19 393 VAL A N 1
ATOM 3145 C CA . VAL A 1 393 ? 7.914 35.156 9.633 1 98.19 393 VAL A CA 1
ATOM 3146 C C . VAL A 1 393 ? 8.398 35.656 10.992 1 98.19 393 VAL A C 1
ATOM 3148 O O . VAL A 1 393 ? 7.656 36.344 11.695 1 98.19 393 VAL A O 1
ATOM 3151 N N . ILE A 1 394 ? 9.641 35.375 11.375 1 97.44 394 ILE A N 1
ATOM 3152 C CA . ILE A 1 394 ? 10.172 35.75 12.68 1 97.44 394 ILE A CA 1
ATOM 3153 C C . ILE A 1 394 ? 10.266 37.25 12.781 1 97.44 394 ILE A C 1
ATOM 3155 O O . ILE A 1 394 ? 9.945 37.844 13.82 1 97.44 394 ILE A O 1
ATOM 3159 N N . ASN A 1 395 ? 10.688 37.938 11.703 1 96.62 395 ASN A N 1
ATOM 3160 C CA . ASN A 1 395 ? 10.766 39.406 11.719 1 96.62 395 ASN A CA 1
ATOM 3161 C C . ASN A 1 395 ? 9.391 40.031 11.922 1 96.62 395 ASN A C 1
ATOM 3163 O O . ASN A 1 395 ? 9.266 41.031 12.625 1 96.62 395 ASN A O 1
ATOM 3167 N N . LEU A 1 396 ? 8.43 39.469 11.297 1 97.19 396 LEU A N 1
ATOM 3168 C CA . LEU A 1 396 ? 7.062 39.969 11.461 1 97.19 396 LEU A CA 1
ATOM 3169 C C . LEU A 1 396 ? 6.578 39.75 12.891 1 97.19 396 LEU A C 1
ATOM 3171 O O . LEU A 1 396 ? 5.957 40.625 13.484 1 97.19 396 LEU A O 1
ATOM 3175 N N . ILE A 1 397 ? 6.82 38.594 13.422 1 98.19 397 ILE A N 1
ATOM 3176 C CA . ILE A 1 397 ? 6.445 38.281 14.797 1 98.19 397 ILE A CA 1
ATOM 3177 C C . ILE A 1 397 ? 7.145 39.219 15.758 1 98.19 397 ILE A C 1
ATOM 3179 O O . ILE A 1 397 ? 6.523 39.75 16.688 1 98.19 397 ILE A O 1
ATOM 3183 N N . ASN A 1 398 ? 8.43 39.469 15.516 1 96.44 398 ASN A N 1
ATOM 3184 C CA . ASN A 1 398 ? 9.172 40.438 16.328 1 96.44 398 ASN A CA 1
ATOM 3185 C C . ASN A 1 398 ? 8.531 41.812 16.312 1 96.44 398 ASN A C 1
ATOM 3187 O O . ASN A 1 398 ? 8.391 42.438 17.359 1 96.44 398 ASN A O 1
ATOM 3191 N N . LYS A 1 399 ? 8.18 42.188 15.195 1 96.25 399 LYS A N 1
ATOM 3192 C CA . LYS A 1 399 ? 7.559 43.5 15.047 1 96.25 399 LYS A CA 1
ATOM 3193 C C . LYS A 1 399 ? 6.293 43.625 15.891 1 96.25 399 LYS A C 1
ATOM 3195 O O . LYS A 1 399 ? 6.086 44.625 16.594 1 96.25 399 LYS A O 1
ATOM 3200 N N . TYR A 1 400 ? 5.473 42.625 15.906 1 97.19 400 TYR A N 1
ATOM 3201 C CA . TYR A 1 400 ? 4.18 42.656 16.578 1 97.19 400 TYR A CA 1
ATOM 3202 C C . TYR A 1 400 ? 4.336 42.375 18.078 1 97.19 400 TYR A C 1
ATOM 3204 O O . TYR A 1 400 ? 3.369 42.5 18.828 1 97.19 400 TYR A O 1
ATOM 3212 N N . ASN A 1 401 ? 5.5 42.031 18.5 1 96 401 ASN A N 1
ATOM 3213 C CA . ASN A 1 401 ? 5.781 41.812 19.906 1 96 401 ASN A CA 1
ATOM 3214 C C . ASN A 1 401 ? 6.801 42.812 20.438 1 96 401 ASN A C 1
ATOM 3216 O O . ASN A 1 401 ? 7.363 42.625 21.516 1 96 401 ASN A O 1
ATOM 3220 N N . ASN A 1 402 ? 7.133 43.812 19.656 1 92.5 402 ASN A N 1
ATOM 3221 C CA . ASN A 1 402 ? 8.008 44.906 20 1 92.5 402 ASN A CA 1
ATOM 3222 C C . ASN A 1 402 ? 9.414 44.438 20.344 1 92.5 402 ASN A C 1
ATOM 3224 O O . ASN A 1 402 ? 10 44.844 21.344 1 92.5 402 ASN A O 1
ATOM 3228 N N . ILE A 1 403 ? 9.773 43.469 19.625 1 88.25 403 ILE A N 1
ATOM 3229 C CA . ILE A 1 403 ? 11.148 42.969 19.719 1 88.25 403 ILE A CA 1
ATOM 3230 C C . ILE A 1 403 ? 11.984 43.562 18.578 1 88.25 403 ILE A C 1
ATOM 3232 O O . ILE A 1 403 ? 11.609 43.438 17.422 1 88.25 403 ILE A O 1
ATOM 3236 N N . SER A 1 404 ? 13.102 44.156 18.859 1 80.69 404 SER A N 1
ATOM 3237 C CA . SER A 1 404 ? 13.906 44.906 17.891 1 80.69 404 SER A CA 1
ATOM 3238 C C . SER A 1 404 ? 14.852 43.969 17.125 1 80.69 404 SER A C 1
ATOM 3240 O O . SER A 1 404 ? 15.305 44.312 16.031 1 80.69 404 SER A O 1
ATOM 3242 N N . ALA A 1 405 ? 15.047 42.844 17.594 1 75.62 405 ALA A N 1
ATOM 3243 C CA . ALA A 1 405 ? 16 41.938 16.938 1 75.62 405 ALA A CA 1
ATOM 3244 C C . ALA A 1 405 ? 15.516 41.531 15.555 1 75.62 405 ALA A C 1
ATOM 3246 O O . ALA A 1 405 ? 14.328 41.281 15.359 1 75.62 405 ALA A O 1
ATOM 3247 N N . TYR A 1 406 ? 16.406 41.75 14.539 1 75.75 406 TYR A N 1
ATOM 3248 C CA . TYR A 1 406 ? 16.125 41.344 13.164 1 75.75 406 TYR A CA 1
ATOM 3249 C C . TYR A 1 406 ? 16.797 40.031 12.828 1 75.75 406 TYR A C 1
ATOM 3251 O O . TYR A 1 406 ? 18 39.844 13.078 1 75.75 406 TYR A O 1
ATOM 3259 N N . CYS A 1 407 ? 15.922 39.094 12.547 1 72.38 407 CYS A N 1
ATOM 3260 C CA . CYS A 1 407 ? 16.406 37.75 12.18 1 72.38 407 CYS A CA 1
ATOM 3261 C C . CYS A 1 407 ? 16.812 37.719 10.711 1 72.38 407 CYS A C 1
ATOM 3263 O O . CYS A 1 407 ? 16 37.969 9.828 1 72.38 407 CYS A O 1
ATOM 3265 N N . ASN A 1 408 ? 18.109 37.875 10.242 1 69 408 ASN A N 1
ATOM 3266 C CA . ASN A 1 408 ? 18.562 37.75 8.859 1 69 408 ASN A CA 1
ATOM 3267 C C . ASN A 1 408 ? 19.594 36.656 8.695 1 69 408 ASN A C 1
ATOM 3269 O O . ASN A 1 408 ? 19.984 36 9.672 1 69 408 ASN A O 1
ATOM 3273 N N . ARG A 1 409 ? 19.938 36.281 7.387 1 56.38 409 ARG A N 1
ATOM 3274 C CA . ARG A 1 409 ? 20.969 35.312 7.07 1 56.38 409 ARG A CA 1
ATOM 3275 C C . ARG A 1 409 ? 22.219 35.531 7.914 1 56.38 409 ARG A C 1
ATOM 3277 O O . ARG A 1 409 ? 22.891 34.562 8.305 1 56.38 409 ARG A O 1
ATOM 3284 N N . VAL A 1 410 ? 22.531 36.625 8.188 1 44.53 410 VAL A N 1
ATOM 3285 C CA . VAL A 1 410 ? 23.828 36.969 8.766 1 44.53 410 VAL A CA 1
ATOM 3286 C C . VAL A 1 410 ? 23.844 36.625 10.258 1 44.53 410 VAL A C 1
ATOM 3288 O O . VAL A 1 410 ? 24.859 36.219 10.805 1 44.53 410 VAL A O 1
ATOM 3291 N N . ILE A 1 411 ? 22.844 36.719 11.047 1 42.38 411 ILE A N 1
ATOM 3292 C CA . ILE A 1 411 ? 22.922 36.75 12.5 1 42.38 411 ILE A CA 1
ATOM 3293 C C . ILE A 1 411 ? 22.812 35.312 13.039 1 42.38 411 ILE A C 1
ATOM 3295 O O . ILE A 1 411 ? 23.047 35.094 14.227 1 42.38 411 ILE A O 1
ATOM 3299 N N . LEU A 1 412 ? 22.281 34.406 12.43 1 41.59 412 LEU A N 1
ATOM 3300 C CA . LEU A 1 412 ? 22.094 33.125 13.094 1 41.59 412 LEU A CA 1
ATOM 3301 C C . LEU A 1 412 ? 23.438 32.531 13.477 1 41.59 412 LEU A C 1
ATOM 3303 O O . LEU A 1 412 ? 23.5 31.562 14.25 1 41.59 412 LEU A O 1
ATOM 3307 N N . TYR A 1 413 ? 24.609 32.719 12.742 1 35.25 413 TYR A N 1
ATOM 3308 C CA . TYR A 1 413 ? 25.906 32.156 13.086 1 35.25 413 TYR A CA 1
ATOM 3309 C C . TYR A 1 413 ? 26.703 33.094 13.977 1 35.25 413 TYR A C 1
ATOM 3311 O O . TYR A 1 413 ? 27.906 32.875 14.203 1 35.25 413 TYR A O 1
ATOM 3319 N N . SER A 1 414 ? 26.219 34.219 14.336 1 29.59 414 SER A N 1
ATOM 3320 C CA . SER A 1 414 ? 27.125 34.875 15.281 1 29.59 414 SER A CA 1
ATOM 3321 C C . SER A 1 414 ? 26.859 34.438 16.703 1 29.59 414 SER A C 1
ATOM 3323 O O . SER A 1 414 ? 25.703 34.25 17.109 1 29.59 414 SER A O 1
ATOM 3325 N N . MET B 1 1 ? -7.176 4.168 -12.328 1 59.22 1 MET B N 1
ATOM 3326 C CA . MET B 1 1 ? -6.301 3.102 -11.852 1 59.22 1 MET B CA 1
ATOM 3327 C C . MET B 1 1 ? -5.363 3.613 -10.766 1 59.22 1 MET B C 1
ATOM 3329 O O . MET B 1 1 ? -5.301 3.043 -9.672 1 59.22 1 MET B O 1
ATOM 3333 N N . LYS B 1 2 ? -4.758 4.82 -11 1 63.41 2 LYS B N 1
ATOM 3334 C CA . LYS B 1 2 ? -3.859 5.379 -9.992 1 63.41 2 LYS B CA 1
ATOM 3335 C C . LYS B 1 2 ? -4.605 5.68 -8.695 1 63.41 2 LYS B C 1
ATOM 3337 O O . LYS B 1 2 ? -4.113 5.367 -7.605 1 63.41 2 LYS B O 1
ATOM 3342 N N . SER B 1 3 ? -5.785 5.992 -8.875 1 72.88 3 SER B N 1
ATOM 3343 C CA . SER B 1 3 ? -6.57 6.41 -7.719 1 72.88 3 SER B CA 1
ATOM 3344 C C . SER B 1 3 ? -7.02 5.211 -6.891 1 72.88 3 SER B C 1
ATOM 3346 O O . SER B 1 3 ? -7.008 5.262 -5.656 1 72.88 3 SER B O 1
ATOM 3348 N N . HIS B 1 4 ? -7.207 4.16 -7.566 1 73.62 4 HIS B N 1
ATOM 3349 C CA . HIS B 1 4 ? -7.695 2.986 -6.852 1 73.62 4 HIS B CA 1
ATOM 3350 C C . HIS B 1 4 ? -6.574 2.314 -6.066 1 73.62 4 HIS B C 1
ATOM 3352 O O . HIS B 1 4 ? -6.793 1.827 -4.953 1 73.62 4 HIS B O 1
ATOM 3358 N N . MET B 1 5 ? -5.445 2.416 -6.684 1 74.75 5 MET B N 1
ATOM 3359 C CA . MET B 1 5 ? -4.293 1.85 -5.992 1 74.75 5 MET B CA 1
ATOM 3360 C C . MET B 1 5 ? -3.975 2.641 -4.727 1 74.75 5 MET B C 1
ATOM 3362 O O . MET B 1 5 ? -3.676 2.059 -3.684 1 74.75 5 MET B O 1
ATOM 3366 N N . PHE B 1 6 ? -4.094 3.896 -4.871 1 76.06 6 PHE B N 1
ATOM 3367 C CA . PHE B 1 6 ? -3.84 4.758 -3.725 1 76.06 6 PHE B CA 1
ATOM 3368 C C . PHE B 1 6 ? -4.848 4.492 -2.613 1 76.06 6 PHE B C 1
ATOM 3370 O O . PHE B 1 6 ? -4.473 4.328 -1.452 1 76.06 6 PHE B O 1
ATOM 3377 N N . LEU B 1 7 ? -6.066 4.422 -3.043 1 75.19 7 LEU B N 1
ATOM 3378 C CA . LEU B 1 7 ? -7.125 4.191 -2.062 1 75.19 7 LEU B CA 1
ATOM 3379 C C . LEU B 1 7 ? -6.949 2.84 -1.38 1 75.19 7 LEU B C 1
ATOM 3381 O O . LEU B 1 7 ? -7.137 2.723 -0.167 1 75.19 7 LEU B O 1
ATOM 3385 N N . PHE B 1 8 ? -6.543 1.927 -2.105 1 74.06 8 PHE B N 1
ATOM 3386 C CA . PHE B 1 8 ? -6.316 0.598 -1.547 1 74.06 8 PHE B CA 1
ATOM 3387 C C . PHE B 1 8 ? -5.172 0.618 -0.544 1 74.06 8 PHE B C 1
ATOM 3389 O O . PHE B 1 8 ? -5.266 0.013 0.526 1 74.06 8 PHE B O 1
ATOM 3396 N N . CYS B 1 9 ? -4.141 1.296 -0.929 1 75.25 9 CYS B N 1
ATOM 3397 C CA . CYS B 1 9 ? -2.984 1.368 -0.042 1 75.25 9 CYS B CA 1
ATOM 3398 C C . CYS B 1 9 ? -3.35 2.045 1.273 1 75.25 9 CYS B C 1
ATOM 3400 O O . CYS B 1 9 ? -2.947 1.587 2.346 1 75.25 9 CYS B O 1
ATOM 3402 N N . VAL B 1 10 ? -4.113 3.033 1.124 1 74.56 10 VAL B N 1
ATOM 3403 C CA . VAL B 1 10 ? -4.52 3.773 2.314 1 74.56 10 VAL B CA 1
ATOM 3404 C C . VAL B 1 10 ? -5.379 2.883 3.209 1 74.56 10 VAL B C 1
ATOM 3406 O O . VAL B 1 10 ? -5.168 2.826 4.422 1 74.56 10 VAL B O 1
ATOM 3409 N N . ILE B 1 11 ? -6.262 2.186 2.588 1 72.25 11 ILE B N 1
ATOM 3410 C CA . ILE B 1 11 ? -7.16 1.315 3.338 1 72.25 11 ILE B CA 1
ATOM 3411 C C . ILE B 1 11 ? -6.371 0.162 3.951 1 72.25 11 ILE B C 1
ATOM 3413 O O . ILE B 1 11 ? -6.578 -0.19 5.117 1 72.25 11 ILE B O 1
ATOM 3417 N N . PHE B 1 12 ? -5.449 -0.329 3.143 1 72.06 12 PHE B N 1
ATOM 3418 C CA . PHE B 1 12 ? -4.625 -1.439 3.604 1 72.06 12 PHE B CA 1
ATOM 3419 C C . PHE B 1 12 ? -3.84 -1.049 4.848 1 72.06 12 PHE B C 1
ATOM 3421 O O . PHE B 1 12 ? -3.797 -1.802 5.824 1 72.06 12 PHE B O 1
ATOM 3428 N N . ILE B 1 13 ? -3.371 0.108 4.852 1 70.12 13 ILE B N 1
ATOM 3429 C CA . ILE B 1 13 ? -2.564 0.591 5.969 1 70.12 13 ILE B CA 1
ATOM 3430 C C . ILE B 1 13 ? -3.461 0.865 7.176 1 70.12 13 ILE B C 1
ATOM 3432 O O . ILE B 1 13 ? -3.088 0.571 8.312 1 70.12 13 ILE B O 1
ATOM 3436 N N . SER B 1 14 ? -4.609 1.329 6.871 1 68.56 14 SER B N 1
ATOM 3437 C CA . SER B 1 14 ? -5.5 1.729 7.953 1 68.56 14 SER B CA 1
ATOM 3438 C C . SER B 1 14 ? -6.09 0.513 8.664 1 68.56 14 SER B C 1
ATOM 3440 O O . SER B 1 14 ? -6.398 0.571 9.852 1 68.56 14 SER B O 1
ATOM 3442 N N . VAL B 1 15 ? -6.309 -0.503 7.938 1 67.25 15 VAL B N 1
ATOM 3443 C CA . VAL B 1 15 ? -6.906 -1.705 8.508 1 67.25 15 VAL B CA 1
ATOM 3444 C C . VAL B 1 15 ? -5.945 -2.326 9.523 1 67.25 15 VAL B C 1
ATOM 3446 O O . VAL B 1 15 ? -6.379 -2.982 10.477 1 67.25 15 VAL B O 1
ATOM 3449 N N . PHE B 1 16 ? -4.812 -2.023 9.383 1 64.25 16 PHE B N 1
ATOM 3450 C CA . PHE B 1 16 ? -3.824 -2.541 10.32 1 64.25 16 PHE B CA 1
ATOM 3451 C C . PHE B 1 16 ? -4.031 -1.944 11.711 1 64.25 16 PHE B C 1
ATOM 3453 O O . PHE B 1 16 ? -3.801 -2.613 12.719 1 64.25 16 PHE B O 1
ATOM 3460 N N . SER B 1 17 ? -4.531 -0.744 11.727 1 60.94 17 SER B N 1
ATOM 3461 C CA . SER B 1 17 ? -4.559 -0.004 12.984 1 60.94 17 SER B CA 1
ATOM 3462 C C . SER B 1 17 ? -5.887 -0.2 13.703 1 60.94 17 SER B C 1
ATOM 3464 O O . SER B 1 17 ? -5.969 -0.011 14.922 1 60.94 17 SER B O 1
ATOM 3466 N N . ASN B 1 18 ? -6.934 -0.565 12.914 1 62.59 18 ASN B N 1
ATOM 3467 C CA . ASN B 1 18 ? -8.234 -0.584 13.578 1 62.59 18 ASN B CA 1
ATOM 3468 C C . ASN B 1 18 ? -9 -1.871 13.281 1 62.59 18 ASN B C 1
ATOM 3470 O O . ASN B 1 18 ? -9.047 -2.314 12.133 1 62.59 18 ASN B O 1
ATOM 3474 N N . PRO B 1 19 ? -9.266 -2.547 14.352 1 62.28 19 PRO B N 1
ATOM 3475 C CA . PRO B 1 19 ? -10.141 -3.693 14.094 1 62.28 19 PRO B CA 1
ATOM 3476 C C . PRO B 1 19 ? -11.445 -3.299 13.406 1 62.28 19 PRO B C 1
ATOM 3478 O O . PRO B 1 19 ? -12.172 -2.439 13.914 1 62.28 19 PRO B O 1
ATOM 3481 N N . ILE B 1 20 ? -11.492 -3.514 12.164 1 64.44 20 ILE B N 1
ATOM 3482 C CA . ILE B 1 20 ? -12.672 -3.232 11.352 1 64.44 20 ILE B CA 1
ATOM 3483 C C . ILE B 1 20 ? -13.711 -4.336 11.547 1 64.44 20 ILE B C 1
ATOM 3485 O O . ILE B 1 20 ? -13.367 -5.523 11.516 1 64.44 20 ILE B O 1
ATOM 3489 N N . LYS B 1 21 ? -14.914 -3.975 12.039 1 65.38 21 LYS B N 1
ATOM 3490 C CA . LYS B 1 21 ? -16.016 -4.934 12.102 1 65.38 21 LYS B CA 1
ATOM 3491 C C . LYS B 1 21 ? -16.906 -4.828 10.867 1 65.38 21 LYS B C 1
ATOM 3493 O O . LYS B 1 21 ? -17.203 -3.725 10.406 1 65.38 21 LYS B O 1
ATOM 3498 N N . ASN B 1 22 ? -16.922 -5.906 10.023 1 68.25 22 ASN B N 1
ATOM 3499 C CA . ASN B 1 22 ? -17.844 -5.898 8.906 1 68.25 22 ASN B CA 1
ATOM 3500 C C . ASN B 1 22 ? -18.953 -6.938 9.086 1 68.25 22 ASN B C 1
ATOM 3502 O O . ASN B 1 22 ? -18.75 -7.953 9.75 1 68.25 22 ASN B O 1
ATOM 3506 N N . ASP B 1 23 ? -20.094 -6.496 8.578 1 75.75 23 ASP B N 1
ATOM 3507 C CA . ASP B 1 23 ? -21.281 -7.332 8.711 1 75.75 23 ASP B CA 1
ATOM 3508 C C . ASP B 1 23 ? -21.578 -8.062 7.406 1 75.75 23 ASP B C 1
ATOM 3510 O O . ASP B 1 23 ? -22.703 -8.555 7.207 1 75.75 23 ASP B O 1
ATOM 3514 N N . PHE B 1 24 ? -20.562 -8.094 6.555 1 84.69 24 PHE B N 1
ATOM 3515 C CA . PHE B 1 24 ? -20.844 -8.758 5.289 1 84.69 24 PHE B CA 1
ATOM 3516 C C . PHE B 1 24 ? -20.594 -10.25 5.391 1 84.69 24 PHE B C 1
ATOM 3518 O O . PHE B 1 24 ? -19.719 -10.688 6.156 1 84.69 24 PHE B O 1
ATOM 3525 N N . PRO B 1 25 ? -21.344 -11.039 4.645 1 88.56 25 PRO B N 1
ATOM 3526 C CA . PRO B 1 25 ? -21.109 -12.484 4.676 1 88.56 25 PRO B CA 1
ATOM 3527 C C . PRO B 1 25 ? -19.703 -12.859 4.176 1 88.56 25 PRO B C 1
ATOM 3529 O O . PRO B 1 25 ? -19.266 -12.344 3.146 1 88.56 25 PRO B O 1
ATOM 3532 N N . ILE B 1 26 ? -19.094 -13.648 4.926 1 92.44 26 ILE B N 1
ATOM 3533 C CA . ILE B 1 26 ? -17.766 -14.141 4.582 1 92.44 26 ILE B CA 1
ATOM 3534 C C . ILE B 1 26 ? -17.844 -15.602 4.145 1 92.44 26 ILE B C 1
ATOM 3536 O O . ILE B 1 26 ? -18.438 -16.438 4.84 1 92.44 26 ILE B O 1
ATOM 3540 N N . PRO B 1 27 ? -17.281 -15.883 2.99 1 95.25 27 PRO B N 1
ATOM 3541 C CA . PRO B 1 27 ? -17.312 -17.281 2.564 1 95.25 27 PRO B CA 1
ATOM 3542 C C . PRO B 1 27 ? -16.578 -18.219 3.521 1 95.25 27 PRO B C 1
ATOM 3544 O O . PRO B 1 27 ? -15.57 -17.812 4.117 1 95.25 27 PRO B O 1
ATOM 3547 N N . ALA B 1 28 ? -17.047 -19.422 3.676 1 93.69 28 ALA B N 1
ATOM 3548 C CA . ALA B 1 28 ? -16.594 -20.391 4.68 1 93.69 28 ALA B CA 1
ATOM 3549 C C . ALA B 1 28 ? -15.102 -20.672 4.531 1 93.69 28 ALA B C 1
ATOM 3551 O O . ALA B 1 28 ? -14.406 -20.938 5.52 1 93.69 28 ALA B O 1
ATOM 3552 N N . GLY B 1 29 ? -14.516 -20.531 3.436 1 96.5 29 GLY B N 1
ATOM 3553 C CA . GLY B 1 29 ? -13.125 -20.859 3.213 1 96.5 29 GLY B CA 1
ATOM 3554 C C . GLY B 1 29 ? -12.172 -19.719 3.541 1 96.5 29 GLY B C 1
ATOM 3555 O O . GLY B 1 29 ? -10.953 -19.922 3.576 1 96.5 29 GLY B O 1
ATOM 3556 N N . ALA B 1 30 ? -12.703 -18.578 3.947 1 96.88 30 ALA B N 1
ATOM 3557 C CA . ALA B 1 30 ? -11.867 -17.422 4.223 1 96.88 30 ALA B CA 1
ATOM 3558 C C . ALA B 1 30 ? -11.086 -17.594 5.516 1 96.88 30 ALA B C 1
ATOM 3560 O O . ALA B 1 30 ? -11.648 -17.969 6.547 1 96.88 30 ALA B O 1
ATOM 3561 N N . GLY B 1 31 ? -9.789 -17.422 5.422 1 96.75 31 GLY B N 1
ATOM 3562 C CA . GLY B 1 31 ? -8.93 -17.5 6.59 1 96.75 31 GLY B CA 1
ATOM 3563 C C . GLY B 1 31 ? -8.383 -18.891 6.832 1 96.75 31 GLY B C 1
ATOM 3564 O O . GLY B 1 31 ? -7.566 -19.109 7.73 1 96.75 31 GLY B O 1
ATOM 3565 N N . LEU B 1 32 ? -8.781 -19.828 6.035 1 98.12 32 LEU B N 1
ATOM 3566 C CA . LEU B 1 32 ? -8.344 -21.203 6.238 1 98.12 32 LEU B CA 1
ATOM 3567 C C . LEU B 1 32 ? -7.102 -21.516 5.414 1 98.12 32 LEU B C 1
ATOM 3569 O O . LEU B 1 32 ? -6.973 -21.047 4.277 1 98.12 32 LEU B O 1
ATOM 3573 N N . ASN B 1 33 ? -6.203 -22.234 6.039 1 97.81 33 ASN B N 1
ATOM 3574 C CA . ASN B 1 33 ? -5.145 -22.812 5.215 1 97.81 33 ASN B CA 1
ATOM 3575 C C . ASN B 1 33 ? -5.637 -24.031 4.445 1 97.81 33 ASN B C 1
ATOM 3577 O O . ASN B 1 33 ? -6.816 -24.391 4.527 1 97.81 33 ASN B O 1
ATOM 3581 N N . ILE B 1 34 ? -4.773 -24.656 3.682 1 98.56 34 ILE B N 1
ATOM 3582 C CA . ILE B 1 34 ? -5.215 -25.703 2.764 1 98.56 34 ILE B CA 1
ATOM 3583 C C . ILE B 1 34 ? -5.75 -26.891 3.555 1 98.56 34 ILE B C 1
ATOM 3585 O O . ILE B 1 34 ? -6.75 -27.516 3.166 1 98.56 34 ILE B O 1
ATOM 3589 N N . PHE B 1 35 ? -5.188 -27.25 4.672 1 98.5 35 PHE B N 1
ATOM 3590 C CA . PHE B 1 35 ? -5.625 -28.422 5.434 1 98.5 35 PHE B CA 1
ATOM 3591 C C . PHE B 1 35 ? -6.965 -28.156 6.105 1 98.5 35 PHE B C 1
ATOM 3593 O O . PHE B 1 35 ? -7.852 -29.016 6.094 1 98.5 35 PHE B O 1
ATOM 3600 N N . GLU B 1 36 ? -7.055 -26.984 6.668 1 98.5 36 GLU B N 1
ATOM 3601 C CA . GLU B 1 36 ? -8.336 -26.594 7.258 1 98.5 36 GLU B CA 1
ATOM 3602 C C . GLU B 1 36 ? -9.438 -26.562 6.203 1 98.5 36 GLU B C 1
ATOM 3604 O O . GLU B 1 36 ? -10.578 -26.938 6.484 1 98.5 36 GLU B O 1
ATOM 3609 N N . PHE B 1 37 ? -9.062 -26.094 5.059 1 98.56 37 PHE B N 1
ATOM 3610 C CA . PHE B 1 37 ? -10.016 -26 3.961 1 98.56 37 PHE B CA 1
ATOM 3611 C C . PHE B 1 37 ? -10.461 -27.391 3.514 1 98.56 37 PHE B C 1
ATOM 3613 O O . PHE B 1 37 ? -11.656 -27.625 3.293 1 98.56 37 PHE B O 1
ATOM 3620 N N . LEU B 1 38 ? -9.57 -28.328 3.355 1 98.62 38 LEU B N 1
ATOM 3621 C CA . LEU B 1 38 ? -9.891 -29.703 2.977 1 98.62 38 LEU B CA 1
ATOM 3622 C C . LEU B 1 38 ? -10.75 -30.375 4.039 1 98.62 38 LEU B C 1
ATOM 3624 O O . LEU B 1 38 ? -11.695 -31.094 3.713 1 98.62 38 LEU B O 1
ATOM 3628 N N . ASP B 1 39 ? -10.445 -30.078 5.277 1 98.19 39 ASP B N 1
ATOM 3629 C CA . ASP B 1 39 ? -11.234 -30.625 6.379 1 98.19 39 ASP B CA 1
ATOM 3630 C C . ASP B 1 39 ? -12.664 -30.094 6.336 1 98.19 39 ASP B C 1
ATOM 3632 O O . ASP B 1 39 ? -13.609 -30.844 6.629 1 98.19 39 ASP B O 1
ATOM 3636 N N . LEU B 1 40 ? -12.789 -28.859 6.004 1 97.75 40 LEU B N 1
ATOM 3637 C CA . LEU B 1 40 ? -14.094 -28.219 5.93 1 97.75 40 LEU B CA 1
ATOM 3638 C C . LEU B 1 40 ? -15.031 -28.984 5.004 1 97.75 40 LEU B C 1
ATOM 3640 O O . LEU B 1 40 ? -16.234 -29.047 5.25 1 97.75 40 LEU B O 1
ATOM 3644 N N . TYR B 1 41 ? -14.492 -29.578 3.965 1 97.38 41 TYR B N 1
ATOM 3645 C CA . TYR B 1 41 ? -15.32 -30.234 2.965 1 97.38 41 TYR B CA 1
ATOM 3646 C C . TYR B 1 41 ? -15.117 -31.75 2.996 1 97.38 41 TYR B C 1
ATOM 3648 O O . TYR B 1 41 ? -15.477 -32.438 2.049 1 97.38 41 TYR B O 1
ATOM 3656 N N . ASP B 1 42 ? -14.406 -32.25 3.963 1 96.94 42 ASP B N 1
ATOM 3657 C CA . ASP B 1 42 ? -14.289 -33.688 4.289 1 96.94 42 ASP B CA 1
ATOM 3658 C C . ASP B 1 42 ? -13.422 -34.406 3.266 1 96.94 42 ASP B C 1
ATOM 3660 O O . ASP B 1 42 ? -13.734 -35.531 2.863 1 96.94 42 ASP B O 1
ATOM 3664 N N . TYR B 1 43 ? -12.438 -33.719 2.75 1 98 43 TYR B N 1
ATOM 3665 C CA . TYR B 1 43 ? -11.391 -34.375 1.978 1 98 43 TYR B CA 1
ATOM 3666 C C . TYR B 1 43 ? -10.234 -34.812 2.877 1 98 43 TYR B C 1
ATOM 3668 O O . TYR B 1 43 ? -9.703 -34 3.641 1 98 43 TYR B O 1
ATOM 3676 N N . THR B 1 44 ? -9.867 -36.062 2.783 1 96.44 44 THR B N 1
ATOM 3677 C CA . THR B 1 44 ? -8.727 -36.469 3.578 1 96.44 44 THR B CA 1
ATOM 3678 C C . THR B 1 44 ? -7.418 -36.094 2.893 1 96.44 44 THR B C 1
ATOM 3680 O O . THR B 1 44 ? -7.359 -36 1.665 1 96.44 44 THR B O 1
ATOM 3683 N N . HIS B 1 45 ? -6.422 -35.844 3.701 1 97.56 45 HIS B N 1
ATOM 3684 C CA . HIS B 1 45 ? -5.203 -35.281 3.135 1 97.56 45 HIS B CA 1
ATOM 3685 C C . HIS B 1 45 ? -3.973 -35.75 3.91 1 97.56 45 HIS B C 1
ATOM 3687 O O . HIS B 1 45 ? -4.09 -36.219 5.039 1 97.56 45 HIS B O 1
ATOM 3693 N N . GLU B 1 46 ? -2.842 -35.688 3.262 1 98.25 46 GLU B N 1
ATOM 3694 C CA . GLU B 1 46 ? -1.518 -35.938 3.828 1 98.25 46 GLU B CA 1
ATOM 3695 C C . GLU B 1 46 ? -0.566 -34.781 3.523 1 98.25 46 GLU B C 1
ATOM 3697 O O . GLU B 1 46 ? -0.72 -34.094 2.514 1 98.25 46 GLU B O 1
ATOM 3702 N N . GLU B 1 47 ? 0.291 -34.562 4.441 1 98.38 47 GLU B N 1
ATOM 3703 C CA . GLU B 1 47 ? 1.384 -33.625 4.25 1 98.38 47 GLU B CA 1
ATOM 3704 C C . GLU B 1 47 ? 2.725 -34.344 4.133 1 98.38 47 GLU B C 1
ATOM 3706 O O . GLU B 1 47 ? 3.045 -35.188 4.949 1 98.38 47 GLU B O 1
ATOM 3711 N N . HIS B 1 48 ? 3.434 -34.031 3.117 1 98.75 48 HIS B N 1
ATOM 3712 C CA . HIS B 1 48 ? 4.77 -34.594 2.9 1 98.75 48 HIS B CA 1
ATOM 3713 C C . HIS B 1 48 ? 5.816 -33.469 2.855 1 98.75 48 HIS B C 1
ATOM 3715 O O . HIS B 1 48 ? 5.5 -32.344 2.523 1 98.75 48 HIS B O 1
ATOM 3721 N N . SER B 1 49 ? 7.016 -33.781 3.254 1 98.69 49 SER B N 1
ATOM 3722 C CA . SER B 1 49 ? 8.195 -32.938 3.096 1 98.69 49 SER B CA 1
ATOM 3723 C C . SER B 1 49 ? 9.242 -33.625 2.207 1 98.69 49 SER B C 1
ATOM 3725 O O . SER B 1 49 ? 9.625 -34.75 2.451 1 98.69 49 SER B O 1
ATOM 3727 N N . VAL B 1 50 ? 9.68 -32.906 1.203 1 98.88 50 VAL B N 1
ATOM 3728 C CA . VAL B 1 50 ? 10.609 -33.469 0.228 1 98.88 50 VAL B CA 1
ATOM 3729 C C . VAL B 1 50 ? 11.883 -32.656 0.184 1 98.88 50 VAL B C 1
ATOM 3731 O O . VAL B 1 50 ? 11.836 -31.422 0.012 1 98.88 50 VAL B O 1
ATOM 3734 N N . VAL B 1 51 ? 13.047 -33.25 0.319 1 98.88 51 VAL B N 1
ATOM 3735 C CA . VAL B 1 51 ? 14.328 -32.562 0.283 1 98.88 51 VAL B CA 1
ATOM 3736 C C . VAL B 1 51 ? 14.891 -32.594 -1.135 1 98.88 51 VAL B C 1
ATOM 3738 O O . VAL B 1 51 ? 14.984 -33.656 -1.749 1 98.88 51 VAL B O 1
ATOM 3741 N N . THR B 1 52 ? 15.211 -31.469 -1.655 1 98.88 52 THR B N 1
ATOM 3742 C CA . THR B 1 52 ? 15.789 -31.375 -2.99 1 98.88 52 THR B CA 1
ATOM 3743 C C . THR B 1 52 ? 17.297 -31.656 -2.945 1 98.88 52 THR B C 1
ATOM 3745 O O . THR B 1 52 ? 17.891 -31.656 -1.87 1 98.88 52 THR B O 1
ATOM 3748 N N . GLU B 1 53 ? 17.812 -31.844 -4.129 1 98.5 53 GLU B N 1
ATOM 3749 C CA . GLU B 1 53 ? 19.234 -32.125 -4.258 1 98.5 53 GLU B CA 1
ATOM 3750 C C . GLU B 1 53 ? 20.078 -31 -3.66 1 98.5 53 GLU B C 1
ATOM 3752 O O . GLU B 1 53 ? 21.141 -31.25 -3.076 1 98.5 53 GLU B O 1
ATOM 3757 N N . ASP B 1 54 ? 19.547 -29.781 -3.777 1 98.38 54 ASP B N 1
ATOM 3758 C CA . ASP B 1 54 ? 20.328 -28.641 -3.316 1 98.38 54 ASP B CA 1
ATOM 3759 C C . ASP B 1 54 ? 19.875 -28.188 -1.927 1 98.38 54 ASP B C 1
ATOM 3761 O O . ASP B 1 54 ? 20.219 -27.094 -1.479 1 98.38 54 ASP B O 1
ATOM 3765 N N . GLY B 1 55 ? 19.016 -28.922 -1.286 1 98.75 55 GLY B N 1
ATOM 3766 C CA . GLY B 1 55 ? 18.875 -28.812 0.157 1 98.75 55 GLY B CA 1
ATOM 3767 C C . GLY B 1 55 ? 17.578 -28.141 0.575 1 98.75 55 GLY B C 1
ATOM 3768 O O . GLY B 1 55 ? 17.281 -28.047 1.767 1 98.75 55 GLY B O 1
ATOM 3769 N N . TYR B 1 56 ? 16.75 -27.672 -0.313 1 98.88 56 TYR B N 1
ATOM 3770 C CA . TYR B 1 56 ? 15.461 -27.109 0.074 1 98.88 56 TYR B CA 1
ATOM 3771 C C . TYR B 1 56 ? 14.523 -28.203 0.575 1 98.88 56 TYR B C 1
ATOM 3773 O O . TYR B 1 56 ? 14.578 -29.344 0.105 1 98.88 56 TYR B O 1
ATOM 3781 N N . ILE B 1 57 ? 13.703 -27.891 1.528 1 98.88 57 ILE B N 1
ATOM 3782 C CA . ILE B 1 57 ? 12.648 -28.781 2.018 1 98.88 57 ILE B CA 1
ATOM 3783 C C . ILE B 1 57 ? 11.289 -28.281 1.541 1 98.88 57 ILE B C 1
ATOM 3785 O O . ILE B 1 57 ? 10.805 -27.234 2.002 1 98.88 57 ILE B O 1
ATOM 3789 N N . LEU B 1 58 ? 10.672 -29.016 0.696 1 98.88 58 LEU B N 1
ATOM 3790 C CA . LEU B 1 58 ? 9.461 -28.578 0.008 1 98.88 58 LEU B CA 1
ATOM 3791 C C . LEU B 1 58 ? 8.227 -29.203 0.647 1 98.88 58 LEU B C 1
ATOM 3793 O O . LEU B 1 58 ? 8.242 -30.359 1.046 1 98.88 58 LEU B O 1
ATOM 3797 N N . GLY B 1 59 ? 7.191 -28.344 0.822 1 98.88 59 GLY B N 1
ATOM 3798 C CA . GLY B 1 59 ? 5.895 -28.875 1.19 1 98.88 59 GLY B CA 1
ATOM 3799 C C . GLY B 1 59 ? 5.156 -29.516 0.024 1 98.88 59 GLY B C 1
ATOM 3800 O O . GLY B 1 59 ? 5.078 -28.922 -1.058 1 98.88 59 GLY B O 1
ATOM 3801 N N . LEU B 1 60 ? 4.707 -30.703 0.194 1 98.88 60 LEU B N 1
ATOM 3802 C CA . LEU B 1 60 ? 3.92 -31.469 -0.771 1 98.88 60 LEU B CA 1
ATOM 3803 C C . LEU B 1 60 ? 2.656 -32.031 -0.122 1 98.88 60 LEU B C 1
ATOM 3805 O O . LEU B 1 60 ? 2.721 -32.656 0.937 1 98.88 60 LEU B O 1
ATOM 3809 N N . HIS B 1 61 ? 1.538 -31.703 -0.783 1 98.94 61 HIS B N 1
ATOM 3810 C CA . HIS B 1 61 ? 0.264 -32.125 -0.208 1 98.94 61 HIS B CA 1
ATOM 3811 C C . HIS B 1 61 ? -0.407 -33.188 -1.068 1 98.94 61 HIS B C 1
ATOM 3813 O O . HIS B 1 61 ? -0.219 -33.219 -2.287 1 98.94 61 HIS B O 1
ATOM 3819 N N . ARG B 1 62 ? -1.13 -34.062 -0.396 1 98.75 62 ARG B N 1
ATOM 3820 C CA . ARG B 1 62 ? -1.817 -35.156 -1.068 1 98.75 62 ARG B CA 1
ATOM 3821 C C . ARG B 1 62 ? -3.271 -35.25 -0.617 1 98.75 62 ARG B C 1
ATOM 3823 O O . ARG B 1 62 ? -3.557 -35.219 0.582 1 98.75 62 ARG B O 1
ATOM 3830 N N . ILE B 1 63 ? -4.188 -35.188 -1.603 1 98.12 63 ILE B N 1
ATOM 3831 C CA . ILE B 1 63 ? -5.578 -35.531 -1.32 1 98.12 63 ILE B CA 1
ATOM 3832 C C . ILE B 1 63 ? -5.797 -37.031 -1.522 1 98.12 63 ILE B C 1
ATOM 3834 O O . ILE B 1 63 ? -5.809 -37.5 -2.656 1 98.12 63 ILE B O 1
ATOM 3838 N N . THR B 1 64 ? -6.09 -37.719 -0.461 1 93 64 THR B N 1
ATOM 3839 C CA . THR B 1 64 ? -6.074 -39.156 -0.503 1 93 64 THR B CA 1
ATOM 3840 C C . THR B 1 64 ? -7.477 -39.719 -0.762 1 93 64 THR B C 1
ATOM 3842 O O . THR B 1 64 ? -7.633 -40.844 -1.266 1 93 64 THR B O 1
ATOM 3845 N N . SER B 1 65 ? -8.453 -39 -0.319 1 91.31 65 SER B N 1
ATOM 3846 C CA . SER B 1 65 ? -9.82 -39.438 -0.576 1 91.31 65 SER B CA 1
ATOM 3847 C C . SER B 1 65 ? -10.789 -38.25 -0.55 1 91.31 65 SER B C 1
ATOM 3849 O O . SER B 1 65 ? -10.43 -37.156 -0.09 1 91.31 65 SER B O 1
ATOM 3851 N N . SER B 1 66 ? -11.961 -38.469 -1.179 1 93.06 66 SER B N 1
ATOM 3852 C CA . SER B 1 66 ? -13.023 -37.469 -1.233 1 93.06 66 SER B CA 1
ATOM 3853 C C . SER B 1 66 ? -14.336 -38.031 -0.681 1 93.06 66 SER B C 1
ATOM 3855 O O . SER B 1 66 ? -14.5 -39.25 -0.555 1 93.06 66 SER B O 1
ATOM 3857 N N . PRO B 1 67 ? -15.227 -37.156 -0.287 1 91.44 67 PRO B N 1
ATOM 3858 C CA . PRO B 1 67 ? -16.531 -37.656 0.154 1 91.44 67 PRO B CA 1
ATOM 3859 C C . PRO B 1 67 ? -17.297 -38.375 -0.953 1 91.44 67 PRO B C 1
ATOM 3861 O O . PRO B 1 67 ? -18.156 -39.219 -0.667 1 91.44 67 PRO B O 1
ATOM 3864 N N . ARG B 1 68 ? -16.906 -38.094 -2.168 1 87.88 68 ARG B N 1
ATOM 3865 C CA . ARG B 1 68 ? -17.625 -38.688 -3.303 1 87.88 68 ARG B CA 1
ATOM 3866 C C . ARG B 1 68 ? -16.938 -39.938 -3.805 1 87.88 68 ARG B C 1
ATOM 3868 O O . ARG B 1 68 ? -17.531 -40.719 -4.551 1 87.88 68 ARG B O 1
ATOM 3875 N N . ASN B 1 69 ? -15.758 -40.094 -3.484 1 85.94 69 ASN B N 1
ATOM 3876 C CA . ASN B 1 69 ? -14.977 -41.25 -3.908 1 85.94 69 ASN B CA 1
ATOM 3877 C C . ASN B 1 69 ? -14.023 -41.719 -2.814 1 85.94 69 ASN B C 1
ATOM 3879 O O . ASN B 1 69 ? -12.93 -41.156 -2.664 1 85.94 69 ASN B O 1
ATOM 3883 N N . ARG B 1 70 ? -14.43 -42.812 -2.166 1 83.25 70 ARG B N 1
ATOM 3884 C CA . ARG B 1 70 ? -13.633 -43.312 -1.051 1 83.25 70 ARG B CA 1
ATOM 3885 C C . ARG B 1 70 ? -12.914 -44.594 -1.427 1 83.25 70 ARG B C 1
ATOM 3887 O O . ARG B 1 70 ? -12.539 -45.375 -0.553 1 83.25 70 ARG B O 1
ATOM 3894 N N . ALA B 1 71 ? -12.891 -44.75 -2.77 1 75.56 71 ALA B N 1
ATOM 3895 C CA . ALA B 1 71 ? -12.266 -46 -3.25 1 75.56 71 ALA B CA 1
ATOM 3896 C C . ALA B 1 71 ? -10.844 -46.125 -2.719 1 75.56 71 ALA B C 1
ATOM 3898 O O . ALA B 1 71 ? -10.109 -45.156 -2.629 1 75.56 71 ALA B O 1
ATOM 3899 N N . GLU B 1 72 ? -10.633 -47.469 -2.258 1 77.19 72 GLU B N 1
ATOM 3900 C CA . GLU B 1 72 ? -9.289 -47.812 -1.827 1 77.19 72 GLU B CA 1
ATOM 3901 C C . GLU B 1 72 ? -8.516 -48.5 -2.953 1 77.19 72 GLU B C 1
ATOM 3903 O O . GLU B 1 72 ? -9.102 -48.938 -3.939 1 77.19 72 GLU B O 1
ATOM 3908 N N . GLY B 1 73 ? -7.25 -48.438 -3.07 1 77.56 73 GLY B N 1
ATOM 3909 C CA . GLY B 1 73 ? -6.445 -49.094 -4.086 1 77.56 73 GLY B CA 1
ATOM 3910 C C . GLY B 1 73 ? -5.621 -48.125 -4.914 1 77.56 73 GLY B C 1
ATOM 3911 O O . GLY B 1 73 ? -5.535 -46.938 -4.59 1 77.56 73 GLY B O 1
ATOM 3912 N N . PRO B 1 74 ? -5.16 -48.781 -5.973 1 84.81 74 PRO B N 1
ATOM 3913 C CA . PRO B 1 74 ? -4.305 -47.969 -6.824 1 84.81 74 PRO B CA 1
ATOM 3914 C C . PRO B 1 74 ? -5.098 -46.969 -7.66 1 84.81 74 PRO B C 1
ATOM 3916 O O . PRO B 1 74 ? -6.133 -47.312 -8.234 1 84.81 74 PRO B O 1
ATOM 3919 N N . LYS B 1 75 ? -4.797 -45.781 -7.664 1 91.44 75 LYS B N 1
ATOM 3920 C CA . LYS B 1 75 ? -5.387 -44.656 -8.422 1 91.44 75 LYS B CA 1
ATOM 3921 C C . LYS B 1 75 ? -4.367 -44.062 -9.375 1 91.44 75 LYS B C 1
ATOM 3923 O O . LYS B 1 75 ? -3.18 -43.969 -9.055 1 91.44 75 LYS B O 1
ATOM 3928 N N . PRO B 1 76 ? -4.898 -43.688 -10.633 1 95.56 76 PRO B N 1
ATOM 3929 C CA . PRO B 1 76 ? -3.975 -42.875 -11.422 1 95.56 76 PRO B CA 1
ATOM 3930 C C . PRO B 1 76 ? -3.574 -41.562 -10.711 1 95.56 76 PRO B C 1
ATOM 3932 O O . PRO B 1 76 ? -4.367 -41 -9.953 1 95.56 76 PRO B O 1
ATOM 3935 N N . VAL B 1 77 ? -2.346 -41.188 -10.984 1 98.31 77 VAL B N 1
ATOM 3936 C CA . VAL B 1 77 ? -1.764 -40.094 -10.203 1 98.31 77 VAL B CA 1
ATOM 3937 C C . VAL B 1 77 ? -1.769 -38.812 -11.016 1 98.31 77 VAL B C 1
ATOM 3939 O O . VAL B 1 77 ? -1.405 -38.812 -12.195 1 98.31 77 VAL B O 1
ATOM 3942 N N . VAL B 1 78 ? -2.248 -37.75 -10.422 1 98.75 78 VAL B N 1
ATOM 3943 C CA . VAL B 1 78 ? -2.166 -36.406 -11.023 1 98.75 78 VAL B CA 1
ATOM 3944 C C . VAL B 1 78 ? -1.398 -35.469 -10.094 1 98.75 78 VAL B C 1
ATOM 3946 O O . VAL B 1 78 ? -1.641 -35.438 -8.883 1 98.75 78 VAL B O 1
ATOM 3949 N N . PHE B 1 79 ? -0.441 -34.75 -10.648 1 98.94 79 PHE B N 1
ATOM 3950 C CA . PHE B 1 79 ? 0.385 -33.781 -9.93 1 98.94 79 PHE B CA 1
ATOM 3951 C C . PHE B 1 79 ? 0.101 -32.375 -10.406 1 98.94 79 PHE B C 1
ATOM 3953 O O . PHE B 1 79 ? 0.271 -32.062 -11.586 1 98.94 79 PHE B O 1
ATOM 3960 N N . LEU B 1 80 ? -0.356 -31.5 -9.469 1 98.94 80 LEU B N 1
ATOM 3961 C CA . LEU B 1 80 ? -0.721 -30.125 -9.781 1 98.94 80 LEU B CA 1
ATOM 3962 C C . LEU B 1 80 ? 0.316 -29.141 -9.234 1 98.94 80 LEU B C 1
ATOM 3964 O O . LEU B 1 80 ? 0.667 -29.203 -8.055 1 98.94 80 LEU B O 1
ATOM 3968 N N . MET B 1 81 ? 0.798 -28.234 -10.07 1 98.94 81 MET B N 1
ATOM 3969 C CA . MET B 1 81 ? 1.812 -27.266 -9.672 1 98.94 81 MET B CA 1
ATOM 3970 C C . MET B 1 81 ? 1.341 -25.844 -9.953 1 98.94 81 MET B C 1
ATOM 3972 O O . MET B 1 81 ? 0.866 -25.547 -11.047 1 98.94 81 MET B O 1
ATOM 3976 N N . HIS B 1 82 ? 1.48 -24.984 -9 1 98.75 82 HIS B N 1
ATOM 3977 C CA . HIS B 1 82 ? 0.951 -23.625 -9 1 98.75 82 HIS B CA 1
ATOM 3978 C C . HIS B 1 82 ? 1.874 -22.672 -9.758 1 98.75 82 HIS B C 1
ATOM 3980 O O . HIS B 1 82 ? 2.959 -23.062 -10.188 1 98.75 82 HIS B O 1
ATOM 3986 N N . GLY B 1 83 ? 1.378 -21.422 -9.93 1 98.38 83 GLY B N 1
ATOM 3987 C CA . GLY B 1 83 ? 2.137 -20.375 -10.586 1 98.38 83 GLY B CA 1
ATOM 3988 C C . GLY B 1 83 ? 2.9 -19.5 -9.625 1 98.38 83 GLY B C 1
ATOM 3989 O O . GLY B 1 83 ? 3.076 -19.844 -8.453 1 98.38 83 GLY B O 1
ATOM 3990 N N . LEU B 1 84 ? 3.377 -18.359 -10.125 1 97.62 84 LEU B N 1
ATOM 3991 C CA . LEU B 1 84 ? 4.156 -17.391 -9.367 1 97.62 84 LEU B CA 1
ATOM 3992 C C . LEU B 1 84 ? 3.322 -16.781 -8.242 1 97.62 84 LEU B C 1
ATOM 3994 O O . LEU B 1 84 ? 2.158 -16.438 -8.445 1 97.62 84 LEU B O 1
ATOM 3998 N N . GLU B 1 85 ? 3.893 -16.609 -7.07 1 95.94 85 GLU B N 1
ATOM 3999 C CA . GLU B 1 85 ? 3.277 -16 -5.891 1 95.94 85 GLU B CA 1
ATOM 4000 C C . GLU B 1 85 ? 2.074 -16.812 -5.418 1 95.94 85 GLU B C 1
ATOM 4002 O O . GLU B 1 85 ? 1.123 -16.25 -4.867 1 95.94 85 GLU B O 1
ATOM 4007 N N . SER B 1 86 ? 2.064 -18.047 -5.754 1 97.81 86 SER B N 1
ATOM 4008 C CA . SER B 1 86 ? 0.948 -18.922 -5.441 1 97.81 86 SER B CA 1
ATOM 4009 C C . SER B 1 86 ? 1.411 -20.141 -4.645 1 97.81 86 SER B C 1
ATOM 4011 O O . SER B 1 86 ? 2.582 -20.234 -4.27 1 97.81 86 SER B O 1
ATOM 4013 N N . SER B 1 87 ? 0.406 -21.031 -4.305 1 98.56 87 SER B N 1
ATOM 4014 C CA . SER B 1 87 ? 0.649 -22.266 -3.555 1 98.56 87 SER B CA 1
ATOM 4015 C C . SER B 1 87 ? -0.342 -23.344 -3.943 1 98.56 87 SER B C 1
ATOM 4017 O O . SER B 1 87 ? -1.205 -23.141 -4.797 1 98.56 87 SER B O 1
ATOM 4019 N N . SER B 1 88 ? -0.182 -24.422 -3.248 1 98.81 88 SER B N 1
ATOM 4020 C CA . SER B 1 88 ? -1.068 -25.562 -3.463 1 98.81 88 SER B CA 1
ATOM 4021 C C . SER B 1 88 ? -2.525 -25.188 -3.225 1 98.81 88 SER B C 1
ATOM 4023 O O . SER B 1 88 ? -3.434 -25.781 -3.797 1 98.81 88 SER B O 1
ATOM 4025 N N . MET B 1 89 ? -2.752 -24.141 -2.498 1 98.62 89 MET B N 1
ATOM 4026 C CA . MET B 1 89 ? -4.102 -23.719 -2.137 1 98.62 89 MET B CA 1
ATOM 4027 C C . MET B 1 89 ? -4.906 -23.344 -3.379 1 98.62 89 MET B C 1
ATOM 4029 O O . MET B 1 89 ? -6.125 -23.531 -3.41 1 98.62 89 MET B O 1
ATOM 4033 N N . ASP B 1 90 ? -4.273 -22.938 -4.391 1 98.25 90 ASP B N 1
ATOM 4034 C CA . ASP B 1 90 ? -4.945 -22.406 -5.574 1 98.25 90 ASP B CA 1
ATOM 4035 C C . ASP B 1 90 ? -5.703 -23.5 -6.312 1 98.25 90 ASP B C 1
ATOM 4037 O O . ASP B 1 90 ? -6.621 -23.219 -7.086 1 98.25 90 ASP B O 1
ATOM 4041 N N . TRP B 1 91 ? -5.395 -24.719 -6.035 1 98.81 91 TRP B N 1
ATOM 4042 C CA . TRP B 1 91 ? -6.012 -25.828 -6.746 1 98.81 91 TRP B CA 1
ATOM 4043 C C . TRP B 1 91 ? -7.273 -26.297 -6.031 1 98.81 91 TRP B C 1
ATOM 4045 O O . TRP B 1 91 ? -7.965 -27.203 -6.504 1 98.81 91 TRP B O 1
ATOM 4055 N N . VAL B 1 92 ? -7.609 -25.672 -4.844 1 98.69 92 VAL B N 1
ATOM 4056 C CA . VAL B 1 92 ? -8.742 -26.188 -4.086 1 98.69 92 VAL B CA 1
ATOM 4057 C C . VAL B 1 92 ? -9.648 -25.031 -3.656 1 98.69 92 VAL B C 1
ATOM 4059 O O . VAL B 1 92 ? -10.797 -25.25 -3.279 1 98.69 92 VAL B O 1
ATOM 4062 N N . ASP B 1 93 ? -9.203 -23.797 -3.73 1 97.94 93 ASP B N 1
ATOM 4063 C CA . ASP B 1 93 ? -9.758 -22.703 -2.932 1 97.94 93 ASP B CA 1
ATOM 4064 C C . ASP B 1 93 ? -11.078 -22.203 -3.523 1 97.94 93 ASP B C 1
ATOM 4066 O O . ASP B 1 93 ? -11.828 -21.484 -2.861 1 97.94 93 ASP B O 1
ATOM 4070 N N . VAL B 1 94 ? -11.453 -22.625 -4.758 1 98.12 94 VAL B N 1
ATOM 4071 C CA . VAL B 1 94 ? -12.758 -22.234 -5.273 1 98.12 94 VAL B CA 1
ATOM 4072 C C . VAL B 1 94 ? -13.82 -23.234 -4.824 1 98.12 94 VAL B C 1
ATOM 4074 O O . VAL B 1 94 ? -15.008 -23.031 -5.07 1 98.12 94 VAL B O 1
ATOM 4077 N N . GLY B 1 95 ? -13.453 -24.375 -4.195 1 97.38 95 GLY B N 1
ATOM 4078 C CA . GLY B 1 95 ? -14.414 -25.266 -3.578 1 97.38 95 GLY B CA 1
ATOM 4079 C C . GLY B 1 95 ? -14.68 -26.516 -4.395 1 97.38 95 GLY B C 1
ATOM 4080 O O . GLY B 1 95 ? -14.156 -26.672 -5.5 1 97.38 95 GLY B O 1
ATOM 4081 N N . PRO B 1 96 ? -15.43 -27.422 -3.852 1 96.06 96 PRO B N 1
ATOM 4082 C CA . PRO B 1 96 ? -15.578 -28.766 -4.41 1 96.06 96 PRO B CA 1
ATOM 4083 C C . PRO B 1 96 ? -16.266 -28.766 -5.773 1 96.06 96 PRO B C 1
ATOM 4085 O O . PRO B 1 96 ? -16.031 -29.672 -6.582 1 96.06 96 PRO B O 1
ATOM 4088 N N . GLU B 1 97 ? -17.016 -27.734 -6.051 1 94.06 97 GLU B N 1
ATOM 4089 C CA . GLU B 1 97 ? -17.812 -27.75 -7.273 1 94.06 97 GLU B CA 1
ATOM 4090 C C . GLU B 1 97 ? -16.953 -27.391 -8.492 1 94.06 97 GLU B C 1
ATOM 4092 O O . GLU B 1 97 ? -17.297 -27.75 -9.617 1 94.06 97 GLU B O 1
ATOM 4097 N N . SER B 1 98 ? -15.797 -26.688 -8.188 1 96.44 98 SER B N 1
ATOM 4098 C CA . SER B 1 98 ? -15.133 -26.188 -9.383 1 96.44 98 SER B CA 1
ATOM 4099 C C . SER B 1 98 ? -13.617 -26.25 -9.242 1 96.44 98 SER B C 1
ATOM 4101 O O . SER B 1 98 ? -12.891 -26.047 -10.219 1 96.44 98 SER B O 1
ATOM 4103 N N . ALA B 1 99 ? -13.125 -26.531 -8.109 1 98.25 99 ALA B N 1
ATOM 4104 C CA . ALA B 1 99 ? -11.672 -26.609 -7.957 1 98.25 99 ALA B CA 1
ATOM 4105 C C . ALA 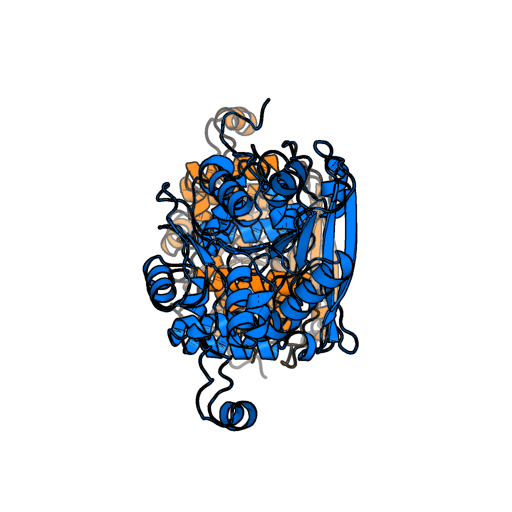B 1 99 ? -11.125 -27.875 -8.617 1 98.25 99 ALA B C 1
ATOM 4107 O O . ALA B 1 99 ? -11.531 -28.984 -8.273 1 98.25 99 ALA B O 1
ATOM 4108 N N . LEU B 1 100 ? -10.156 -27.719 -9.492 1 98.5 100 LEU B N 1
ATOM 4109 C CA . LEU B 1 100 ? -9.664 -28.828 -10.281 1 98.5 100 LEU B CA 1
ATOM 4110 C C . LEU B 1 100 ? -9.125 -29.938 -9.383 1 98.5 100 LEU B C 1
ATOM 4112 O O . LEU B 1 100 ? -9.391 -31.125 -9.609 1 98.5 100 LEU B O 1
ATOM 4116 N N . GLY B 1 101 ? -8.359 -29.562 -8.336 1 98.56 101 GLY B N 1
ATOM 4117 C CA . GLY B 1 101 ? -7.801 -30.562 -7.43 1 98.56 101 GLY B CA 1
ATOM 4118 C C . GLY B 1 101 ? -8.859 -31.422 -6.758 1 98.56 101 GLY B C 1
ATOM 4119 O O . GLY B 1 101 ? -8.703 -32.625 -6.645 1 98.56 101 GLY B O 1
ATOM 4120 N N . LEU B 1 102 ? -9.922 -30.797 -6.383 1 98.19 102 LEU B N 1
ATOM 4121 C CA . LEU B 1 102 ? -10.992 -31.516 -5.691 1 98.19 102 LEU B CA 1
ATOM 4122 C C . LEU B 1 102 ? -11.812 -32.344 -6.676 1 98.19 102 LEU B C 1
ATOM 4124 O O . LEU B 1 102 ? -12.18 -33.5 -6.379 1 98.19 102 LEU B O 1
ATOM 4128 N N . MET B 1 103 ? -12.047 -31.766 -7.84 1 96.88 103 MET B N 1
ATOM 4129 C CA . MET B 1 103 ? -12.812 -32.5 -8.852 1 96.88 103 MET B CA 1
ATOM 4130 C C . MET B 1 103 ? -12.07 -33.75 -9.297 1 96.88 103 MET B C 1
ATOM 4132 O O . MET B 1 103 ? -12.688 -34.812 -9.5 1 96.88 103 MET B O 1
ATOM 4136 N N . LEU B 1 104 ? -10.797 -33.625 -9.461 1 97.06 104 LEU B N 1
ATOM 4137 C CA . LEU B 1 104 ? -9.992 -34.812 -9.828 1 97.06 104 LEU B CA 1
ATOM 4138 C C . LEU B 1 104 ? -10.047 -35.875 -8.742 1 97.06 104 LEU B C 1
ATOM 4140 O O . LEU B 1 104 ? -10.148 -37.062 -9.039 1 97.06 104 LEU B O 1
ATOM 4144 N N . SER B 1 105 ? -9.984 -35.469 -7.512 1 96.19 105 SER B N 1
ATOM 4145 C CA . SER B 1 105 ? -10.117 -36.406 -6.414 1 96.19 105 SER B CA 1
ATOM 4146 C C . SER B 1 105 ? -11.477 -37.094 -6.441 1 96.19 105 SER B C 1
ATOM 4148 O O . SER B 1 105 ? -11.578 -38.312 -6.258 1 96.19 105 SER B O 1
ATOM 4150 N N . ASP B 1 106 ? -12.484 -36.312 -6.691 1 94.06 106 ASP B N 1
ATOM 4151 C CA . ASP B 1 106 ? -13.852 -36.812 -6.734 1 94.06 106 ASP B CA 1
ATOM 4152 C C . ASP B 1 106 ? -14.016 -37.875 -7.836 1 94.06 106 ASP B C 1
ATOM 4154 O O . ASP B 1 106 ? -14.852 -38.75 -7.727 1 94.06 106 ASP B O 1
ATOM 4158 N N . THR B 1 107 ? -13.211 -37.75 -8.859 1 90.38 107 THR B N 1
ATOM 4159 C CA . THR B 1 107 ? -13.367 -38.625 -10 1 90.38 107 THR B CA 1
ATOM 4160 C C . THR B 1 107 ? -12.391 -39.812 -9.914 1 90.38 107 THR B C 1
ATOM 4162 O O . THR B 1 107 ? -12.227 -40.562 -10.875 1 90.38 107 THR B O 1
ATOM 4165 N N . GLY B 1 108 ? -11.617 -39.875 -8.828 1 91.44 108 GLY B N 1
ATOM 4166 C CA . GLY B 1 108 ? -10.898 -41.125 -8.547 1 91.44 108 GLY B CA 1
ATOM 4167 C C . GLY B 1 108 ? -9.398 -41 -8.75 1 91.44 108 GLY B C 1
ATOM 4168 O O . GLY B 1 108 ? -8.703 -42 -8.875 1 91.44 108 GLY B O 1
ATOM 4169 N N . TYR B 1 109 ? -8.891 -39.875 -8.797 1 95.94 109 TYR B N 1
ATOM 4170 C CA . TYR B 1 109 ? -7.453 -39.688 -8.953 1 95.94 109 TYR B CA 1
ATOM 4171 C C . TYR B 1 109 ? -6.773 -39.531 -7.602 1 95.94 109 TYR B C 1
ATOM 4173 O O . TYR B 1 109 ? -7.402 -39.094 -6.637 1 95.94 109 TYR B O 1
ATOM 4181 N N . ASP B 1 110 ? -5.57 -40.031 -7.512 1 97.25 110 ASP B N 1
ATOM 4182 C CA . ASP B 1 110 ? -4.641 -39.656 -6.449 1 97.25 110 ASP B CA 1
ATOM 4183 C C . ASP B 1 110 ? -3.994 -38.312 -6.734 1 97.25 110 ASP B C 1
ATOM 4185 O O . ASP B 1 110 ? -3.107 -38.188 -7.582 1 97.25 110 ASP B O 1
ATOM 4189 N N . VAL B 1 111 ? -4.43 -37.25 -5.977 1 98.56 111 VAL B N 1
ATOM 4190 C CA . VAL B 1 111 ? -4.098 -35.875 -6.344 1 98.56 111 VAL B CA 1
ATOM 4191 C C . VAL B 1 111 ? -2.975 -35.375 -5.449 1 98.56 111 VAL B C 1
ATOM 4193 O O . VAL B 1 111 ? -3.088 -35.406 -4.223 1 98.56 111 VAL B O 1
ATOM 4196 N N . TRP B 1 112 ? -1.965 -34.938 -6.059 1 98.94 112 TRP B N 1
ATOM 4197 C CA . TRP B 1 112 ? -0.823 -34.344 -5.371 1 98.94 112 TRP B CA 1
ATOM 4198 C C . TRP B 1 112 ? -0.677 -32.875 -5.73 1 98.94 112 TRP B C 1
ATOM 4200 O O . TRP B 1 112 ? -0.87 -32.5 -6.883 1 98.94 112 TRP B O 1
ATOM 4210 N N . LEU B 1 113 ? -0.399 -32.062 -4.711 1 98.94 113 LEU B N 1
ATOM 4211 C CA . LEU B 1 113 ? -0.29 -30.609 -4.859 1 98.94 113 LEU B CA 1
ATOM 4212 C C . LEU B 1 113 ? 1.072 -30.125 -4.387 1 98.94 113 LEU B C 1
ATOM 4214 O O . LEU B 1 113 ? 1.382 -30.188 -3.195 1 98.94 113 LEU B O 1
ATOM 4218 N N . GLY B 1 114 ? 1.816 -29.562 -5.293 1 98.88 114 GLY B N 1
ATOM 4219 C CA . GLY B 1 114 ? 3.18 -29.172 -4.977 1 98.88 114 GLY B CA 1
ATOM 4220 C C . GLY B 1 114 ? 3.289 -27.734 -4.512 1 98.88 114 GLY B C 1
ATOM 4221 O O . GLY B 1 114 ? 2.361 -26.938 -4.695 1 98.88 114 GLY B O 1
ATOM 4222 N N . ASN B 1 115 ? 4.418 -27.406 -3.879 1 98.88 115 ASN B N 1
ATOM 4223 C CA . ASN B 1 115 ? 4.801 -26.062 -3.5 1 98.88 115 ASN B CA 1
ATOM 4224 C C . ASN B 1 115 ? 6.258 -25.766 -3.855 1 98.88 115 ASN B C 1
ATOM 4226 O O . ASN B 1 115 ? 7.152 -26.531 -3.494 1 98.88 115 ASN B O 1
ATOM 4230 N N . ASN B 1 116 ? 6.426 -24.656 -4.555 1 98.19 116 ASN B N 1
ATOM 4231 C CA . ASN B 1 116 ? 7.77 -24.234 -4.934 1 98.19 116 ASN B CA 1
ATOM 4232 C C . ASN B 1 116 ? 8.555 -23.703 -3.734 1 98.19 116 ASN B C 1
ATOM 4234 O O . ASN B 1 116 ? 7.961 -23.234 -2.768 1 98.19 116 ASN B O 1
ATOM 4238 N N . ARG B 1 117 ? 9.883 -23.875 -3.82 1 98.75 117 ARG B N 1
ATOM 4239 C CA . ARG B 1 117 ? 10.75 -23.266 -2.82 1 98.75 117 ARG B CA 1
ATOM 4240 C C . ARG B 1 117 ? 10.422 -21.781 -2.637 1 98.75 117 ARG B C 1
ATOM 4242 O O . ARG B 1 117 ? 10.125 -21.078 -3.607 1 98.75 117 ARG B O 1
ATOM 4249 N N . GLY B 1 118 ? 10.383 -21.375 -1.329 1 97.31 118 GLY B N 1
ATOM 4250 C CA . GLY B 1 118 ? 10.242 -19.953 -1.01 1 97.31 118 GLY B CA 1
ATOM 4251 C C . GLY B 1 118 ? 8.805 -19.547 -0.751 1 97.31 118 GLY B C 1
ATOM 4252 O O . GLY B 1 118 ? 8.555 -18.469 -0.198 1 97.31 118 GLY B O 1
ATOM 4253 N N . ASN B 1 119 ? 7.812 -20.359 -1.179 1 97.69 119 ASN B N 1
ATOM 4254 C CA . ASN B 1 119 ? 6.438 -19.953 -0.899 1 97.69 119 ASN B CA 1
ATOM 4255 C C . ASN B 1 119 ? 6.016 -20.344 0.517 1 97.69 119 ASN B C 1
ATOM 4257 O O . ASN B 1 119 ? 6.836 -20.812 1.305 1 97.69 119 ASN B O 1
ATOM 4261 N N . THR B 1 120 ? 4.816 -20.141 0.878 1 97.19 120 THR B N 1
ATOM 4262 C CA . THR B 1 120 ? 4.27 -20.266 2.225 1 97.19 120 THR B CA 1
ATOM 4263 C C . THR B 1 120 ? 4.598 -21.641 2.811 1 97.19 120 THR B C 1
ATOM 4265 O O . THR B 1 120 ? 4.871 -21.75 4.008 1 97.19 120 THR B O 1
ATOM 4268 N N . TRP B 1 121 ? 4.711 -22.672 1.993 1 98.44 121 TRP B N 1
ATOM 4269 C CA . TRP B 1 121 ? 4.793 -24.047 2.49 1 98.44 121 TRP B CA 1
ATOM 4270 C C . TRP B 1 121 ? 6.195 -24.609 2.303 1 98.44 121 TRP B C 1
ATOM 4272 O O . TRP B 1 121 ? 6.453 -25.766 2.645 1 98.44 121 TRP B O 1
ATOM 4282 N N . SER B 1 122 ? 7.078 -23.828 1.725 1 98.62 122 SER B N 1
ATOM 4283 C CA . SER B 1 122 ? 8.414 -24.312 1.384 1 98.62 122 SER B CA 1
ATOM 4284 C C . SER B 1 122 ? 9.477 -23.281 1.729 1 98.62 122 SER B C 1
ATOM 4286 O O . SER B 1 122 ? 10.297 -22.922 0.881 1 98.62 122 SER B O 1
ATOM 4288 N N . ARG B 1 123 ? 9.555 -22.984 2.996 1 97.5 123 ARG B N 1
ATOM 4289 C CA . ARG B 1 123 ? 10.484 -21.953 3.445 1 97.5 123 ARG B CA 1
ATOM 4290 C C . ARG B 1 123 ? 11.562 -22.547 4.344 1 97.5 123 ARG B C 1
ATOM 4292 O O . ARG B 1 123 ? 12.062 -21.875 5.25 1 97.5 123 ARG B O 1
ATOM 4299 N N . ASN B 1 124 ? 11.867 -23.797 4.156 1 98.12 124 ASN B N 1
ATOM 4300 C CA . ASN B 1 124 ? 12.906 -24.469 4.934 1 98.12 124 ASN B CA 1
ATOM 4301 C C . ASN B 1 124 ? 14.031 -24.969 4.043 1 98.12 124 ASN B C 1
ATOM 4303 O O . ASN B 1 124 ? 13.852 -25.156 2.836 1 98.12 124 ASN B O 1
ATOM 4307 N N . HIS B 1 125 ? 15.148 -25.156 4.641 1 98.5 125 HIS B N 1
ATOM 4308 C CA . HIS B 1 125 ? 16.375 -25.641 4.016 1 98.5 125 HIS B CA 1
ATOM 4309 C C . HIS B 1 125 ? 17.219 -26.438 5.012 1 98.5 125 HIS B C 1
ATOM 4311 O O . HIS B 1 125 ? 17.141 -26.203 6.219 1 98.5 125 HIS B O 1
ATOM 4317 N N . THR B 1 126 ? 18.016 -27.25 4.484 1 98.62 126 THR B N 1
ATOM 4318 C CA . THR B 1 126 ? 18.812 -28.109 5.363 1 98.62 126 THR B CA 1
ATOM 4319 C C . THR B 1 126 ? 19.938 -27.312 6.02 1 98.62 126 THR B C 1
ATOM 4321 O O . THR B 1 126 ? 20.438 -27.688 7.082 1 98.62 126 THR B O 1
ATOM 4324 N N . SER B 1 127 ? 20.312 -26.172 5.391 1 98.12 127 SER B N 1
ATOM 4325 C CA . SER B 1 127 ? 21.484 -25.484 5.934 1 98.12 127 SER B CA 1
ATOM 4326 C C . SER B 1 127 ? 21.297 -23.969 5.922 1 98.12 127 SER B C 1
ATOM 4328 O O . SER B 1 127 ? 22.094 -23.234 6.516 1 98.12 127 SER B O 1
ATOM 4330 N N . LEU B 1 128 ? 20.25 -23.469 5.227 1 97.56 128 LEU B N 1
ATOM 4331 C CA . LEU B 1 128 ? 20.078 -22.031 5.086 1 97.56 128 LEU B CA 1
ATOM 4332 C C . LEU B 1 128 ? 18.844 -21.562 5.836 1 97.56 128 LEU B C 1
ATOM 4334 O O . LEU B 1 128 ? 17.844 -22.266 5.902 1 97.56 128 LEU B O 1
ATOM 4338 N N . SER B 1 129 ? 19.031 -20.406 6.363 1 94.12 129 SER B N 1
ATOM 4339 C CA . SER B 1 129 ? 17.875 -19.719 6.941 1 94.12 129 SER B CA 1
ATOM 4340 C C . SER B 1 129 ? 17.203 -18.797 5.926 1 94.12 129 SER B C 1
ATOM 4342 O O . SER B 1 129 ? 17.859 -18.312 4.992 1 94.12 129 SER B O 1
ATOM 4344 N N . VAL B 1 130 ? 15.969 -18.484 6.117 1 92.31 130 VAL B N 1
ATOM 4345 C CA . VAL B 1 130 ? 15.242 -17.578 5.234 1 92.31 130 VAL B CA 1
ATOM 4346 C C . VAL B 1 130 ? 15.82 -16.172 5.344 1 92.31 130 VAL B C 1
ATOM 4348 O O . VAL B 1 130 ? 15.578 -15.32 4.484 1 92.31 130 VAL B O 1
ATOM 4351 N N . LYS B 1 131 ? 16.594 -15.891 6.355 1 85.5 131 LYS B N 1
ATOM 4352 C CA . LYS B 1 131 ? 17.234 -14.586 6.531 1 85.5 131 LYS B CA 1
ATOM 4353 C C . LYS B 1 131 ? 18.516 -14.484 5.703 1 85.5 131 LYS B C 1
ATOM 4355 O O . LYS B 1 131 ? 19.047 -13.391 5.516 1 85.5 131 LYS B O 1
ATOM 4360 N N . ASP B 1 132 ? 18.938 -15.609 5.211 1 91.06 132 ASP B N 1
ATOM 4361 C CA . ASP B 1 132 ? 20.141 -15.672 4.391 1 91.06 132 ASP B CA 1
ATOM 4362 C C . ASP B 1 132 ? 19.828 -15.359 2.928 1 91.06 132 ASP B C 1
ATOM 4364 O O . ASP B 1 132 ? 18.906 -15.938 2.348 1 91.06 132 ASP B O 1
ATOM 4368 N N . LYS B 1 133 ? 20.641 -14.445 2.361 1 89.62 133 LYS B N 1
ATOM 4369 C CA . LYS B 1 133 ? 20.453 -14.086 0.959 1 89.62 133 LYS B CA 1
ATOM 4370 C C . LYS B 1 133 ? 20.562 -15.32 0.06 1 89.62 133 LYS B C 1
ATOM 4372 O O . LYS B 1 133 ? 19.891 -15.406 -0.968 1 89.62 133 LYS B O 1
ATOM 4377 N N . ARG B 1 134 ? 21.422 -16.266 0.506 1 96.12 134 ARG B N 1
ATOM 4378 C CA . ARG B 1 134 ? 21.656 -17.484 -0.284 1 96.12 134 ARG B CA 1
ATOM 4379 C C . ARG B 1 134 ? 20.375 -18.312 -0.386 1 96.12 134 ARG B C 1
ATOM 4381 O O . ARG B 1 134 ? 20.188 -19.031 -1.369 1 96.12 134 ARG B O 1
ATOM 4388 N N . PHE B 1 135 ? 19.391 -18.234 0.487 1 96.69 135 PHE B N 1
ATOM 4389 C CA . PHE B 1 135 ? 18.125 -18.938 0.488 1 96.69 135 PHE B CA 1
ATOM 4390 C C . PHE B 1 135 ? 17.25 -18.5 -0.678 1 96.69 135 PHE B C 1
ATOM 4392 O O . PHE B 1 135 ? 16.516 -19.297 -1.245 1 96.69 135 PHE B O 1
ATOM 4399 N N . TRP B 1 136 ? 17.469 -17.328 -1.07 1 95.62 136 TRP B N 1
ATOM 4400 C CA . TRP B 1 136 ? 16.562 -16.719 -2.049 1 95.62 136 TRP B CA 1
ATOM 4401 C C . TRP B 1 136 ? 17.219 -16.656 -3.426 1 95.62 136 TRP B C 1
ATOM 4403 O O . TRP B 1 136 ? 16.672 -16.062 -4.355 1 95.62 136 TRP B O 1
ATOM 4413 N N . ASP B 1 137 ? 18.359 -17.281 -3.598 1 95.88 137 ASP B N 1
ATOM 4414 C CA . ASP B 1 137 ? 19.094 -17.266 -4.863 1 95.88 137 ASP B CA 1
ATOM 4415 C C . ASP B 1 137 ? 18.594 -18.359 -5.797 1 95.88 137 ASP B C 1
ATOM 4417 O O . ASP B 1 137 ? 19.344 -19.266 -6.164 1 95.88 137 ASP B O 1
ATOM 4421 N N . PHE B 1 138 ? 17.297 -18.172 -6.207 1 98.19 138 PHE B N 1
ATOM 4422 C CA . PHE B 1 138 ? 16.719 -19.172 -7.098 1 98.19 138 PHE B CA 1
ATOM 4423 C C . PHE B 1 138 ? 15.758 -18.516 -8.086 1 98.19 138 PHE B C 1
ATOM 4425 O O . PHE B 1 138 ? 15.352 -17.375 -7.887 1 98.19 138 PHE B O 1
ATOM 4432 N N . SER B 1 139 ? 15.492 -19.188 -9.156 1 98.19 139 SER B N 1
ATOM 4433 C CA . SER B 1 139 ? 14.484 -18.844 -10.164 1 98.19 139 SER B CA 1
ATOM 4434 C C . SER B 1 139 ? 13.75 -20.094 -10.648 1 98.19 139 SER B C 1
ATOM 4436 O O . SER B 1 139 ? 13.844 -21.156 -10.031 1 98.19 139 SER B O 1
ATOM 4438 N N . PHE B 1 140 ? 13.008 -19.922 -11.734 1 98.62 140 PHE B N 1
ATOM 4439 C CA . PHE B 1 140 ? 12.281 -21.062 -12.266 1 98.62 140 PHE B CA 1
ATOM 4440 C C . PHE B 1 140 ? 13.242 -22.141 -12.758 1 98.62 140 PHE B C 1
ATOM 4442 O O . PHE B 1 140 ? 12.852 -23.281 -12.961 1 98.62 140 PHE B O 1
ATOM 4449 N N . HIS B 1 141 ? 14.516 -21.766 -12.922 1 98.56 141 HIS B N 1
ATOM 4450 C CA . HIS B 1 141 ? 15.531 -22.734 -13.297 1 98.56 141 HIS B CA 1
ATOM 4451 C C . HIS B 1 141 ? 15.711 -23.797 -12.203 1 98.56 141 HIS B C 1
ATOM 4453 O O . HIS B 1 141 ? 15.617 -25 -12.477 1 98.56 141 HIS B O 1
ATOM 4459 N N . GLU B 1 142 ? 15.945 -23.359 -10.984 1 98.75 142 GLU B N 1
ATOM 4460 C CA . GLU B 1 142 ? 16.125 -24.266 -9.852 1 98.75 142 GLU B CA 1
ATOM 4461 C C . GLU B 1 142 ? 14.828 -24.984 -9.508 1 98.75 142 GLU B C 1
ATOM 4463 O O . GLU B 1 142 ? 14.844 -26.156 -9.125 1 98.75 142 GLU B O 1
ATOM 4468 N N . ILE B 1 143 ? 13.773 -24.297 -9.664 1 98.88 143 ILE B N 1
ATOM 4469 C CA . ILE B 1 143 ? 12.469 -24.891 -9.398 1 98.88 143 ILE B CA 1
ATOM 4470 C C . ILE B 1 143 ? 12.234 -26.062 -10.344 1 98.88 143 ILE B C 1
ATOM 4472 O O . ILE B 1 143 ? 11.758 -27.125 -9.938 1 98.88 143 ILE B O 1
ATOM 4476 N N . GLY B 1 144 ? 12.531 -25.875 -11.625 1 98.81 144 GLY B N 1
ATOM 4477 C CA . GLY B 1 144 ? 12.422 -26.953 -12.586 1 98.81 144 GLY B CA 1
ATOM 4478 C C . GLY B 1 144 ? 13.414 -28.078 -12.336 1 98.81 144 GLY B C 1
ATOM 4479 O O . GLY B 1 144 ? 13.023 -29.234 -12.172 1 98.81 144 GLY B O 1
ATOM 4480 N N . LYS B 1 145 ? 14.602 -27.719 -12.148 1 98.56 145 LYS B N 1
ATOM 4481 C CA . LYS B 1 145 ? 15.703 -28.672 -12.07 1 98.56 145 LYS B CA 1
ATOM 4482 C C . LYS B 1 145 ? 15.656 -29.469 -10.773 1 98.56 145 LYS B C 1
ATOM 4484 O O . LYS B 1 145 ? 15.828 -30.688 -10.773 1 98.56 145 LYS B O 1
ATOM 4489 N N . TYR B 1 146 ? 15.375 -28.75 -9.68 1 98.81 146 TYR B N 1
ATOM 4490 C CA . TYR B 1 146 ? 15.547 -29.391 -8.383 1 98.81 146 TYR B CA 1
ATOM 4491 C C . TYR B 1 146 ? 14.203 -29.672 -7.723 1 98.81 146 TYR B C 1
ATOM 4493 O O . TYR B 1 146 ? 13.969 -30.766 -7.207 1 98.81 146 TYR B O 1
ATOM 4501 N N . ASP B 1 147 ? 13.32 -28.672 -7.684 1 98.88 147 ASP B N 1
ATOM 4502 C CA . ASP B 1 147 ? 12.055 -28.875 -6.984 1 98.88 147 ASP B CA 1
ATOM 4503 C C . ASP B 1 147 ? 11.195 -29.922 -7.691 1 98.88 147 ASP B C 1
ATOM 4505 O O . ASP B 1 147 ? 10.789 -30.906 -7.086 1 98.88 147 ASP B O 1
ATOM 4509 N N . LEU B 1 148 ? 10.953 -29.703 -8.969 1 98.88 148 LEU B N 1
ATOM 4510 C CA . LEU B 1 148 ? 10.016 -30.562 -9.695 1 98.88 148 LEU B CA 1
ATOM 4511 C C . LEU B 1 148 ? 10.539 -31.984 -9.789 1 98.88 148 LEU B C 1
ATOM 4513 O O . LEU B 1 148 ? 9.773 -32.938 -9.68 1 98.88 148 LEU B O 1
ATOM 4517 N N . SER B 1 149 ? 11.844 -32.125 -10.078 1 98.81 149 SER B N 1
ATOM 4518 C CA . SER B 1 149 ? 12.391 -33.469 -10.148 1 98.81 149 SER B CA 1
ATOM 4519 C C . SER B 1 149 ? 12.227 -34.219 -8.82 1 98.81 149 SER B C 1
ATOM 4521 O O . SER B 1 149 ? 11.781 -35.375 -8.797 1 98.81 149 SER B O 1
ATOM 4523 N N . ALA B 1 150 ? 12.484 -33.531 -7.715 1 98.94 150 ALA B N 1
ATOM 4524 C CA . ALA B 1 150 ? 12.367 -34.125 -6.395 1 98.94 150 ALA B CA 1
ATOM 4525 C C . ALA B 1 150 ? 10.914 -34.5 -6.09 1 98.94 150 ALA B C 1
ATOM 4527 O O . ALA B 1 150 ? 10.641 -35.562 -5.539 1 98.94 150 ALA B O 1
ATOM 4528 N N . LEU B 1 151 ? 10.023 -33.625 -6.395 1 98.94 151 LEU B N 1
ATOM 4529 C CA . LEU B 1 151 ? 8.609 -33.844 -6.117 1 98.94 151 LEU B CA 1
ATOM 4530 C C . LEU B 1 151 ? 8.062 -35 -6.941 1 98.94 151 LEU B C 1
ATOM 4532 O O . LEU B 1 151 ? 7.348 -35.875 -6.418 1 98.94 151 LEU B O 1
ATOM 4536 N N . ILE B 1 152 ? 8.406 -35.031 -8.25 1 98.94 152 ILE B N 1
ATOM 4537 C CA . ILE B 1 152 ? 7.938 -36.094 -9.133 1 98.94 152 ILE B CA 1
ATOM 4538 C C . ILE B 1 152 ? 8.477 -37.438 -8.641 1 98.94 152 ILE B C 1
ATOM 4540 O O . ILE B 1 152 ? 7.719 -38.406 -8.516 1 98.94 152 ILE B O 1
ATOM 4544 N N . ASP B 1 153 ? 9.711 -37.469 -8.305 1 98.88 153 ASP B N 1
ATOM 4545 C CA . ASP B 1 153 ? 10.312 -38.719 -7.836 1 98.88 153 ASP B CA 1
ATOM 4546 C C . ASP B 1 153 ? 9.664 -39.188 -6.539 1 98.88 153 ASP B C 1
ATOM 4548 O O . ASP B 1 153 ? 9.375 -40.375 -6.379 1 98.88 153 ASP B O 1
ATOM 4552 N N . HIS B 1 154 ? 9.445 -38.281 -5.629 1 98.94 154 HIS B N 1
ATOM 4553 C CA . HIS B 1 154 ? 8.812 -38.625 -4.363 1 98.94 154 HIS B CA 1
ATOM 4554 C C . HIS B 1 154 ? 7.414 -39.188 -4.586 1 98.94 154 HIS B C 1
ATOM 4556 O O . HIS B 1 154 ? 7.043 -40.188 -3.957 1 98.94 154 HIS B O 1
ATOM 4562 N N . ILE B 1 155 ? 6.68 -38.594 -5.445 1 98.88 155 ILE B N 1
ATOM 4563 C CA . ILE B 1 155 ? 5.312 -39.031 -5.727 1 98.88 155 ILE B CA 1
ATOM 4564 C C . ILE B 1 155 ? 5.328 -40.438 -6.324 1 98.88 155 ILE B C 1
ATOM 4566 O O . ILE B 1 155 ? 4.586 -41.312 -5.879 1 98.88 155 ILE B O 1
ATOM 4570 N N . LEU B 1 156 ? 6.172 -40.625 -7.348 1 98.69 156 LEU B N 1
ATOM 4571 C CA . LEU B 1 156 ? 6.23 -41.906 -8.023 1 98.69 156 LEU B CA 1
ATOM 4572 C C . LEU B 1 156 ? 6.695 -43.031 -7.07 1 98.69 156 LEU B C 1
ATOM 4574 O O . LEU B 1 156 ? 6.18 -44.125 -7.102 1 98.69 156 LEU B O 1
ATOM 4578 N N . GLU B 1 157 ? 7.629 -42.656 -6.199 1 98.44 157 GLU B N 1
ATOM 4579 C CA . GLU B 1 157 ? 8.117 -43.625 -5.223 1 98.44 157 GLU B CA 1
ATOM 4580 C C . GLU B 1 157 ? 7.031 -44 -4.203 1 98.44 157 GLU B C 1
ATOM 4582 O O . GLU B 1 157 ? 6.883 -45.156 -3.824 1 98.44 157 GLU B O 1
ATOM 4587 N N . THR B 1 158 ? 6.352 -43 -3.779 1 97.81 158 THR B N 1
ATOM 4588 C CA . THR B 1 158 ? 5.336 -43.188 -2.752 1 97.81 158 THR B CA 1
ATOM 4589 C C . THR B 1 158 ? 4.152 -43.969 -3.299 1 97.81 158 THR B C 1
ATOM 4591 O O . THR B 1 158 ? 3.576 -44.812 -2.594 1 97.81 158 THR B O 1
ATOM 4594 N N . THR B 1 159 ? 3.768 -43.719 -4.531 1 97.12 159 THR B N 1
ATOM 4595 C CA . THR B 1 159 ? 2.559 -44.312 -5.105 1 97.12 159 THR B CA 1
ATOM 4596 C C . THR B 1 159 ? 2.881 -45.594 -5.863 1 97.12 159 THR B C 1
ATOM 4598 O O . THR B 1 159 ? 1.979 -46.344 -6.219 1 97.12 159 THR B O 1
ATOM 4601 N N . ARG B 1 160 ? 4.121 -45.875 -6.164 1 96.31 160 ARG B N 1
ATOM 4602 C CA . ARG B 1 160 ? 4.613 -47.094 -6.84 1 96.31 160 ARG B CA 1
ATOM 4603 C C . ARG B 1 160 ? 4.031 -47.188 -8.242 1 96.31 160 ARG B C 1
ATOM 4605 O O . ARG B 1 160 ? 3.607 -48.281 -8.664 1 96.31 160 ARG B O 1
ATOM 4612 N N . VAL B 1 161 ? 3.85 -46.062 -8.891 1 96.56 161 VAL B N 1
ATOM 4613 C CA . VAL B 1 161 ? 3.496 -46.031 -10.305 1 96.56 161 VAL B CA 1
ATOM 4614 C C . VAL B 1 161 ? 4.684 -45.531 -11.125 1 96.56 161 VAL B C 1
ATOM 4616 O O . VAL B 1 161 ? 5.645 -45 -10.57 1 96.56 161 VAL B O 1
ATOM 4619 N N . ASN B 1 162 ? 4.617 -45.75 -12.43 1 96.19 162 ASN B N 1
ATOM 4620 C CA . ASN B 1 162 ? 5.77 -45.469 -13.281 1 96.19 162 ASN B CA 1
ATOM 4621 C C . ASN B 1 162 ? 5.699 -44.062 -13.875 1 96.19 162 ASN B C 1
ATOM 4623 O O . ASN B 1 162 ? 6.715 -43.5 -14.297 1 96.19 162 ASN B O 1
ATOM 4627 N N . ASN B 1 163 ? 4.488 -43.594 -14.016 1 98 163 ASN B N 1
ATOM 4628 C CA . ASN B 1 163 ? 4.312 -42.25 -14.555 1 98 163 ASN B CA 1
ATOM 4629 C C . ASN B 1 163 ? 3.096 -41.531 -13.953 1 98 163 ASN B C 1
ATOM 4631 O O . ASN B 1 163 ? 2.348 -42.156 -13.188 1 98 163 ASN B O 1
ATOM 4635 N N . LEU B 1 164 ? 2.99 -40.281 -14.195 1 98.81 164 LEU B N 1
ATOM 4636 C CA . LEU B 1 164 ? 1.888 -39.469 -13.672 1 98.81 164 LEU B CA 1
ATOM 4637 C C . LEU B 1 164 ? 1.468 -38.406 -14.672 1 98.81 164 LEU B C 1
ATOM 4639 O O . LEU B 1 164 ? 2.176 -38.156 -15.648 1 98.81 164 LEU B O 1
ATOM 4643 N N . THR B 1 165 ? 0.249 -37.875 -14.5 1 98.88 165 THR B N 1
ATOM 4644 C CA . THR B 1 165 ? -0.212 -36.688 -15.234 1 98.88 165 THR B CA 1
ATOM 4645 C C . THR B 1 165 ? 0.197 -35.406 -14.523 1 98.88 165 THR B C 1
ATOM 4647 O O . THR B 1 165 ? -0.002 -35.281 -13.312 1 98.88 165 THR B O 1
ATOM 4650 N N . TYR B 1 166 ? 0.801 -34.531 -15.273 1 98.94 166 TYR B N 1
ATOM 4651 C CA . TYR B 1 166 ? 1.222 -33.25 -14.727 1 98.94 166 TYR B CA 1
ATOM 4652 C C . TYR B 1 166 ? 0.31 -32.125 -15.203 1 98.94 166 TYR B C 1
ATOM 4654 O O . TYR B 1 166 ? 0.022 -32 -16.406 1 98.94 166 TYR B O 1
ATOM 4662 N N . VAL B 1 167 ? -0.179 -31.297 -14.266 1 98.94 167 VAL B N 1
ATOM 4663 C CA . VAL B 1 167 ? -0.912 -30.078 -14.602 1 98.94 167 VAL B CA 1
ATOM 4664 C C . VAL B 1 167 ? -0.224 -28.859 -13.969 1 98.94 167 VAL B C 1
ATOM 4666 O O . VAL B 1 167 ? -0.047 -28.812 -12.75 1 98.94 167 VAL B O 1
ATOM 4669 N N . GLY B 1 168 ? 0.17 -27.906 -14.75 1 98.94 168 GLY B N 1
ATOM 4670 C CA . GLY B 1 168 ? 0.795 -26.703 -14.25 1 98.94 168 GLY B CA 1
ATOM 4671 C C . GLY B 1 168 ? 0.076 -25.438 -14.695 1 98.94 168 GLY B C 1
ATOM 4672 O O . GLY B 1 168 ? -0.49 -25.391 -15.789 1 98.94 168 GLY B O 1
ATOM 4673 N N . HIS B 1 169 ? 0.106 -24.453 -13.828 1 98.88 169 HIS B N 1
ATOM 4674 C CA . HIS B 1 169 ? -0.38 -23.125 -14.18 1 98.88 169 HIS B CA 1
ATOM 4675 C C . HIS B 1 169 ? 0.758 -22.109 -14.203 1 98.88 169 HIS B C 1
ATOM 4677 O O . HIS B 1 169 ? 1.556 -22.047 -13.266 1 98.88 169 HIS B O 1
ATOM 4683 N N . SER B 1 170 ? 0.85 -21.297 -15.273 1 98.44 170 SER B N 1
ATOM 4684 C CA . SER B 1 170 ? 1.772 -20.172 -15.352 1 98.44 170 SER B CA 1
ATOM 4685 C C . SER B 1 170 ? 3.201 -20.609 -15.039 1 98.44 170 SER B C 1
ATOM 4687 O O . SER B 1 170 ? 3.799 -21.391 -15.789 1 98.44 170 SER B O 1
ATOM 4689 N N . GLN B 1 171 ? 3.768 -20.281 -13.891 1 98.62 171 GLN B N 1
ATOM 4690 C CA . GLN B 1 171 ? 5.117 -20.688 -13.523 1 98.62 171 GLN B CA 1
ATOM 4691 C C . GLN B 1 171 ? 5.227 -22.219 -13.453 1 98.62 171 GLN B C 1
ATOM 4693 O O . GLN B 1 171 ? 6.281 -22.781 -13.758 1 98.62 171 GLN B O 1
ATOM 4698 N N . GLY B 1 172 ? 4.156 -22.844 -13.047 1 98.81 172 GLY B N 1
ATOM 4699 C CA . GLY B 1 172 ? 4.16 -24.297 -13.023 1 98.81 172 GLY B CA 1
ATOM 4700 C C . GLY B 1 172 ? 4.43 -24.922 -14.375 1 98.81 172 GLY B C 1
ATOM 4701 O O . GLY B 1 172 ? 5.012 -26.016 -14.461 1 98.81 172 GLY B O 1
ATOM 4702 N N . THR B 1 173 ? 4.008 -24.281 -15.422 1 98.94 173 THR B N 1
ATOM 4703 C CA . THR B 1 173 ? 4.312 -24.75 -16.766 1 98.94 173 THR B CA 1
ATOM 4704 C C . THR B 1 173 ? 5.766 -24.453 -17.125 1 98.94 173 THR B C 1
ATOM 4706 O O . THR B 1 173 ? 6.445 -25.281 -17.734 1 98.94 173 THR B O 1
ATOM 4709 N N . THR B 1 174 ? 6.203 -23.234 -16.781 1 98.81 174 THR B N 1
ATOM 4710 C CA . THR B 1 174 ? 7.582 -22.828 -17.016 1 98.81 174 THR B CA 1
ATOM 4711 C C . THR B 1 174 ? 8.555 -23.828 -16.406 1 98.81 174 THR B C 1
ATOM 4713 O O . THR B 1 174 ? 9.516 -24.25 -17.047 1 98.81 174 THR B O 1
ATOM 4716 N N . ALA B 1 175 ? 8.297 -24.172 -15.219 1 98.81 175 ALA B N 1
ATOM 4717 C CA . ALA B 1 175 ? 9.164 -25.094 -14.484 1 98.81 175 ALA B CA 1
ATOM 4718 C C . ALA B 1 175 ? 9.211 -26.469 -15.148 1 98.81 175 ALA B C 1
ATOM 4720 O O . ALA B 1 175 ? 10.266 -27.094 -15.227 1 98.81 175 ALA B O 1
ATOM 4721 N N . PHE B 1 176 ? 8.109 -26.938 -15.562 1 98.94 176 PHE B N 1
ATOM 4722 C CA . PHE B 1 176 ? 8.055 -28.219 -16.234 1 98.94 176 PHE B CA 1
ATOM 4723 C C . PHE B 1 176 ? 8.883 -28.203 -17.516 1 98.94 176 PHE B C 1
ATOM 4725 O O . PHE B 1 176 ? 9.648 -29.141 -17.781 1 98.94 176 PHE B O 1
ATOM 4732 N N . PHE B 1 177 ? 8.711 -27.156 -18.312 1 98.94 177 PHE B N 1
ATOM 4733 C CA . PHE B 1 177 ? 9.453 -27.031 -19.562 1 98.94 177 PHE B CA 1
ATOM 4734 C C . PHE B 1 177 ? 10.953 -26.969 -19.297 1 98.94 177 PHE B C 1
ATOM 4736 O O . PHE B 1 177 ? 11.742 -27.594 -20.016 1 98.94 177 PHE B O 1
ATOM 4743 N N . ALA B 1 178 ? 11.312 -26.266 -18.297 1 98.81 178 ALA B N 1
ATOM 4744 C CA . ALA B 1 178 ? 12.727 -26.203 -17.922 1 98.81 178 ALA B CA 1
ATOM 4745 C C . ALA B 1 178 ? 13.242 -27.562 -17.5 1 98.81 178 ALA B C 1
ATOM 4747 O O . ALA B 1 178 ? 14.32 -27.984 -17.938 1 98.81 178 ALA B O 1
ATOM 4748 N N . LEU B 1 179 ? 12.477 -28.234 -16.672 1 98.88 179 LEU B N 1
ATOM 4749 C CA . LEU B 1 179 ? 12.883 -29.547 -16.188 1 98.88 179 LEU B CA 1
ATOM 4750 C C . LEU B 1 179 ? 13.141 -30.5 -17.344 1 98.88 179 LEU B C 1
ATOM 4752 O O . LEU B 1 179 ? 14.211 -31.109 -17.438 1 98.88 179 LEU B O 1
ATOM 4756 N N . THR B 1 180 ? 12.164 -30.672 -18.203 1 98.81 180 THR B N 1
ATOM 4757 C CA . THR B 1 180 ? 12.227 -31.703 -19.25 1 98.81 180 THR B CA 1
ATOM 4758 C C . THR B 1 180 ? 13.234 -31.312 -20.328 1 98.81 180 THR B C 1
ATOM 4760 O O . THR B 1 180 ? 13.758 -32.188 -21.016 1 98.81 180 THR B O 1
ATOM 4763 N N . ALA B 1 181 ? 13.477 -30.047 -20.438 1 98.62 181 ALA B N 1
ATOM 4764 C CA . ALA B 1 181 ? 14.555 -29.625 -21.328 1 98.62 181 ALA B CA 1
ATOM 4765 C C . ALA B 1 181 ? 15.922 -29.969 -20.734 1 98.62 181 ALA B C 1
ATOM 4767 O O . ALA B 1 181 ? 16.828 -30.375 -21.469 1 98.62 181 ALA B O 1
ATOM 4768 N N . LEU B 1 182 ? 16.062 -29.828 -19.469 1 98.25 182 LEU B N 1
ATOM 4769 C CA . LEU B 1 182 ? 17.344 -30.016 -18.781 1 98.25 182 LEU B CA 1
ATOM 4770 C C . LEU B 1 182 ? 17.578 -31.5 -18.469 1 98.25 182 LEU B C 1
ATOM 4772 O O . LEU B 1 182 ? 18.734 -31.953 -18.453 1 98.25 182 LEU B O 1
ATOM 4776 N N . LYS B 1 183 ? 16.547 -32.156 -18.141 1 98.56 183 LYS B N 1
ATOM 4777 C CA . LYS B 1 183 ? 16.578 -33.562 -17.781 1 98.56 183 LYS B CA 1
ATOM 4778 C C . LYS B 1 183 ? 15.562 -34.375 -18.609 1 98.56 183 LYS B C 1
ATOM 4780 O O . LYS B 1 183 ? 14.555 -34.844 -18.078 1 98.56 183 LYS B O 1
ATOM 4785 N N . PRO B 1 184 ? 15.93 -34.656 -19.766 1 98.5 184 PRO B N 1
ATOM 4786 C CA . PRO B 1 184 ? 14.961 -35.25 -20.703 1 98.5 184 PRO B CA 1
ATOM 4787 C C . PRO B 1 184 ? 14.461 -36.625 -20.25 1 98.5 184 PRO B C 1
ATOM 4789 O O . PRO B 1 184 ? 13.414 -37.094 -20.703 1 98.5 184 PRO B O 1
ATOM 4792 N N . GLU B 1 185 ? 15.164 -37.312 -19.344 1 98.5 185 GLU B N 1
ATOM 4793 C CA . GLU B 1 185 ? 14.734 -38.594 -18.844 1 98.5 185 GLU B CA 1
ATOM 4794 C C . GLU B 1 185 ? 13.406 -38.5 -18.094 1 98.5 185 GLU B C 1
ATOM 4796 O O . GLU B 1 185 ? 12.672 -39.469 -17.969 1 98.5 185 GLU B O 1
ATOM 4801 N N . TYR B 1 186 ? 13.031 -37.344 -17.672 1 98.81 186 TYR B N 1
ATOM 4802 C CA . TYR B 1 186 ? 11.805 -37.188 -16.906 1 98.81 186 TYR B CA 1
ATOM 4803 C C . TYR B 1 186 ? 10.586 -37.219 -17.828 1 98.81 186 TYR B C 1
ATOM 4805 O O . TYR B 1 186 ? 9.453 -37.375 -17.359 1 98.81 186 TYR B O 1
ATOM 4813 N N . ASN B 1 187 ? 10.82 -37.094 -19.141 1 98.81 187 ASN B N 1
ATOM 4814 C CA . ASN B 1 187 ? 9.703 -37.219 -20.078 1 98.81 187 ASN B CA 1
ATOM 4815 C C . ASN B 1 187 ? 9 -38.562 -19.906 1 98.81 187 ASN B C 1
ATOM 4817 O O . ASN B 1 187 ? 7.777 -38.656 -20.047 1 98.81 187 ASN B O 1
ATOM 4821 N N . GLU B 1 188 ? 9.711 -39.562 -19.562 1 98.56 188 GLU B N 1
ATOM 4822 C CA . GLU B 1 188 ? 9.156 -40.906 -19.469 1 98.56 188 GLU B CA 1
ATOM 4823 C C . GLU B 1 188 ? 8.273 -41.031 -18.234 1 98.56 188 GLU B C 1
ATOM 4825 O O . GLU B 1 188 ? 7.457 -41.969 -18.141 1 98.56 188 GLU B O 1
ATOM 4830 N N . LYS B 1 189 ? 8.43 -40.125 -17.375 1 98.81 189 LYS B N 1
ATOM 4831 C CA . LYS B 1 189 ? 7.695 -40.188 -16.125 1 98.81 189 LYS B CA 1
ATOM 4832 C C . LYS B 1 189 ? 6.371 -39.438 -16.219 1 98.81 189 LYS B C 1
ATOM 4834 O O . LYS B 1 189 ? 5.617 -39.375 -15.25 1 98.81 189 LYS B O 1
ATOM 4839 N N . ILE B 1 190 ? 6.102 -38.906 -17.391 1 98.88 190 ILE B N 1
ATOM 4840 C CA . ILE B 1 190 ? 4.918 -38.094 -17.594 1 98.88 190 ILE B CA 1
ATOM 4841 C C . ILE B 1 190 ? 4.07 -38.656 -18.719 1 98.88 190 ILE B C 1
ATOM 4843 O O . ILE B 1 190 ? 4.527 -38.75 -19.859 1 98.88 190 ILE B O 1
ATOM 4847 N N . ASN B 1 191 ? 2.865 -39.031 -18.438 1 98.69 191 ASN B N 1
ATOM 4848 C CA . ASN B 1 191 ? 2.004 -39.531 -19.5 1 98.69 191 ASN B CA 1
ATOM 4849 C C . ASN B 1 191 ? 1.294 -38.406 -20.234 1 98.69 191 ASN B C 1
ATOM 4851 O O . ASN B 1 191 ? 0.87 -38.594 -21.375 1 98.69 191 ASN B O 1
ATOM 4855 N N . LEU B 1 192 ? 1.099 -37.281 -19.516 1 98.88 192 LEU B N 1
ATOM 4856 C CA . LEU B 1 192 ? 0.48 -36.094 -20.094 1 9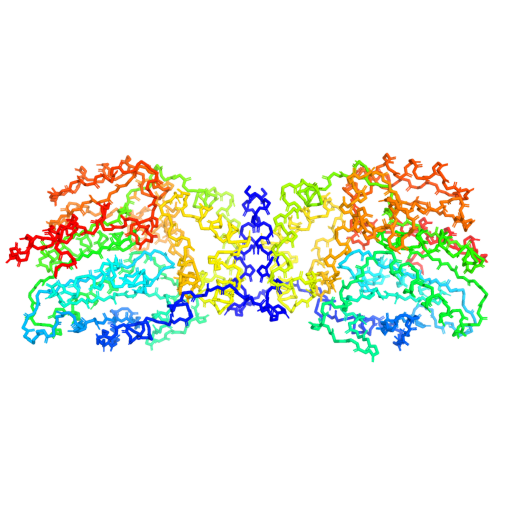8.88 192 LEU B CA 1
ATOM 4857 C C . LEU B 1 192 ? 0.842 -34.875 -19.281 1 98.88 192 LEU B C 1
ATOM 4859 O O . LEU B 1 192 ? 0.833 -34.906 -18.047 1 98.88 192 LEU B O 1
ATOM 4863 N N . MET B 1 193 ? 1.234 -33.812 -20 1 98.94 193 MET B N 1
ATOM 4864 C CA . MET B 1 193 ? 1.404 -32.5 -19.391 1 98.94 193 MET B CA 1
ATOM 4865 C C . MET B 1 193 ? 0.315 -31.547 -19.859 1 98.94 193 MET B C 1
ATOM 4867 O O . MET B 1 193 ? 0.181 -31.297 -21.062 1 98.94 193 MET B O 1
ATOM 4871 N N . VAL B 1 194 ? -0.511 -31.078 -18.922 1 98.94 194 VAL B N 1
ATOM 4872 C CA . VAL B 1 194 ? -1.504 -30.047 -19.203 1 98.94 194 VAL B CA 1
ATOM 4873 C C . VAL B 1 194 ? -0.981 -28.688 -18.75 1 98.94 194 VAL B C 1
ATOM 4875 O O . VAL B 1 194 ? -0.806 -28.469 -17.547 1 98.94 194 VAL B O 1
ATOM 4878 N N . ALA B 1 195 ? -0.773 -27.812 -19.688 1 98.94 195 ALA B N 1
ATOM 4879 C CA . ALA B 1 195 ? -0.241 -26.484 -19.406 1 98.94 195 ALA B CA 1
ATOM 4880 C C . ALA B 1 195 ? -1.348 -25.438 -19.438 1 98.94 195 ALA B C 1
ATOM 4882 O O . ALA B 1 195 ? -1.856 -25.094 -20.5 1 98.94 195 ALA B O 1
ATOM 4883 N N . LEU B 1 196 ? -1.688 -24.938 -18.266 1 98.94 196 LEU B N 1
ATOM 4884 C CA . LEU B 1 196 ? -2.652 -23.844 -18.172 1 98.94 196 LEU B CA 1
ATOM 4885 C C . LEU B 1 196 ? -1.947 -22.5 -18.172 1 98.94 196 LEU B C 1
ATOM 4887 O O . LEU B 1 196 ? -1.145 -22.203 -17.281 1 98.94 196 LEU B O 1
ATOM 4891 N N . ALA B 1 197 ? -2.26 -21.656 -19.141 1 98.75 197 ALA B N 1
ATOM 4892 C CA . ALA B 1 197 ? -1.592 -20.375 -19.312 1 98.75 197 ALA B CA 1
ATOM 4893 C C . ALA B 1 197 ? -0.077 -20.547 -19.375 1 98.75 197 ALA B C 1
ATOM 4895 O O . ALA B 1 197 ? 0.661 -19.953 -18.578 1 98.75 197 ALA B O 1
ATOM 4896 N N . PRO B 1 198 ? 0.353 -21.297 -20.391 1 98.75 198 PRO B N 1
ATOM 4897 C CA . PRO B 1 198 ? 1.77 -21.656 -20.453 1 98.75 198 PRO B CA 1
ATOM 4898 C C . PRO B 1 198 ? 2.682 -20.453 -20.672 1 98.75 198 PRO B C 1
ATOM 4900 O O . PRO B 1 198 ? 2.371 -19.578 -21.484 1 98.75 198 PRO B O 1
ATOM 4903 N N . VAL B 1 199 ? 3.75 -20.438 -19.953 1 98.06 199 VAL B N 1
ATOM 4904 C CA . VAL B 1 199 ? 4.711 -19.344 -20.047 1 98.06 199 VAL B CA 1
ATOM 4905 C C . VAL B 1 199 ? 6.102 -19.906 -20.344 1 98.06 199 VAL B C 1
ATOM 4907 O O . VAL B 1 199 ? 6.637 -20.688 -19.578 1 98.06 199 VAL B O 1
ATOM 4910 N N . ALA B 1 200 ? 6.668 -19.641 -21.469 1 97.38 200 ALA B N 1
ATOM 4911 C CA . ALA B 1 200 ? 8.039 -19.906 -21.906 1 97.38 200 ALA B CA 1
ATOM 4912 C C . ALA B 1 200 ? 8.641 -18.703 -22.609 1 97.38 200 ALA B C 1
ATOM 4914 O O . ALA B 1 200 ? 9.352 -17.906 -21.984 1 97.38 200 ALA B O 1
ATOM 4915 N N . TYR B 1 201 ? 8.172 -18.516 -23.859 1 96.56 201 TYR B N 1
ATOM 4916 C CA . TYR B 1 201 ? 8.523 -17.266 -24.516 1 96.56 201 TYR B CA 1
ATOM 4917 C C . TYR B 1 201 ? 7.652 -16.125 -24.016 1 96.56 201 TYR B C 1
ATOM 4919 O O . TYR B 1 201 ? 6.465 -16.312 -23.734 1 96.56 201 TYR B O 1
ATOM 4927 N N . MET B 1 202 ? 8.297 -14.891 -23.922 1 95.38 202 MET B N 1
ATOM 4928 C CA . MET B 1 202 ? 7.555 -13.812 -23.281 1 95.38 202 MET B CA 1
ATOM 4929 C C . MET B 1 202 ? 7.723 -12.508 -24.062 1 95.38 202 MET B C 1
ATOM 4931 O O . MET B 1 202 ? 7.465 -11.422 -23.531 1 95.38 202 MET B O 1
ATOM 4935 N N . ASP B 1 203 ? 7.996 -12.586 -25.266 1 91.81 203 ASP B N 1
ATOM 4936 C CA . ASP B 1 203 ? 8.281 -11.422 -26.094 1 91.81 203 ASP B CA 1
ATOM 4937 C C . ASP B 1 203 ? 7.066 -10.5 -26.172 1 91.81 203 ASP B C 1
ATOM 4939 O O . ASP B 1 203 ? 7.211 -9.273 -26.234 1 91.81 203 ASP B O 1
ATOM 4943 N N . ASP B 1 204 ? 6 -11.016 -26.156 1 93.5 204 ASP B N 1
ATOM 4944 C CA . ASP B 1 204 ? 4.793 -10.242 -26.438 1 93.5 204 ASP B CA 1
ATOM 4945 C C . ASP B 1 204 ? 3.957 -10.047 -25.188 1 93.5 204 ASP B C 1
ATOM 4947 O O . ASP B 1 204 ? 2.787 -9.664 -25.25 1 93.5 204 ASP B O 1
ATOM 4951 N N . MET B 1 205 ? 4.582 -10.383 -24.047 1 93.25 205 MET B N 1
ATOM 4952 C CA . MET B 1 205 ? 3.912 -10.156 -22.766 1 93.25 205 MET B CA 1
ATOM 4953 C C . MET B 1 205 ? 3.531 -8.688 -22.609 1 93.25 205 MET B C 1
ATOM 4955 O O . MET B 1 205 ? 4.32 -7.797 -22.922 1 93.25 205 MET B O 1
ATOM 4959 N N . THR B 1 206 ? 2.334 -8.359 -22.016 1 92.75 206 THR B N 1
ATOM 4960 C CA . THR B 1 206 ? 1.844 -6.984 -22.016 1 92.75 206 THR B CA 1
ATOM 4961 C C . THR B 1 206 ? 1.702 -6.461 -20.594 1 92.75 206 THR B C 1
ATOM 4963 O O . THR B 1 206 ? 1.431 -5.273 -20.391 1 92.75 206 THR B O 1
ATOM 4966 N N . ASN B 1 207 ? 1.897 -7.312 -19.672 1 92.38 207 ASN B N 1
ATOM 4967 C CA . ASN B 1 207 ? 1.751 -6.848 -18.297 1 92.38 207 ASN B CA 1
ATOM 4968 C C . ASN B 1 207 ? 2.705 -5.699 -17.984 1 92.38 207 ASN B C 1
ATOM 4970 O O . ASN B 1 207 ? 3.881 -5.75 -18.344 1 92.38 207 ASN B O 1
ATOM 4974 N N . TRP B 1 208 ? 2.275 -4.691 -17.25 1 87.19 208 TRP B N 1
ATOM 4975 C CA . TRP B 1 208 ? 3.039 -3.461 -17.047 1 87.19 208 TRP B CA 1
ATOM 4976 C C . TRP B 1 208 ? 4.125 -3.656 -16 1 87.19 208 TRP B C 1
ATOM 4978 O O . TRP B 1 208 ? 5.152 -2.975 -16.016 1 87.19 208 TRP B O 1
ATOM 4988 N N . VAL B 1 209 ? 3.971 -4.547 -15.086 1 85.12 209 VAL B N 1
ATOM 4989 C CA . VAL B 1 209 ? 4.914 -4.695 -13.977 1 85.12 209 VAL B CA 1
ATOM 4990 C C . VAL B 1 209 ? 6.25 -5.211 -14.508 1 85.12 209 VAL B C 1
ATOM 4992 O O . VAL B 1 209 ? 7.285 -4.566 -14.328 1 85.12 209 VAL B O 1
ATOM 4995 N N . PRO B 1 210 ? 6.23 -6.371 -15.148 1 86.75 210 PRO B N 1
ATOM 4996 C CA . PRO B 1 210 ? 7.512 -6.801 -15.719 1 86.75 210 PRO B CA 1
ATOM 4997 C C . PRO B 1 210 ? 8.055 -5.82 -16.75 1 86.75 210 PRO B C 1
ATOM 4999 O O . PRO B 1 210 ? 9.273 -5.672 -16.891 1 86.75 210 PRO B O 1
ATOM 5002 N N . ARG B 1 211 ? 7.238 -5.199 -17.453 1 86.75 211 ARG B N 1
ATOM 5003 C CA . ARG B 1 211 ? 7.703 -4.234 -18.438 1 86.75 211 ARG B CA 1
ATOM 5004 C C . ARG B 1 211 ? 8.383 -3.047 -17.766 1 86.75 211 ARG B C 1
ATOM 5006 O O . ARG B 1 211 ? 9.391 -2.537 -18.266 1 86.75 211 ARG B O 1
ATOM 5013 N N . LEU B 1 212 ? 7.816 -2.596 -16.672 1 84.38 212 LEU B N 1
ATOM 5014 C CA . LEU B 1 212 ? 8.453 -1.545 -15.883 1 84.38 212 LEU B CA 1
ATOM 5015 C C . LEU B 1 212 ? 9.836 -1.977 -15.414 1 84.38 212 LEU B C 1
ATOM 5017 O O . LEU B 1 212 ? 10.797 -1.201 -15.5 1 84.38 212 LEU B O 1
ATOM 5021 N N . MET B 1 213 ? 9.969 -3.166 -15.023 1 85.38 213 MET B N 1
ATOM 5022 C CA . MET B 1 213 ? 11.234 -3.688 -14.5 1 85.38 213 MET B CA 1
ATOM 5023 C C . MET B 1 213 ? 12.227 -3.939 -15.633 1 85.38 213 MET B C 1
ATOM 5025 O O . MET B 1 213 ? 13.43 -4.008 -15.398 1 85.38 213 MET B O 1
ATOM 5029 N N . SER B 1 214 ? 11.68 -4.102 -16.766 1 87.44 214 SER B N 1
ATOM 5030 C CA . SER B 1 214 ? 12.531 -4.43 -17.906 1 87.44 214 SER B CA 1
ATOM 5031 C C . SER B 1 214 ? 13.227 -3.188 -18.453 1 87.44 214 SER B C 1
ATOM 5033 O O . SER B 1 214 ? 14.219 -3.293 -19.172 1 87.44 214 SER B O 1
ATOM 5035 N N . ASN B 1 215 ? 12.703 -2.014 -18.094 1 87.5 215 ASN B N 1
ATOM 5036 C CA . ASN B 1 215 ? 13.422 -0.789 -18.438 1 87.5 215 ASN B CA 1
ATOM 5037 C C . ASN B 1 215 ? 14.812 -0.759 -17.797 1 87.5 215 ASN B C 1
ATOM 5039 O O . ASN B 1 215 ? 14.961 -1.007 -16.609 1 87.5 215 ASN B O 1
ATOM 5043 N N . PRO B 1 216 ? 15.844 -0.497 -18.625 1 85.56 216 PRO B N 1
ATOM 5044 C CA . PRO B 1 216 ? 17.219 -0.618 -18.109 1 85.56 216 PRO B CA 1
ATOM 5045 C C . PRO B 1 216 ? 17.469 0.264 -16.891 1 85.56 216 PRO B C 1
ATOM 5047 O O . PRO B 1 216 ? 18.125 -0.166 -15.945 1 85.56 216 PRO B O 1
ATOM 5050 N N . ILE B 1 217 ? 16.953 1.462 -16.938 1 83.62 217 ILE B N 1
ATOM 5051 C CA . ILE B 1 217 ? 17.172 2.389 -15.828 1 83.62 217 ILE B CA 1
ATOM 5052 C C . ILE B 1 217 ? 16.422 1.902 -14.594 1 83.62 217 ILE B C 1
ATOM 5054 O O . ILE B 1 217 ? 17 1.842 -13.5 1 83.62 217 ILE B O 1
ATOM 5058 N N . ASN B 1 218 ? 15.219 1.525 -14.781 1 81.62 218 ASN B N 1
ATOM 5059 C CA . ASN B 1 218 ? 14.438 1 -13.672 1 81.62 218 ASN B CA 1
ATOM 5060 C C . ASN B 1 218 ? 15.055 -0.271 -13.094 1 81.62 218 ASN B C 1
ATOM 5062 O O . ASN B 1 218 ? 15.094 -0.453 -11.875 1 81.62 218 ASN B O 1
ATOM 5066 N N . ASN B 1 219 ? 15.461 -1.051 -14 1 83.25 219 ASN B N 1
ATOM 5067 C CA . ASN B 1 219 ? 16.062 -2.316 -13.594 1 83.25 219 ASN B CA 1
ATOM 5068 C C . ASN B 1 219 ? 17.297 -2.1 -12.727 1 83.25 219 ASN B C 1
ATOM 5070 O O . ASN B 1 219 ? 17.469 -2.779 -11.711 1 83.25 219 ASN B O 1
ATOM 5074 N N . LEU B 1 220 ? 18.062 -1.201 -13.094 1 82.38 220 LEU B N 1
ATOM 5075 C CA . LEU B 1 220 ? 19.281 -0.883 -12.344 1 82.38 220 LEU B CA 1
ATOM 5076 C C . LEU B 1 220 ? 18.938 -0.314 -10.969 1 82.38 220 LEU B C 1
ATOM 5078 O O . LEU B 1 220 ? 19.484 -0.748 -9.953 1 82.38 220 LEU B O 1
ATOM 5082 N N . ILE B 1 221 ? 18.016 0.562 -10.922 1 79.94 221 ILE B N 1
ATOM 5083 C CA . ILE B 1 221 ? 17.656 1.256 -9.688 1 79.94 221 ILE B CA 1
ATOM 5084 C C . ILE B 1 221 ? 16.969 0.281 -8.727 1 79.94 221 ILE B C 1
ATOM 5086 O O . ILE B 1 221 ? 17.328 0.221 -7.543 1 79.94 221 ILE B O 1
ATOM 5090 N N . ILE B 1 222 ? 16.094 -0.447 -9.273 1 79.12 222 ILE B N 1
ATOM 5091 C CA . ILE B 1 222 ? 15.367 -1.416 -8.461 1 79.12 222 ILE B CA 1
ATOM 5092 C C . ILE B 1 222 ? 16.328 -2.504 -7.98 1 79.12 222 ILE B C 1
ATOM 5094 O O . ILE B 1 222 ? 16.266 -2.914 -6.816 1 79.12 222 ILE B O 1
ATOM 5098 N N . GLY B 1 223 ? 17.188 -2.916 -8.844 1 81.62 223 GLY B N 1
ATOM 5099 C CA . GLY B 1 223 ? 18.172 -3.92 -8.469 1 81.62 223 GLY B CA 1
ATOM 5100 C C . GLY B 1 223 ? 19.078 -3.469 -7.352 1 81.62 223 GLY B C 1
ATOM 5101 O O . GLY B 1 223 ? 19.266 -4.188 -6.367 1 81.62 223 GLY B O 1
ATOM 5102 N N . PHE B 1 224 ? 19.547 -2.312 -7.488 1 78 224 PHE B N 1
ATOM 5103 C CA . PHE B 1 224 ? 20.406 -1.747 -6.457 1 78 224 PHE B CA 1
ATOM 5104 C C . PHE B 1 224 ? 19.641 -1.538 -5.16 1 78 224 PHE B C 1
ATOM 5106 O O . PHE B 1 224 ? 20.172 -1.755 -4.07 1 78 224 PHE B O 1
ATOM 5113 N N . GLY B 1 225 ? 18.516 -1.092 -5.352 1 78.62 225 GLY B N 1
ATOM 5114 C CA . GLY B 1 225 ? 17.672 -0.866 -4.184 1 78.62 225 GLY B CA 1
ATOM 5115 C C . GLY B 1 225 ? 17.375 -2.135 -3.41 1 78.62 225 GLY B C 1
ATOM 5116 O O . GLY B 1 225 ? 17.547 -2.184 -2.191 1 78.62 225 GLY B O 1
ATOM 5117 N N . ILE B 1 226 ? 17 -3.074 -4.133 1 78.38 226 ILE B N 1
ATOM 5118 C CA . ILE B 1 226 ? 16.641 -4.348 -3.527 1 78.38 226 ILE B CA 1
ATOM 5119 C C . ILE B 1 226 ? 17.844 -4.957 -2.83 1 78.38 226 ILE B C 1
ATOM 5121 O O . ILE B 1 226 ? 17.734 -5.484 -1.721 1 78.38 226 ILE B O 1
ATOM 5125 N N . GLN B 1 227 ? 18.953 -4.848 -3.447 1 77.12 227 GLN B N 1
ATOM 5126 C CA . GLN B 1 227 ? 20.188 -5.379 -2.859 1 77.12 227 GLN B CA 1
ATOM 5127 C C . GLN B 1 227 ? 20.562 -4.605 -1.604 1 77.12 227 GLN B C 1
ATOM 5129 O O . GLN B 1 227 ? 21.031 -5.191 -0.625 1 77.12 227 GLN B O 1
ATOM 5134 N N . SER B 1 228 ? 20.359 -3.381 -1.68 1 76.25 228 SER B N 1
ATOM 5135 C CA . SER B 1 228 ? 20.781 -2.52 -0.583 1 76.25 228 SER B CA 1
ATOM 5136 C C . SER B 1 228 ? 19.953 -2.775 0.674 1 76.25 228 SER B C 1
ATOM 5138 O O . SER B 1 228 ? 20.453 -2.635 1.792 1 76.25 228 SER B O 1
ATOM 5140 N N . ILE B 1 229 ? 18.719 -3.182 0.405 1 75.75 229 ILE B N 1
ATOM 5141 C CA . ILE B 1 229 ? 17.859 -3.373 1.573 1 75.75 229 ILE B CA 1
ATOM 5142 C C . ILE B 1 229 ? 17.656 -4.867 1.815 1 75.75 229 ILE B C 1
ATOM 5144 O O . ILE B 1 229 ? 16.844 -5.254 2.666 1 75.75 229 ILE B O 1
ATOM 5148 N N . ARG B 1 230 ? 18.281 -5.684 1.032 1 79.12 230 ARG B N 1
ATOM 5149 C CA . ARG B 1 230 ? 18.234 -7.133 1.168 1 79.12 230 ARG B CA 1
ATOM 5150 C C . ARG B 1 230 ? 16.812 -7.656 1.085 1 79.12 230 ARG B C 1
ATOM 5152 O O . ARG B 1 230 ? 16.391 -8.477 1.907 1 79.12 230 ARG B O 1
ATOM 5159 N N . PHE B 1 231 ? 16.156 -7.062 0.138 1 80.62 231 PHE B N 1
ATOM 5160 C CA . PHE B 1 231 ? 14.773 -7.426 -0.115 1 80.62 231 PHE B CA 1
ATOM 5161 C C . PHE B 1 231 ? 14.688 -8.547 -1.147 1 80.62 231 PHE B C 1
ATOM 5163 O O . PHE B 1 231 ? 14.297 -8.312 -2.293 1 80.62 231 PHE B O 1
ATOM 5170 N N . TYR B 1 232 ? 14.875 -9.789 -0.637 1 87.75 232 TYR B N 1
ATOM 5171 C CA . TYR B 1 232 ? 14.961 -10.914 -1.56 1 87.75 232 TYR B CA 1
ATOM 5172 C C . TYR B 1 232 ? 13.68 -11.75 -1.519 1 87.75 232 TYR B C 1
ATOM 5174 O O . TYR B 1 232 ? 13.391 -12.492 -2.459 1 87.75 232 TYR B O 1
ATOM 5182 N N . ASP B 1 233 ? 13 -11.688 -0.398 1 89.94 233 ASP B N 1
ATOM 5183 C CA . ASP B 1 233 ? 11.711 -12.344 -0.2 1 89.94 233 ASP B CA 1
ATOM 5184 C C . ASP B 1 233 ? 10.57 -11.469 -0.703 1 89.94 233 ASP B C 1
ATOM 5186 O O . ASP B 1 233 ? 10.125 -10.555 -0.003 1 89.94 233 ASP B O 1
ATOM 5190 N N . ILE B 1 234 ? 10.055 -11.789 -1.877 1 89.25 234 ILE B N 1
ATOM 5191 C CA . ILE B 1 234 ? 9.117 -10.891 -2.535 1 89.25 234 ILE B CA 1
ATOM 5192 C C . ILE B 1 234 ? 7.684 -11.328 -2.238 1 89.25 234 ILE B C 1
ATOM 5194 O O . ILE B 1 234 ? 7.285 -12.438 -2.594 1 89.25 234 ILE B O 1
ATOM 5198 N N . LEU B 1 235 ? 6.875 -10.516 -1.601 1 88.88 235 LEU B N 1
ATOM 5199 C CA . LEU B 1 235 ? 5.445 -10.609 -1.336 1 88.88 235 LEU B CA 1
ATOM 5200 C C . LEU B 1 235 ? 5.105 -11.945 -0.674 1 88.88 235 LEU B C 1
ATOM 5202 O O . LEU B 1 235 ? 4.242 -12.68 -1.159 1 88.88 235 LEU B O 1
ATOM 5206 N N . PRO B 1 236 ? 5.789 -12.242 0.428 1 90.75 236 PRO B N 1
ATOM 5207 C CA . PRO B 1 236 ? 5.316 -13.383 1.213 1 90.75 236 PRO B CA 1
ATOM 5208 C C . PRO B 1 236 ? 3.9 -13.188 1.747 1 90.75 236 PRO B C 1
ATOM 5210 O O . PRO B 1 236 ? 3.387 -12.07 1.753 1 90.75 236 PRO B O 1
ATOM 5213 N N . HIS B 1 237 ? 3.273 -14.266 2.096 1 92.31 237 HIS B N 1
ATOM 5214 C CA . HIS B 1 237 ? 1.96 -14.102 2.707 1 92.31 237 HIS B CA 1
ATOM 5215 C C . HIS B 1 237 ? 2.074 -13.531 4.117 1 92.31 237 HIS B C 1
ATOM 5217 O O . HIS B 1 237 ? 2.885 -14 4.918 1 92.31 237 HIS B O 1
ATOM 5223 N N . ILE B 1 238 ? 1.345 -12.5 4.324 1 86.25 238 ILE B N 1
ATOM 5224 C CA . ILE B 1 238 ? 1.231 -11.969 5.676 1 86.25 238 ILE B CA 1
ATOM 5225 C C . ILE B 1 238 ? -0.24 -11.883 6.078 1 86.25 238 ILE B C 1
ATOM 5227 O O . ILE B 1 238 ? -1.119 -11.789 5.219 1 86.25 238 ILE B O 1
ATOM 5231 N N . GLU B 1 239 ? -0.521 -11.891 7.32 1 86.31 239 GLU B N 1
ATOM 5232 C CA . GLU B 1 239 ? -1.873 -11.961 7.867 1 86.31 239 GLU B CA 1
ATOM 5233 C C . GLU B 1 239 ? -2.715 -10.773 7.41 1 86.31 239 GLU B C 1
ATOM 5235 O O . GLU B 1 239 ? -3.938 -10.883 7.293 1 86.31 239 GLU B O 1
ATOM 5240 N N . LEU B 1 240 ? -2.104 -9.719 7.109 1 83.88 240 LEU B N 1
ATOM 5241 C CA . LEU B 1 240 ? -2.807 -8.508 6.703 1 83.88 240 LEU B CA 1
ATOM 5242 C C . LEU B 1 240 ? -3.623 -8.75 5.438 1 83.88 240 LEU B C 1
ATOM 5244 O O . LEU B 1 240 ? -4.703 -8.18 5.27 1 83.88 240 LEU B O 1
ATOM 5248 N N . PHE B 1 241 ? -3.141 -9.586 4.555 1 89.5 241 PHE B N 1
ATOM 5249 C CA . PHE B 1 241 ? -3.904 -9.922 3.357 1 89.5 241 PHE B CA 1
ATOM 5250 C C . PHE B 1 241 ? -5.215 -10.609 3.727 1 89.5 241 PHE B C 1
ATOM 5252 O O . PHE B 1 241 ? -6.258 -10.32 3.141 1 89.5 241 PHE B O 1
ATOM 5259 N N . THR B 1 242 ? -5.113 -11.422 4.711 1 91.69 242 THR B N 1
ATOM 5260 C CA . THR B 1 242 ? -6.293 -12.141 5.176 1 91.69 242 THR B CA 1
ATOM 5261 C C . THR B 1 242 ? -7.293 -11.18 5.812 1 91.69 242 THR B C 1
ATOM 5263 O O . THR B 1 242 ? -8.492 -11.258 5.543 1 91.69 242 THR B O 1
ATOM 5266 N N . VAL B 1 243 ? -6.809 -10.305 6.578 1 87.75 243 VAL B N 1
ATOM 5267 C CA . VAL B 1 243 ? -7.664 -9.352 7.277 1 87.75 243 VAL B CA 1
ATOM 5268 C C . VAL B 1 243 ? -8.352 -8.438 6.266 1 87.75 243 VAL B C 1
ATOM 5270 O O . VAL B 1 243 ? -9.562 -8.219 6.34 1 87.75 243 VAL B O 1
ATOM 5273 N N . VAL B 1 244 ? -7.609 -7.957 5.34 1 86.81 244 VAL B N 1
ATOM 5274 C CA . VAL B 1 244 ? -8.164 -7.094 4.305 1 86.81 244 VAL B CA 1
ATOM 5275 C C . VAL B 1 244 ? -9.188 -7.871 3.479 1 86.81 244 VAL B C 1
ATOM 5277 O O . VAL B 1 244 ? -10.258 -7.348 3.158 1 86.81 244 VAL B O 1
ATOM 5280 N N . GLY B 1 245 ? -8.859 -9.07 3.129 1 91.5 245 GLY B N 1
ATOM 5281 C CA . GLY B 1 245 ? -9.781 -9.914 2.389 1 91.5 245 GLY B CA 1
ATOM 5282 C C . GLY B 1 245 ? -11.117 -10.102 3.094 1 91.5 245 GLY B C 1
ATOM 5283 O O . GLY B 1 245 ? -12.172 -9.992 2.471 1 91.5 245 GLY B O 1
ATOM 5284 N N . LYS B 1 246 ? -11.047 -10.312 4.371 1 89.69 246 LYS B N 1
ATOM 5285 C CA . LYS B 1 246 ? -12.25 -10.594 5.145 1 89.69 246 LYS B CA 1
ATOM 5286 C C . LYS B 1 246 ? -13.047 -9.32 5.41 1 89.69 246 LYS B C 1
ATOM 5288 O O . LYS B 1 246 ? -14.281 -9.344 5.449 1 89.69 246 LYS B O 1
ATOM 5293 N N . LYS B 1 247 ? -12.398 -8.25 5.465 1 85.69 247 LYS B N 1
ATOM 5294 C CA . LYS B 1 247 ? -13.062 -7.043 5.938 1 85.69 247 LYS B CA 1
ATOM 5295 C C . LYS B 1 247 ? -13.492 -6.16 4.77 1 85.69 247 LYS B C 1
ATOM 5297 O O . LYS B 1 247 ? -14.508 -5.465 4.855 1 85.69 247 LYS B O 1
ATOM 5302 N N . ILE B 1 248 ? -12.797 -6.246 3.707 1 87.56 248 ILE B N 1
ATOM 5303 C CA . ILE B 1 248 ? -13.008 -5.273 2.641 1 87.56 248 ILE B CA 1
ATOM 5304 C C . ILE B 1 248 ? -13.539 -5.977 1.396 1 87.56 248 ILE B C 1
ATOM 5306 O O . ILE B 1 248 ? -14.305 -5.395 0.624 1 87.56 248 ILE B O 1
ATOM 5310 N N . CYS B 1 249 ? -13.258 -7.188 1.262 1 91.75 249 CYS B N 1
ATOM 5311 C CA . CYS B 1 249 ? -13.422 -7.773 -0.065 1 91.75 249 CYS B CA 1
ATOM 5312 C C . CYS B 1 249 ? -14.625 -8.703 -0.107 1 91.75 249 CYS B C 1
ATOM 5314 O O . CYS B 1 249 ? -14.891 -9.344 -1.131 1 91.75 249 CYS B O 1
ATOM 5316 N N . PRO B 1 250 ? -15.352 -8.859 1.004 1 92.06 250 PRO B N 1
ATOM 5317 C CA . PRO B 1 250 ? -16.531 -9.727 0.904 1 92.06 250 PRO B CA 1
ATOM 5318 C C . PRO B 1 250 ? -17.562 -9.211 -0.095 1 92.06 250 PRO B C 1
ATOM 5320 O O . PRO B 1 250 ? -17.594 -8.016 -0.399 1 92.06 250 PRO B O 1
ATOM 5323 N N . ASP B 1 251 ? -18.312 -10.266 -0.542 1 90.25 251 ASP B N 1
ATOM 5324 C CA . ASP B 1 251 ? -19.422 -9.906 -1.412 1 90.25 251 ASP B CA 1
ATOM 5325 C C . ASP B 1 251 ? -20.391 -8.961 -0.704 1 90.25 251 ASP B C 1
ATOM 5327 O O . ASP B 1 251 ? -20.672 -9.133 0.48 1 90.25 251 ASP B O 1
ATOM 5331 N N . GLY B 1 252 ? -20.828 -7.969 -1.37 1 86.75 252 GLY B N 1
ATOM 5332 C CA . GLY B 1 252 ? -21.719 -6.984 -0.785 1 86.75 252 GLY B CA 1
ATOM 5333 C C . GLY B 1 252 ? -21 -5.746 -0.287 1 86.75 252 GLY B C 1
ATOM 5334 O O . GLY B 1 252 ? -21.625 -4.691 -0.111 1 86.75 252 GLY B O 1
ATOM 5335 N N . SER B 1 253 ? -19.719 -5.863 0.008 1 86.62 253 SER B N 1
ATOM 5336 C CA . SER B 1 253 ? -18.953 -4.699 0.42 1 86.62 253 SER B CA 1
ATOM 5337 C C . SER B 1 253 ? -18.875 -3.66 -0.695 1 86.6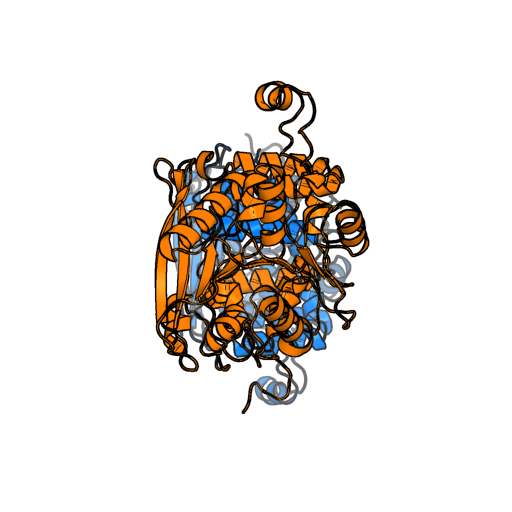2 253 SER B C 1
ATOM 5339 O O . SER B 1 253 ? -18.547 -3.99 -1.836 1 86.62 253 SER B O 1
ATOM 5341 N N . PRO B 1 254 ? -19.109 -2.426 -0.358 1 84.56 254 PRO B N 1
ATOM 5342 C CA . PRO B 1 254 ? -19 -1.377 -1.375 1 84.56 254 PRO B CA 1
ATOM 5343 C C . PRO B 1 254 ? -17.562 -1.174 -1.854 1 84.56 254 PRO B C 1
ATOM 5345 O O . PRO B 1 254 ? -17.344 -0.567 -2.906 1 84.56 254 PRO B O 1
ATOM 5348 N N . LEU B 1 255 ? -16.641 -1.7 -1.088 1 85.5 255 LEU B N 1
ATOM 5349 C CA . LEU B 1 255 ? -15.234 -1.476 -1.429 1 85.5 255 LEU B CA 1
ATOM 5350 C C . LEU B 1 255 ? -14.633 -2.709 -2.092 1 85.5 255 LEU B C 1
ATOM 5352 O O . LEU B 1 255 ? -13.438 -2.734 -2.393 1 85.5 255 LEU B O 1
ATOM 5356 N N . GLN B 1 256 ? -15.422 -3.678 -2.314 1 89.31 256 GLN B N 1
ATOM 5357 C CA . GLN B 1 256 ? -14.914 -4.914 -2.908 1 89.31 256 GLN B CA 1
ATOM 5358 C C . GLN B 1 256 ? -14.227 -4.641 -4.242 1 89.31 256 GLN B C 1
ATOM 5360 O O . GLN B 1 256 ? -13.242 -5.301 -4.586 1 89.31 256 GLN B O 1
ATOM 5365 N N . PHE B 1 257 ? -14.727 -3.658 -4.957 1 87.69 257 PHE B N 1
ATOM 5366 C CA . PHE B 1 257 ? -14.188 -3.34 -6.273 1 87.69 257 PHE B CA 1
ATOM 5367 C C . PHE B 1 257 ? -12.711 -2.98 -6.184 1 87.69 257 PHE B C 1
ATOM 5369 O O . PHE B 1 257 ? -11.953 -3.221 -7.121 1 87.69 257 PHE B O 1
ATOM 5376 N N . LEU B 1 258 ? -12.258 -2.398 -5.074 1 85.94 258 LEU B N 1
ATOM 5377 C CA . LEU B 1 258 ? -10.852 -2.049 -4.895 1 85.94 258 LEU B CA 1
ATOM 5378 C C . LEU B 1 258 ? -9.977 -3.301 -4.879 1 85.94 258 LEU B C 1
ATOM 5380 O O . LEU B 1 258 ? -8.875 -3.305 -5.438 1 85.94 258 LEU B O 1
ATOM 5384 N N . CYS B 1 259 ? -10.531 -4.32 -4.223 1 90.56 259 CYS B N 1
ATOM 5385 C CA . CYS B 1 259 ? -9.805 -5.586 -4.156 1 90.56 259 CYS B CA 1
ATOM 5386 C C . CYS B 1 259 ? -9.672 -6.215 -5.539 1 90.56 259 CYS B C 1
ATOM 5388 O O . CYS B 1 259 ? -8.586 -6.648 -5.926 1 90.56 259 CYS B O 1
ATOM 5390 N N . ALA B 1 260 ? -10.727 -6.219 -6.254 1 92.62 260 ALA B N 1
ATOM 5391 C CA . ALA B 1 260 ? -10.711 -6.75 -7.617 1 92.62 260 ALA B CA 1
ATOM 5392 C C . ALA B 1 260 ? -9.773 -5.938 -8.508 1 92.62 260 ALA B C 1
ATOM 5394 O O . ALA B 1 260 ? -9.031 -6.504 -9.312 1 92.62 260 ALA B O 1
ATOM 5395 N N . ASP B 1 261 ? -9.75 -4.676 -8.336 1 88.88 261 ASP B N 1
ATOM 5396 C CA . ASP B 1 261 ? -8.961 -3.789 -9.18 1 88.88 261 ASP B CA 1
ATOM 5397 C C . ASP B 1 261 ? -7.469 -4.023 -8.977 1 88.88 261 ASP B C 1
ATOM 5399 O O . ASP B 1 261 ? -6.684 -3.908 -9.922 1 88.88 261 ASP B O 1
ATOM 5403 N N . ILE B 1 262 ? -7.125 -4.297 -7.812 1 88.25 262 ILE B N 1
ATOM 5404 C CA . ILE B 1 262 ? -5.715 -4.562 -7.559 1 88.25 262 ILE B CA 1
ATOM 5405 C C . ILE B 1 262 ? -5.297 -5.844 -8.273 1 88.25 262 ILE B C 1
ATOM 5407 O O . ILE B 1 262 ? -4.223 -5.906 -8.875 1 88.25 262 ILE B O 1
ATOM 5411 N N . ILE B 1 263 ? -6.129 -6.84 -8.227 1 92.62 263 ILE B N 1
ATOM 5412 C CA . ILE B 1 263 ? -5.852 -8.094 -8.914 1 92.62 263 ILE B CA 1
ATOM 5413 C C . ILE B 1 263 ? -5.816 -7.855 -10.422 1 92.62 263 ILE B C 1
ATOM 5415 O O . ILE B 1 263 ? -4.926 -8.352 -11.117 1 92.62 263 ILE B O 1
ATOM 5419 N N . TYR B 1 264 ? -6.734 -7.023 -10.922 1 91.81 264 TYR B N 1
ATOM 5420 C CA . TYR B 1 264 ? -6.77 -6.68 -12.336 1 91.81 264 TYR B CA 1
ATOM 5421 C C . TYR B 1 264 ? -5.496 -5.949 -12.75 1 91.81 264 TYR B C 1
ATOM 5423 O O . TYR B 1 264 ? -4.949 -6.207 -13.828 1 91.81 264 TYR B O 1
ATOM 5431 N N . ALA B 1 265 ? -5.102 -5.133 -11.875 1 87.12 265 ALA B N 1
ATOM 5432 C CA . ALA B 1 265 ? -3.908 -4.348 -12.18 1 87.12 265 ALA B CA 1
ATOM 5433 C C . ALA B 1 265 ? -2.676 -5.242 -12.281 1 87.12 265 ALA B C 1
ATOM 5435 O O . ALA B 1 265 ? -1.802 -5.016 -13.125 1 87.12 265 ALA B O 1
ATOM 5436 N N . VAL B 1 266 ? -2.627 -6.254 -11.516 1 88.62 266 VAL B N 1
ATOM 5437 C CA . VAL B 1 266 ? -1.406 -7.047 -11.43 1 88.62 266 VAL B CA 1
ATOM 5438 C C . VAL B 1 266 ? -1.487 -8.227 -12.391 1 88.62 266 VAL B C 1
ATOM 5440 O O . VAL B 1 266 ? -0.476 -8.648 -12.961 1 88.62 266 VAL B O 1
ATOM 5443 N N . ALA B 1 267 ? -2.721 -8.766 -12.586 1 93.19 267 ALA B N 1
ATOM 5444 C CA . ALA B 1 267 ? -2.789 -10.039 -13.297 1 93.19 267 ALA B CA 1
ATOM 5445 C C . ALA B 1 267 ? -3.73 -9.953 -14.492 1 93.19 267 ALA B C 1
ATOM 5447 O O . ALA B 1 267 ? -3.941 -10.945 -15.195 1 93.19 267 ALA B O 1
ATOM 5448 N N . GLY B 1 268 ? -4.285 -8.836 -14.75 1 92.62 268 GLY B N 1
ATOM 5449 C CA . GLY B 1 268 ? -5.176 -8.664 -15.883 1 92.62 268 GLY B CA 1
ATOM 5450 C C . GLY B 1 268 ? -6.641 -8.664 -15.5 1 92.62 268 GLY B C 1
ATOM 5451 O O . GLY B 1 268 ? -7.059 -9.414 -14.625 1 92.62 268 GLY B O 1
ATOM 5452 N N . SER B 1 269 ? -7.395 -7.797 -16.156 1 92.94 269 SER B N 1
ATOM 5453 C CA . SER B 1 269 ? -8.82 -7.645 -15.875 1 92.94 269 SER B CA 1
ATOM 5454 C C . SER B 1 269 ? -9.625 -8.773 -16.5 1 92.94 269 SER B C 1
ATOM 5456 O O . SER B 1 269 ? -9.336 -9.219 -17.609 1 92.94 269 SER B O 1
ATOM 5458 N N . SER B 1 270 ? -10.609 -9.242 -15.766 1 94.44 270 SER B N 1
ATOM 5459 C CA . SER B 1 270 ? -11.484 -10.289 -16.266 1 94.44 270 SER B CA 1
ATOM 5460 C C . SER B 1 270 ? -12.844 -10.258 -15.562 1 94.44 270 SER B C 1
ATOM 5462 O O . SER B 1 270 ? -12.914 -10.227 -14.336 1 94.44 270 SER B O 1
ATOM 5464 N N . PRO B 1 271 ? -13.914 -10.305 -16.344 1 95.88 271 PRO B N 1
ATOM 5465 C CA . PRO B 1 271 ? -15.242 -10.445 -15.742 1 95.88 271 PRO B CA 1
ATOM 5466 C C . PRO B 1 271 ? -15.461 -11.812 -15.117 1 95.88 271 PRO B C 1
ATOM 5468 O O . PRO B 1 271 ? -16.422 -12.008 -14.375 1 95.88 271 PRO B O 1
ATOM 5471 N N . GLN B 1 272 ? -14.547 -12.734 -15.359 1 97.06 272 GLN B N 1
ATOM 5472 C CA . GLN B 1 272 ? -14.719 -14.102 -14.891 1 97.06 272 GLN B CA 1
ATOM 5473 C C . GLN B 1 272 ? -14.094 -14.289 -13.508 1 97.06 272 GLN B C 1
ATOM 5475 O O . GLN B 1 272 ? -14.297 -15.328 -12.867 1 97.06 272 GLN B O 1
ATOM 5480 N N . LEU B 1 273 ? -13.359 -13.273 -13.039 1 97 273 LEU B N 1
ATOM 5481 C CA . LEU B 1 273 ? -12.812 -13.422 -11.688 1 97 273 LEU B CA 1
ATOM 5482 C C . LEU B 1 273 ? -13.93 -13.617 -10.672 1 97 273 LEU B C 1
ATOM 5484 O O . LEU B 1 273 ? -14.852 -12.797 -10.586 1 97 273 LEU B O 1
ATOM 5488 N N . ASN B 1 274 ? -13.859 -14.703 -9.914 1 97.25 274 ASN B N 1
ATOM 5489 C CA . ASN B 1 274 ? -14.867 -14.953 -8.883 1 97.25 274 ASN B CA 1
ATOM 5490 C C . ASN B 1 274 ? -14.695 -14.016 -7.695 1 97.25 274 ASN B C 1
ATOM 5492 O O . ASN B 1 274 ? -14.078 -14.383 -6.691 1 97.25 274 ASN B O 1
ATOM 5496 N N . ARG B 1 275 ? -15.406 -12.938 -7.727 1 95.94 275 ARG B N 1
ATOM 5497 C CA . ARG B 1 275 ? -15.211 -11.891 -6.734 1 95.94 275 ARG B CA 1
ATOM 5498 C C . ARG B 1 275 ? -15.781 -12.305 -5.379 1 95.94 275 ARG B C 1
ATOM 5500 O O . ARG B 1 275 ? -15.352 -11.797 -4.34 1 95.94 275 ARG B O 1
ATOM 5507 N N . ASN B 1 276 ? -16.75 -13.25 -5.375 1 95.56 276 ASN B N 1
ATOM 5508 C CA . ASN B 1 276 ? -17.328 -13.727 -4.129 1 95.56 276 ASN B CA 1
ATOM 5509 C C . ASN B 1 276 ? -16.297 -14.438 -3.26 1 95.56 276 ASN B C 1
ATOM 5511 O O . ASN B 1 276 ? -16.453 -14.516 -2.041 1 95.56 276 ASN B O 1
ATOM 5515 N N . LEU B 1 277 ? -15.25 -14.875 -3.896 1 97.75 277 LEU B N 1
ATOM 5516 C CA . LEU B 1 277 ? -14.281 -15.688 -3.168 1 97.75 277 LEU B CA 1
ATOM 5517 C C . LEU B 1 277 ? -13 -14.906 -2.91 1 97.75 277 LEU B C 1
ATOM 5519 O O . LEU B 1 277 ? -11.992 -15.484 -2.484 1 97.75 277 LEU B O 1
ATOM 5523 N N . LEU B 1 278 ? -13.031 -13.602 -3.107 1 97.44 278 LEU B N 1
ATOM 5524 C CA . LEU B 1 278 ? -11.852 -12.773 -2.895 1 97.44 278 LEU B CA 1
ATOM 5525 C C . LEU B 1 278 ? -11.312 -12.945 -1.478 1 97.44 278 LEU B C 1
ATOM 5527 O O . LEU B 1 278 ? -10.109 -13.078 -1.279 1 97.44 278 LEU B O 1
ATOM 5531 N N . PRO B 1 279 ? -12.211 -13.055 -0.398 1 97 279 PRO B N 1
ATOM 5532 C CA . PRO B 1 279 ? -11.68 -13.289 0.949 1 97 279 PRO B CA 1
ATOM 5533 C C . PRO B 1 279 ? -10.914 -14.609 1.064 1 97 279 PRO B C 1
ATOM 5535 O O . PRO B 1 279 ? -9.945 -14.695 1.818 1 97 279 PRO B O 1
ATOM 5538 N N . VAL B 1 280 ? -11.32 -15.578 0.301 1 98.12 280 VAL B N 1
ATOM 5539 C CA . VAL B 1 280 ? -10.664 -16.875 0.323 1 98.12 280 VAL B CA 1
ATOM 5540 C C . VAL B 1 280 ? -9.32 -16.797 -0.4 1 98.12 280 VAL B C 1
ATOM 5542 O O . VAL B 1 280 ? -8.305 -17.266 0.106 1 98.12 280 VAL B O 1
ATOM 5545 N N . PHE B 1 281 ? -9.312 -16.125 -1.559 1 98 281 PHE B N 1
ATOM 5546 C CA . PHE B 1 281 ? -8.102 -16 -2.352 1 98 281 PHE B CA 1
ATOM 5547 C C . PHE B 1 281 ? -7.023 -15.242 -1.581 1 98 281 PHE B C 1
ATOM 5549 O O . PHE B 1 281 ? -5.867 -15.664 -1.542 1 98 281 PHE B O 1
ATOM 5556 N N . LEU B 1 282 ? -7.418 -14.203 -0.882 1 96.31 282 LEU B N 1
ATOM 5557 C CA . LEU B 1 282 ? -6.469 -13.328 -0.196 1 96.31 282 LEU B CA 1
ATOM 5558 C C . LEU B 1 282 ? -5.996 -13.961 1.108 1 96.31 282 LEU B C 1
ATOM 5560 O O . LEU B 1 282 ? -5.039 -13.484 1.726 1 96.31 282 LEU B O 1
ATOM 5564 N N . SER B 1 283 ? -6.586 -15.078 1.471 1 97.44 283 SER B N 1
ATOM 5565 C CA . SER B 1 283 ? -6.188 -15.758 2.699 1 97.44 283 SER B CA 1
ATOM 5566 C C . SER B 1 283 ? -4.891 -16.531 2.508 1 97.44 283 SER B C 1
ATOM 5568 O O . SER B 1 283 ? -4.242 -16.922 3.482 1 97.44 283 SER B O 1
ATOM 5570 N N . ASN B 1 284 ? -4.527 -16.734 1.269 1 97.62 284 ASN B N 1
ATOM 5571 C CA . ASN B 1 284 ? -3.348 -17.562 1.047 1 97.62 284 ASN B CA 1
ATOM 5572 C C . ASN B 1 284 ? -2.48 -17.016 -0.084 1 97.62 284 ASN B C 1
ATOM 5574 O O . ASN B 1 284 ? -1.413 -17.562 -0.373 1 97.62 284 ASN B O 1
ATOM 5578 N N . THR B 1 285 ? -2.875 -16.016 -0.803 1 95.81 285 THR B N 1
ATOM 5579 C CA . THR B 1 285 ? -2.158 -15.375 -1.899 1 95.81 285 THR B CA 1
ATOM 5580 C C . THR B 1 285 ? -2.014 -13.883 -1.646 1 95.81 285 THR B C 1
ATOM 5582 O O . THR B 1 285 ? -2.971 -13.219 -1.244 1 95.81 285 THR B O 1
ATOM 5585 N N . PRO B 1 286 ? -0.878 -13.305 -1.882 1 94.12 286 PRO B N 1
ATOM 5586 C CA . PRO B 1 286 ? 0.315 -13.93 -2.459 1 94.12 286 PRO B CA 1
ATOM 5587 C C . PRO B 1 286 ? 1.03 -14.852 -1.479 1 94.12 286 PRO B C 1
ATOM 5589 O O . PRO B 1 286 ? 0.764 -14.805 -0.275 1 94.12 286 PRO B O 1
ATOM 5592 N N . ALA B 1 287 ? 1.945 -15.719 -2.033 1 96.88 287 ALA B N 1
ATOM 5593 C CA . ALA B 1 287 ? 2.531 -16.766 -1.194 1 96.88 287 ALA B CA 1
ATOM 5594 C C . ALA B 1 287 ? 4.055 -16.672 -1.185 1 96.88 287 ALA B C 1
ATOM 5596 O O . ALA B 1 287 ? 4.73 -17.484 -0.558 1 96.88 287 ALA B O 1
ATOM 5597 N N . GLY B 1 288 ? 4.625 -15.711 -1.927 1 93.12 288 GLY B N 1
ATOM 5598 C CA . GLY B 1 288 ? 6.055 -15.461 -1.836 1 93.12 288 GLY B CA 1
ATOM 5599 C C . GLY B 1 288 ? 6.836 -16.016 -3.01 1 93.12 288 GLY B C 1
ATOM 5600 O O . GLY B 1 288 ? 6.426 -17.016 -3.617 1 93.12 288 GLY B O 1
ATOM 5601 N N . THR B 1 289 ? 7.918 -15.359 -3.361 1 94.56 289 THR B N 1
ATOM 5602 C CA . THR B 1 289 ? 8.898 -15.789 -4.355 1 94.56 289 THR B CA 1
ATOM 5603 C C . THR B 1 289 ? 10.227 -15.07 -4.152 1 94.56 289 THR B C 1
ATOM 5605 O O . THR B 1 289 ? 10.383 -14.305 -3.191 1 94.56 289 THR B O 1
ATOM 5608 N N . SER B 1 290 ? 11.203 -15.383 -4.977 1 95.06 290 SER B N 1
ATOM 5609 C CA . SER B 1 290 ? 12.5 -14.727 -4.848 1 95.06 290 SER B CA 1
ATOM 5610 C C . SER B 1 290 ? 12.641 -13.578 -5.84 1 95.06 290 SER B C 1
ATOM 5612 O O . SER B 1 290 ? 12.062 -13.609 -6.926 1 95.06 290 SER B O 1
ATOM 5614 N N . TYR B 1 291 ? 13.43 -12.602 -5.473 1 91.62 291 TYR B N 1
ATOM 5615 C CA . TYR B 1 291 ? 13.75 -11.5 -6.379 1 91.62 291 TYR B CA 1
ATOM 5616 C C . TYR B 1 291 ? 14.422 -12.016 -7.648 1 91.62 291 TYR B C 1
ATOM 5618 O O . TYR B 1 291 ? 14.133 -11.531 -8.742 1 91.62 291 TYR B O 1
ATOM 5626 N N . ARG B 1 292 ? 15.281 -12.992 -7.508 1 94.31 292 ARG B N 1
ATOM 5627 C CA . ARG B 1 292 ? 15.977 -13.547 -8.664 1 94.31 292 ARG B CA 1
ATOM 5628 C C . ARG B 1 292 ? 14.984 -14.133 -9.664 1 94.31 292 ARG B C 1
ATOM 5630 O O . ARG B 1 292 ? 15.18 -14.023 -10.875 1 94.31 292 ARG B O 1
ATOM 5637 N N . GLN B 1 293 ? 14.023 -14.719 -9.164 1 96.19 293 GLN B N 1
ATOM 5638 C CA . GLN B 1 293 ? 13.008 -15.297 -10.047 1 96.19 293 GLN B CA 1
ATOM 5639 C C . GLN B 1 293 ? 12.305 -14.211 -10.852 1 96.19 293 GLN B C 1
ATOM 5641 O O . GLN B 1 293 ? 12.102 -14.367 -12.062 1 96.19 293 GLN B O 1
ATOM 5646 N N . MET B 1 294 ? 11.961 -13.156 -10.188 1 93.06 294 MET B N 1
ATOM 5647 C CA . MET B 1 294 ? 11.336 -12.047 -10.891 1 93.06 294 MET B CA 1
ATOM 5648 C C . MET B 1 294 ? 12.25 -11.516 -11.992 1 93.06 294 MET B C 1
ATOM 5650 O O . MET B 1 294 ? 11.797 -11.273 -13.109 1 93.06 294 MET B O 1
ATOM 5654 N N . MET B 1 295 ? 13.484 -11.398 -11.664 1 93.69 295 MET B N 1
ATOM 5655 C CA . MET B 1 295 ? 14.445 -10.867 -12.625 1 93.69 295 MET B CA 1
ATOM 5656 C C . MET B 1 295 ? 14.648 -11.844 -13.781 1 93.69 295 MET B C 1
ATOM 5658 O O . MET B 1 295 ? 14.867 -11.422 -14.922 1 93.69 295 MET B O 1
ATOM 5662 N N . HIS B 1 296 ? 14.539 -13.055 -13.477 1 96.5 296 HIS B N 1
ATOM 5663 C CA . HIS B 1 296 ? 14.688 -14.039 -14.539 1 96.5 296 HIS B CA 1
ATOM 5664 C C . HIS B 1 296 ? 13.578 -13.898 -15.578 1 96.5 296 HIS B C 1
ATOM 5666 O O . HIS B 1 296 ? 13.836 -13.961 -16.781 1 96.5 296 HIS B O 1
ATOM 5672 N N . TYR B 1 297 ? 12.375 -13.703 -15.172 1 96.31 297 TYR B N 1
ATOM 5673 C CA . TYR B 1 297 ? 11.281 -13.469 -16.109 1 96.31 297 TYR B CA 1
ATOM 5674 C C . TYR B 1 297 ? 11.484 -12.172 -16.875 1 96.31 297 TYR B C 1
ATOM 5676 O O . TYR B 1 297 ? 11.172 -12.086 -18.062 1 96.31 297 TYR B O 1
ATOM 5684 N N . VAL B 1 298 ? 11.992 -11.203 -16.188 1 94.5 298 VAL B N 1
ATOM 5685 C CA . VAL B 1 298 ? 12.273 -9.93 -16.844 1 94.5 298 VAL B CA 1
ATOM 5686 C C . VAL B 1 298 ? 13.312 -10.133 -17.938 1 94.5 298 VAL B C 1
ATOM 5688 O O . VAL B 1 298 ? 13.211 -9.539 -19.016 1 94.5 298 VAL B O 1
ATOM 5691 N N . GLN B 1 299 ? 14.297 -10.969 -17.641 1 94.62 299 GLN B N 1
ATOM 5692 C CA . GLN B 1 299 ? 15.312 -11.281 -18.641 1 94.62 299 GLN B CA 1
ATOM 5693 C C . GLN B 1 299 ? 14.695 -11.977 -19.859 1 94.62 299 GLN B C 1
ATOM 5695 O O . GLN B 1 299 ? 15.102 -11.734 -21 1 94.62 299 GLN B O 1
ATOM 5700 N N . GLU B 1 300 ? 13.727 -12.852 -19.594 1 95.88 300 GLU B N 1
ATOM 5701 C CA . GLU B 1 300 ? 13.039 -13.531 -20.688 1 95.88 300 GLU B CA 1
ATOM 5702 C C . GLU B 1 300 ? 12.258 -12.539 -21.547 1 95.88 300 GLU B C 1
ATOM 5704 O O . GLU B 1 300 ? 12.242 -12.656 -22.781 1 95.88 300 GLU B O 1
ATOM 5709 N N . LEU B 1 301 ? 11.656 -11.664 -20.906 1 94.88 301 LEU B N 1
ATOM 5710 C CA . LEU B 1 301 ? 10.891 -10.641 -21.609 1 94.88 301 LEU B CA 1
ATOM 5711 C C . LEU B 1 301 ? 11.805 -9.797 -22.5 1 94.88 301 LEU B C 1
ATOM 5713 O O . LEU B 1 301 ? 11.469 -9.523 -23.656 1 94.88 301 LEU B O 1
ATOM 5717 N N . ARG B 1 302 ? 12.961 -9.453 -22.031 1 92.62 302 ARG B N 1
ATOM 5718 C CA . ARG B 1 302 ? 13.875 -8.562 -22.734 1 92.62 302 ARG B CA 1
ATOM 5719 C C . ARG B 1 302 ? 14.562 -9.281 -23.891 1 92.62 302 ARG B C 1
ATOM 5721 O O . ARG B 1 302 ? 14.758 -8.703 -24.969 1 92.62 302 ARG B O 1
ATOM 5728 N N . SER B 1 303 ? 14.906 -10.492 -23.641 1 92 303 SER B N 1
ATOM 5729 C CA . SER B 1 303 ? 15.711 -11.219 -24.625 1 92 303 SER B CA 1
ATOM 5730 C C . SER B 1 303 ? 14.82 -11.914 -25.656 1 92 303 SER B C 1
ATOM 5732 O O . SER B 1 303 ? 15.25 -12.156 -26.781 1 92 303 SER B O 1
ATOM 5734 N N . GLY B 1 304 ? 13.664 -12.336 -25.172 1 92 304 GLY B N 1
ATOM 5735 C CA . GLY B 1 304 ? 12.789 -13.125 -26.016 1 92 304 GLY B CA 1
ATOM 5736 C C . GLY B 1 304 ? 13.18 -14.594 -26.078 1 92 304 GLY B C 1
ATOM 5737 O O . GLY B 1 304 ? 12.648 -15.352 -26.891 1 92 304 GLY B O 1
ATOM 5738 N N . HIS B 1 305 ? 14.102 -14.953 -25.25 1 93.75 305 HIS B N 1
ATOM 5739 C CA . HIS B 1 305 ? 14.578 -16.328 -25.25 1 93.75 305 HIS B CA 1
ATOM 5740 C C . HIS B 1 305 ? 14.133 -17.062 -23.984 1 93.75 305 HIS B C 1
ATOM 5742 O O . HIS B 1 305 ? 14.055 -16.469 -22.906 1 93.75 305 HIS B O 1
ATOM 5748 N N . PHE B 1 306 ? 13.789 -18.312 -24.188 1 97.81 306 PHE B N 1
ATOM 5749 C CA . PHE B 1 306 ? 13.633 -19.219 -23.062 1 97.81 306 PHE B CA 1
ATOM 5750 C C . PHE B 1 306 ? 14.961 -19.875 -22.703 1 97.81 306 PHE B C 1
ATOM 5752 O O . PHE B 1 306 ? 15.406 -20.797 -23.391 1 97.81 306 PHE B O 1
ATOM 5759 N N . ARG B 1 307 ? 15.617 -19.344 -21.609 1 97.5 307 ARG B N 1
ATOM 5760 C CA . ARG B 1 307 ? 17 -19.75 -21.344 1 97.5 307 ARG B CA 1
ATOM 5761 C C . ARG B 1 307 ? 17.359 -19.562 -19.875 1 97.5 307 ARG B C 1
ATOM 5763 O O . ARG B 1 307 ? 16.562 -19.031 -19.094 1 97.5 307 ARG B O 1
ATOM 5770 N N . ALA B 1 308 ? 18.516 -20.031 -19.531 1 97.75 308 ALA B N 1
ATOM 5771 C CA . ALA B 1 308 ? 19 -19.922 -18.156 1 97.75 308 ALA B CA 1
ATOM 5772 C C . ALA B 1 308 ? 19.25 -18.469 -17.781 1 97.75 308 ALA B C 1
ATOM 5774 O O . ALA B 1 308 ? 19.281 -17.594 -18.641 1 97.75 308 ALA B O 1
ATOM 5775 N N . TYR B 1 309 ? 19.375 -18.219 -16.484 1 97.56 309 TYR B N 1
ATOM 5776 C CA . TYR B 1 309 ? 19.562 -16.875 -15.93 1 97.56 309 TYR B CA 1
ATOM 5777 C C . TYR B 1 309 ? 20.828 -16.234 -16.453 1 97.56 309 TYR B C 1
ATOM 5779 O O . TYR B 1 309 ? 21.891 -16.875 -16.5 1 97.56 309 TYR B O 1
ATOM 5787 N N . ASP B 1 310 ? 20.766 -14.992 -16.812 1 96.12 310 ASP B N 1
ATOM 5788 C CA . ASP B 1 310 ? 21.922 -14.234 -17.281 1 96.12 310 ASP B CA 1
ATOM 5789 C C . ASP B 1 310 ? 22.625 -13.531 -16.125 1 96.12 310 ASP B C 1
ATOM 5791 O O . ASP B 1 310 ? 22.125 -12.531 -15.609 1 96.12 310 ASP B O 1
ATOM 5795 N N . TYR B 1 311 ? 23.797 -13.977 -15.852 1 93.88 311 TYR B N 1
ATOM 5796 C CA . TYR B 1 311 ? 24.578 -13.406 -14.758 1 93.88 311 TYR B CA 1
ATOM 5797 C C . TYR B 1 311 ? 25.5 -12.312 -15.266 1 93.88 311 TYR B C 1
ATOM 5799 O O . TYR B 1 311 ? 26.281 -11.75 -14.5 1 93.88 311 TYR B O 1
ATOM 5807 N N . SER B 1 312 ? 25.422 -12.047 -16.484 1 91.5 312 SER B N 1
ATOM 5808 C CA . SER B 1 312 ? 26.312 -11.125 -17.172 1 91.5 312 SER B CA 1
ATOM 5809 C C . SER B 1 312 ? 27.547 -11.844 -17.703 1 91.5 312 SER B C 1
ATOM 5811 O O . SER B 1 312 ? 27.797 -13.008 -17.359 1 91.5 312 SER B O 1
ATOM 5813 N N . ILE B 1 313 ? 28.281 -11.164 -18.5 1 93.31 313 ILE B N 1
ATOM 5814 C CA . ILE B 1 313 ? 29.281 -11.773 -19.359 1 93.31 313 ILE B CA 1
ATOM 5815 C C . ILE B 1 313 ? 30.312 -12.516 -18.5 1 93.31 313 ILE B C 1
ATOM 5817 O O . ILE B 1 313 ? 30.594 -13.688 -18.75 1 93.31 313 ILE B O 1
ATOM 5821 N N . ILE B 1 314 ? 30.875 -11.938 -17.5 1 94.38 314 ILE B N 1
ATOM 5822 C CA . ILE B 1 314 ? 31.953 -12.5 -16.703 1 94.38 314 ILE B CA 1
ATOM 5823 C C . ILE B 1 314 ? 31.469 -13.727 -15.945 1 94.38 314 ILE B C 1
ATOM 5825 O O . ILE B 1 314 ? 32.094 -14.789 -15.984 1 94.38 314 ILE B O 1
ATOM 5829 N N . LYS B 1 315 ? 30.391 -13.633 -15.297 1 94.19 315 LYS B N 1
ATOM 5830 C CA . LYS B 1 315 ? 29.875 -14.734 -14.508 1 94.19 315 LYS B CA 1
ATOM 5831 C C . LYS B 1 315 ? 29.312 -15.836 -15.406 1 94.19 315 LYS B C 1
ATOM 5833 O O . LYS B 1 315 ? 29.391 -17.016 -15.062 1 94.19 315 LYS B O 1
ATOM 5838 N N . ASN B 1 316 ? 28.734 -15.492 -16.531 1 96.12 316 ASN B N 1
ATOM 5839 C CA . ASN B 1 316 ? 28.281 -16.5 -17.5 1 96.12 316 ASN B CA 1
ATOM 5840 C C . ASN B 1 316 ? 29.438 -17.375 -17.953 1 96.12 316 ASN B C 1
ATOM 5842 O O . ASN B 1 316 ? 29.281 -18.594 -18.094 1 96.12 316 ASN B O 1
ATOM 5846 N N . ARG B 1 317 ? 30.531 -16.734 -18.172 1 96 317 ARG B N 1
ATOM 5847 C CA . ARG B 1 317 ? 31.688 -17.5 -18.594 1 96 317 ARG B CA 1
ATOM 5848 C C . ARG B 1 317 ? 32.125 -18.484 -17.516 1 96 317 ARG B C 1
ATOM 5850 O O . ARG B 1 317 ? 32.594 -19.594 -17.828 1 96 317 ARG B O 1
ATOM 5857 N N . LYS B 1 318 ? 32.031 -18.078 -16.344 1 95.88 318 LYS B N 1
ATOM 5858 C CA . LYS B 1 318 ? 32.406 -18.938 -15.227 1 95.88 318 LYS B CA 1
ATOM 5859 C C . LYS B 1 318 ? 31.406 -20.062 -15.039 1 95.88 318 LYS B C 1
ATOM 5861 O O . LYS B 1 318 ? 31.797 -21.219 -14.789 1 95.88 318 LYS B O 1
ATOM 5866 N N . ILE B 1 319 ? 30.141 -19.734 -15.188 1 95.12 319 ILE B N 1
ATOM 5867 C CA . ILE B 1 319 ? 29.078 -20.672 -14.836 1 95.12 319 ILE B CA 1
ATOM 5868 C C . ILE B 1 319 ? 28.75 -21.547 -16.047 1 95.12 319 ILE B C 1
ATOM 5870 O O . ILE B 1 319 ? 28.609 -22.766 -15.906 1 95.12 319 ILE B O 1
ATOM 5874 N N . TYR B 1 320 ? 28.641 -20.906 -17.25 1 96.25 320 TYR B N 1
ATOM 5875 C CA . TYR B 1 320 ? 28.141 -21.609 -18.438 1 96.25 320 TYR B CA 1
ATOM 5876 C C . TYR B 1 320 ? 29.25 -21.859 -19.438 1 96.25 320 TYR B C 1
ATOM 5878 O O . TYR B 1 320 ? 29.031 -22.516 -20.469 1 96.25 320 TYR B O 1
ATOM 5886 N N . LYS B 1 321 ? 30.453 -21.312 -19.172 1 96.5 321 LYS B N 1
ATOM 5887 C CA . LYS B 1 321 ? 31.609 -21.438 -20.062 1 96.5 321 LYS B CA 1
ATOM 5888 C C . LYS B 1 321 ? 31.344 -20.766 -21.406 1 96.5 321 LYS B C 1
ATOM 5890 O O . LYS B 1 321 ? 31.844 -21.203 -22.438 1 96.5 321 LYS B O 1
ATOM 5895 N N . GLN B 1 322 ? 30.438 -19.844 -21.391 1 95.81 322 GLN B N 1
ATOM 5896 C CA . GLN B 1 322 ? 30.125 -18.984 -22.516 1 95.81 322 GLN B CA 1
ATOM 5897 C C . GLN B 1 322 ? 29.594 -17.625 -22.062 1 95.81 322 GLN B C 1
ATOM 5899 O O . GLN B 1 322 ? 29.188 -17.484 -20.906 1 95.81 322 GLN B O 1
ATOM 5904 N N . SER B 1 323 ? 29.531 -16.625 -23 1 94.94 323 SER B N 1
ATOM 5905 C CA . SER B 1 323 ? 29.234 -15.242 -22.625 1 94.94 323 SER B CA 1
ATOM 5906 C C . SER B 1 323 ? 27.75 -15.039 -22.391 1 94.94 323 SER B C 1
ATOM 5908 O O . SER B 1 323 ? 27.344 -14.125 -21.672 1 94.94 323 SER B O 1
ATOM 5910 N N . THR B 1 324 ? 26.906 -15.797 -23.016 1 95.44 324 THR B N 1
ATOM 5911 C CA . THR B 1 324 ? 25.469 -15.711 -22.859 1 95.44 324 THR B CA 1
ATOM 5912 C C . THR B 1 324 ? 24.906 -16.984 -22.234 1 95.44 324 THR B C 1
ATOM 5914 O O . THR B 1 324 ? 25.516 -18.047 -22.328 1 95.44 324 THR B O 1
ATOM 5917 N N . PRO B 1 325 ? 23.812 -16.875 -21.516 1 96.75 325 PRO B N 1
ATOM 5918 C CA . PRO B 1 325 ? 23.25 -18.094 -20.922 1 96.75 325 PRO B CA 1
ATOM 5919 C C . PRO B 1 325 ? 22.766 -19.078 -21.984 1 96.75 325 PRO B C 1
ATOM 5921 O O . PRO B 1 325 ? 22.281 -18.672 -23.031 1 96.75 325 PRO B O 1
ATOM 5924 N N . PRO B 1 326 ? 22.906 -20.328 -21.734 1 96.94 326 PRO B N 1
ATOM 5925 C CA . PRO B 1 326 ? 22.391 -21.312 -22.688 1 96.94 326 PRO B CA 1
ATOM 5926 C C . PRO B 1 326 ? 20.875 -21.344 -22.734 1 96.94 326 PRO B C 1
ATOM 5928 O O . PRO B 1 326 ? 20.203 -21.219 -21.703 1 96.94 326 PRO B O 1
ATOM 5931 N N . SER B 1 327 ? 20.344 -21.484 -23.969 1 97.25 327 SER B N 1
ATOM 5932 C CA . SER B 1 327 ? 18.906 -21.688 -24.125 1 97.25 327 SER B CA 1
ATOM 5933 C C . SER B 1 327 ? 18.484 -23.094 -23.719 1 97.25 327 SER B C 1
ATOM 5935 O O . SER B 1 327 ? 19.266 -24.047 -23.859 1 97.25 327 SER B O 1
ATOM 5937 N N . TYR B 1 328 ? 17.328 -23.156 -23.203 1 98.31 328 TYR B N 1
ATOM 5938 C CA . TYR B 1 328 ? 16.781 -24.5 -22.984 1 98.31 328 TYR B CA 1
ATOM 5939 C C . TYR B 1 328 ? 16.5 -25.203 -24.297 1 98.31 328 TYR B C 1
ATOM 5941 O O . TYR B 1 328 ? 15.961 -24.594 -25.234 1 98.31 328 TYR B O 1
ATOM 5949 N N . ASN B 1 329 ? 16.922 -26.422 -24.406 1 98 329 ASN B N 1
ATOM 5950 C CA . ASN B 1 329 ? 16.641 -27.203 -25.609 1 98 329 ASN B CA 1
ATOM 5951 C C . ASN B 1 329 ? 15.203 -27.719 -25.625 1 98 329 ASN B C 1
ATOM 5953 O O . ASN B 1 329 ? 14.93 -28.828 -25.156 1 98 329 ASN B O 1
ATOM 5957 N N . VAL B 1 330 ? 14.352 -27.062 -26.281 1 97.81 330 VAL B N 1
ATOM 5958 C CA . VAL B 1 330 ? 12.914 -27.312 -26.25 1 97.81 330 VAL B CA 1
ATOM 5959 C C . VAL B 1 330 ? 12.602 -28.625 -26.953 1 97.81 330 VAL B C 1
ATOM 5961 O O . VAL B 1 330 ? 11.586 -29.266 -26.656 1 97.81 330 VAL B O 1
ATOM 5964 N N . THR B 1 331 ? 13.445 -29.062 -27.797 1 97.94 331 THR B N 1
ATOM 5965 C CA . THR B 1 331 ? 13.219 -30.312 -28.531 1 97.94 331 THR B CA 1
ATOM 5966 C C . THR B 1 331 ? 13.344 -31.516 -27.609 1 97.94 331 THR B C 1
ATOM 5968 O O . THR B 1 331 ? 12.914 -32.625 -27.953 1 97.94 331 THR B O 1
ATOM 5971 N N . ASN B 1 332 ? 13.898 -31.281 -26.453 1 98.5 332 ASN B N 1
ATOM 5972 C CA . ASN B 1 332 ? 14.016 -32.344 -25.469 1 98.5 332 ASN B CA 1
ATOM 5973 C C . ASN B 1 332 ? 12.68 -32.625 -24.797 1 98.5 332 ASN B C 1
ATOM 5975 O O . ASN B 1 332 ? 12.531 -33.656 -24.125 1 98.5 332 ASN B O 1
ATOM 5979 N N . ILE B 1 333 ? 11.789 -31.766 -24.891 1 98.69 333 ILE B N 1
ATOM 5980 C CA . ILE B 1 333 ? 10.5 -31.906 -24.219 1 98.69 333 ILE B CA 1
ATOM 5981 C C . ILE B 1 333 ? 9.602 -32.844 -25.016 1 98.69 333 ILE B C 1
ATOM 5983 O O . ILE B 1 333 ? 8.758 -32.406 -25.797 1 98.69 333 ILE B O 1
ATOM 5987 N N . LYS B 1 334 ? 9.695 -34.062 -24.703 1 98.56 334 LYS B N 1
ATOM 5988 C CA . LYS B 1 334 ? 9.094 -35.094 -25.562 1 98.56 334 LYS B CA 1
ATOM 5989 C C . LYS B 1 334 ? 7.766 -35.594 -24.984 1 98.56 334 LYS B C 1
ATOM 5991 O O . LYS B 1 334 ? 6.98 -36.219 -25.672 1 98.56 334 LYS B O 1
ATOM 5996 N N . ALA B 1 335 ? 7.5 -35.312 -23.719 1 98.62 335 ALA B N 1
ATOM 5997 C CA . ALA B 1 335 ? 6.207 -35.656 -23.141 1 98.62 335 ALA B CA 1
ATOM 5998 C C . ALA B 1 335 ? 5.059 -35.062 -23.938 1 98.62 335 ALA B C 1
ATOM 6000 O O . ALA B 1 335 ? 5.207 -33.969 -24.516 1 98.62 335 ALA B O 1
ATOM 6001 N N . PRO B 1 336 ? 3.883 -35.781 -24.016 1 98.75 336 PRO B N 1
ATOM 6002 C CA . PRO B 1 336 ? 2.715 -35.125 -24.625 1 98.75 336 PRO B CA 1
ATOM 6003 C C . PRO B 1 336 ? 2.279 -33.875 -23.875 1 98.75 336 PRO B C 1
ATOM 6005 O O . PRO B 1 336 ? 2.084 -33.906 -22.656 1 98.75 336 PRO B O 1
ATOM 6008 N N . VAL B 1 337 ? 2.146 -32.75 -24.641 1 98.88 337 VAL B N 1
ATOM 6009 C CA . VAL B 1 337 ? 1.83 -31.484 -24.016 1 98.88 337 VAL B CA 1
ATOM 6010 C C . VAL B 1 337 ? 0.513 -30.953 -24.562 1 98.88 337 VAL B C 1
ATOM 6012 O O . VAL B 1 337 ? 0.343 -30.828 -25.781 1 98.88 337 VAL B O 1
ATOM 6015 N N . ALA B 1 338 ? -0.428 -30.703 -23.719 1 98.94 338 ALA B N 1
ATOM 6016 C CA . ALA B 1 338 ? -1.649 -29.984 -24.062 1 98.94 338 ALA B CA 1
ATOM 6017 C C . ALA B 1 338 ? -1.588 -28.547 -23.562 1 98.94 338 ALA B C 1
ATOM 6019 O O . ALA B 1 338 ? -1.291 -28.297 -22.391 1 98.94 338 ALA B O 1
ATOM 6020 N N . LEU B 1 339 ? -1.862 -27.578 -24.438 1 98.88 339 LEU B N 1
ATOM 6021 C CA . LEU B 1 339 ? -1.743 -26.156 -24.109 1 98.88 339 LEU B CA 1
ATOM 6022 C C . LEU B 1 339 ? -3.117 -25.5 -24 1 98.88 339 LEU B C 1
ATOM 6024 O O . LEU B 1 339 ? -3.918 -25.594 -24.938 1 98.88 339 LEU B O 1
ATOM 6028 N N . PHE B 1 340 ? -3.42 -24.922 -22.891 1 98.94 340 PHE B N 1
ATOM 6029 C CA . PHE B 1 340 ? -4.621 -24.125 -22.672 1 98.94 340 PHE B CA 1
ATOM 6030 C C . PHE B 1 340 ? -4.273 -22.656 -22.5 1 98.94 340 PHE B C 1
ATOM 6032 O O . PHE B 1 340 ? -3.51 -22.297 -21.594 1 98.94 340 PHE B O 1
ATOM 6039 N N . TYR B 1 341 ? -4.777 -21.781 -23.375 1 98.75 341 TYR B N 1
ATOM 6040 C CA . TYR B 1 341 ? -4.383 -20.375 -23.375 1 98.75 341 TYR B CA 1
ATOM 6041 C C . TYR B 1 341 ? -5.551 -19.484 -23.766 1 98.75 341 TYR B C 1
ATOM 6043 O O . TYR B 1 341 ? -6.602 -19.969 -24.188 1 98.75 341 TYR B O 1
ATOM 6051 N N . SER B 1 342 ? -5.473 -18.203 -23.453 1 98.38 342 SER B N 1
ATOM 6052 C CA . SER B 1 342 ? -6.57 -17.266 -23.688 1 98.38 342 SER B CA 1
ATOM 6053 C C . SER B 1 342 ? -6.07 -15.984 -24.344 1 98.38 342 SER B C 1
ATOM 6055 O O . SER B 1 342 ? -4.883 -15.664 -24.25 1 98.38 342 SER B O 1
ATOM 6057 N N . GLU B 1 343 ? -6.961 -15.336 -24.906 1 97.31 343 GLU B N 1
ATOM 6058 C CA . GLU B 1 343 ? -6.648 -14.141 -25.688 1 97.31 343 GLU B CA 1
ATOM 6059 C C . GLU B 1 343 ? -6.234 -12.984 -24.781 1 97.31 343 GLU B C 1
ATOM 6061 O O . GLU B 1 343 ? -5.383 -12.172 -25.141 1 97.31 343 GLU B O 1
ATOM 6066 N N . ASN B 1 344 ? -6.828 -12.836 -23.641 1 97.25 344 ASN B N 1
ATOM 6067 C CA . ASN B 1 344 ? -6.656 -11.672 -22.781 1 97.25 344 ASN B CA 1
ATOM 6068 C C . ASN B 1 344 ? -5.668 -11.953 -21.656 1 97.25 344 ASN B C 1
ATOM 6070 O O . ASN B 1 344 ? -5.715 -11.297 -20.609 1 97.25 344 ASN B O 1
ATOM 6074 N N . ASP B 1 345 ? -4.84 -12.93 -21.859 1 97.94 345 ASP B N 1
ATOM 6075 C CA . ASP B 1 345 ? -3.799 -13.219 -20.875 1 97.94 345 ASP B CA 1
ATOM 6076 C C . ASP B 1 345 ? -2.643 -12.227 -20.984 1 97.94 345 ASP B C 1
ATOM 6078 O O . ASP B 1 345 ? -1.991 -12.141 -22.031 1 97.94 345 ASP B O 1
ATOM 6082 N N . VAL B 1 346 ? -2.289 -11.57 -19.922 1 96.94 346 VAL B N 1
ATOM 6083 C CA . VAL B 1 346 ? -1.328 -10.469 -19.984 1 96.94 346 VAL B CA 1
ATOM 6084 C C . VAL B 1 346 ? 0.085 -11.008 -19.766 1 96.94 346 VAL B C 1
ATOM 6086 O O . VAL B 1 346 ? 1.065 -10.281 -19.938 1 96.94 346 VAL B O 1
ATOM 6089 N N . PHE B 1 347 ? 0.238 -12.297 -19.438 1 97.31 347 PHE B N 1
ATOM 6090 C CA . PHE B 1 347 ? 1.544 -12.906 -19.234 1 97.31 347 PHE B CA 1
ATOM 6091 C C . PHE B 1 347 ? 1.863 -13.891 -20.359 1 97.31 347 PHE B C 1
ATOM 6093 O O . PHE B 1 347 ? 3.008 -13.977 -20.797 1 97.31 347 PHE B O 1
ATOM 6100 N N . ALA B 1 348 ? 0.859 -14.656 -20.703 1 97.88 348 ALA B N 1
ATOM 6101 C CA . ALA B 1 348 ? 0.995 -15.664 -21.766 1 97.88 348 ALA B CA 1
ATOM 6102 C C . ALA B 1 348 ? 0.284 -15.219 -23.031 1 97.88 348 ALA B C 1
ATOM 6104 O O . ALA B 1 348 ? -0.792 -15.727 -23.359 1 97.88 348 ALA B O 1
ATOM 6105 N N . ALA B 1 349 ? 0.984 -14.391 -23.828 1 97.31 349 ALA B N 1
ATOM 6106 C CA . ALA B 1 349 ? 0.399 -13.875 -25.062 1 97.31 349 ALA B CA 1
ATOM 6107 C C . ALA B 1 349 ? 0.208 -14.992 -26.094 1 97.31 349 ALA B C 1
ATOM 6109 O O . ALA B 1 349 ? 1.052 -15.883 -26.203 1 97.31 349 ALA B O 1
ATOM 6110 N N . VAL B 1 350 ? -0.84 -14.836 -26.844 1 98 350 VAL B N 1
ATOM 6111 C CA . VAL B 1 350 ? -1.19 -15.852 -27.828 1 98 350 VAL B CA 1
ATOM 6112 C C . VAL B 1 350 ? -0.023 -16.062 -28.797 1 98 350 VAL B C 1
ATOM 6114 O O . VAL B 1 350 ? 0.301 -17.203 -29.141 1 98 350 VAL B O 1
ATOM 6117 N N . GLN B 1 351 ? 0.613 -15.016 -29.188 1 97.88 351 GLN B N 1
ATOM 6118 C CA . GLN B 1 351 ? 1.73 -15.109 -30.125 1 97.88 351 GLN B CA 1
ATOM 6119 C C . GLN B 1 351 ? 2.885 -15.906 -29.531 1 97.88 351 GLN B C 1
ATOM 6121 O O . GLN B 1 351 ? 3.512 -16.719 -30.219 1 97.88 351 GLN B O 1
ATOM 6126 N N . ASP B 1 352 ? 3.15 -15.664 -28.328 1 98.19 352 ASP B N 1
ATOM 6127 C CA . ASP B 1 352 ? 4.23 -16.375 -27.641 1 98.19 352 ASP B CA 1
ATOM 6128 C C . ASP B 1 352 ? 3.904 -17.859 -27.484 1 98.19 352 ASP B C 1
ATOM 6130 O O . ASP B 1 352 ? 4.773 -18.703 -27.688 1 98.19 352 ASP B O 1
ATOM 6134 N N . VAL B 1 353 ? 2.658 -18.172 -27.109 1 98.62 353 VAL B N 1
ATOM 6135 C CA . VAL B 1 353 ? 2.221 -19.547 -26.922 1 98.62 353 VAL B CA 1
ATOM 6136 C C . VAL B 1 353 ? 2.295 -20.312 -28.25 1 98.62 353 VAL B C 1
ATOM 6138 O O . VAL B 1 353 ? 2.771 -21.453 -28.297 1 98.62 353 VAL B O 1
ATOM 6141 N N . THR B 1 354 ? 1.89 -19.672 -29.266 1 98.38 354 THR B N 1
ATOM 6142 C CA . THR B 1 354 ? 1.883 -20.297 -30.594 1 98.38 354 THR B CA 1
ATOM 6143 C C . THR B 1 354 ? 3.309 -20.547 -31.078 1 98.38 354 THR B C 1
ATOM 6145 O O . THR B 1 354 ? 3.605 -21.609 -31.625 1 98.38 354 THR B O 1
ATOM 6148 N N . ARG B 1 355 ? 4.109 -19.562 -30.906 1 98 355 ARG B N 1
ATOM 6149 C CA . ARG B 1 355 ? 5.508 -19.75 -31.266 1 98 355 ARG B CA 1
ATOM 6150 C C . ARG B 1 355 ? 6.125 -20.922 -30.516 1 98 355 ARG B C 1
ATOM 6152 O O . ARG B 1 355 ? 6.828 -21.734 -31.109 1 98 355 ARG B O 1
ATOM 6159 N N . PHE B 1 356 ? 5.879 -20.953 -29.281 1 98.31 356 PHE B N 1
ATOM 6160 C CA . PHE B 1 356 ? 6.414 -22.031 -28.453 1 98.31 356 PHE B CA 1
ATOM 6161 C C . PHE B 1 356 ? 5.871 -23.391 -28.906 1 98.31 356 PHE B C 1
ATOM 6163 O O . PHE B 1 356 ? 6.613 -24.359 -28.969 1 98.31 356 PHE B O 1
ATOM 6170 N N . ALA B 1 357 ? 4.59 -23.453 -29.141 1 98.62 357 ALA B N 1
ATOM 6171 C CA . ALA B 1 357 ? 3.945 -24.688 -29.609 1 98.62 357 ALA B CA 1
ATOM 6172 C C . ALA B 1 357 ? 4.613 -25.203 -30.875 1 98.62 357 ALA B C 1
ATOM 6174 O O . ALA B 1 357 ? 4.754 -26.422 -31.062 1 98.62 357 ALA B O 1
ATOM 6175 N N . ASN B 1 358 ? 4.992 -24.328 -31.703 1 98.19 358 ASN B N 1
ATOM 6176 C CA . ASN B 1 358 ? 5.637 -24.703 -32.969 1 98.19 358 ASN B CA 1
ATOM 6177 C C . ASN B 1 358 ? 7.016 -25.312 -32.719 1 98.19 358 ASN B C 1
ATOM 6179 O O . ASN B 1 358 ? 7.484 -26.141 -33.5 1 98.19 358 ASN B O 1
ATOM 6183 N N . ASP B 1 359 ? 7.609 -24.922 -31.625 1 98.06 359 ASP B N 1
ATOM 6184 C CA . ASP B 1 359 ? 8.953 -25.406 -31.312 1 98.06 359 ASP B CA 1
ATOM 6185 C C . ASP B 1 359 ? 8.898 -26.719 -30.547 1 98.06 359 ASP B C 1
ATOM 6187 O O . ASP B 1 359 ? 9.883 -27.469 -30.5 1 98.06 359 ASP B O 1
ATOM 6191 N N . LEU B 1 360 ? 7.781 -27.016 -29.875 1 98.44 360 LEU B N 1
ATOM 6192 C CA . LEU B 1 360 ? 7.625 -28.25 -29.094 1 98.44 360 LEU B CA 1
ATOM 6193 C C . LEU B 1 360 ? 7.441 -29.453 -30.016 1 98.44 360 LEU B C 1
ATOM 6195 O O . LEU B 1 360 ? 6.695 -29.391 -30.984 1 98.44 360 LEU B O 1
ATOM 6199 N N . PRO B 1 361 ? 8.039 -30.594 -29.703 1 98.38 361 PRO B N 1
ATOM 6200 C CA . PRO B 1 361 ? 7.984 -31.734 -30.594 1 98.38 361 PRO B CA 1
ATOM 6201 C C . PRO B 1 361 ? 6.699 -32.562 -30.438 1 98.38 361 PRO B C 1
ATOM 6203 O O . PRO B 1 361 ? 6.336 -33.312 -31.328 1 98.38 361 PRO B O 1
ATOM 6206 N N . ASN B 1 362 ? 5.988 -32.406 -29.328 1 98.5 362 ASN B N 1
ATOM 6207 C CA . ASN B 1 362 ? 4.875 -33.312 -29.062 1 98.5 362 ASN B CA 1
ATOM 6208 C C . ASN B 1 362 ? 3.691 -32.594 -28.438 1 98.5 362 ASN B C 1
ATOM 6210 O O . ASN B 1 362 ? 3.238 -32.938 -27.344 1 98.5 362 ASN B O 1
ATOM 6214 N N . VAL B 1 363 ? 3.145 -31.625 -29.219 1 98.75 363 VAL B N 1
ATOM 6215 C CA . VAL B 1 363 ? 1.917 -30.953 -28.797 1 98.75 363 VAL B CA 1
ATOM 6216 C C . VAL B 1 363 ? 0.708 -31.781 -29.219 1 98.75 363 VAL B C 1
ATOM 6218 O O . VAL B 1 363 ? 0.476 -32 -30.406 1 98.75 363 VAL B O 1
ATOM 6221 N N . VAL B 1 364 ? -0.037 -32.156 -28.219 1 98.5 364 VAL B N 1
ATOM 6222 C CA . VAL B 1 364 ? -1.12 -33.094 -28.531 1 98.5 364 VAL B CA 1
ATOM 6223 C C . VAL B 1 364 ? -2.439 -32.344 -28.625 1 98.5 364 VAL B C 1
ATOM 6225 O O . VAL B 1 364 ? -3.412 -32.844 -29.203 1 98.5 364 VAL B O 1
ATOM 6228 N N . SER B 1 365 ? -2.473 -31.125 -28.078 1 97.69 365 SER B N 1
ATOM 6229 C CA . SER B 1 365 ? -3.686 -30.328 -28.172 1 97.69 365 SER B CA 1
ATOM 6230 C C . SER B 1 365 ? -3.387 -28.844 -27.938 1 97.69 365 SER B C 1
ATOM 6232 O O . SER B 1 365 ? -2.578 -28.5 -27.062 1 97.69 365 SER B O 1
ATOM 6234 N N . MET B 1 366 ? -3.988 -28 -28.766 1 98.12 366 MET B N 1
ATOM 6235 C CA . MET B 1 366 ? -4.023 -26.547 -28.578 1 98.12 366 MET B CA 1
ATOM 6236 C C . MET B 1 366 ? -5.434 -26.078 -28.234 1 98.12 366 MET B C 1
ATOM 6238 O O . MET B 1 366 ? -6.344 -26.172 -29.062 1 98.12 366 MET B O 1
ATOM 6242 N N . ASN B 1 367 ? -5.574 -25.594 -27.047 1 98.38 367 ASN B N 1
ATOM 6243 C CA . ASN B 1 367 ? -6.906 -25.25 -26.562 1 98.38 367 ASN B CA 1
ATOM 6244 C C . ASN B 1 367 ? -7.004 -23.766 -26.203 1 98.38 367 ASN B C 1
ATOM 6246 O O . ASN B 1 367 ? -6.699 -23.375 -25.062 1 98.38 367 ASN B O 1
ATOM 6250 N N . LYS B 1 368 ? -7.5 -22.953 -27.125 1 98.25 368 LYS B N 1
ATOM 6251 C CA . LYS B 1 368 ? -7.766 -21.547 -26.844 1 98.25 368 LYS B CA 1
ATOM 6252 C C . LYS B 1 368 ? -9.125 -21.375 -26.172 1 98.25 368 LYS B C 1
ATOM 6254 O O . LYS B 1 368 ? -10.148 -21.797 -26.719 1 98.25 368 LYS B O 1
ATOM 6259 N N . ILE B 1 369 ? -9.125 -20.766 -25.047 1 98.31 369 ILE B N 1
ATOM 6260 C CA . ILE B 1 369 ? -10.375 -20.547 -24.344 1 98.31 369 ILE B CA 1
ATOM 6261 C C . ILE B 1 369 ? -11.305 -19.672 -25.188 1 98.31 369 ILE B C 1
ATOM 6263 O O . ILE B 1 369 ? -10.875 -18.656 -25.734 1 98.31 369 ILE B O 1
ATOM 6267 N N . LYS B 1 370 ? -12.555 -20.016 -25.234 1 95.06 370 LYS B N 1
ATOM 6268 C CA . LYS B 1 370 ? -13.516 -19.391 -26.141 1 95.06 370 LYS B CA 1
ATOM 6269 C C . LYS B 1 370 ? -13.883 -17.984 -25.641 1 95.06 370 LYS B C 1
ATOM 6271 O O . LYS B 1 370 ? -14.125 -17.078 -26.438 1 95.06 370 LYS B O 1
ATOM 6276 N N . TYR B 1 371 ? -13.93 -17.781 -24.391 1 96.75 371 TYR B N 1
ATOM 6277 C CA . TYR B 1 371 ? -14.312 -16.484 -23.844 1 96.75 371 TYR B CA 1
ATOM 6278 C C . TYR B 1 371 ? -13.172 -15.477 -23.984 1 96.75 371 TYR B C 1
ATOM 6280 O O . TYR B 1 371 ? -12.172 -15.547 -23.266 1 96.75 371 TYR B O 1
ATOM 6288 N N . GLY B 1 372 ? -13.375 -14.492 -24.766 1 96.56 372 GLY B N 1
ATOM 6289 C CA . GLY B 1 372 ? -12.32 -13.578 -25.188 1 96.56 372 GLY B CA 1
ATOM 6290 C C . GLY B 1 372 ? -11.703 -12.805 -24.031 1 96.56 372 GLY B C 1
ATOM 6291 O O . GLY B 1 372 ? -10.531 -12.43 -24.094 1 96.56 372 GLY B O 1
ATOM 6292 N N . GLN B 1 373 ? -12.43 -12.539 -22.969 1 97.12 373 GLN B N 1
ATOM 6293 C CA . GLN B 1 373 ? -11.93 -11.719 -21.875 1 97.12 373 GLN B CA 1
ATOM 6294 C C . GLN B 1 373 ? -11.328 -12.578 -20.766 1 97.12 373 GLN B C 1
ATOM 6296 O O . GLN B 1 373 ? -10.945 -12.062 -19.719 1 97.12 373 GLN B O 1
ATOM 6301 N N . PHE B 1 374 ? -11.266 -13.93 -21.062 1 97.75 374 PHE B N 1
ATOM 6302 C CA . PHE B 1 374 ? -10.664 -14.859 -20.109 1 97.75 374 PHE B CA 1
ATOM 6303 C C . PHE B 1 374 ? -9.195 -14.516 -19.875 1 97.75 374 PHE B C 1
ATOM 6305 O O . PHE B 1 374 ? -8.43 -14.359 -20.828 1 97.75 374 PHE B O 1
ATOM 6312 N N . SER B 1 375 ? -8.797 -14.336 -18.562 1 97.38 375 SER B N 1
ATOM 6313 C CA . SER B 1 375 ? -7.457 -13.836 -18.281 1 97.38 375 SER B CA 1
ATOM 6314 C C . SER B 1 375 ? -6.637 -14.859 -17.516 1 97.38 375 SER B C 1
ATOM 6316 O O . SER B 1 375 ? -7.07 -16 -17.328 1 97.38 375 SER B O 1
ATOM 6318 N N . HIS B 1 376 ? -5.496 -14.469 -17.094 1 98.12 376 HIS B N 1
ATOM 6319 C CA . HIS B 1 376 ? -4.426 -15.328 -16.594 1 98.12 376 HIS B CA 1
ATOM 6320 C C . HIS B 1 376 ? -4.871 -16.094 -15.344 1 98.12 376 HIS B C 1
ATOM 6322 O O . HIS B 1 376 ? -4.648 -17.312 -15.25 1 98.12 376 HIS B O 1
ATOM 6328 N N . LEU B 1 377 ? -5.551 -15.438 -14.43 1 98.19 377 LEU B N 1
ATOM 6329 C CA . LEU B 1 377 ? -5.902 -16.062 -13.164 1 98.19 377 LEU B CA 1
ATOM 6330 C C . LEU B 1 377 ? -7.223 -16.828 -13.273 1 98.19 377 LEU B C 1
ATOM 6332 O O . LEU B 1 377 ? -7.562 -17.625 -12.406 1 98.19 377 LEU B O 1
ATOM 6336 N N . ASP B 1 378 ? -7.902 -16.578 -14.375 1 98.44 378 ASP B N 1
ATOM 6337 C CA . ASP B 1 378 ? -9.203 -17.203 -14.562 1 98.44 378 ASP B CA 1
ATOM 6338 C C . ASP B 1 378 ? -9.055 -18.719 -14.695 1 98.44 378 ASP B C 1
ATOM 6340 O O . ASP B 1 378 ? -10 -19.469 -14.445 1 98.44 378 ASP B O 1
ATOM 6344 N N . PHE B 1 379 ? -7.922 -19.188 -15.023 1 98.75 379 PHE B N 1
ATOM 6345 C CA . PHE B 1 379 ? -7.691 -20.625 -15.164 1 98.75 379 PHE B CA 1
ATOM 6346 C C . PHE B 1 379 ? -7.84 -21.328 -13.82 1 98.75 379 PHE B C 1
ATOM 6348 O O . PHE B 1 379 ? -7.957 -22.547 -13.766 1 98.75 379 PHE B O 1
ATOM 6355 N N . LEU B 1 380 ? -7.844 -20.562 -12.727 1 98.31 380 LEU B N 1
ATOM 6356 C CA . LEU B 1 380 ? -7.965 -21.125 -11.391 1 98.31 380 LEU B CA 1
ATOM 6357 C C . LEU B 1 380 ? -9.156 -20.531 -10.648 1 98.31 380 LEU B C 1
ATOM 6359 O O . LEU B 1 380 ? -9.75 -21.172 -9.781 1 98.31 380 LEU B O 1
ATOM 6363 N N . TRP B 1 381 ? -9.5 -19.25 -11.016 1 97.88 381 TRP B N 1
ATOM 6364 C CA . TRP B 1 381 ? -10.344 -18.469 -10.117 1 97.88 381 TRP B CA 1
ATOM 6365 C C . TRP B 1 381 ? -11.586 -17.953 -10.844 1 97.88 381 TRP B C 1
ATOM 6367 O O . TRP B 1 381 ? -12.297 -17.094 -10.328 1 97.88 381 TRP B O 1
ATOM 6377 N N . ALA B 1 382 ? -11.93 -18.516 -12.008 1 98.12 382 ALA B N 1
ATOM 6378 C CA . ALA B 1 382 ? -13.078 -18.062 -12.781 1 98.12 382 ALA B CA 1
ATOM 6379 C C . ALA B 1 382 ? -14.391 -18.547 -12.164 1 98.12 382 ALA B C 1
ATOM 6381 O O . ALA B 1 382 ? -14.43 -19.609 -11.555 1 98.12 382 ALA B O 1
ATOM 6382 N N . THR B 1 383 ? -15.406 -17.797 -12.422 1 97.5 383 THR B N 1
ATOM 6383 C CA . THR B 1 383 ? -16.75 -18.172 -12.023 1 97.5 383 THR B CA 1
ATOM 6384 C C . THR B 1 383 ? -17.234 -19.406 -12.797 1 97.5 383 THR B C 1
ATOM 6386 O O . THR B 1 383 ? -17.812 -20.328 -12.219 1 97.5 383 THR B O 1
ATOM 6389 N N . ASP B 1 384 ? -16.953 -19.453 -14.094 1 97.31 384 ASP B N 1
ATOM 6390 C CA . ASP B 1 384 ? -17.375 -20.578 -14.938 1 97.31 384 ASP B CA 1
ATOM 6391 C C . ASP B 1 384 ? -16.188 -21.469 -15.305 1 97.31 384 ASP B C 1
ATOM 6393 O O . ASP B 1 384 ? -16.016 -21.812 -16.484 1 97.31 384 ASP B O 1
ATOM 6397 N N . LEU B 1 385 ? -15.484 -21.781 -14.375 1 97.25 385 LEU B N 1
ATOM 6398 C CA . LEU B 1 385 ? -14.25 -22.547 -14.539 1 97.25 385 LEU B CA 1
ATOM 6399 C C . LEU B 1 385 ? -14.531 -23.891 -15.195 1 97.25 385 LEU B C 1
ATOM 6401 O O . LEU B 1 385 ? -13.773 -24.328 -16.062 1 97.25 385 LEU B O 1
ATOM 6405 N N . ASN B 1 386 ? -15.617 -24.578 -14.797 1 97.06 386 ASN B N 1
ATOM 6406 C CA . ASN B 1 386 ? -15.938 -25.891 -15.344 1 97.06 386 ASN B CA 1
ATOM 6407 C C . ASN B 1 386 ? -16.172 -25.828 -16.844 1 97.06 386 ASN B C 1
ATOM 6409 O O . ASN B 1 386 ? -15.602 -26.609 -17.609 1 97.06 386 ASN B O 1
ATOM 6413 N N . GLU B 1 387 ? -16.922 -24.859 -17.234 1 95.81 387 GLU B N 1
ATOM 6414 C CA . GLU B 1 387 ? -17.297 -24.703 -18.625 1 95.81 387 GLU B CA 1
ATOM 6415 C C . GLU B 1 387 ? -16.094 -24.359 -19.5 1 95.81 387 GLU B C 1
ATOM 6417 O O . GLU B 1 387 ? -15.945 -24.906 -20.609 1 95.81 387 GLU B O 1
ATOM 6422 N N . TYR B 1 388 ? -15.242 -23.531 -18.984 1 96.88 388 TYR B N 1
ATOM 6423 C CA . TYR B 1 388 ? -14.211 -22.984 -19.844 1 96.88 388 TYR B CA 1
ATOM 6424 C C . TYR B 1 388 ? -12.922 -23.797 -19.75 1 96.88 388 TYR B C 1
ATOM 6426 O O . TYR B 1 388 ? -12.102 -23.781 -20.672 1 96.88 388 TYR B O 1
ATOM 6434 N N . VAL B 1 389 ? -12.719 -24.547 -18.609 1 97.75 389 VAL B N 1
ATOM 6435 C CA . VAL B 1 389 ? -11.406 -25.156 -18.422 1 97.75 389 VAL B CA 1
ATOM 6436 C C . VAL B 1 389 ? -11.578 -26.609 -17.969 1 97.75 389 VAL B C 1
ATOM 6438 O O . VAL B 1 389 ? -11.227 -27.547 -18.703 1 97.75 389 VAL B O 1
ATOM 6441 N N . ASN B 1 390 ? -12.258 -26.891 -16.891 1 97.62 390 ASN B N 1
ATOM 6442 C CA . ASN B 1 390 ? -12.156 -28.141 -16.141 1 97.62 390 ASN B CA 1
ATOM 6443 C C . ASN B 1 390 ? -12.672 -29.328 -16.953 1 97.62 390 ASN B C 1
ATOM 6445 O O . ASN B 1 390 ? -12.078 -30.406 -16.938 1 97.62 390 ASN B O 1
ATOM 6449 N N . PHE B 1 391 ? -13.773 -29.188 -17.578 1 96.56 391 PHE B N 1
ATOM 6450 C CA . PHE B 1 391 ? -14.352 -30.312 -18.312 1 96.56 391 PHE B CA 1
ATOM 6451 C C . PHE B 1 391 ? -13.398 -30.797 -19.391 1 96.56 391 PHE B C 1
ATOM 6453 O O . PHE B 1 391 ? -13.148 -32 -19.516 1 96.56 391 PHE B O 1
ATOM 6460 N N . ASP B 1 392 ? -12.852 -29.844 -20.141 1 96.56 392 ASP B N 1
ATOM 6461 C CA . ASP B 1 392 ? -11.906 -30.203 -21.188 1 96.56 392 ASP B CA 1
ATOM 6462 C C . ASP B 1 392 ? -10.648 -30.828 -20.594 1 96.56 392 ASP B C 1
ATOM 6464 O O . ASP B 1 392 ? -10.133 -31.828 -21.125 1 96.56 392 ASP B O 1
ATOM 6468 N N . VAL B 1 393 ? -10.148 -30.281 -19.547 1 98.19 393 VAL B N 1
ATOM 6469 C CA . VAL B 1 393 ? -8.922 -30.75 -18.906 1 98.19 393 VAL B CA 1
ATOM 6470 C C . VAL B 1 393 ? -9.133 -32.156 -18.359 1 98.19 393 VAL B C 1
ATOM 6472 O O . VAL B 1 393 ? -8.328 -33.062 -18.625 1 98.19 393 VAL B O 1
ATOM 6475 N N . ILE B 1 394 ? -10.211 -32.375 -17.609 1 97.44 394 ILE B N 1
ATOM 6476 C CA . ILE B 1 394 ? -10.469 -33.656 -16.969 1 97.44 394 ILE B CA 1
ATOM 6477 C C . ILE B 1 394 ? -10.703 -34.75 -18.031 1 97.44 394 ILE B C 1
ATOM 6479 O O . ILE B 1 394 ? -10.211 -35.875 -17.906 1 97.44 394 ILE B O 1
ATOM 6483 N N . ASN B 1 395 ? -11.43 -34.406 -19.109 1 96.62 395 ASN B N 1
ATOM 6484 C CA . ASN B 1 395 ? -11.664 -35.375 -20.188 1 96.62 395 ASN B CA 1
ATOM 6485 C C . ASN B 1 395 ? -10.359 -35.781 -20.859 1 96.62 395 ASN B C 1
ATOM 6487 O O . ASN B 1 395 ? -10.18 -36.938 -21.219 1 96.62 395 ASN B O 1
ATOM 6491 N N . LEU B 1 396 ? -9.516 -34.844 -21.031 1 97.19 396 LEU B N 1
ATOM 6492 C CA . LEU B 1 396 ? -8.211 -35.125 -21.625 1 97.19 396 LEU B CA 1
ATOM 6493 C C . LEU B 1 396 ? -7.387 -36.031 -20.703 1 97.19 396 LEU B C 1
ATOM 6495 O O . LEU B 1 396 ? -6.75 -36.969 -21.156 1 97.19 396 LEU B O 1
ATOM 6499 N N . ILE B 1 397 ? -7.371 -35.719 -19.438 1 98.12 397 ILE B N 1
ATOM 6500 C CA . ILE B 1 397 ? -6.656 -36.5 -18.453 1 98.12 397 ILE B CA 1
ATOM 6501 C C . ILE B 1 397 ? -7.219 -37.938 -18.422 1 98.12 397 ILE B C 1
ATOM 6503 O O . ILE B 1 397 ? -6.461 -38.906 -18.391 1 98.12 397 ILE B O 1
ATOM 6507 N N . ASN B 1 398 ? -8.539 -38.031 -18.469 1 96.5 398 ASN B N 1
ATOM 6508 C CA . ASN B 1 398 ? -9.18 -39.344 -18.516 1 96.5 398 ASN B CA 1
ATOM 6509 C C . ASN B 1 398 ? -8.711 -40.156 -19.719 1 96.5 398 ASN B C 1
ATOM 6511 O O . ASN B 1 398 ? -8.406 -41.344 -19.578 1 96.5 398 ASN B O 1
ATOM 6515 N N . LYS B 1 399 ? -8.672 -39.531 -20.781 1 96.19 399 LYS B N 1
ATOM 6516 C CA . LYS B 1 399 ? -8.25 -40.188 -22.016 1 96.19 399 LYS B CA 1
ATOM 6517 C C . LYS B 1 399 ? -6.848 -40.781 -21.875 1 96.19 399 LYS B C 1
ATOM 6519 O O . LYS B 1 399 ? -6.602 -41.906 -22.25 1 96.19 399 LYS B O 1
ATOM 6524 N N . TYR B 1 400 ? -5.938 -40.062 -21.297 1 97.12 400 TYR B N 1
ATOM 6525 C CA . TYR B 1 400 ? -4.535 -40.469 -21.219 1 97.12 400 TYR B CA 1
ATOM 6526 C C . TYR B 1 400 ? -4.312 -41.406 -20.047 1 97.12 400 TYR B C 1
ATOM 6528 O O . TYR B 1 400 ? -3.219 -41.969 -19.891 1 97.12 400 TYR B O 1
ATOM 6536 N N . ASN B 1 401 ? -5.312 -41.625 -19.25 1 95.94 401 ASN B N 1
ATOM 6537 C CA . ASN B 1 401 ? -5.23 -42.594 -18.156 1 95.94 401 ASN B CA 1
ATOM 6538 C C . ASN B 1 401 ? -6.207 -43.75 -18.344 1 95.94 401 ASN B C 1
ATOM 6540 O O . ASN B 1 401 ? -6.48 -44.5 -17.406 1 95.94 401 ASN B O 1
ATOM 6544 N N . ASN B 1 402 ? -6.816 -43.844 -19.5 1 92.5 402 ASN B N 1
ATOM 6545 C CA . ASN B 1 402 ? -7.707 -44.906 -19.922 1 92.5 402 ASN B CA 1
ATOM 6546 C C . ASN B 1 402 ? -8.93 -45 -19.016 1 92.5 402 ASN B C 1
ATOM 6548 O O . ASN B 1 402 ? -9.305 -46.094 -18.594 1 92.5 402 ASN B O 1
ATOM 6552 N N . ILE B 1 403 ? -9.336 -43.875 -18.641 1 88.12 403 ILE B N 1
ATOM 6553 C CA . ILE B 1 403 ? -10.586 -43.781 -17.906 1 88.12 403 ILE B CA 1
ATOM 6554 C C . ILE B 1 403 ? -11.719 -43.375 -18.844 1 88.12 403 ILE B C 1
ATOM 6556 O O . ILE B 1 403 ? -11.617 -42.406 -19.562 1 88.12 403 ILE B O 1
ATOM 6560 N N . SER B 1 404 ? -12.805 -44.094 -18.891 1 80.31 404 SER B N 1
ATOM 6561 C CA . SER B 1 404 ? -13.883 -43.938 -19.844 1 80.31 404 SER B CA 1
ATOM 6562 C C . SER B 1 404 ? -14.875 -42.875 -19.391 1 80.31 404 SER B C 1
ATOM 6564 O O . SER B 1 404 ? -15.609 -42.312 -20.219 1 80.31 404 SER B O 1
ATOM 6566 N N . ALA B 1 405 ? -14.844 -42.531 -18.203 1 75.69 405 ALA B N 1
ATOM 6567 C CA . ALA B 1 405 ? -15.82 -41.562 -17.703 1 75.69 405 ALA B CA 1
ATOM 6568 C C . ALA B 1 405 ? -15.625 -40.188 -18.344 1 75.69 405 ALA B C 1
ATOM 6570 O O . ALA B 1 405 ? -14.492 -39.75 -18.562 1 75.69 405 ALA B O 1
ATOM 6571 N N . TYR B 1 406 ? -16.734 -39.625 -18.922 1 75.44 406 TYR B N 1
ATOM 6572 C CA . TYR B 1 406 ? -16.719 -38.312 -19.531 1 75.44 406 TYR B CA 1
ATOM 6573 C C . TYR B 1 406 ? -17.312 -37.25 -18.578 1 75.44 406 TYR B C 1
ATOM 6575 O O . TYR B 1 406 ? -18.391 -37.469 -18.031 1 75.44 406 TYR B O 1
ATOM 6583 N N . CYS B 1 407 ? -16.422 -36.344 -18.234 1 72.19 407 CYS B N 1
ATOM 6584 C CA . CYS B 1 407 ? -16.828 -35.25 -17.344 1 72.19 407 CYS B CA 1
ATOM 6585 C C . CYS B 1 407 ? -17.562 -34.156 -18.125 1 72.19 407 CYS B C 1
ATOM 6587 O O . CYS B 1 407 ? -17.016 -33.594 -19.047 1 72.19 407 CYS B O 1
ATOM 6589 N N . ASN B 1 408 ? -18.922 -34.062 -18.234 1 68.88 408 ASN B N 1
ATOM 6590 C CA . ASN B 1 408 ? -19.672 -33 -18.891 1 68.88 408 ASN B CA 1
ATOM 6591 C C . ASN B 1 408 ? -20.594 -32.25 -17.906 1 68.88 408 ASN B C 1
ATOM 6593 O O . ASN B 1 408 ? -20.656 -32.625 -16.734 1 68.88 408 ASN B O 1
ATOM 6597 N N . ARG B 1 409 ? -21.188 -31.078 -18.344 1 56.19 409 ARG B N 1
ATOM 6598 C CA . ARG B 1 409 ? -22.141 -30.312 -17.547 1 56.19 409 ARG B CA 1
ATOM 6599 C C . ARG B 1 409 ? -23.172 -31.219 -16.906 1 56.19 409 ARG B C 1
ATOM 6601 O O . ARG B 1 409 ? -23.609 -30.969 -15.781 1 56.19 409 ARG B O 1
ATOM 6608 N N . VAL B 1 410 ? -23.547 -32.156 -17.516 1 45.16 410 VAL B N 1
ATOM 6609 C CA . VAL B 1 410 ? -24.703 -32.969 -17.109 1 45.16 410 VAL B CA 1
ATOM 6610 C C . VAL B 1 410 ? -24.328 -33.875 -15.945 1 45.16 410 VAL B C 1
ATOM 6612 O O . VAL B 1 410 ? -25.141 -34.125 -15.047 1 45.16 410 VAL B O 1
ATOM 6615 N N . ILE B 1 411 ? -23.203 -34.438 -15.797 1 42.06 411 ILE B N 1
ATOM 6616 C CA . ILE B 1 411 ? -22.953 -35.562 -14.914 1 42.06 411 ILE B CA 1
ATOM 6617 C C . ILE B 1 411 ? -22.547 -35.062 -13.531 1 42.06 411 ILE B C 1
ATOM 6619 O O . ILE B 1 411 ? -22.453 -35.844 -12.578 1 42.06 411 ILE B O 1
ATOM 6623 N N . LEU B 1 412 ? -22.047 -33.969 -13.336 1 42.16 412 LEU B N 1
ATOM 6624 C CA . LEU B 1 412 ? -21.562 -33.656 -11.992 1 42.16 412 LEU B CA 1
ATOM 6625 C C . LEU B 1 412 ? -22.703 -33.719 -10.977 1 42.16 412 LEU B C 1
ATOM 6627 O O . LEU B 1 412 ? -22.453 -33.75 -9.766 1 42.16 412 LEU B O 1
ATOM 6631 N N . TYR B 1 413 ? -24.031 -33.375 -11.281 1 35.78 413 TYR B N 1
ATOM 6632 C CA . TYR B 1 413 ? -25.125 -33.406 -10.32 1 35.78 413 TYR B CA 1
ATOM 6633 C C . TYR B 1 413 ? -25.812 -34.781 -10.336 1 35.78 413 TYR B C 1
ATOM 6635 O O . TYR B 1 413 ? -26.906 -34.938 -9.766 1 35.78 413 TYR B O 1
ATOM 6643 N N . SER B 1 414 ? -25.406 -35.719 -11.086 1 30.45 414 SER B N 1
ATOM 6644 C CA . SER B 1 414 ? -26.141 -36.969 -10.82 1 30.45 414 SER B CA 1
ATOM 6645 C C . SER B 1 414 ? -25.516 -37.75 -9.664 1 30.45 414 SER B C 1
ATOM 6647 O O . SER B 1 414 ? -24.281 -37.812 -9.547 1 30.45 414 SER B O 1
#

pLDDT: mean 92.59, std 10.21, range [29.59, 98.94]

InterPro domains:
  IPR006693 Partial AB-hydrolase lipase domain [PF04083] (37-92)
  IPR025483 Lipase, eukaryotic [PIRSF000862] (27-401)
  IPR029058 Alpha/Beta hydrolase fold [G3DSA:3.40.50.1820] (28-399)
  IPR029058 Alpha/Beta hydrolase fold [SSF53474] (22-397)

Sequence (828 aa):
MKSHMFLFCVIFISVFSNPIKNDFPIPAGAGLNIFEFLDLYDYTHEEHSVVTEDGYILGLHRITSSPRNRAEGPKPVVFLMHGLESSSMDWVDVGPESALGLMLSDTGYDVWLGNNRGNTWSRNHTSLSVKDKRFWDFSFHEIGKYDLSALIDHILETTRVNNLTYVGHSQGTTAFFALTALKPEYNEKINLMVALAPVAYMDDMTNWVPRLMSNPINNLIIGFGIQSIRFYDILPHIELFTVVGKKICPDGSPLQFLCADIIYAVAGSSPQLNRNLLPVFLSNTPAGTSYRQMMHYVQELRSGHFRAYDYSIIKNRKIYKQSTPPSYNVTNIKAPVALFYSENDVFAAVQDVTRFANDLPNVVSMNKIKYGQFSHLDFLWATDLNEYVNFDVINLINKYNNISAYCNRVILYSMKSHMFLFCVIFISVFSNPIKNDFPIPAGAGLNIFEFLDLYDYTHEEHSVVTEDGYILGLHRITSSPRNRAEGPKPVVFLMHGLESSSMDWVDVGPESALGLMLSDTGYDVWLGNNRGNTWSRNHTSLSVKDKRFWDFSFHEIGKYDLSALIDHILETTRVNNLTYVGHSQGTTAFFALTALKPEYNEKINLMVALAPVAYMDDMTNWVPRLMSNPINNLIIGFGIQSIRFYDILPHIELFTVVGKKICPDGSPLQFLCADIIYAVAGSSPQLNRNLLPVFLSNTPAGTSYRQMMHYVQELRSGHFRAYDYSIIKNRKIYKQSTPPSYNVTNIKAPVALFYSENDVFAAVQDVTRFANDLPNVVSMNKIKYGQFSHLDFLWATDLNEYVNFDVINLINKYNNISAYCNRVILYS

Foldseek 3Di:
DVVLVVVVVVVLVVCVVDVFDDPFDADPLFQDDQCRNCVVQPFDKDWDWWAWPQFWTWIKMKGDAHPQGPDDDAFAEEEEEEAALAFLCLQDLQHCVFRLQNVCRNVTHTYMTTGFAQFQGTQDGRPDHNLDLVSAPDALLCCLAIVVVRVLVVVCVVSVHQAHAYEYAHSGQLSVLNNCLVPVVCLRRHLEYEYHLHFFFFQPFAQVVLVQCLPPVNVVVVVVVCVVVVVFKPDAQDCSLLSCLRNAQAPPHPRVVSLLVVCCNGWNDFPFFPSNSSSNCSSRGSTIHTPQRSVQLSVSNNVRARFDRQPAQPVCCVPVVGRGTDGRQQQSNQHEYEYEHACRENGRHPVSVVVSVVSHPHHPYYHYFPDRRQYRSCCRRGPPNCVGPNQVVVQVSCVSVVHPDRDDPVPVVD/DVVLVVVVVVVLVVCVVDVFDDPFDADPLFQDDQCRNCVVQPFDKDWDWWAWPQFWTWIKMKGAAHPQGPDDDAFAEEEEEEAALAFLCLQDLQHCVFRLQNVCRNVTHTYMTTGFALFQGTQDGPPDHNLDLVSAPDALLCCLAIVVVRRLVVVCVVSVHQAHAYEYAHSGQLSVLNNCLVPVVCLRRHLEYEYHLHFFFFQPFAQVVLVQCLPPVNVVVVVVVCVVVVVFKPDAQDCSLLSCLRNAQAPPHPRVVSLLVVCCNGWNDFPFFPSNSSSNQSSRGSTIHTPQRSVQLSVSNNVRARFDRQPAQVVCCVPVVGRGTDGRQQQSNQHEYEYEHACRENGRHPVSVVVSVVNHPHHPYYHYFPDRRQYRSCCRRGPPNCVGHNQVVVQVSCVSVVHPDRDDPPPVVD